Protein 3PER (pdb70)

CATH classification: 1.10.620.20

Foldseek 3Di:
DDQAQEPPPQVVVVVLVVLVVVLVVLLLVLCVVQAAPPQQPKWFFEWAARALPVVPGIDTDTDRLSSHNQHAYFADDDPQDAQCFAPRGPHAFDQADDPVCQVVLLVLLLLLLLLLSLLRNQCRHALQQQQELQLNNLSNNSNSLSSSSNVHSLSCLSVHPPPVSSVSNVVSSVAYQCDDVHHGDADVSNDHQDYVLSQLLCLQAQLLLVLLQLLQQLSFSNPSSVRRSVSSNVVSVSSNVSSLLFVLQLLLLLLVVCLVVVHLPQVVSLVLLAQRVLLSLQSNQVSNQSSLCVLFAQFAPSQLVCQNVRRTAGRVNVPDPDSSHQPPHWDKDWADDPQDIGIDIDRPSRRRSVRSSVVSVVVSVVSQVVSQVNCVVSVHPDGRDHFDNLAPHCHYRSNPFHAGRPGGTDDPVCCVVCCVSRHPDPVNVVSSVVQRHYDYQFLGGRSSGHQGPAGPPRDGSRDNSMDRPPDDDDPVD/DADPPDQAQEDPPLVVVVVLVVLVVVLLVVLLVLCQVQAAPPQQPKWFFEWAARALPPVDGTDTDTDRLSSHRQHAYFADDDPQDAQCFAPRGPHAFDQADDPVCLVVLLVLLLLLLLLLSLLRNQCRHALQQAQELQLSNLSNRSNVLSSSSNVHSLSCLSPHNPPVSSVSNVLSSVAYQLDPPHHGDADVSNDHQQYVLSQLLCLQAQLLLVLLQLLQQLSFSNPSSVRRSVSSNVSSVSSNVSSLLQVLQLLQLLLVVCLVVVHLDQVVSLVVLAHHVLLSLQSNQVSNQSNLCVLFAQFAPSQLCCQNVRRTAGRVNVVDPDPSHQPPHWDKDWADDPQDIGIDIDRPSRRRSVRSSVVSVVVSVVSQVVSQVNCVVSVHPDGRDHFDNLAPHCGYRSNVFHAGRPGGTDDPVCCVVCCVSRHPDPVNVVSSSVQRHYDYQFPGGRSHGHQGPAGPPNDGSRDNSMDRVD

Structure (mmCIF, N/CA/C/O backbone):
data_3PER
#
_entry.id   3PER
#
_cell.length_a   112.310
_cell.length_b   213.900
_cell.length_c   138.980
_cell.angle_alpha   90.00
_cell.angle_beta   90.00
_cell.angle_gamma   90.00
#
_symmetry.space_group_name_H-M   'C 2 2 21'
#
loop_
_entity.id
_entity.type
_entity.pdbx_description
1 polymer 'Benzoyl-CoA oxygenase component B'
2 non-polymer 'FE (III) ION'
3 non-polymer 'HYDROXIDE ION'
4 non-polymer 'PHOSPHATE ION'
5 non-polymer GLYCEROL
6 water water
#
loop_
_atom_site.group_PDB
_atom_site.id
_atom_site.type_symbol
_atom_site.label_atom_id
_atom_site.label_alt_id
_atom_site.label_comp_id
_atom_site.label_asym_id
_atom_site.label_entity_id
_atom_site.label_seq_id
_atom_site.pdbx_PDB_ins_code
_atom_site.Cartn_x
_atom_site.Cartn_y
_atom_site.Cartn_z
_atom_site.occupancy
_atom_site.B_iso_or_equiv
_atom_site.auth_seq_id
_atom_site.auth_comp_id
_atom_site.auth_asym_id
_atom_site.auth_atom_id
_atom_site.pdbx_PDB_model_num
ATOM 1 N N . SER A 1 5 ? -26.218 102.029 71.134 1.00 91.79 5 SER A N 1
ATOM 2 C CA . SER A 1 5 ? -25.750 102.542 72.418 1.00 90.60 5 SER A CA 1
ATOM 3 C C . SER A 1 5 ? -24.237 102.361 72.548 1.00 85.37 5 SER A C 1
ATOM 4 O O . SER A 1 5 ? -23.534 103.216 73.089 1.00 89.49 5 SER A O 1
ATOM 11 N N . GLU A 1 6 ? -23.749 101.239 72.037 1.00 83.02 6 GLU A N 1
ATOM 12 C CA . GLU A 1 6 ? -22.329 100.909 72.077 1.00 72.66 6 GLU A CA 1
ATOM 13 C C . GLU A 1 6 ? -21.490 101.890 71.257 1.00 58.56 6 GLU A C 1
ATOM 14 O O . GLU A 1 6 ? -21.951 102.412 70.248 1.00 61.12 6 GLU A O 1
ATOM 26 N N . ARG A 1 7 ? -20.250 102.120 71.676 1.00 46.55 7 ARG A N 1
ATOM 27 C CA . ARG A 1 7 ? -19.347 103.017 70.955 1.00 48.29 7 ARG A CA 1
ATOM 28 C C . ARG A 1 7 ? -18.883 102.371 69.663 1.00 52.73 7 ARG A C 1
ATOM 29 O O . ARG A 1 7 ? -18.852 103.010 68.613 1.00 51.45 7 ARG A O 1
ATOM 50 N N . ILE A 1 8 ? -18.511 101.097 69.749 1.00 52.90 8 ILE A N 1
ATOM 51 C CA . ILE A 1 8 ? -18.228 100.280 68.571 1.00 47.64 8 ILE A CA 1
ATOM 52 C C . ILE A 1 8 ? -19.283 99.189 68.534 1.00 41.24 8 ILE A C 1
ATOM 53 O O . ILE A 1 8 ? -19.111 98.157 69.163 1.00 35.40 8 ILE A O 1
ATOM 69 N N . PRO A 1 9 ? -20.400 99.429 67.835 1.00 38.36 9 PRO A N 1
ATOM 70 C CA . PRO A 1 9 ? -21.510 98.470 67.839 1.00 35.97 9 PRO A CA 1
ATOM 71 C C . PRO A 1 9 ? -21.026 97.104 67.357 1.00 30.24 9 PRO A C 1
ATOM 72 O O . PRO A 1 9 ? -20.227 97.050 66.424 1.00 28.52 9 PRO A O 1
ATOM 83 N N . ASN A 1 10 ? -21.484 96.021 67.968 1.00 31.85 10 ASN A N 1
ATOM 84 C CA . ASN A 1 10 ? -20.987 94.706 67.608 1.00 43.71 10 ASN A CA 1
ATOM 85 C C . ASN A 1 10 ? -21.888 93.665 68.236 1.00 48.14 10 ASN A C 1
ATOM 86 O O . ASN A 1 10 ? -22.550 93.962 69.225 1.00 35.67 10 ASN A O 1
ATOM 97 N N . ASN A 1 11 ? -21.921 92.455 67.675 1.00 35.51 11 ASN A N 1
ATOM 98 C CA . ASN A 1 11 ? -22.654 91.354 68.309 1.00 41.79 11 ASN A CA 1
ATOM 99 C C . ASN A 1 11 ? -21.689 90.241 68.656 1.00 40.57 11 ASN A C 1
ATOM 100 O O . ASN A 1 11 ? -21.988 89.055 68.495 1.00 40.01 11 ASN A O 1
ATOM 111 N N . VAL A 1 12 ? -20.525 90.639 69.141 1.00 39.41 12 VAL A N 1
ATOM 112 C CA . VAL A 1 12 ? -19.419 89.724 69.348 1.00 43.18 12 VAL A CA 1
ATOM 113 C C . VAL A 1 12 ? -18.937 89.832 70.805 1.00 44.88 12 VAL A C 1
ATOM 114 O O . VAL A 1 12 ? -17.914 89.274 71.186 1.00 38.61 12 VAL A O 1
ATOM 127 N N . ASN A 1 13 ? -19.703 90.545 71.622 1.00 34.95 13 ASN A N 1
ATOM 128 C CA . ASN A 1 13 ? -19.301 90.816 73.004 1.00 43.12 13 ASN A CA 1
ATOM 129 C C . ASN A 1 13 ? -17.889 91.397 73.097 1.00 46.03 13 ASN A C 1
ATOM 130 O O . ASN A 1 13 ? -17.075 90.938 73.887 1.00 42.99 13 ASN A O 1
ATOM 141 N N . LEU A 1 14 ? -17.612 92.413 72.286 1.00 45.24 14 LEU A N 1
ATOM 142 C CA . LEU A 1 14 ? -16.302 93.041 72.239 1.00 41.17 14 LEU A CA 1
ATOM 143 C C . LEU A 1 14 ? -15.874 93.551 73.610 1.00 43.67 14 LEU A C 1
ATOM 144 O O . LEU A 1 14 ? -14.704 93.443 73.977 1.00 42.41 14 LEU A O 1
ATOM 160 N N . ASN A 1 15 ? -16.812 94.120 74.365 1.00 37.45 15 ASN A N 1
ATOM 161 C CA . ASN A 1 15 ? -16.476 94.726 75.664 1.00 56.36 15 ASN A CA 1
ATOM 162 C C . ASN A 1 15 ? -16.030 93.713 76.732 1.00 63.00 15 ASN A C 1
ATOM 163 O O . ASN A 1 15 ? -15.495 94.097 77.764 1.00 61.82 15 ASN A O 1
ATOM 174 N N . GLU A 1 16 ? -16.247 92.425 76.487 1.00 65.60 16 GLU A N 1
ATOM 175 C CA . GLU A 1 16 ? -15.770 91.403 77.410 1.00 73.08 16 GLU A CA 1
ATOM 176 C C . GLU A 1 16 ? -14.319 91.013 77.087 1.00 64.71 16 GLU A C 1
ATOM 177 O O . GLU A 1 16 ? -13.646 90.378 77.892 1.00 61.87 16 GLU A O 1
ATOM 189 N N . ASN A 1 17 ? -13.832 91.395 75.911 1.00 49.07 17 ASN A N 1
ATOM 190 C CA . ASN A 1 17 ? -12.436 91.165 75.572 1.00 42.78 17 ASN A CA 1
ATOM 191 C C . ASN A 1 17 ? -11.704 92.495 75.624 1.00 45.87 17 ASN A C 1
ATOM 192 O O . ASN A 1 17 ? -11.522 93.153 74.601 1.00 44.63 17 ASN A O 1
ATOM 203 N N . LYS A 1 18 ? -11.297 92.912 76.815 1.00 43.30 18 LYS A N 1
ATOM 204 C CA . LYS A 1 18 ? -10.807 94.284 76.989 1.00 46.52 18 LYS A CA 1
ATOM 205 C C . LYS A 1 18 ? -9.515 94.627 76.226 1.00 44.32 18 LYS A C 1
ATOM 206 O O . LYS A 1 18 ? -9.366 95.725 75.718 1.00 45.33 18 LYS A O 1
ATOM 225 N N . THR A 1 19 ? -8.589 93.691 76.130 1.00 47.60 19 THR A N 1
ATOM 226 C CA . THR A 1 19 ? -7.394 93.891 75.327 1.00 46.09 19 THR A CA 1
ATOM 227 C C . THR A 1 19 ? -7.743 94.196 73.865 1.00 44.79 19 THR A C 1
ATOM 228 O O . THR A 1 19 ? -7.157 95.091 73.256 1.00 38.99 19 THR A O 1
ATOM 239 N N . LEU A 1 20 ? -8.690 93.450 73.302 1.00 35.75 20 LEU A N 1
ATOM 240 C CA . LEU A 1 20 ? -9.106 93.655 71.925 1.00 35.84 20 LEU A CA 1
ATOM 241 C C . LEU A 1 20 ? -9.832 94.994 71.790 1.00 40.80 20 LEU A C 1
ATOM 242 O O . LEU A 1 20 ? -9.602 95.759 70.851 1.00 31.21 20 LEU A O 1
ATOM 258 N N . GLN A 1 21 ? -10.717 95.289 72.727 1.00 34.46 21 GLN A N 1
ATOM 259 C CA . GLN A 1 21 ? -11.461 96.529 72.639 1.00 40.05 21 GLN A CA 1
ATOM 260 C C . GLN A 1 21 ? -10.512 97.734 72.663 1.00 38.92 21 GLN A C 1
ATOM 261 O O . GLN A 1 21 ? -10.674 98.663 71.885 1.00 33.94 21 GLN A O 1
ATOM 275 N N . ARG A 1 22 ? -9.533 97.712 73.561 1.00 31.81 22 ARG A N 1
ATOM 276 C CA . ARG A 1 22 ? -8.517 98.759 73.602 1.00 41.53 22 ARG A CA 1
ATOM 277 C C . ARG A 1 22 ? -7.793 98.921 72.268 1.00 40.27 22 ARG A C 1
ATOM 278 O O . ARG A 1 22 ? -7.572 100.045 71.809 1.00 35.08 22 ARG A O 1
ATOM 299 N N . ALA A 1 23 ? -7.428 97.807 71.644 1.00 33.54 23 ALA A N 1
ATOM 300 C CA . ALA A 1 23 ? -6.627 97.873 70.429 1.00 35.23 23 ALA A CA 1
ATOM 301 C C . ALA A 1 23 ? -7.420 98.470 69.277 1.00 37.56 23 ALA A C 1
ATOM 302 O O . ALA A 1 23 ? -6.878 99.257 68.501 1.00 40.37 23 ALA A O 1
ATOM 309 N N . LEU A 1 24 ? -8.700 98.119 69.172 1.00 36.72 24 LEU A N 1
ATOM 310 C CA . LEU A 1 24 ? -9.561 98.689 68.135 1.00 40.08 24 LEU A CA 1
ATOM 311 C C . LEU A 1 24 ? -9.843 100.180 68.390 1.00 38.83 24 LEU A C 1
ATOM 312 O O . LEU A 1 24 ? -9.879 100.979 67.449 1.00 36.43 24 LEU A O 1
ATOM 328 N N . GLU A 1 25 ? -10.037 100.554 69.652 1.00 31.71 25 GLU A N 1
ATOM 329 C CA . GLU A 1 25 ? -10.219 101.965 69.997 1.00 35.66 25 GLU A CA 1
ATOM 330 C C . GLU A 1 25 ? -8.936 102.737 69.725 1.00 33.55 25 GLU A C 1
ATOM 331 O O . GLU A 1 25 ? -8.974 103.916 69.407 1.00 33.65 25 GLU A O 1
ATOM 343 N N . GLN A 1 26 ? -7.800 102.059 69.830 1.00 31.80 26 GLN A N 1
ATOM 344 C CA . GLN A 1 26 ? -6.529 102.705 69.560 1.00 36.05 26 GLN A CA 1
ATOM 345 C C . GLN A 1 26 ? -6.401 102.915 68.045 1.00 38.98 26 GLN A C 1
ATOM 346 O O . GLN A 1 26 ? -5.832 103.898 67.608 1.00 39.92 26 GLN A O 1
ATOM 360 N N . TRP A 1 27 ? -6.971 102.000 67.262 1.00 39.15 27 TRP A N 1
ATOM 361 C CA . TRP A 1 27 ? -6.870 102.022 65.801 1.00 35.64 27 TRP A CA 1
ATOM 362 C C . TRP A 1 27 ? -7.889 102.977 65.170 1.00 35.25 27 TRP A C 1
ATOM 363 O O . TRP A 1 27 ? -7.691 103.461 64.068 1.00 36.92 27 TRP A O 1
ATOM 384 N N . GLN A 1 28 ? -8.976 103.249 65.880 1.00 34.33 28 GLN A N 1
ATOM 385 C CA . GLN A 1 28 ? -10.104 103.973 65.308 1.00 34.35 28 GLN A CA 1
ATOM 386 C C . GLN A 1 28 ? -9.778 105.408 64.834 1.00 32.47 28 GLN A C 1
ATOM 387 O O . GLN A 1 28 ? -10.197 105.792 63.750 1.00 30.07 28 GLN A O 1
ATOM 401 N N . PRO A 1 29 ? -9.036 106.200 65.637 1.00 29.65 29 PRO A N 1
ATOM 402 C CA . PRO A 1 29 ? -8.720 107.538 65.125 1.00 34.90 29 PRO A CA 1
ATOM 403 C C . PRO A 1 29 ? -7.976 107.469 63.804 1.00 36.29 29 PRO A C 1
ATOM 404 O O . PRO A 1 29 ? -8.178 108.339 62.958 1.00 31.65 29 PRO A O 1
ATOM 415 N N . SER A 1 30 ? -7.121 106.468 63.612 1.00 34.55 30 SER A N 1
ATOM 416 C CA . SER A 1 30 ? -6.374 106.425 62.367 1.00 35.34 30 SER A CA 1
ATOM 417 C C . SER A 1 30 ? -7.317 105.983 61.249 1.00 34.39 30 SER A C 1
ATOM 418 O O . SER A 1 30 ? -7.147 106.374 60.089 1.00 32.89 30 SER A O 1
ATOM 426 N N . PHE A 1 31 ? -8.346 105.213 61.576 1.00 27.38 31 PHE A N 1
ATOM 427 C CA . PHE A 1 31 ? -9.332 104.910 60.535 1.00 27.21 31 PHE A CA 1
ATOM 428 C C . PHE A 1 31 ? -10.081 106.188 60.179 1.00 33.44 31 PHE A C 1
ATOM 429 O O . PHE A 1 31 ? -10.406 106.401 59.020 1.00 29.98 31 PHE A O 1
ATOM 446 N N . LEU A 1 32 ? -10.359 107.035 61.179 1.00 33.65 32 LEU A N 1
ATOM 447 C CA . LEU A 1 32 ? -11.148 108.248 60.950 1.00 32.35 32 LEU A CA 1
ATOM 448 C C . LEU A 1 32 ? -10.315 109.295 60.216 1.00 29.97 32 LEU A C 1
ATOM 449 O O . LEU A 1 32 ? -10.849 110.063 59.403 1.00 30.74 32 LEU A O 1
ATOM 465 N N . ASN A 1 33 ? -9.011 109.324 60.470 1.00 25.08 33 ASN A N 1
ATOM 466 C CA . ASN A 1 33 ? -8.150 110.232 59.709 1.00 31.09 33 ASN A CA 1
ATOM 467 C C . ASN A 1 33 ? -8.105 109.765 58.252 1.00 39.15 33 ASN A C 1
ATOM 468 O O . ASN A 1 33 ? -8.124 110.583 57.335 1.00 40.44 33 ASN A O 1
ATOM 479 N N . TRP A 1 34 ? -8.044 108.449 58.043 1.00 34.23 34 TRP A N 1
ATOM 480 C CA . TRP A 1 34 ? -8.120 107.901 56.688 1.00 30.90 34 TRP A CA 1
ATOM 481 C C . TRP A 1 34 ? -9.457 108.276 56.036 1.00 25.54 34 TRP A C 1
ATOM 482 O O . TRP A 1 34 ? -9.515 108.664 54.870 1.00 27.91 34 TRP A O 1
ATOM 503 N N . TRP A 1 35 ? -10.549 108.161 56.774 1.00 30.05 35 TRP A N 1
ATOM 504 C CA . TRP A 1 35 ? -11.844 108.467 56.188 1.00 30.44 35 TRP A CA 1
ATOM 505 C C . TRP A 1 35 ? -11.891 109.944 55.780 1.00 38.90 35 TRP A C 1
ATOM 506 O O . TRP A 1 35 ? -12.469 110.294 54.753 1.00 36.25 35 TRP A O 1
ATOM 527 N N . ASP A 1 36 ? -11.293 110.809 56.596 1.00 36.16 36 ASP A N 1
ATOM 528 C CA . ASP A 1 36 ? -11.332 112.254 56.337 1.00 34.27 36 ASP A CA 1
ATOM 529 C C . ASP A 1 36 ? -10.462 112.644 55.135 1.00 34.15 36 ASP A C 1
ATOM 530 O O . ASP A 1 36 ? -10.872 113.446 54.311 1.00 38.55 36 ASP A O 1
ATOM 539 N N . ASP A 1 37 ? -9.276 112.051 55.039 1.00 33.50 37 ASP A N 1
ATOM 540 C CA . ASP A 1 37 ? -8.370 112.280 53.924 1.00 36.33 37 ASP A CA 1
ATOM 541 C C . ASP A 1 37 ? -8.879 111.673 52.621 1.00 40.93 37 ASP A C 1
ATOM 542 O O . ASP A 1 37 ? -8.865 112.349 51.593 1.00 37.83 37 ASP A O 1
ATOM 551 N N . MET A 1 38 ? -9.302 110.398 52.665 1.00 33.52 38 MET A N 1
ATOM 552 C CA . MET A 1 38 ? -9.517 109.587 51.453 1.00 32.97 38 MET A CA 1
ATOM 553 C C . MET A 1 38 ? -10.981 109.231 51.162 1.00 36.85 38 MET A C 1
ATOM 554 O O . MET A 1 38 ? -11.283 108.682 50.102 1.00 39.31 38 MET A O 1
ATOM 568 N N . GLY A 1 39 ? -11.880 109.543 52.088 1.00 33.61 39 GLY A N 1
ATOM 569 C CA . GLY A 1 39 ? -13.302 109.346 51.878 1.00 33.54 39 GLY A CA 1
ATOM 570 C C . GLY A 1 39 ? -13.916 110.411 50.965 1.00 35.55 39 GLY A C 1
ATOM 571 O O . GLY A 1 39 ? -13.210 111.266 50.422 1.00 32.77 39 GLY A O 1
ATOM 575 N N . PRO A 1 40 ? -15.248 110.370 50.795 1.00 34.43 40 PRO A N 1
ATOM 576 C CA . PRO A 1 40 ? -15.943 111.228 49.836 1.00 34.57 40 PRO A CA 1
ATOM 577 C C . PRO A 1 40 ? -15.555 112.711 49.989 1.00 39.18 40 PRO A C 1
ATOM 578 O O . PRO A 1 40 ? -15.682 113.323 51.055 1.00 39.97 40 PRO A O 1
ATOM 589 N N . GLU A 1 41 ? -15.081 113.276 48.892 1.00 34.74 41 GLU A N 1
ATOM 590 C CA . GLU A 1 41 ? -14.479 114.602 48.876 1.00 36.54 41 GLU A CA 1
ATOM 591 C C . GLU A 1 41 ? -15.472 115.697 49.314 1.00 36.91 41 GLU A C 1
ATOM 592 O O . GLU A 1 41 ? -16.628 115.696 48.898 1.00 37.90 41 GLU A O 1
ATOM 604 N N . ASN A 1 42 ? -15.011 116.594 50.185 1.00 37.21 42 ASN A N 1
ATOM 605 C CA . ASN A 1 42 ? -15.785 117.766 50.633 1.00 39.20 42 ASN A CA 1
ATOM 606 C C . ASN A 1 42 ? -17.040 117.431 51.434 1.00 39.73 42 ASN A C 1
ATOM 607 O O . ASN A 1 42 ? -17.916 118.288 51.606 1.00 40.81 42 ASN A O 1
ATOM 618 N N . SER A 1 43 ? -17.134 116.211 51.944 1.00 36.10 43 SER A N 1
ATOM 619 C CA . SER A 1 43 ? -18.393 115.760 52.541 1.00 38.37 43 SER A CA 1
ATOM 620 C C . SER A 1 43 ? -18.438 115.865 54.064 1.00 37.23 43 SER A C 1
ATOM 621 O O . SER A 1 43 ? -19.387 115.389 54.676 1.00 38.06 43 SER A O 1
ATOM 629 N N . SER A 1 44 ? -17.429 116.474 54.679 1.00 34.41 44 SER A N 1
ATOM 630 C CA . SER A 1 44 ? -17.329 116.447 56.144 1.00 40.06 44 SER A CA 1
ATOM 631 C C . SER A 1 44 ? -18.580 116.986 56.835 1.00 41.27 44 SER A C 1
ATOM 632 O O . SER A 1 44 ? -18.985 116.460 57.868 1.00 43.30 44 SER A O 1
ATOM 640 N N . ASN A 1 45 ? -19.200 118.018 56.271 1.00 39.97 45 ASN A N 1
ATOM 641 C CA . ASN A 1 45 ? -20.392 118.593 56.893 1.00 41.91 45 ASN A CA 1
ATOM 642 C C . ASN A 1 45 ? -21.730 118.092 56.327 1.00 42.17 45 ASN A C 1
ATOM 643 O O . ASN A 1 45 ? -22.772 118.533 56.784 1.00 40.30 45 ASN A O 1
ATOM 654 N N . TYR A 1 46 ? -21.733 117.185 55.348 1.00 37.07 46 TYR A N 1
ATOM 655 C CA . TYR A 1 46 ? -23.014 116.721 54.815 1.00 33.24 46 TYR A CA 1
ATOM 656 C C . TYR A 1 46 ? -23.784 115.860 55.828 1.00 42.07 46 TYR A C 1
ATOM 657 O O . TYR A 1 46 ? -23.191 115.033 56.533 1.00 41.86 46 TYR A O 1
ATOM 675 N N . ASP A 1 47 ? -25.102 116.041 55.884 1.00 41.62 47 ASP A N 1
ATOM 676 C CA . ASP A 1 47 ? -25.993 115.054 56.496 1.00 41.53 47 ASP A CA 1
ATOM 677 C C . ASP A 1 47 ? -26.520 114.139 55.411 1.00 41.81 47 ASP A C 1
ATOM 678 O O . ASP A 1 47 ? -27.225 114.598 54.513 1.00 40.72 47 ASP A O 1
ATOM 687 N N . VAL A 1 48 ? -26.208 112.849 55.503 1.00 43.58 48 VAL A N 1
ATOM 688 C CA . VAL A 1 48 ? -26.638 111.878 54.504 1.00 41.01 48 VAL A CA 1
ATOM 689 C C . VAL A 1 48 ? -27.672 110.918 55.081 1.00 37.98 48 VAL A C 1
ATOM 690 O O . VAL A 1 48 ? -27.527 110.424 56.188 1.00 37.02 48 VAL A O 1
ATOM 703 N N . TYR A 1 49 ? -28.722 110.656 54.322 1.00 34.03 49 TYR A N 1
ATOM 704 C CA . TYR A 1 49 ? -29.739 109.718 54.742 1.00 38.95 49 TYR A CA 1
ATOM 705 C C . TYR A 1 49 ? -29.208 108.311 54.496 1.00 39.42 49 TYR A C 1
ATOM 706 O O . TYR A 1 49 ? -29.306 107.799 53.387 1.00 40.38 49 TYR A O 1
ATOM 724 N N . LEU A 1 50 ? -28.632 107.701 55.532 1.00 37.60 50 LEU A N 1
ATOM 725 C CA . LEU A 1 50 ? -27.935 106.423 55.405 1.00 38.56 50 LEU A CA 1
ATOM 726 C C . LEU A 1 50 ? -28.587 105.306 56.203 1.00 43.46 50 LEU A C 1
ATOM 727 O O . LEU A 1 50 ? -29.163 105.531 57.265 1.00 42.62 50 LEU A O 1
ATOM 743 N N . ARG A 1 51 ? -28.474 104.092 55.682 1.00 41.10 51 ARG A N 1
ATOM 744 C CA . ARG A 1 51 ? -28.784 102.900 56.437 1.00 43.81 51 ARG A CA 1
ATOM 745 C C . ARG A 1 51 ? -27.586 102.513 57.288 1.00 42.06 51 ARG A C 1
ATOM 746 O O . ARG A 1 51 ? -26.446 102.569 56.836 1.00 41.02 51 ARG A O 1
ATOM 767 N N . THR A 1 52 ? -27.853 102.102 58.519 1.00 41.77 52 THR A N 1
ATOM 768 C CA . THR A 1 52 ? -26.801 101.642 59.417 1.00 47.13 52 THR A CA 1
ATOM 769 C C . THR A 1 52 ? -27.182 100.296 60.028 1.00 49.55 52 THR A C 1
ATOM 770 O O . THR A 1 52 ? -28.277 100.141 60.570 1.00 42.55 52 THR A O 1
ATOM 781 N N . ALA A 1 53 ? -26.284 99.321 59.947 1.00 49.48 53 ALA A N 1
ATOM 782 C CA . ALA A 1 53 ? -26.551 98.020 60.540 1.00 50.30 53 ALA A CA 1
ATOM 783 C C . ALA A 1 53 ? -26.427 98.146 62.045 1.00 48.57 53 ALA A C 1
ATOM 784 O O . ALA A 1 53 ? -25.527 98.816 62.530 1.00 47.20 53 ALA A O 1
ATOM 791 N N . VAL A 1 54 ? -27.353 97.520 62.770 1.00 49.97 54 VAL A N 1
ATOM 792 C CA . VAL A 1 54 ? -27.255 97.386 64.220 1.00 52.89 54 VAL A CA 1
ATOM 793 C C . VAL A 1 54 ? -27.383 95.926 64.675 1.00 47.83 54 VAL A C 1
ATOM 794 O O . VAL A 1 54 ? -27.323 95.644 65.855 1.00 50.85 54 VAL A O 1
ATOM 807 N N . SER A 1 55 ? -27.570 94.998 63.745 1.00 54.50 55 SER A N 1
ATOM 808 C CA . SER A 1 55 ? -27.605 93.575 64.093 1.00 58.61 55 SER A CA 1
ATOM 809 C C . SER A 1 55 ? -27.586 92.731 62.833 1.00 59.76 55 SER A C 1
ATOM 810 O O . SER A 1 55 ? -27.495 93.258 61.715 1.00 53.24 55 SER A O 1
ATOM 818 N N . VAL A 1 56 ? -27.691 91.417 63.000 1.00 53.56 56 VAL A N 1
ATOM 819 C CA . VAL A 1 56 ? -27.779 90.548 61.843 1.00 58.34 56 VAL A CA 1
ATOM 820 C C . VAL A 1 56 ? -29.178 89.957 61.738 1.00 66.99 56 VAL A C 1
ATOM 821 O O . VAL A 1 56 ? -29.412 89.039 60.947 1.00 60.00 56 VAL A O 1
ATOM 834 N N . ASP A 1 57 ? -30.106 90.489 62.535 1.00 79.12 57 ASP A N 1
ATOM 835 C CA . ASP A 1 57 ? -31.475 89.967 62.583 1.00 96.82 57 ASP A CA 1
ATOM 836 C C . ASP A 1 57 ? -32.235 90.382 61.329 1.00 107.83 57 ASP A C 1
ATOM 837 O O . ASP A 1 57 ? -32.752 91.500 61.262 1.00 98.81 57 ASP A O 1
ATOM 846 N N . PRO A 1 58 ? -32.324 89.461 60.345 1.00 138.17 58 PRO A N 1
ATOM 847 C CA . PRO A 1 58 ? -32.713 89.737 58.953 1.00 140.89 58 PRO A CA 1
ATOM 848 C C . PRO A 1 58 ? -34.013 90.518 58.836 1.00 140.44 58 PRO A C 1
ATOM 849 O O . PRO A 1 58 ? -34.345 91.018 57.761 1.00 136.87 58 PRO A O 1
ATOM 860 N N . LYS A 1 59 ? -34.742 90.612 59.939 1.00 140.45 59 LYS A N 1
ATOM 861 C CA . LYS A 1 59 ? -35.861 91.529 60.022 1.00 139.67 59 LYS A CA 1
ATOM 862 C C . LYS A 1 59 ? -35.334 92.945 60.276 1.00 133.20 59 LYS A C 1
ATOM 863 O O . LYS A 1 59 ? -35.201 93.737 59.343 1.00 133.69 59 LYS A O 1
ATOM 882 N N . GLY A 1 60 ? -35.003 93.252 61.527 1.00 120.20 60 GLY A N 1
ATOM 883 C CA . GLY A 1 60 ? -34.629 94.607 61.897 1.00 115.43 60 GLY A CA 1
ATOM 884 C C . GLY A 1 60 ? -33.136 94.840 62.016 1.00 111.07 60 GLY A C 1
ATOM 885 O O . GLY A 1 60 ? -32.671 95.353 63.038 1.00 107.85 60 GLY A O 1
ATOM 889 N N . TRP A 1 61 ? -32.389 94.482 60.970 1.00 104.15 61 TRP A N 1
ATOM 890 C CA . TRP A 1 61 ? -30.930 94.643 60.966 1.00 96.30 61 TRP A CA 1
ATOM 891 C C . TRP A 1 61 ? -30.502 96.090 60.761 1.00 86.10 61 TRP A C 1
ATOM 892 O O . TRP A 1 61 ? -29.677 96.610 61.507 1.00 87.37 61 TRP A O 1
ATOM 913 N N . ALA A 1 62 ? -31.082 96.740 59.757 1.00 72.63 62 ALA A N 1
ATOM 914 C CA . ALA A 1 62 ? -30.620 98.053 59.347 1.00 65.98 62 ALA A CA 1
ATOM 915 C C . ALA A 1 62 ? -31.703 99.126 59.431 1.00 72.59 62 ALA A C 1
ATOM 916 O O . ALA A 1 62 ? -32.812 98.950 58.919 1.00 77.92 62 ALA A O 1
ATOM 923 N N . ASP A 1 63 ? -31.339 100.242 60.063 1.00 60.92 63 ASP A N 1
ATOM 924 C CA . ASP A 1 63 ? -32.223 101.384 60.286 1.00 62.23 63 ASP A CA 1
ATOM 925 C C . ASP A 1 63 ? -31.678 102.634 59.581 1.00 58.67 63 ASP A C 1
ATOM 926 O O . ASP A 1 63 ? -30.464 102.798 59.429 1.00 56.42 63 ASP A O 1
ATOM 935 N N . PHE A 1 64 ? -32.574 103.512 59.146 1.00 64.37 64 PHE A N 1
ATOM 936 C CA . PHE A 1 64 ? -32.183 104.671 58.353 1.00 63.07 64 PHE A CA 1
ATOM 937 C C . PHE A 1 64 ? -32.271 105.975 59.145 1.00 73.22 64 PHE A C 1
ATOM 938 O O . PHE A 1 64 ? -33.044 106.090 60.094 1.00 81.25 64 PHE A O 1
ATOM 955 N N . GLY A 1 65 ? -31.482 106.960 58.727 1.00 62.78 65 GLY A N 1
ATOM 956 C CA . GLY A 1 65 ? -31.522 108.290 59.306 1.00 57.56 65 GLY A CA 1
ATOM 957 C C . GLY A 1 65 ? -30.369 109.133 58.797 1.00 51.23 65 GLY A C 1
ATOM 958 O O . GLY A 1 65 ? -29.448 108.604 58.176 1.00 39.46 65 GLY A O 1
ATOM 962 N N . TYR A 1 66 ? -30.407 110.434 59.072 1.00 47.39 66 TYR A N 1
ATOM 963 C CA . TYR A 1 66 ? -29.338 111.353 58.687 1.00 46.92 66 TYR A CA 1
ATOM 964 C C . TYR A 1 66 ? -28.146 111.275 59.618 1.00 48.81 66 TYR A C 1
ATOM 965 O O . TYR A 1 66 ? -28.290 111.286 60.838 1.00 46.55 66 TYR A O 1
ATOM 983 N N . VAL A 1 67 ? -26.955 111.237 59.041 1.00 48.42 67 VAL A N 1
ATOM 984 C CA . VAL A 1 67 ? -25.748 111.222 59.837 1.00 38.83 67 VAL A CA 1
ATOM 985 C C . VAL A 1 67 ? -24.659 111.847 58.991 1.00 39.50 67 VAL A C 1
ATOM 986 O O . VAL A 1 67 ? -24.714 111.815 57.762 1.00 37.73 67 VAL A O 1
ATOM 999 N N . LYS A 1 68 ? -23.686 112.464 59.639 1.00 34.48 68 LYS A N 1
ATOM 1000 C CA . LYS A 1 68 ? -22.517 112.936 58.930 1.00 37.30 68 LYS A CA 1
ATOM 1001 C C . LYS A 1 68 ? -21.607 111.738 58.885 1.00 40.07 68 LYS A C 1
ATOM 1002 O O . LYS A 1 68 ? -21.484 111.017 59.881 1.00 36.07 68 LYS A O 1
ATOM 1021 N N . MET A 1 69 ? -20.985 111.490 57.743 1.00 37.78 69 MET A N 1
ATOM 1022 C CA . MET A 1 69 ? -20.314 110.200 57.568 1.00 41.67 69 MET A CA 1
ATOM 1023 C C . MET A 1 69 ? -19.132 110.011 58.521 1.00 41.01 69 MET A C 1
ATOM 1024 O O . MET A 1 69 ? -18.810 108.889 58.882 1.00 37.65 69 MET A O 1
ATOM 1038 N N . HIS A 1 70 ? -18.512 111.100 58.963 1.00 41.54 70 HIS A N 1
ATOM 1039 C CA . HIS A 1 70 ? -17.429 111.006 59.942 1.00 37.74 70 HIS A CA 1
ATOM 1040 C C . HIS A 1 70 ? -17.933 110.349 61.217 1.00 33.31 70 HIS A C 1
ATOM 1041 O O . HIS A 1 70 ? -17.165 109.721 61.942 1.00 34.97 70 HIS A O 1
ATOM 1055 N N . ASP A 1 71 ? -19.225 110.530 61.487 1.00 29.54 71 ASP A N 1
ATOM 1056 C CA . ASP A 1 71 ? -19.898 109.965 62.662 1.00 34.89 71 ASP A CA 1
ATOM 1057 C C . ASP A 1 71 ? -20.607 108.630 62.375 1.00 40.05 71 ASP A C 1
ATOM 1058 O O . ASP A 1 71 ? -21.322 108.117 63.231 1.00 32.84 71 ASP A O 1
ATOM 1067 N N . TYR A 1 72 ? -20.432 108.063 61.188 1.00 38.28 72 TYR A N 1
ATOM 1068 C CA . TYR A 1 72 ? -21.121 106.805 60.869 1.00 37.33 72 TYR A CA 1
ATOM 1069 C C . TYR A 1 72 ? -20.830 105.752 61.940 1.00 34.04 72 TYR A C 1
ATOM 1070 O O . TYR A 1 72 ? -19.712 105.651 62.410 1.00 31.22 72 TYR A O 1
ATOM 1088 N N . ARG A 1 73 ? -21.817 104.942 62.307 1.00 34.64 73 ARG A N 1
ATOM 1089 C CA . ARG A 1 73 ? -21.596 103.944 63.351 1.00 37.85 73 ARG A CA 1
ATOM 1090 C C . ARG A 1 73 ? -21.087 102.604 62.766 1.00 39.65 73 ARG A C 1
ATOM 1091 O O . ARG A 1 73 ? -21.820 101.615 62.685 1.00 33.16 73 ARG A O 1
ATOM 1112 N N . TRP A 1 74 ? -19.826 102.601 62.354 1.00 31.58 74 TRP A N 1
ATOM 1113 C CA . TRP A 1 74 ? -19.183 101.400 61.849 1.00 36.89 74 TRP A CA 1
ATOM 1114 C C . TRP A 1 74 ? -19.148 100.361 62.956 1.00 40.60 74 TRP A C 1
ATOM 1115 O O . TRP A 1 74 ? -18.710 100.656 64.065 1.00 35.17 74 TRP A O 1
ATOM 1136 N N . GLY A 1 75 ? -19.636 99.155 62.672 1.00 35.45 75 GLY A N 1
ATOM 1137 C CA . GLY A 1 75 ? -19.671 98.112 63.675 1.00 36.33 75 GLY A CA 1
ATOM 1138 C C . GLY A 1 75 ? -19.138 96.774 63.182 1.00 38.49 75 GLY A C 1
ATOM 1139 O O . GLY A 1 75 ? -18.869 96.619 61.996 1.00 30.65 75 GLY A O 1
ATOM 1143 N N . ILE A 1 76 ? -18.992 95.820 64.108 1.00 36.47 76 ILE A N 1
ATOM 1144 C CA . ILE A 1 76 ? -18.545 94.452 63.811 1.00 34.75 76 ILE A CA 1
ATOM 1145 C C . ILE A 1 76 ? -19.714 93.479 63.972 1.00 35.78 76 ILE A C 1
ATOM 1146 O O . ILE A 1 76 ? -20.217 93.299 65.076 1.00 29.30 76 ILE A O 1
ATOM 1162 N N . PHE A 1 77 ? -20.145 92.847 62.888 1.00 30.89 77 PHE A N 1
ATOM 1163 C CA . PHE A 1 77 ? -21.317 91.978 62.948 1.00 33.41 77 PHE A CA 1
ATOM 1164 C C . PHE A 1 77 ? -21.084 90.622 62.291 1.00 38.64 77 PHE A C 1
ATOM 1165 O O . PHE A 1 77 ? -20.865 90.536 61.087 1.00 36.06 77 PHE A O 1
ATOM 1182 N N . LEU A 1 78 ? -21.125 89.571 63.102 1.00 38.66 78 LEU A N 1
ATOM 1183 C CA . LEU A 1 78 ? -20.941 88.200 62.619 1.00 40.31 78 LEU A CA 1
ATOM 1184 C C . LEU A 1 78 ? -22.281 87.495 62.495 1.00 41.63 78 LEU A C 1
ATOM 1185 O O . LEU A 1 78 ? -23.183 87.723 63.297 1.00 35.22 78 LEU A O 1
ATOM 1201 N N . ALA A 1 79 ? -22.425 86.648 61.481 1.00 40.45 79 ALA A N 1
ATOM 1202 C CA . ALA A 1 79 ? -23.576 85.753 61.424 1.00 44.28 79 ALA A CA 1
ATOM 1203 C C . ALA A 1 79 ? -23.606 84.940 62.718 1.00 42.82 79 ALA A C 1
ATOM 1204 O O . ALA A 1 79 ? -22.559 84.680 63.311 1.00 33.64 79 ALA A O 1
ATOM 1211 N N . PRO A 1 80 ? -24.805 84.546 63.171 1.00 49.91 80 PRO A N 1
ATOM 1212 C CA . PRO A 1 80 ? -24.934 83.832 64.452 1.00 56.64 80 PRO A CA 1
ATOM 1213 C C . PRO A 1 80 ? -24.060 82.583 64.496 1.00 56.27 80 PRO A C 1
ATOM 1214 O O . PRO A 1 80 ? -23.919 81.903 63.482 1.00 49.89 80 PRO A O 1
ATOM 1225 N N . GLN A 1 81 ? -23.462 82.286 65.640 1.00 55.21 81 GLN A N 1
ATOM 1226 C CA . GLN A 1 81 ? -22.672 81.070 65.753 1.00 60.82 81 GLN A CA 1
ATOM 1227 C C . GLN A 1 81 ? -23.613 79.864 65.744 1.00 59.81 81 GLN A C 1
ATOM 1228 O O . GLN A 1 81 ? -24.724 79.937 66.276 1.00 55.64 81 GLN A O 1
ATOM 1242 N N . GLU A 1 82 ? -23.178 78.771 65.122 1.00 59.36 82 GLU A N 1
ATOM 1243 C CA . GLU A 1 82 ? -23.965 77.539 65.084 1.00 61.54 82 GLU A CA 1
ATOM 1244 C C . GLU A 1 82 ? -23.291 76.465 65.932 1.00 61.17 82 GLU A C 1
ATOM 1245 O O . GLU A 1 82 ? -22.083 76.217 65.800 1.00 61.36 82 GLU A O 1
ATOM 1257 N N . GLY A 1 83 ? -24.073 75.823 66.798 1.00 59.29 83 GLY A N 1
ATOM 1258 C CA . GLY A 1 83 ? -23.544 74.806 67.686 1.00 53.67 83 GLY A CA 1
ATOM 1259 C C . GLY A 1 83 ? -23.027 73.595 66.927 1.00 55.86 83 GLY A C 1
ATOM 1260 O O . GLY A 1 83 ? -23.697 73.082 66.024 1.00 55.56 83 GLY A O 1
ATOM 1264 N N . GLU A 1 84 ? -21.827 73.144 67.282 1.00 56.60 84 GLU A N 1
ATOM 1265 C CA . GLU A 1 84 ? -21.257 71.925 66.702 1.00 56.62 84 GLU A CA 1
ATOM 1266 C C . GLU A 1 84 ? -21.167 71.960 65.179 1.00 53.21 84 GLU A C 1
ATOM 1267 O O . GLU A 1 84 ? -21.388 70.943 64.509 1.00 52.18 84 GLU A O 1
ATOM 1279 N N . LYS A 1 85 ? -20.825 73.117 64.628 1.00 43.17 85 LYS A N 1
ATOM 1280 C CA . LYS A 1 85 ? -20.601 73.213 63.201 1.00 38.29 85 LYS A CA 1
ATOM 1281 C C . LYS A 1 85 ? -19.353 72.424 62.804 1.00 32.81 85 LYS A C 1
ATOM 1282 O O . LYS A 1 85 ? -18.337 72.447 63.507 1.00 34.99 85 LYS A O 1
ATOM 1301 N N . LYS A 1 86 ? -19.434 71.731 61.672 1.00 31.44 86 LYS A N 1
ATOM 1302 C CA . LYS A 1 86 ? -18.326 70.945 61.155 1.00 32.17 86 LYS A CA 1
ATOM 1303 C C . LYS A 1 86 ? -17.754 71.585 59.897 1.00 34.41 86 LYS A C 1
ATOM 1304 O O . LYS A 1 86 ? -18.437 72.309 59.189 1.00 36.28 86 LYS A O 1
ATOM 1323 N N . ILE A 1 87 ? -16.492 71.287 59.640 1.00 28.99 87 ILE A N 1
ATOM 1324 C CA . ILE A 1 87 ? -15.806 71.645 58.414 1.00 30.68 87 ILE A CA 1
ATOM 1325 C C . ILE A 1 87 ? -16.389 70.793 57.291 1.00 34.46 87 ILE A C 1
ATOM 1326 O O . ILE A 1 87 ? -16.704 69.616 57.505 1.00 35.27 87 ILE A O 1
ATOM 1342 N N . THR A 1 88 ? -16.541 71.357 56.100 1.00 32.34 88 THR A N 1
ATOM 1343 C CA . THR A 1 88 ? -17.347 70.680 55.081 1.00 31.73 88 THR A CA 1
ATOM 1344 C C . THR A 1 88 ? -16.572 70.282 53.818 1.00 27.86 88 THR A C 1
ATOM 1345 O O . THR A 1 88 ? -17.162 69.735 52.905 1.00 31.79 88 THR A O 1
ATOM 1356 N N . PHE A 1 89 ? -15.271 70.561 53.752 1.00 27.45 89 PHE A N 1
ATOM 1357 C CA . PHE A 1 89 ? -14.472 70.185 52.579 1.00 28.81 89 PHE A CA 1
ATOM 1358 C C . PHE A 1 89 ? -13.011 70.013 53.002 1.00 31.16 89 PHE A C 1
ATOM 1359 O O . PHE A 1 89 ? -12.623 70.413 54.105 1.00 28.10 89 PHE A O 1
ATOM 1376 N N . GLY A 1 90 ? -12.206 69.425 52.120 1.00 27.27 90 GLY A N 1
ATOM 1377 C CA . GLY A 1 90 ? -10.778 69.307 52.340 1.00 31.30 90 GLY A CA 1
ATOM 1378 C C . GLY A 1 90 ? -10.389 68.191 53.292 1.00 31.99 90 GLY A C 1
ATOM 1379 O O . GLY A 1 90 ? -11.231 67.432 53.759 1.00 27.42 90 GLY A O 1
ATOM 1383 N N . GLU A 1 91 ? -9.094 68.091 53.569 1.00 26.43 91 GLU A N 1
ATOM 1384 C CA . GLU A 1 91 ? -8.554 67.112 54.514 1.00 31.05 91 GLU A CA 1
ATOM 1385 C C . GLU A 1 91 ? -9.339 67.022 55.816 1.00 36.39 91 GLU A C 1
ATOM 1386 O O . GLU A 1 91 ? -9.446 65.944 56.412 1.00 36.45 91 GLU A O 1
ATOM 1398 N N . HIS A 1 92 ? -9.831 68.158 56.306 1.00 32.46 92 HIS A N 1
ATOM 1399 C CA . HIS A 1 92 ? -10.370 68.189 57.667 1.00 39.82 92 HIS A CA 1
ATOM 1400 C C . HIS A 1 92 ? -11.870 68.029 57.704 1.00 37.92 92 HIS A C 1
ATOM 1401 O O . HIS A 1 92 ? -12.474 68.232 58.741 1.00 34.75 92 HIS A O 1
ATOM 1415 N N . LYS A 1 93 ? -12.469 67.656 56.578 1.00 31.36 93 LYS A N 1
ATOM 1416 C CA . LYS A 1 93 ? -13.923 67.552 56.498 1.00 34.95 93 LYS A CA 1
ATOM 1417 C C . LYS A 1 93 ? -14.450 66.686 57.637 1.00 36.13 93 LYS A C 1
ATOM 1418 O O . LYS A 1 93 ? -13.904 65.618 57.897 1.00 29.41 93 LYS A O 1
ATOM 1437 N N . GLY A 1 94 ? -15.492 67.145 58.329 1.00 37.54 94 GLY A N 1
ATOM 1438 C CA . GLY A 1 94 ? -16.112 66.352 59.389 1.00 35.62 94 GLY A CA 1
ATOM 1439 C C . GLY A 1 94 ? -15.565 66.656 60.777 1.00 41.70 94 GLY A C 1
ATOM 1440 O O . GLY A 1 94 ? -16.159 66.260 61.783 1.00 42.14 94 GLY A O 1
ATOM 1444 N N . GLN A 1 95 ? -14.431 67.352 60.843 1.00 40.00 95 GLN A N 1
ATOM 1445 C CA . GLN A 1 95 ? -13.929 67.875 62.117 1.00 38.46 95 GLN A CA 1
ATOM 1446 C C . GLN A 1 95 ? -14.673 69.160 62.524 1.00 31.41 95 GLN A C 1
ATOM 1447 O O . GLN A 1 95 ? -15.286 69.812 61.687 1.00 35.49 95 GLN A O 1
ATOM 1461 N N . ASP A 1 96 ? -14.641 69.492 63.817 1.00 29.14 96 ASP A N 1
ATOM 1462 C CA . ASP A 1 96 ? -15.148 70.782 64.318 1.00 36.43 96 ASP A CA 1
ATOM 1463 C C . ASP A 1 96 ? -14.474 71.974 63.636 1.00 34.17 96 ASP A C 1
ATOM 1464 O O . ASP A 1 96 ? -13.254 71.957 63.418 1.00 31.96 96 ASP A O 1
ATOM 1473 N N . VAL A 1 97 ? -15.259 73.007 63.327 1.00 33.00 97 VAL A N 1
ATOM 1474 C CA . VAL A 1 97 ? -14.714 74.265 62.812 1.00 36.22 97 VAL A CA 1
ATOM 1475 C C . VAL A 1 97 ? -13.773 74.908 63.823 1.00 37.30 97 VAL A C 1
ATOM 1476 O O . VAL A 1 97 ? -13.861 74.633 65.012 1.00 33.41 97 VAL A O 1
ATOM 1489 N N . TRP A 1 98 ? -12.870 75.757 63.343 1.00 35.80 98 TRP A N 1
ATOM 1490 C CA . TRP A 1 98 ? -11.893 76.411 64.202 1.00 43.01 98 TRP A CA 1
ATOM 1491 C C . TRP A 1 98 ? -12.363 77.759 64.764 1.00 41.58 98 TRP A C 1
ATOM 1492 O O . TRP A 1 98 ? -12.864 78.617 64.018 1.00 35.22 98 TRP A O 1
ATOM 1513 N N . GLN A 1 99 ? -12.154 77.966 66.062 1.00 33.25 99 GLN A N 1
ATOM 1514 C CA . GLN A 1 99 ? -12.367 79.285 66.659 1.00 35.09 99 GLN A CA 1
ATOM 1515 C C . GLN A 1 99 ? -11.069 80.094 66.652 1.00 41.38 99 GLN A C 1
ATOM 1516 O O . GLN A 1 99 ? -11.088 81.316 66.803 1.00 47.18 99 GLN A O 1
ATOM 1530 N N . GLU A 1 100 ? -9.944 79.410 66.475 1.00 35.02 100 GLU A N 1
ATOM 1531 C CA . GLU A 1 100 ? -8.658 80.074 66.356 1.00 38.22 100 GLU A CA 1
ATOM 1532 C C . GLU A 1 100 ? -7.932 79.398 65.220 1.00 38.68 100 GLU A C 1
ATOM 1533 O O . GLU A 1 100 ? -8.172 78.229 64.946 1.00 42.68 100 GLU A O 1
ATOM 1545 N N . VAL A 1 101 ? -7.060 80.111 64.524 1.00 40.16 101 VAL A N 1
ATOM 1546 C CA . VAL A 1 101 ? -6.435 79.510 63.353 1.00 44.22 101 VAL A CA 1
ATOM 1547 C C . VAL A 1 101 ? -5.289 78.577 63.748 1.00 42.11 101 VAL A C 1
ATOM 1548 O O . VAL A 1 101 ? -4.427 78.942 64.540 1.00 48.26 101 VAL A O 1
ATOM 1561 N N . PRO A 1 102 ? -5.279 77.359 63.193 1.00 38.69 102 PRO A N 1
ATOM 1562 C CA . PRO A 1 102 ? -4.143 76.460 63.403 1.00 39.03 102 PRO A CA 1
ATOM 1563 C C . PRO A 1 102 ? -2.825 77.112 62.960 1.00 39.01 102 PRO A C 1
ATOM 1564 O O . PRO A 1 102 ? -2.757 77.751 61.913 1.00 46.34 102 PRO A O 1
ATOM 1575 N N . GLY A 1 103 ? -1.782 76.929 63.753 1.00 38.31 103 GLY A N 1
ATOM 1576 C CA . GLY A 1 103 ? -0.523 77.620 63.543 1.00 39.17 103 GLY A CA 1
ATOM 1577 C C . GLY A 1 103 ? 0.042 77.432 62.153 1.00 43.00 103 GLY A C 1
ATOM 1578 O O . GLY A 1 103 ? 0.650 78.348 61.584 1.00 40.13 103 GLY A O 1
ATOM 1582 N N . GLU A 1 104 ? -0.173 76.251 61.587 1.00 36.14 104 GLU A N 1
ATOM 1583 C CA . GLU A 1 104 ? 0.392 75.937 60.288 1.00 35.88 104 GLU A CA 1
ATOM 1584 C C . GLU A 1 104 ? -0.306 76.683 59.150 1.00 32.76 104 GLU A C 1
ATOM 1585 O O . GLU A 1 104 ? 0.257 76.814 58.068 1.00 37.40 104 GLU A O 1
ATOM 1597 N N . TYR A 1 105 ? -1.542 77.128 59.368 1.00 40.28 105 TYR A N 1
ATOM 1598 C CA . TYR A 1 105 ? -2.270 77.882 58.340 1.00 41.39 105 TYR A CA 1
ATOM 1599 C C . TYR A 1 105 ? -2.305 79.382 58.647 1.00 39.65 105 TYR A C 1
ATOM 1600 O O . TYR A 1 105 ? -2.826 80.171 57.855 1.00 34.06 105 TYR A O 1
ATOM 1618 N N . ARG A 1 106 ? -1.764 79.770 59.796 1.00 27.26 106 ARG A N 1
ATOM 1619 C CA . ARG A 1 106 ? -1.922 81.130 60.280 1.00 33.97 106 ARG A CA 1
ATOM 1620 C C . ARG A 1 106 ? -1.528 82.188 59.254 1.00 31.86 106 ARG A C 1
ATOM 1621 O O . ARG A 1 106 ? -2.305 83.090 58.971 1.00 27.81 106 ARG A O 1
ATOM 1642 N N . SER A 1 107 ? -0.328 82.083 58.700 1.00 29.45 107 SER A N 1
ATOM 1643 C CA . SER A 1 107 ? 0.176 83.141 57.834 1.00 41.61 107 SER A CA 1
ATOM 1644 C C . SER A 1 107 ? -0.550 83.156 56.485 1.00 42.65 107 SER A C 1
ATOM 1645 O O . SER A 1 107 ? -0.657 84.213 55.851 1.00 36.63 107 SER A O 1
ATOM 1653 N N . THR A 1 108 ? -1.059 81.998 56.060 1.00 39.80 108 THR A N 1
ATOM 1654 C CA . THR A 1 108 ? -1.822 81.903 54.812 1.00 37.84 108 THR A CA 1
ATOM 1655 C C . THR A 1 108 ? -3.200 82.539 54.982 1.00 31.85 108 THR A C 1
ATOM 1656 O O . THR A 1 108 ? -3.642 83.311 54.139 1.00 29.83 108 THR A O 1
ATOM 1667 N N . LEU A 1 109 ? -3.881 82.211 56.072 1.00 34.78 109 LEU A N 1
ATOM 1668 C CA . LEU A 1 109 ? -5.175 82.812 56.346 1.00 37.93 109 LEU A CA 1
ATOM 1669 C C . LEU A 1 109 ? -5.010 84.310 56.566 1.00 35.49 109 LEU A C 1
ATOM 1670 O O . LEU A 1 109 ? -5.857 85.100 56.158 1.00 35.67 109 LEU A O 1
ATOM 1686 N N . ARG A 1 110 ? -3.921 84.707 57.210 1.00 30.57 110 ARG A N 1
ATOM 1687 C CA . ARG A 1 110 ? -3.678 86.124 57.430 1.00 27.20 110 ARG A CA 1
ATOM 1688 C C . ARG A 1 110 ? -3.592 86.847 56.073 1.00 33.16 110 ARG A C 1
ATOM 1689 O O . ARG A 1 110 ? -4.194 87.900 55.886 1.00 33.19 110 ARG A O 1
ATOM 1710 N N A ARG A 1 111 ? -2.860 86.280 55.115 0.57 29.59 111 ARG A N 1
ATOM 1711 N N B ARG A 1 111 ? -2.844 86.269 55.144 0.43 30.53 111 ARG A N 1
ATOM 1712 C CA A ARG A 1 111 ? -2.676 86.974 53.836 0.57 30.38 111 ARG A CA 1
ATOM 1713 C CA B ARG A 1 111 ? -2.645 86.879 53.838 0.43 31.54 111 ARG A CA 1
ATOM 1714 C C A ARG A 1 111 ? -3.984 87.024 53.069 0.57 29.87 111 ARG A C 1
ATOM 1715 C C B ARG A 1 111 ? -3.985 87.037 53.139 0.43 30.62 111 ARG A C 1
ATOM 1716 O O A ARG A 1 111 ? -4.238 87.965 52.338 0.57 32.65 111 ARG A O 1
ATOM 1717 O O B ARG A 1 111 ? -4.257 88.057 52.528 0.43 32.22 111 ARG A O 1
ATOM 1758 N N . ILE A 1 112 ? -4.823 86.014 53.246 1.00 29.29 112 ILE A N 1
ATOM 1759 C CA . ILE A 1 112 ? -6.103 85.989 52.570 1.00 28.67 112 ILE A CA 1
ATOM 1760 C C . ILE A 1 112 ? -7.015 87.082 53.122 1.00 28.98 112 ILE A C 1
ATOM 1761 O O . ILE A 1 112 ? -7.716 87.755 52.387 1.00 32.92 112 ILE A O 1
ATOM 1778 N N . ILE A 1 113 ? -7.005 87.240 54.434 1.00 27.38 113 ILE A N 1
ATOM 1779 C CA . ILE A 1 113 ? -7.850 88.225 55.085 1.00 31.67 113 ILE A CA 1
ATOM 1780 C C . ILE A 1 113 ? -7.342 89.629 54.764 1.00 31.27 113 ILE A C 1
ATOM 1781 O O . ILE A 1 113 ? -8.137 90.537 54.536 1.00 29.67 113 ILE A O 1
ATOM 1797 N N . VAL A 1 114 ? -6.024 89.812 54.732 1.00 29.78 114 VAL A N 1
ATOM 1798 C CA . VAL A 1 114 ? -5.477 91.147 54.459 1.00 31.78 114 VAL A CA 1
ATOM 1799 C C . VAL A 1 114 ? -5.822 91.549 53.025 1.00 33.62 114 VAL A C 1
ATOM 1800 O O . VAL A 1 114 ? -6.252 92.672 52.781 1.00 28.83 114 VAL A O 1
ATOM 1813 N N . THR A 1 115 ? -5.699 90.605 52.092 1.00 30.40 115 THR A N 1
ATOM 1814 C CA . THR A 1 115 ? -5.951 90.878 50.676 1.00 27.13 115 THR A CA 1
ATOM 1815 C C . THR A 1 115 ? -7.407 91.226 50.445 1.00 35.45 115 THR A C 1
ATOM 1816 O O . THR A 1 115 ? -7.727 92.176 49.724 1.00 31.56 115 THR A O 1
ATOM 1827 N N . GLN A 1 116 ? -8.302 90.465 51.057 1.00 30.49 116 GLN A N 1
ATOM 1828 C CA . GLN A 1 116 ? -9.709 90.828 51.012 1.00 32.15 116 GLN A CA 1
ATOM 1829 C C . GLN A 1 116 ? -9.928 92.226 51.648 1.00 37.42 116 GLN A C 1
ATOM 1830 O O . GLN A 1 116 ? -10.656 93.074 51.112 1.00 34.94 116 GLN A O 1
ATOM 1844 N N . GLY A 1 117 ? -9.289 92.477 52.783 1.00 32.06 117 GLY A N 1
ATOM 1845 C CA . GLY A 1 117 ? -9.487 93.733 53.484 1.00 32.11 117 GLY A CA 1
ATOM 1846 C C . GLY A 1 117 ? -9.048 94.915 52.635 1.00 34.04 117 GLY A C 1
ATOM 1847 O O . GLY A 1 117 ? -9.678 95.959 52.635 1.00 31.25 117 GLY A O 1
ATOM 1851 N N . ASP A 1 118 ? -7.981 94.721 51.872 1.00 32.23 118 ASP A N 1
ATOM 1852 C CA . ASP A 1 118 ? -7.323 95.805 51.138 1.00 26.24 118 ASP A CA 1
ATOM 1853 C C . ASP A 1 118 ? -8.222 96.382 50.065 1.00 27.33 118 ASP A C 1
ATOM 1854 O O . ASP A 1 118 ? -8.105 97.549 49.698 1.00 28.46 118 ASP A O 1
ATOM 1863 N N . THR A 1 119 ? -9.125 95.568 49.534 1.00 26.57 119 THR A N 1
ATOM 1864 C CA . THR A 1 119 ? -9.972 96.046 48.445 1.00 25.74 119 THR A CA 1
ATOM 1865 C C . THR A 1 119 ? -11.007 97.055 48.941 1.00 29.56 119 THR A C 1
ATOM 1866 O O . THR A 1 119 ? -11.537 97.828 48.157 1.00 33.90 119 THR A O 1
ATOM 1877 N N . GLU A 1 120 ? -11.319 97.009 50.233 1.00 25.34 120 GLU A N 1
ATOM 1878 C CA . GLU A 1 120 ? -12.436 97.769 50.775 1.00 27.38 120 GLU A CA 1
ATOM 1879 C C . GLU A 1 120 ? -12.115 99.289 50.773 1.00 24.29 120 GLU A C 1
ATOM 1880 O O . GLU A 1 120 ? -12.796 100.051 50.105 1.00 31.84 120 GLU A O 1
ATOM 1892 N N . PRO A 1 121 ? -11.074 99.720 51.504 1.00 23.40 121 PRO A N 1
ATOM 1893 C CA . PRO A 1 121 ? -10.651 101.125 51.399 1.00 29.63 121 PRO A CA 1
ATOM 1894 C C . PRO A 1 121 ? -10.249 101.490 49.970 1.00 31.13 121 PRO A C 1
ATOM 1895 O O . PRO A 1 121 ? -10.397 102.641 49.577 1.00 28.57 121 PRO A O 1
ATOM 1906 N N . ALA A 1 122 ? -9.727 100.533 49.202 1.00 29.34 122 ALA A N 1
ATOM 1907 C CA . ALA A 1 122 ? -9.308 100.848 47.841 1.00 26.26 122 ALA A CA 1
ATOM 1908 C C . ALA A 1 122 ? -10.487 101.378 47.040 1.00 26.49 122 ALA A C 1
ATOM 1909 O O . ALA A 1 122 ? -10.357 102.361 46.307 1.00 28.89 122 ALA A O 1
ATOM 1916 N N . SER A 1 123 ? -11.646 100.750 47.180 1.00 26.36 123 SER A N 1
ATOM 1917 C CA . SER A 1 123 ? -12.805 101.195 46.406 1.00 29.08 123 SER A CA 1
ATOM 1918 C C . SER A 1 123 ? -13.243 102.598 46.833 1.00 29.71 123 SER A C 1
ATOM 1919 O O . SER A 1 123 ? -13.707 103.382 46.009 1.00 26.61 123 SER A O 1
ATOM 1927 N N . VAL A 1 124 ? -13.144 102.899 48.123 1.00 26.25 124 VAL A N 1
ATOM 1928 C CA . VAL A 1 124 ? -13.512 104.225 48.608 1.00 27.10 124 VAL A CA 1
ATOM 1929 C C . VAL A 1 124 ? -12.569 105.285 48.016 1.00 29.96 124 VAL A C 1
ATOM 1930 O O . VAL A 1 124 ? -13.009 106.335 47.577 1.00 32.18 124 VAL A O 1
ATOM 1943 N N . GLU A 1 125 ? -11.277 104.986 48.015 1.00 27.27 125 GLU A N 1
ATOM 1944 C CA . GLU A 1 125 ? -10.258 105.878 47.473 1.00 27.81 125 GLU A CA 1
ATOM 1945 C C . GLU A 1 125 ? -10.466 106.108 45.969 1.00 31.65 125 GLU A C 1
ATOM 1946 O O . GLU A 1 125 ? -10.241 107.205 45.470 1.00 32.07 125 GLU A O 1
ATOM 1958 N N . GLN A 1 126 ? -10.889 105.075 45.244 1.00 31.71 126 GLN A N 1
ATOM 1959 C CA . GLN A 1 126 ? -11.108 105.200 43.801 1.00 29.86 126 GLN A CA 1
ATOM 1960 C C . GLN A 1 126 ? -12.320 106.091 43.527 1.00 29.26 126 GLN A C 1
ATOM 1961 O O . GLN A 1 126 ? -12.373 106.786 42.521 1.00 33.00 126 GLN A O 1
ATOM 1975 N N . GLN A 1 127 ? -13.303 106.041 44.423 1.00 27.91 127 GLN A N 1
ATOM 1976 C CA . GLN A 1 127 ? -14.617 106.637 44.174 1.00 30.98 127 GLN A CA 1
ATOM 1977 C C . GLN A 1 127 ? -14.812 107.994 44.857 1.00 32.87 127 GLN A C 1
ATOM 1978 O O . GLN A 1 127 ? -15.902 108.587 44.788 1.00 32.58 127 GLN A O 1
ATOM 1992 N N A ARG A 1 128 ? -13.762 108.483 45.513 0.52 28.33 128 ARG A N 1
ATOM 1993 N N B ARG A 1 128 ? -13.757 108.488 45.505 0.48 28.44 128 ARG A N 1
ATOM 1994 C CA A ARG A 1 128 ? -13.896 109.624 46.412 0.52 31.06 128 ARG A CA 1
ATOM 1995 C CA B ARG A 1 128 ? -13.880 109.624 46.418 0.48 31.07 128 ARG A CA 1
ATOM 1996 C C A ARG A 1 128 ? -14.281 110.926 45.700 0.52 31.82 128 ARG A C 1
ATOM 1997 C C B ARG A 1 128 ? -14.183 110.963 45.727 0.48 31.68 128 ARG A C 1
ATOM 1998 O O A ARG A 1 128 ? -14.920 111.787 46.300 0.52 31.31 128 ARG A O 1
ATOM 1999 O O B ARG A 1 128 ? -14.666 111.886 46.371 0.48 32.01 128 ARG A O 1
ATOM 2040 N N . HIS A 1 129 ? -13.907 111.071 44.431 1.00 29.04 129 HIS A N 1
ATOM 2041 C CA . HIS A 1 129 ? -14.247 112.283 43.683 1.00 28.45 129 HIS A CA 1
ATOM 2042 C C . HIS A 1 129 ? -15.646 112.250 43.073 1.00 31.77 129 HIS A C 1
ATOM 2043 O O . HIS A 1 129 ? -16.153 113.287 42.652 1.00 33.46 129 HIS A O 1
ATOM 2058 N N . LEU A 1 130 ? -16.263 111.076 42.981 1.00 32.52 130 LEU A N 1
ATOM 2059 C CA . LEU A 1 130 ? -17.487 110.948 42.182 1.00 29.58 130 LEU A CA 1
ATOM 2060 C C . LEU A 1 130 ? -18.584 111.938 42.597 1.00 32.56 130 LEU A C 1
ATOM 2061 O O . LEU A 1 130 ? -19.349 112.410 41.761 1.00 34.97 130 LEU A O 1
ATOM 2077 N N . GLY A 1 131 ? -18.656 112.255 43.883 1.00 29.44 131 GLY A N 1
ATOM 2078 C CA . GLY A 1 131 ? -19.699 113.133 44.391 1.00 35.05 131 GLY A CA 1
ATOM 2079 C C . GLY A 1 131 ? -19.831 114.477 43.677 1.00 38.71 131 GLY A C 1
ATOM 2080 O O . GLY A 1 131 ? -20.948 114.990 43.513 1.00 37.37 131 GLY A O 1
ATOM 2084 N N . LEU A 1 132 ? -18.706 115.051 43.253 1.00 33.40 132 LEU A N 1
ATOM 2085 C CA . LEU A 1 132 ? -18.717 116.350 42.585 1.00 36.68 132 LEU A CA 1
ATOM 2086 C C . LEU A 1 132 ? -19.534 116.349 41.297 1.00 39.37 132 LEU A C 1
ATOM 2087 O O . LEU A 1 132 ? -19.921 117.411 40.817 1.00 38.55 132 LEU A O 1
ATOM 2103 N N . THR A 1 133 ? -19.793 115.171 40.729 1.00 32.53 133 THR A N 1
ATOM 2104 C CA . THR A 1 133 ? -20.553 115.084 39.482 1.00 30.26 133 THR A CA 1
ATOM 2105 C C . THR A 1 133 ? -21.782 114.174 39.613 1.00 33.93 133 THR A C 1
ATOM 2106 O O . THR A 1 133 ? -22.296 113.653 38.630 1.00 35.65 133 THR A O 1
ATOM 2117 N N . ALA A 1 134 ? -22.260 113.991 40.837 1.00 28.14 134 ALA A N 1
ATOM 2118 C CA . ALA A 1 134 ? -23.401 113.119 41.072 1.00 31.95 134 ALA A CA 1
ATOM 2119 C C . ALA A 1 134 ? -24.595 113.557 40.219 1.00 37.96 134 ALA A C 1
ATOM 2120 O O . ALA A 1 134 ? -24.985 114.715 40.259 1.00 36.83 134 ALA A O 1
ATOM 2127 N N . PRO A 1 135 ? -25.189 112.631 39.456 1.00 38.67 135 PRO A N 1
ATOM 2128 C CA . PRO A 1 135 ? -26.262 113.054 38.556 1.00 37.77 135 PRO A CA 1
ATOM 2129 C C . PRO A 1 135 ? -27.598 113.226 39.272 1.00 41.12 135 PRO A C 1
ATOM 2130 O O . PRO A 1 135 ? -28.605 113.512 38.624 1.00 41.63 135 PRO A O 1
ATOM 2141 N N . SER A 1 136 ? -27.611 113.044 40.589 1.00 39.81 136 SER A N 1
ATOM 2142 C CA . SER A 1 136 ? -28.843 113.205 41.370 1.00 37.56 136 SER A CA 1
ATOM 2143 C C . SER A 1 136 ? -28.539 113.004 42.830 1.00 33.76 136 SER A C 1
ATOM 2144 O O . SER A 1 136 ? -27.484 112.482 43.176 1.00 34.61 136 SER A O 1
ATOM 2152 N N . LEU A 1 137 ? -29.454 113.429 43.693 1.00 39.85 137 LEU A N 1
ATOM 2153 C CA . LEU A 1 137 ? -29.285 113.265 45.131 1.00 37.67 137 LEU A CA 1
ATOM 2154 C C . LEU A 1 137 ? -29.437 111.791 45.472 1.00 38.94 137 LEU A C 1
ATOM 2155 O O . LEU A 1 137 ? -28.742 111.254 46.330 1.00 37.42 137 LEU A O 1
ATOM 2171 N N . TYR A 1 138 ? -30.371 111.140 44.796 1.00 34.89 138 TYR A N 1
ATOM 2172 C CA . TYR A 1 138 ? -30.580 109.725 44.980 1.00 39.34 138 TYR A CA 1
ATOM 2173 C C . TYR A 1 138 ? -29.255 108.987 44.699 1.00 38.48 138 TYR A C 1
ATOM 2174 O O . TYR A 1 138 ? -28.808 108.157 45.486 1.00 36.29 138 TYR A O 1
ATOM 2192 N N . ASP A 1 139 ? -28.602 109.332 43.599 1.00 37.58 139 ASP A N 1
ATOM 2193 C CA . ASP A 1 139 ? -27.382 108.637 43.200 1.00 35.66 139 ASP A CA 1
ATOM 2194 C C . ASP A 1 139 ? -26.211 108.996 44.109 1.00 38.11 139 ASP A C 1
ATOM 2195 O O . ASP A 1 139 ? -25.338 108.171 44.389 1.00 30.43 139 ASP A O 1
ATOM 2204 N N . LEU A 1 140 ? -26.208 110.228 44.589 1.00 35.65 140 LEU A N 1
ATOM 2205 C CA . LEU A 1 140 ? -25.148 110.685 45.465 1.00 32.14 140 LEU A CA 1
ATOM 2206 C C . LEU A 1 140 ? -25.247 109.913 46.758 1.00 32.69 140 LEU A C 1
ATOM 2207 O O . LEU A 1 140 ? -24.247 109.428 47.285 1.00 32.13 140 LEU A O 1
ATOM 2223 N N . ARG A 1 141 ? -26.473 109.780 47.248 1.00 33.86 141 ARG A N 1
ATOM 2224 C CA . ARG A 1 141 ? -26.736 109.056 48.479 1.00 38.88 141 ARG A CA 1
ATOM 2225 C C . ARG A 1 141 ? -26.347 107.575 48.358 1.00 38.65 141 ARG A C 1
ATOM 2226 O O . ARG A 1 141 ? -25.766 107.016 49.290 1.00 35.68 141 ARG A O 1
ATOM 2247 N N . ASN A 1 142 ? -26.665 106.942 47.224 1.00 39.26 142 ASN A N 1
ATOM 2248 C CA . ASN A 1 142 ? -26.279 105.544 46.979 1.00 31.07 142 ASN A CA 1
ATOM 2249 C C . ASN A 1 142 ? -24.772 105.348 46.994 1.00 31.65 142 ASN A C 1
ATOM 2250 O O . ASN A 1 142 ? -24.266 104.366 47.540 1.00 33.84 142 ASN A O 1
ATOM 2261 N N . LEU A 1 143 ? -24.062 106.268 46.351 1.00 31.55 143 LEU A N 1
ATOM 2262 C CA . LEU A 1 143 ? -22.609 106.251 46.327 1.00 32.38 143 LEU A CA 1
ATOM 2263 C C . LEU A 1 143 ? -22.041 106.281 47.748 1.00 35.01 143 LEU A C 1
ATOM 2264 O O . LEU A 1 143 ? -21.115 105.533 48.082 1.00 28.07 143 LEU A O 1
ATOM 2280 N N . PHE A 1 144 ? -22.566 107.197 48.557 1.00 27.90 144 PHE A N 1
ATOM 2281 C CA . PHE A 1 144 ? -22.128 107.375 49.937 1.00 25.77 144 PHE A CA 1
ATOM 2282 C C . PHE A 1 144 ? -22.448 106.123 50.765 1.00 28.09 144 PHE A C 1
ATOM 2283 O O . PHE A 1 144 ? -21.648 105.684 51.588 1.00 31.73 144 PHE A O 1
ATOM 2300 N N . GLN A 1 145 ? -23.631 105.556 50.543 1.00 28.97 145 GLN A N 1
ATOM 2301 C CA . GLN A 1 145 ? -24.051 104.341 51.241 1.00 30.22 145 GLN A CA 1
ATOM 2302 C C . GLN A 1 145 ? -23.073 103.192 50.947 1.00 36.91 145 GLN A C 1
ATOM 2303 O O . GLN A 1 145 ? -22.667 102.454 51.851 1.00 36.29 145 GLN A O 1
ATOM 2317 N N . VAL A 1 146 ? -22.713 103.044 49.678 1.00 30.15 146 VAL A N 1
ATOM 2318 C CA . VAL A 1 146 ? -21.704 102.074 49.280 1.00 24.72 146 VAL A CA 1
ATOM 2319 C C . VAL A 1 146 ? -20.398 102.395 49.985 1.00 29.00 146 VAL A C 1
ATOM 2320 O O . VAL A 1 146 ? -19.739 101.497 50.508 1.00 29.08 146 VAL A O 1
ATOM 2333 N N . ASN A 1 147 ? -20.019 103.672 50.013 1.00 27.00 147 ASN A N 1
ATOM 2334 C CA . ASN A 1 147 ? -18.745 104.061 50.621 1.00 29.23 147 ASN A CA 1
ATOM 2335 C C . ASN A 1 147 ? -18.679 103.689 52.108 1.00 30.01 147 ASN A C 1
ATOM 2336 O O . ASN A 1 147 ? -17.669 103.184 52.583 1.00 28.55 147 ASN A O 1
ATOM 2347 N N . VAL A 1 148 ? -19.728 103.973 52.866 1.00 27.80 148 VAL A N 1
ATOM 2348 C CA . VAL A 1 148 ? -19.633 103.731 54.305 1.00 31.26 148 VAL A CA 1
ATOM 2349 C C . VAL A 1 148 ? -19.681 102.229 54.578 1.00 31.78 148 VAL A C 1
ATOM 2350 O O . VAL A 1 148 ? -19.068 101.757 55.518 1.00 32.08 148 VAL A O 1
ATOM 2363 N N . GLU A 1 149 ? -20.361 101.471 53.725 1.00 33.88 149 GLU A N 1
ATOM 2364 C CA . GLU A 1 149 ? -20.355 100.011 53.851 1.00 29.08 149 GLU A CA 1
ATOM 2365 C C . GLU A 1 149 ? -18.984 99.403 53.539 1.00 32.92 149 GLU A C 1
ATOM 2366 O O . GLU A 1 149 ? -18.537 98.476 54.232 1.00 29.11 149 GLU A O 1
ATOM 2378 N N . GLU A 1 150 ? -18.319 99.909 52.497 1.00 30.26 150 GLU A N 1
ATOM 2379 C CA . GLU A 1 150 ? -16.971 99.445 52.183 1.00 28.16 150 GLU A CA 1
ATOM 2380 C C . GLU A 1 150 ? -16.064 99.782 53.359 1.00 34.93 150 GLU A C 1
ATOM 2381 O O . GLU A 1 150 ? -15.172 99.006 53.709 1.00 32.32 150 GLU A O 1
ATOM 2393 N N . GLY A 1 151 ? -16.308 100.939 53.974 1.00 32.89 151 GLY A N 1
ATOM 2394 C CA . GLY A 1 151 ? -15.601 101.314 55.183 1.00 27.54 151 GLY A CA 1
ATOM 2395 C C . GLY A 1 151 ? -15.832 100.288 56.280 1.00 29.02 151 GLY A C 1
ATOM 2396 O O . GLY A 1 151 ? -14.909 99.946 57.003 1.00 27.88 151 GLY A O 1
ATOM 2400 N N . ARG A 1 152 ? -17.067 99.803 56.411 1.00 24.14 152 ARG A N 1
ATOM 2401 C CA . ARG A 1 152 ? -17.361 98.770 57.402 1.00 25.94 152 ARG A CA 1
ATOM 2402 C C . ARG A 1 152 ? -16.651 97.470 57.107 1.00 29.92 152 ARG A C 1
ATOM 2403 O O . ARG A 1 152 ? -16.291 96.749 58.031 1.00 30.53 152 ARG A O 1
ATOM 2424 N N . HIS A 1 153 ? -16.453 97.159 55.830 1.00 26.59 153 HIS A N 1
ATOM 2425 C CA . HIS A 1 153 ? -15.823 95.900 55.485 1.00 26.25 153 HIS A CA 1
ATOM 2426 C C . HIS A 1 153 ? -14.368 95.943 55.887 1.00 30.48 153 HIS A C 1
ATOM 2427 O O . HIS A 1 153 ? -13.794 94.911 56.235 1.00 30.56 153 HIS A O 1
ATOM 2441 N N . LEU A 1 154 ? -13.765 97.133 55.837 1.00 27.29 154 LEU A N 1
ATOM 2442 C CA . LEU A 1 154 ? -12.406 97.279 56.337 1.00 26.08 154 LEU A CA 1
ATOM 2443 C C . LEU A 1 154 ? -12.433 96.970 57.838 1.00 29.72 154 LEU A C 1
ATOM 2444 O O . LEU A 1 154 ? -11.594 96.235 58.343 1.00 29.95 154 LEU A O 1
ATOM 2460 N N . TRP A 1 155 ? -13.396 97.545 58.550 1.00 23.27 155 TRP A N 1
ATOM 2461 C CA . TRP A 1 155 ? -13.554 97.243 59.989 1.00 27.33 155 TRP A CA 1
ATOM 2462 C C . TRP A 1 155 ? -13.672 95.728 60.217 1.00 32.23 155 TRP A C 1
ATOM 2463 O O . TRP A 1 155 ? -13.059 95.172 61.124 1.00 27.61 155 TRP A O 1
ATOM 2484 N N . ALA A 1 156 ? -14.442 95.060 59.363 1.00 33.56 156 ALA A N 1
ATOM 2485 C CA . ALA A 1 156 ? -14.737 93.655 59.568 1.00 35.12 156 ALA A CA 1
ATOM 2486 C C . ALA A 1 156 ? -13.454 92.818 59.466 1.00 34.68 156 ALA A C 1
ATOM 2487 O O . ALA A 1 156 ? -13.274 91.864 60.218 1.00 30.60 156 ALA A O 1
ATOM 2494 N N . MET A 1 157 ? -12.554 93.173 58.547 1.00 28.11 157 MET A N 1
ATOM 2495 C CA . MET A 1 157 ? -11.304 92.424 58.412 1.00 27.59 157 MET A CA 1
ATOM 2496 C C . MET A 1 157 ? -10.288 92.824 59.494 1.00 31.03 157 MET A C 1
ATOM 2497 O O . MET A 1 157 ? -9.546 91.981 60.019 1.00 30.11 157 MET A O 1
ATOM 2511 N N . VAL A 1 158 ? -10.260 94.112 59.831 1.00 33.74 158 VAL A N 1
ATOM 2512 C CA . VAL A 1 158 ? -9.323 94.603 60.822 1.00 36.79 158 VAL A CA 1
ATOM 2513 C C . VAL A 1 158 ? -9.671 93.996 62.178 1.00 34.03 158 VAL A C 1
ATOM 2514 O O . VAL A 1 158 ? -8.789 93.650 62.965 1.00 29.47 158 VAL A O 1
ATOM 2527 N N . TYR A 1 159 ? -10.961 93.853 62.446 1.00 30.96 159 TYR A N 1
ATOM 2528 C CA . TYR A 1 159 ? -11.397 93.137 63.644 1.00 30.05 159 TYR A CA 1
ATOM 2529 C C . TYR A 1 159 ? -10.825 91.707 63.718 1.00 30.14 159 TYR A C 1
ATOM 2530 O O . TYR A 1 159 ? -10.293 91.288 64.756 1.00 27.36 159 TYR A O 1
ATOM 2548 N N . LEU A 1 160 ? -10.943 90.949 62.632 1.00 30.72 160 LEU A N 1
ATOM 2549 C CA . LEU A 1 160 ? -10.418 89.588 62.601 1.00 31.72 160 LEU A CA 1
ATOM 2550 C C . LEU A 1 160 ? -8.909 89.579 62.805 1.00 34.77 160 LEU A C 1
ATOM 2551 O O . LEU A 1 160 ? -8.380 88.697 63.489 1.00 35.25 160 LEU A O 1
ATOM 2567 N N . LEU A 1 161 ? -8.215 90.541 62.193 1.00 28.20 161 LEU A N 1
ATOM 2568 C CA . LEU A 1 161 ? -6.758 90.595 62.296 1.00 29.45 161 LEU A CA 1
ATOM 2569 C C . LEU A 1 161 ? -6.337 90.836 63.734 1.00 32.51 161 LEU A C 1
ATOM 2570 O O . LEU A 1 161 ? -5.410 90.208 64.221 1.00 30.03 161 LEU A O 1
ATOM 2586 N N . HIS A 1 162 ? -7.018 91.755 64.409 1.00 30.35 162 HIS A N 1
ATOM 2587 C CA . HIS A 1 162 ? -6.700 92.066 65.796 1.00 32.56 162 HIS A CA 1
ATOM 2588 C C . HIS A 1 162 ? -7.124 90.921 66.725 1.00 34.33 162 HIS A C 1
ATOM 2589 O O . HIS A 1 162 ? -6.386 90.538 67.634 1.00 34.52 162 HIS A O 1
ATOM 2603 N N . ALA A 1 163 ? -8.308 90.367 66.478 1.00 27.55 163 ALA A N 1
ATOM 2604 C CA . ALA A 1 163 ? -8.879 89.366 67.372 1.00 33.59 163 ALA A CA 1
ATOM 2605 C C . ALA A 1 163 ? -8.135 88.036 67.287 1.00 39.86 163 ALA A C 1
ATOM 2606 O O . ALA A 1 163 ? -8.013 87.333 68.283 1.00 35.21 163 ALA A O 1
ATOM 2613 N N . HIS A 1 164 ? -7.619 87.681 66.114 1.00 31.35 164 HIS A N 1
ATOM 2614 C CA . HIS A 1 164 ? -7.128 86.307 65.935 1.00 29.87 164 HIS A CA 1
ATOM 2615 C C . HIS A 1 164 ? -5.699 86.169 65.425 1.00 36.83 164 HIS A C 1
ATOM 2616 O O . HIS A 1 164 ? -5.217 85.042 65.267 1.00 36.36 164 HIS A O 1
ATOM 2630 N N . PHE A 1 165 ? -5.007 87.284 65.185 1.00 34.40 165 PHE A N 1
ATOM 2631 C CA . PHE A 1 165 ? -3.685 87.202 64.569 1.00 30.59 165 PHE A CA 1
ATOM 2632 C C . PHE A 1 165 ? -2.587 87.932 65.318 1.00 34.25 165 PHE A C 1
ATOM 2633 O O . PHE A 1 165 ? -1.500 88.166 64.782 1.00 37.75 165 PHE A O 1
ATOM 2650 N N . GLY A 1 166 ? -2.863 88.254 66.576 1.00 31.85 166 GLY A N 1
ATOM 2651 C CA . GLY A 1 166 ? -1.896 88.890 67.444 1.00 35.26 166 GLY A CA 1
ATOM 2652 C C . GLY A 1 166 ? -1.246 90.140 66.866 1.00 39.93 166 GLY A C 1
ATOM 2653 O O . GLY A 1 166 ? -1.865 90.916 66.132 1.00 36.50 166 GLY A O 1
ATOM 2657 N N . ARG A 1 167 ? 0.021 90.323 67.222 1.00 37.57 167 ARG A N 1
ATOM 2658 C CA . ARG A 1 167 ? 0.829 91.468 66.814 1.00 37.15 167 ARG A CA 1
ATOM 2659 C C . ARG A 1 167 ? 0.900 91.633 65.277 1.00 33.78 167 ARG A C 1
ATOM 2660 O O . ARG A 1 167 ? 0.797 92.741 64.760 1.00 35.20 167 ARG A O 1
ATOM 2681 N N . ASP A 1 168 ? 1.074 90.531 64.563 1.00 30.20 168 ASP A N 1
ATOM 2682 C CA . ASP A 1 168 ? 1.099 90.559 63.105 1.00 38.76 168 ASP A CA 1
ATOM 2683 C C . ASP A 1 168 ? -0.225 91.107 62.631 1.00 35.87 168 ASP A C 1
ATOM 2684 O O . ASP A 1 168 ? -0.275 91.899 61.708 1.00 36.54 168 ASP A O 1
ATOM 2693 N N . GLY A 1 169 ? -1.301 90.679 63.277 1.00 33.32 169 GLY A N 1
ATOM 2694 C CA . GLY A 1 169 ? -2.621 91.197 62.988 1.00 36.53 169 GLY A CA 1
ATOM 2695 C C . GLY A 1 169 ? -2.670 92.710 63.141 1.00 36.85 169 GLY A C 1
ATOM 2696 O O . GLY A 1 169 ? -3.176 93.399 62.269 1.00 32.91 169 GLY A O 1
ATOM 2700 N N . ARG A 1 170 ? -2.127 93.236 64.232 1.00 36.54 170 ARG A N 1
ATOM 2701 C CA . ARG A 1 170 ? -2.160 94.675 64.459 1.00 35.55 170 ARG A CA 1
ATOM 2702 C C . ARG A 1 170 ? -1.366 95.383 63.356 1.00 35.99 170 ARG A C 1
ATOM 2703 O O . ARG A 1 170 ? -1.783 96.415 62.820 1.00 30.79 170 ARG A O 1
ATOM 2724 N N . GLU A 1 171 ? -0.216 94.823 63.010 1.00 33.57 171 GLU A N 1
ATOM 2725 C CA . GLU A 1 171 ? 0.633 95.456 62.013 1.00 38.90 171 GLU A CA 1
ATOM 2726 C C . GLU A 1 171 ? -0.036 95.455 60.635 1.00 35.00 171 GLU A C 1
ATOM 2727 O O . GLU A 1 171 ? 0.169 96.361 59.858 1.00 29.36 171 GLU A O 1
ATOM 2739 N N . GLU A 1 172 ? -0.834 94.439 60.329 1.00 30.83 172 GLU A N 1
ATOM 2740 C CA . GLU A 1 172 ? -1.546 94.411 59.062 1.00 29.84 172 GLU A CA 1
ATOM 2741 C C . GLU A 1 172 ? -2.631 95.475 59.077 1.00 30.52 172 GLU A C 1
ATOM 2742 O O . GLU A 1 172 ? -2.906 96.099 58.056 1.00 29.44 172 GLU A O 1
ATOM 2754 N N . GLY A 1 173 ? -3.260 95.669 60.230 1.00 25.27 173 GLY A N 1
ATOM 2755 C CA . GLY A 1 173 ? -4.307 96.675 60.346 1.00 28.18 173 GLY A CA 1
ATOM 2756 C C . GLY A 1 173 ? -3.740 98.062 60.061 1.00 32.59 173 GLY A C 1
ATOM 2757 O O . GLY A 1 173 ? -4.400 98.923 59.471 1.00 34.90 173 GLY A O 1
ATOM 2761 N N . GLU A 1 174 ? -2.506 98.295 60.494 1.00 27.80 174 GLU A N 1
ATOM 2762 C CA . GLU A 1 174 ? -1.889 99.592 60.266 1.00 29.75 174 GLU A CA 1
ATOM 2763 C C . GLU A 1 174 ? -1.523 99.716 58.789 1.00 32.51 174 GLU A C 1
ATOM 2764 O O . GLU A 1 174 ? -1.816 100.725 58.166 1.00 33.42 174 GLU A O 1
ATOM 2776 N N . ALA A 1 175 ? -0.934 98.681 58.200 1.00 28.76 175 ALA A N 1
ATOM 2777 C CA . ALA A 1 175 ? -0.496 98.815 56.817 1.00 30.92 175 ALA A CA 1
ATOM 2778 C C . ALA A 1 175 ? -1.681 98.935 55.858 1.00 34.79 175 ALA A C 1
ATOM 2779 O O . ALA A 1 175 ? -1.543 99.484 54.753 1.00 34.49 175 ALA A O 1
ATOM 2786 N N . LEU A 1 176 ? -2.849 98.460 56.279 1.00 30.54 176 LEU A N 1
ATOM 2787 C CA . LEU A 1 176 ? -4.056 98.578 55.462 1.00 32.89 176 LEU A CA 1
ATOM 2788 C C . LEU A 1 176 ? -4.459 100.046 55.260 1.00 33.03 176 LEU A C 1
ATOM 2789 O O . LEU A 1 176 ? -5.217 100.371 54.348 1.00 30.64 176 LEU A O 1
ATOM 2805 N N . LEU A 1 177 ? -3.971 100.937 56.118 1.00 30.36 177 LEU A N 1
ATOM 2806 C CA . LEU A 1 177 ? -4.246 102.349 55.946 1.00 33.77 177 LEU A CA 1
ATOM 2807 C C . LEU A 1 177 ? -3.012 103.087 55.426 1.00 40.73 177 LEU A C 1
ATOM 2808 O O . LEU A 1 177 ? -3.041 104.297 55.285 1.00 36.77 177 LEU A O 1
ATOM 2824 N N . GLU A 1 178 ? -1.918 102.380 55.176 1.00 32.07 178 GLU A N 1
ATOM 2825 C CA . GLU A 1 178 ? -0.726 103.029 54.630 1.00 31.86 178 GLU A CA 1
ATOM 2826 C C . GLU A 1 178 ? -0.661 102.859 53.114 1.00 37.25 178 GLU A C 1
ATOM 2827 O O . GLU A 1 178 ? -0.088 103.700 52.422 1.00 44.34 178 GLU A O 1
ATOM 2839 N N . ARG A 1 179 ? -1.255 101.786 52.588 1.00 27.40 179 ARG A N 1
ATOM 2840 C CA . ARG A 1 179 ? -1.333 101.632 51.135 1.00 31.51 179 ARG A CA 1
ATOM 2841 C C . ARG A 1 179 ? -2.439 102.546 50.606 1.00 32.97 179 ARG A C 1
ATOM 2842 O O . ARG A 1 179 ? -3.336 102.939 51.353 1.00 28.73 179 ARG A O 1
ATOM 2863 N N . ARG A 1 180 ? -2.389 102.886 49.320 1.00 31.27 180 ARG A N 1
ATOM 2864 C CA . ARG A 1 180 ? -3.347 103.843 48.771 1.00 30.08 180 ARG A CA 1
ATOM 2865 C C . ARG A 1 180 ? -3.507 103.645 47.278 1.00 33.87 180 ARG A C 1
ATOM 2866 O O . ARG A 1 180 ? -2.512 103.521 46.550 1.00 28.32 180 ARG A O 1
ATOM 2887 N N . SER A 1 181 ? -4.758 103.623 46.823 1.00 26.02 181 SER A N 1
ATOM 2888 C CA . SER A 1 181 ? -5.047 103.310 45.440 1.00 29.11 181 SER A CA 1
ATOM 2889 C C . SER A 1 181 ? -4.268 104.248 44.506 1.00 31.26 181 SER A C 1
ATOM 2890 O O . SER A 1 181 ? -4.336 105.441 44.658 1.00 31.41 181 SER A O 1
ATOM 2898 N N . GLY A 1 182 ? -3.496 103.691 43.576 1.00 41.51 182 GLY A N 1
ATOM 2899 C CA . GLY A 1 182 ? -2.734 104.486 42.622 1.00 38.00 182 GLY A CA 1
ATOM 2900 C C . GLY A 1 182 ? -1.458 105.119 43.159 1.00 40.50 182 GLY A C 1
ATOM 2901 O O . GLY A 1 182 ? -0.754 105.787 42.427 1.00 38.13 182 GLY A O 1
ATOM 2905 N N . ASP A 1 183 ? -1.142 104.931 44.432 1.00 33.38 183 ASP A N 1
ATOM 2906 C CA . ASP A 1 183 ? 0.059 105.536 44.992 1.00 32.20 183 ASP A CA 1
ATOM 2907 C C . ASP A 1 183 ? 1.306 104.849 44.419 1.00 39.03 183 ASP A C 1
ATOM 2908 O O . ASP A 1 183 ? 1.291 103.642 44.155 1.00 34.63 183 ASP A O 1
ATOM 2917 N N . GLU A 1 184 ? 2.382 105.610 44.219 1.00 36.92 184 GLU A N 1
ATOM 2918 C CA . GLU A 1 184 ? 3.597 105.060 43.623 1.00 39.77 184 GLU A CA 1
ATOM 2919 C C . GLU A 1 184 ? 4.401 104.188 44.602 1.00 37.37 184 GLU A C 1
ATOM 2920 O O . GLU A 1 184 ? 4.829 103.093 44.248 1.00 35.18 184 GLU A O 1
ATOM 2932 N N . ASP A 1 185 ? 4.638 104.683 45.817 1.00 34.63 185 ASP A N 1
ATOM 2933 C CA . ASP A 1 185 ? 5.456 103.948 46.787 1.00 36.72 185 ASP A CA 1
ATOM 2934 C C . ASP A 1 185 ? 4.669 102.785 47.413 1.00 37.84 185 ASP A C 1
ATOM 2935 O O . ASP A 1 185 ? 5.233 101.725 47.663 1.00 32.59 185 ASP A O 1
ATOM 2944 N N . ASN A 1 186 ? 3.375 102.979 47.668 1.00 29.09 186 ASN A N 1
ATOM 2945 C CA . ASN A 1 186 ? 2.568 101.928 48.313 1.00 32.62 186 ASN A CA 1
ATOM 2946 C C . ASN A 1 186 ? 1.180 101.775 47.712 1.00 27.74 186 ASN A C 1
ATOM 2947 O O . ASN A 1 186 ? 0.193 102.178 48.325 1.00 30.60 186 ASN A O 1
ATOM 2958 N N . PRO A 1 187 ? 1.100 101.214 46.497 1.00 24.93 187 PRO A N 1
ATOM 2959 C CA . PRO A 1 187 ? -0.174 100.945 45.827 1.00 28.50 187 PRO A CA 1
ATOM 2960 C C . PRO A 1 187 ? -1.025 99.912 46.565 1.00 29.58 187 PRO A C 1
ATOM 2961 O O . PRO A 1 187 ? -0.512 99.162 47.393 1.00 28.90 187 PRO A O 1
ATOM 2972 N N . ARG A 1 188 ? -2.311 99.860 46.252 1.00 28.22 188 ARG A N 1
ATOM 2973 C CA . ARG A 1 188 ? -3.155 98.786 46.738 1.00 31.38 188 ARG A CA 1
ATOM 2974 C C . ARG A 1 188 ? -2.694 97.488 46.077 1.00 35.72 188 ARG A C 1
ATOM 2975 O O . ARG A 1 188 ? -2.050 97.515 45.034 1.00 32.86 188 ARG A O 1
ATOM 2996 N N . ILE A 1 189 ? -3.029 96.356 46.685 1.00 33.65 189 ILE A N 1
ATOM 2997 C CA . ILE A 1 189 ? -2.446 95.074 46.303 1.00 34.36 189 ILE A CA 1
ATOM 2998 C C . ILE A 1 189 ? -2.905 94.641 44.904 1.00 37.73 189 ILE A C 1
ATOM 2999 O O . ILE A 1 189 ? -2.091 94.249 44.091 1.00 37.32 189 ILE A O 1
ATOM 3015 N N . LEU A 1 190 ? -4.191 94.776 44.613 1.00 35.89 190 LEU A N 1
ATOM 3016 C CA . LEU A 1 190 ? -4.769 94.232 43.390 1.00 33.92 190 LEU A CA 1
ATOM 3017 C C . LEU A 1 190 ? -4.925 95.317 42.316 1.00 39.83 190 LEU A C 1
ATOM 3018 O O . LEU A 1 190 ? -5.351 96.453 42.603 1.00 37.12 190 LEU A O 1
ATOM 3034 N N . THR A 1 191 ? -4.579 94.962 41.081 1.00 36.49 191 THR A N 1
ATOM 3035 C CA . THR A 1 191 ? -4.551 95.911 39.960 1.00 32.41 191 THR A CA 1
ATOM 3036 C C . THR A 1 191 ? -5.874 96.646 39.740 1.00 30.73 191 THR A C 1
ATOM 3037 O O . THR A 1 191 ? -5.892 97.859 39.621 1.00 41.49 191 THR A O 1
ATOM 3048 N N . ALA A 1 192 ? -6.981 95.910 39.716 1.00 31.88 192 ALA A N 1
ATOM 3049 C CA . ALA A 1 192 ? -8.284 96.493 39.452 1.00 31.91 192 ALA A CA 1
ATOM 3050 C C . ALA A 1 192 ? -8.688 97.505 40.530 1.00 37.17 192 ALA A C 1
ATOM 3051 O O . ALA A 1 192 ? -9.570 98.326 40.299 1.00 37.73 192 ALA A O 1
ATOM 3058 N N . PHE A 1 193 ? -8.070 97.415 41.708 1.00 32.20 193 PHE A N 1
ATOM 3059 C CA . PHE A 1 193 ? -8.376 98.306 42.826 1.00 32.82 193 PHE A CA 1
ATOM 3060 C C . PHE A 1 193 ? -7.382 99.464 42.892 1.00 36.72 193 PHE A C 1
ATOM 3061 O O . PHE A 1 193 ? -7.515 100.385 43.700 1.00 38.64 193 PHE A O 1
ATOM 3078 N N . ASN A 1 194 ? -6.407 99.420 41.996 1.00 30.77 194 ASN A N 1
ATOM 3079 C CA . ASN A 1 194 ? -5.375 100.436 41.921 1.00 32.37 194 ASN A CA 1
ATOM 3080 C C . ASN A 1 194 ? -5.613 101.419 40.770 1.00 38.36 194 ASN A C 1
ATOM 3081 O O . ASN A 1 194 ? -4.943 102.448 40.674 1.00 48.39 194 ASN A O 1
ATOM 3092 N N . GLU A 1 195 ? -6.588 101.108 39.915 1.00 36.22 195 GLU A N 1
ATOM 3093 C CA . GLU A 1 195 ? -6.901 101.931 38.755 1.00 38.71 195 GLU A CA 1
ATOM 3094 C C . GLU A 1 195 ? -7.911 103.037 39.082 1.00 43.95 195 GLU A C 1
ATOM 3095 O O . GLU A 1 195 ? -8.522 103.038 40.149 1.00 40.32 195 GLU A O 1
ATOM 3107 N N . LYS A 1 196 ? -8.102 103.959 38.142 1.00 41.66 196 LYS A N 1
ATOM 3108 C CA . LYS A 1 196 ? -9.090 105.018 38.302 1.00 47.41 196 LYS A CA 1
ATOM 3109 C C . LYS A 1 196 ? -10.515 104.541 38.045 1.00 46.61 196 LYS A C 1
ATOM 3110 O O . LYS A 1 196 ? -10.757 103.653 37.226 1.00 41.25 196 LYS A O 1
ATOM 3129 N N . THR A 1 197 ? -11.455 105.125 38.777 1.00 37.13 197 THR A N 1
ATOM 3130 C CA . THR A 1 197 ? -12.871 104.978 38.488 1.00 34.48 197 THR A CA 1
ATOM 3131 C C . THR A 1 197 ? -13.327 106.390 38.139 1.00 36.59 197 THR A C 1
ATOM 3132 O O . THR A 1 197 ? -13.789 107.129 39.004 1.00 37.56 197 THR A O 1
ATOM 3143 N N . PRO A 1 198 ? -13.152 106.767 36.860 1.00 32.06 198 PRO A N 1
ATOM 3144 C CA . PRO A 1 198 ? -13.144 108.149 36.376 1.00 31.77 198 PRO A CA 1
ATOM 3145 C C . PRO A 1 198 ? -14.502 108.825 36.216 1.00 35.99 198 PRO A C 1
ATOM 3146 O O . PRO A 1 198 ? -14.527 110.053 36.175 1.00 33.63 198 PRO A O 1
ATOM 3157 N N . ASP A 1 199 ? -15.595 108.075 36.126 1.00 31.80 199 ASP A N 1
ATOM 3158 C CA . ASP A 1 199 ? -16.895 108.718 35.941 1.00 33.90 199 ASP A CA 1
ATOM 3159 C C . ASP A 1 199 ? -17.970 107.773 36.446 1.00 33.20 199 ASP A C 1
ATOM 3160 O O . ASP A 1 199 ? -17.660 106.670 36.860 1.00 29.60 199 ASP A O 1
ATOM 3169 N N . TRP A 1 200 ? -19.225 108.209 36.418 1.00 29.97 200 TRP A N 1
ATOM 3170 C CA . TRP A 1 200 ? -20.313 107.451 37.015 1.00 29.24 200 TRP A CA 1
ATOM 3171 C C . TRP A 1 200 ? -20.663 106.190 36.245 1.00 32.63 200 TRP A C 1
ATOM 3172 O O . TRP A 1 200 ? -21.203 105.240 36.804 1.00 33.95 200 TRP A O 1
ATOM 3193 N N . LEU A 1 201 ? -20.385 106.177 34.955 1.00 32.64 201 LEU A N 1
ATOM 3194 C CA . LEU A 1 201 ? -20.630 104.971 34.176 1.00 35.69 201 LEU A CA 1
ATOM 3195 C C . LEU A 1 201 ? -19.647 103.888 34.620 1.00 35.64 201 LEU A C 1
ATOM 3196 O O . LEU A 1 201 ? -20.025 102.738 34.793 1.00 33.27 201 LEU A O 1
ATOM 3212 N N . SER A 1 202 ? -18.389 104.262 34.835 1.00 27.93 202 SER A N 1
ATOM 3213 C CA . SER A 1 202 ? -17.404 103.325 35.377 1.00 30.63 202 SER A CA 1
ATOM 3214 C C . SER A 1 202 ? -17.797 102.879 36.783 1.00 32.85 202 SER A C 1
ATOM 3215 O O . SER A 1 202 ? -17.579 101.737 37.136 1.00 29.07 202 SER A O 1
ATOM 3223 N N . PHE A 1 203 ? -18.361 103.789 37.589 1.00 27.14 203 PHE A N 1
ATOM 3224 C CA . PHE A 1 203 ? -18.754 103.450 38.960 1.00 27.64 203 PHE A CA 1
ATOM 3225 C C . PHE A 1 203 ? -19.876 102.407 38.952 1.00 28.09 203 PHE A C 1
ATOM 3226 O O . PHE A 1 203 ? -19.846 101.432 39.696 1.00 30.27 203 PHE A O 1
ATOM 3243 N N . PHE A 1 204 ? -20.862 102.598 38.092 1.00 24.51 204 PHE A N 1
ATOM 3244 C CA . PHE A 1 204 ? -21.961 101.640 38.009 1.00 31.97 204 PHE A CA 1
ATOM 3245 C C . PHE A 1 204 ? -21.479 100.268 37.485 1.00 35.30 204 PHE A C 1
ATOM 3246 O O . PHE A 1 204 ? -21.896 99.231 37.993 1.00 27.23 204 PHE A O 1
ATOM 3263 N N . MET A 1 205 ? -20.605 100.251 36.485 1.00 32.13 205 MET A N 1
ATOM 3264 C CA . MET A 1 205 ? -20.019 98.977 36.022 1.00 30.80 205 MET A CA 1
ATOM 3265 C C . MET A 1 205 ? -19.192 98.308 37.110 1.00 28.62 205 MET A C 1
ATOM 3266 O O . MET A 1 205 ? -19.190 97.087 37.256 1.00 29.47 205 MET A O 1
ATOM 3280 N N . PHE A 1 206 ? -18.486 99.115 37.880 1.00 33.15 206 PHE A N 1
ATOM 3281 C CA . PHE A 1 206 ? -17.608 98.600 38.901 1.00 28.14 206 PHE A CA 1
ATOM 3282 C C . PHE A 1 206 ? -18.424 97.903 39.986 1.00 31.06 206 PHE A C 1
ATOM 3283 O O . PHE A 1 206 ? -18.074 96.793 40.407 1.00 30.12 206 PHE A O 1
ATOM 3300 N N . THR A 1 207 ? -19.526 98.518 40.408 1.00 30.64 207 THR A N 1
ATOM 3301 C CA . THR A 1 207 ? -20.347 97.935 41.472 1.00 29.48 207 THR A CA 1
ATOM 3302 C C . THR A 1 207 ? -21.183 96.770 40.915 1.00 30.55 207 THR A C 1
ATOM 3303 O O . THR A 1 207 ? -21.578 95.854 41.637 1.00 35.81 207 THR A O 1
ATOM 3314 N N . PHE A 1 208 ? -21.425 96.778 39.618 1.00 25.27 208 PHE A N 1
ATOM 3315 C CA . PHE A 1 208 ? -22.138 95.671 39.012 1.00 24.64 208 PHE A CA 1
ATOM 3316 C C . PHE A 1 208 ? -21.214 94.452 38.798 1.00 27.49 208 PHE A C 1
ATOM 3317 O O . PHE A 1 208 ? -21.643 93.313 38.910 1.00 30.39 208 PHE A O 1
ATOM 3334 N N . ILE A 1 209 ? -19.947 94.701 38.509 1.00 32.61 209 ILE A N 1
ATOM 3335 C CA . ILE A 1 209 ? -19.053 93.662 38.001 1.00 28.33 209 ILE A CA 1
ATOM 3336 C C . ILE A 1 209 ? -17.967 93.330 39.010 1.00 26.87 209 ILE A C 1
ATOM 3337 O O . ILE A 1 209 ? -17.805 92.190 39.376 1.00 25.98 209 ILE A O 1
ATOM 3353 N N . THR A 1 210 ? -17.214 94.340 39.439 1.00 25.38 210 THR A N 1
ATOM 3354 C CA . THR A 1 210 ? -16.085 94.152 40.344 1.00 25.81 210 THR A CA 1
ATOM 3355 C C . THR A 1 210 ? -16.515 93.871 41.782 1.00 32.93 210 THR A C 1
ATOM 3356 O O . THR A 1 210 ? -15.945 92.994 42.407 1.00 35.57 210 THR A O 1
ATOM 3367 N N . ASP A 1 211 ? -17.509 94.583 42.318 1.00 32.26 211 ASP A N 1
ATOM 3368 C CA . ASP A 1 211 ? -18.048 94.189 43.631 1.00 29.54 211 ASP A CA 1
ATOM 3369 C C . ASP A 1 211 ? -18.554 92.749 43.573 1.00 31.11 211 ASP A C 1
ATOM 3370 O O . ASP A 1 211 ? -18.670 92.080 44.603 1.00 27.64 211 ASP A O 1
ATOM 3379 N N . ARG A 1 212 ? -18.856 92.259 42.374 1.00 30.26 212 ARG A N 1
ATOM 3380 C CA . ARG A 1 212 ? -19.372 90.895 42.257 1.00 29.24 212 ARG A CA 1
ATOM 3381 C C . ARG A 1 212 ? -18.243 89.879 42.445 1.00 34.79 212 ARG A C 1
ATOM 3382 O O . ARG A 1 212 ? -18.480 88.746 42.887 1.00 35.19 212 ARG A O 1
ATOM 3403 N N . ASP A 1 213 ? -17.022 90.278 42.103 1.00 29.92 213 ASP A N 1
ATOM 3404 C CA . ASP A 1 213 ? -15.848 89.506 42.492 1.00 34.87 213 ASP A CA 1
ATOM 3405 C C . ASP A 1 213 ? -15.800 89.439 44.011 1.00 39.04 213 ASP A C 1
ATOM 3406 O O . ASP A 1 213 ? -15.481 88.396 44.588 1.00 40.57 213 ASP A O 1
ATOM 3415 N N . GLY A 1 214 ? -16.124 90.552 44.665 1.00 28.89 214 GLY A N 1
ATOM 3416 C CA . GLY A 1 214 ? -16.183 90.559 46.116 1.00 24.07 214 GLY A CA 1
ATOM 3417 C C . GLY A 1 214 ? -17.175 89.511 46.599 1.00 27.09 214 GLY A C 1
ATOM 3418 O O . GLY A 1 214 ? -16.891 88.715 47.492 1.00 35.37 214 GLY A O 1
ATOM 3422 N N . LYS A 1 215 ? -18.351 89.508 45.997 1.00 27.94 215 LYS A N 1
ATOM 3423 C CA . LYS A 1 215 ? -19.369 88.529 46.329 1.00 33.57 215 LYS A CA 1
ATOM 3424 C C . LYS A 1 215 ? -18.820 87.095 46.261 1.00 35.92 215 LYS A C 1
ATOM 3425 O O . LYS A 1 215 ? -18.959 86.323 47.213 1.00 32.30 215 LYS A O 1
ATOM 3444 N N . PHE A 1 216 ? -18.195 86.720 45.153 1.00 28.66 216 PHE A N 1
ATOM 3445 C CA . PHE A 1 216 ? -17.749 85.337 45.033 1.00 30.00 216 PHE A CA 1
ATOM 3446 C C . PHE A 1 216 ? -16.551 84.994 45.928 1.00 31.54 216 PHE A C 1
ATOM 3447 O O . PHE A 1 216 ? -16.483 83.877 46.459 1.00 27.95 216 PHE A O 1
ATOM 3464 N N . GLN A 1 217 ? -15.624 85.935 46.117 1.00 28.31 217 GLN A N 1
ATOM 3465 C CA . GLN A 1 217 ? -14.533 85.713 47.052 1.00 25.92 217 GLN A CA 1
ATOM 3466 C C . GLN A 1 217 ? -15.119 85.523 48.454 1.00 30.27 217 GLN A C 1
ATOM 3467 O O . GLN A 1 217 ? -14.758 84.590 49.160 1.00 31.63 217 GLN A O 1
ATOM 3481 N N . LEU A 1 218 ? -16.046 86.392 48.843 1.00 30.13 218 LEU A N 1
ATOM 3482 C CA . LEU A 1 218 ? -16.646 86.332 50.176 1.00 29.62 218 LEU A CA 1
ATOM 3483 C C . LEU A 1 218 ? -17.481 85.047 50.347 1.00 34.16 218 LEU A C 1
ATOM 3484 O O . LEU A 1 218 ? -17.531 84.492 51.426 1.00 30.06 218 LEU A O 1
ATOM 3500 N N . ALA A 1 219 ? -18.143 84.579 49.295 1.00 32.46 219 ALA A N 1
ATOM 3501 C CA . ALA A 1 219 ? -18.937 83.346 49.409 1.00 35.37 219 ALA A CA 1
ATOM 3502 C C . ALA A 1 219 ? -18.013 82.127 49.577 1.00 28.18 219 ALA A C 1
ATOM 3503 O O . ALA A 1 219 ? -18.376 81.134 50.217 1.00 29.92 219 ALA A O 1
ATOM 3510 N N . SER A 1 220 ? -16.814 82.210 49.010 1.00 23.99 220 SER A N 1
ATOM 3511 C CA . SER A 1 220 ? -15.819 81.150 49.195 1.00 27.81 220 SER A CA 1
ATOM 3512 C C . SER A 1 220 ? -15.288 81.148 50.627 1.00 33.37 220 SER A C 1
ATOM 3513 O O . SER A 1 220 ? -15.155 80.094 51.226 1.00 37.70 220 SER A O 1
ATOM 3521 N N . LEU A 1 221 ? -14.989 82.326 51.170 1.00 30.64 221 LEU A N 1
ATOM 3522 C CA . LEU A 1 221 ? -14.539 82.422 52.556 1.00 29.48 221 LEU A CA 1
ATOM 3523 C C . LEU A 1 221 ? -15.688 82.183 53.550 1.00 26.45 221 LEU A C 1
ATOM 3524 O O . LEU A 1 221 ? -15.454 81.818 54.700 1.00 32.79 221 LEU A O 1
ATOM 3540 N N . ALA A 1 222 ? -16.931 82.360 53.118 1.00 28.98 222 ALA A N 1
ATOM 3541 C CA . ALA A 1 222 ? -18.068 82.096 53.998 1.00 32.44 222 ALA A CA 1
ATOM 3542 C C . ALA A 1 222 ? -18.113 80.613 54.359 1.00 32.47 222 ALA A C 1
ATOM 3543 O O . ALA A 1 222 ? -18.766 80.226 55.332 1.00 31.16 222 ALA A O 1
ATOM 3550 N N . GLU A 1 223 ? -17.412 79.803 53.570 1.00 31.48 223 GLU A N 1
ATOM 3551 C CA . GLU A 1 223 ? -17.349 78.350 53.770 1.00 33.50 223 GLU A CA 1
ATOM 3552 C C . GLU A 1 223 ? -16.211 77.969 54.715 1.00 36.52 223 GLU A C 1
ATOM 3553 O O . GLU A 1 223 ? -16.163 76.847 55.181 1.00 33.48 223 GLU A O 1
ATOM 3565 N N . SER A 1 224 ? -15.268 78.885 54.947 1.00 31.96 224 SER A N 1
ATOM 3566 C CA . SER A 1 224 ? -14.022 78.573 55.666 1.00 30.36 224 SER A CA 1
ATOM 3567 C C . SER A 1 224 ? -14.211 77.786 56.958 1.00 32.33 224 SER A C 1
ATOM 3568 O O . SER A 1 224 ? -15.153 78.028 57.711 1.00 32.77 224 SER A O 1
ATOM 3576 N N . ALA A 1 225 ? -13.287 76.845 57.183 1.00 32.00 225 ALA A N 1
ATOM 3577 C CA . ALA A 1 225 ? -13.114 76.147 58.457 1.00 31.30 225 ALA A CA 1
ATOM 3578 C C . ALA A 1 225 ? -12.832 77.140 59.598 1.00 36.82 225 ALA A C 1
ATOM 3579 O O . ALA A 1 225 ? -13.106 76.856 60.765 1.00 31.34 225 ALA A O 1
ATOM 3586 N N . PHE A 1 226 ? -12.275 78.301 59.263 1.00 28.80 226 PHE A N 1
ATOM 3587 C CA . PHE A 1 226 ? -12.007 79.325 60.274 1.00 27.49 226 PHE A CA 1
ATOM 3588 C C . PHE A 1 226 ? -13.305 80.073 60.515 1.00 28.60 226 PHE A C 1
ATOM 3589 O O . PHE A 1 226 ? -13.672 80.979 59.765 1.00 30.43 226 PHE A O 1
ATOM 3606 N N . ASP A 1 227 ? -14.023 79.678 61.547 1.00 29.74 227 ASP A N 1
ATOM 3607 C CA . ASP A 1 227 ? -15.423 80.058 61.633 1.00 35.07 227 ASP A CA 1
ATOM 3608 C C . ASP A 1 227 ? -15.701 81.554 61.857 1.00 35.61 227 ASP A C 1
ATOM 3609 O O . ASP A 1 227 ? -16.691 82.060 61.352 1.00 34.30 227 ASP A O 1
ATOM 3618 N N . PRO A 1 228 ? -14.859 82.254 62.641 1.00 37.24 228 PRO A N 1
ATOM 3619 C CA . PRO A 1 228 ? -15.051 83.713 62.747 1.00 40.72 228 PRO A CA 1
ATOM 3620 C C . PRO A 1 228 ? -14.979 84.435 61.390 1.00 38.01 228 PRO A C 1
ATOM 3621 O O . PRO A 1 228 ? -15.741 85.386 61.158 1.00 30.05 228 PRO A O 1
ATOM 3632 N N . LEU A 1 229 ? -14.076 84.001 60.514 1.00 28.40 229 LEU A N 1
ATOM 3633 C CA . LEU A 1 229 ? -14.034 84.537 59.146 1.00 27.57 229 LEU A CA 1
ATOM 3634 C C . LEU A 1 229 ? -15.300 84.131 58.398 1.00 30.73 229 LEU A C 1
ATOM 3635 O O . LEU A 1 229 ? -15.918 84.958 57.745 1.00 29.34 229 LEU A O 1
ATOM 3651 N N . ALA A 1 230 ? -15.714 82.868 58.521 1.00 29.68 230 ALA A N 1
ATOM 3652 C CA . ALA A 1 230 ? -16.907 82.414 57.815 1.00 29.67 230 ALA A CA 1
ATOM 3653 C C . ALA A 1 230 ? -18.133 83.245 58.205 1.00 31.24 230 ALA A C 1
ATOM 3654 O O . ALA A 1 230 ? -18.933 83.634 57.362 1.00 30.74 230 ALA A O 1
ATOM 3661 N N . ARG A 1 231 ? -18.269 83.529 59.491 1.00 31.25 231 ARG A N 1
ATOM 3662 C CA . ARG A 1 231 ? -19.413 84.280 60.005 1.00 31.63 231 ARG A CA 1
ATOM 3663 C C . ARG A 1 231 ? -19.351 85.761 59.579 1.00 34.17 231 ARG A C 1
ATOM 3664 O O . ARG A 1 231 ? -20.371 86.400 59.295 1.00 31.89 231 ARG A O 1
ATOM 3685 N N . THR A 1 232 ? -18.145 86.302 59.519 1.00 34.80 232 THR A N 1
ATOM 3686 C CA . THR A 1 232 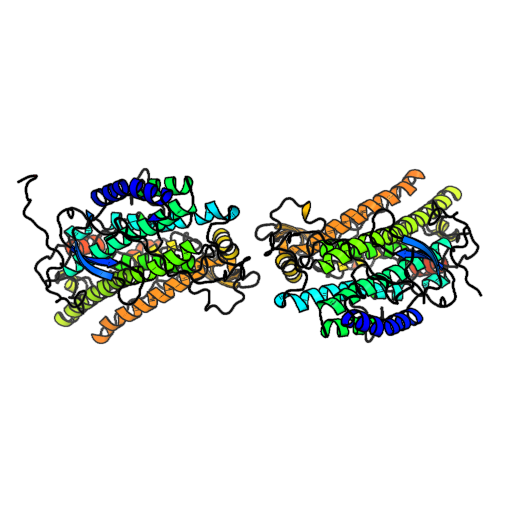? -17.947 87.656 59.019 1.00 30.50 232 THR A CA 1
ATOM 3687 C C . THR A 1 232 ? -18.408 87.789 57.563 1.00 32.06 232 THR A C 1
ATOM 3688 O O . THR A 1 232 ? -19.173 88.694 57.221 1.00 33.67 232 THR A O 1
ATOM 3699 N N . CYS A 1 233 ? -17.938 86.894 56.698 1.00 30.12 233 CYS A N 1
ATOM 3700 C CA . CYS A 1 233 ? -18.239 86.994 55.265 1.00 31.97 233 CYS A CA 1
ATOM 3701 C C . CYS A 1 233 ? -19.710 86.739 54.995 1.00 30.22 233 CYS A C 1
ATOM 3702 O O . CYS A 1 233 ? -20.312 87.347 54.118 1.00 33.86 233 CYS A O 1
ATOM 3710 N N . LYS A 1 234 ? -20.288 85.825 55.753 1.00 28.45 234 LYS A N 1
ATOM 3711 C CA . LYS A 1 234 ? -21.693 85.530 55.608 1.00 32.55 234 LYS A CA 1
ATOM 3712 C C . LYS A 1 234 ? -22.536 86.811 55.769 1.00 35.37 234 LYS A C 1
ATOM 3713 O O . LYS A 1 234 ? -23.466 87.055 54.995 1.00 36.57 234 LYS A O 1
ATOM 3732 N N . PHE A 1 235 ? -22.220 87.648 56.755 1.00 27.35 235 PHE A N 1
ATOM 3733 C CA . PHE A 1 235 ? -22.992 88.893 56.913 1.00 27.12 235 PHE A CA 1
ATOM 3734 C C . PHE A 1 235 ? -22.631 89.918 55.829 1.00 30.37 235 PHE A C 1
ATOM 3735 O O . PHE A 1 235 ? -23.505 90.623 55.335 1.00 28.00 235 PHE A O 1
ATOM 3752 N N . MET A 1 236 ? -21.356 89.992 55.440 1.00 30.30 236 MET A N 1
ATOM 3753 C CA . MET A 1 236 ? -20.958 90.946 54.399 1.00 29.49 236 MET A CA 1
ATOM 3754 C C . MET A 1 236 ? -21.642 90.666 53.069 1.00 35.85 236 MET A C 1
ATOM 3755 O O . MET A 1 236 ? -21.784 91.566 52.247 1.00 39.56 236 MET A O 1
ATOM 3769 N N . LEU A 1 237 ? -22.036 89.417 52.837 1.00 43.19 237 LEU A N 1
ATOM 3770 C CA . LEU A 1 237 ? -22.689 89.055 51.581 1.00 41.35 237 LEU A CA 1
ATOM 3771 C C . LEU A 1 237 ? -23.999 89.827 51.463 1.00 38.61 237 LEU A C 1
ATOM 3772 O O . LEU A 1 237 ? -24.405 90.220 50.367 1.00 37.53 237 LEU A O 1
ATOM 3788 N N . THR A 1 238 ? -24.678 90.031 52.586 1.00 30.01 238 THR A N 1
ATOM 3789 C CA . THR A 1 238 ? -25.977 90.711 52.534 1.00 38.73 238 THR A CA 1
ATOM 3790 C C . THR A 1 238 ? -25.781 92.200 52.205 1.00 42.80 238 THR A C 1
ATOM 3791 O O . THR A 1 238 ? -26.636 92.817 51.586 1.00 45.25 238 THR A O 1
ATOM 3802 N N . GLU A 1 239 ? -24.639 92.762 52.584 1.00 41.67 239 GLU A N 1
ATOM 3803 C CA . GLU A 1 239 ? -24.314 94.143 52.216 1.00 39.89 239 GLU A CA 1
ATOM 3804 C C . GLU A 1 239 ? -23.865 94.228 50.757 1.00 42.58 239 GLU A C 1
ATOM 3805 O O . GLU A 1 239 ? -24.268 95.122 50.021 1.00 44.72 239 GLU A O 1
ATOM 3817 N N . GLU A 1 240 ? -23.016 93.295 50.348 1.00 40.39 240 GLU A N 1
ATOM 3818 C CA . GLU A 1 240 ? -22.543 93.253 48.974 1.00 40.14 240 GLU A CA 1
ATOM 3819 C C . GLU A 1 240 ? -23.710 93.219 47.989 1.00 38.29 240 GLU A C 1
ATOM 3820 O O . GLU A 1 240 ? -23.597 93.731 46.888 1.00 37.91 240 GLU A O 1
ATOM 3832 N N . ALA A 1 241 ? -24.825 92.608 48.380 1.00 37.79 241 ALA A N 1
ATOM 3833 C CA . ALA A 1 241 ? -26.016 92.573 47.528 1.00 39.55 241 ALA A CA 1
ATOM 3834 C C . ALA A 1 241 ? -26.525 93.973 47.171 1.00 42.13 241 ALA A C 1
ATOM 3835 O O . ALA A 1 241 ? -26.977 94.215 46.054 1.00 41.50 241 ALA A O 1
ATOM 3842 N N . HIS A 1 242 ? -26.506 94.883 48.135 1.00 37.42 242 HIS A N 1
ATOM 3843 C CA . HIS A 1 242 ? -26.922 96.260 47.867 1.00 36.17 242 HIS A CA 1
ATOM 3844 C C . HIS A 1 242 ? -26.002 96.917 46.824 1.00 29.80 242 HIS A C 1
ATOM 3845 O O . HIS A 1 242 ? -26.469 97.634 45.947 1.00 34.70 242 HIS A O 1
ATOM 3859 N N . HIS A 1 243 ? -24.697 96.668 46.919 1.00 26.69 243 HIS A N 1
ATOM 3860 C CA . HIS A 1 243 ? -23.742 97.255 45.975 1.00 32.89 243 HIS A CA 1
ATOM 3861 C C . HIS A 1 243 ? -24.041 96.798 44.549 1.00 35.72 243 HIS A C 1
ATOM 3862 O O . HIS A 1 243 ? -24.016 97.587 43.599 1.00 33.63 243 HIS A O 1
ATOM 3876 N N . LEU A 1 244 ? -24.328 95.509 44.419 1.00 32.94 244 LEU A N 1
ATOM 3877 C CA . LEU A 1 244 ? -24.611 94.912 43.128 1.00 32.10 244 LEU A CA 1
ATOM 3878 C C . LEU A 1 244 ? -25.889 95.522 42.576 1.00 34.07 244 LEU A C 1
ATOM 3879 O O . LEU A 1 244 ? -26.015 95.729 41.377 1.00 33.72 244 LEU A O 1
ATOM 3895 N N . PHE A 1 245 ? -26.832 95.840 43.454 1.00 31.24 245 PHE A N 1
ATOM 3896 C CA . PHE A 1 245 ? -28.047 96.506 43.002 1.00 33.10 245 PHE A CA 1
ATOM 3897 C C . PHE A 1 245 ? -27.765 97.926 42.499 1.00 33.41 245 PHE A C 1
ATOM 3898 O O . PHE A 1 245 ? -28.307 98.330 41.473 1.00 32.85 245 PHE A O 1
ATOM 3915 N N . VAL A 1 246 ? -26.917 98.684 43.197 1.00 28.34 246 VAL A N 1
ATOM 3916 C CA . VAL A 1 246 ? -26.563 100.025 42.723 1.00 27.39 246 VAL A CA 1
ATOM 3917 C C . VAL A 1 246 ? -25.996 99.980 41.293 1.00 32.73 246 VAL A C 1
ATOM 3918 O O . VAL A 1 246 ? -26.394 100.772 40.435 1.00 34.55 246 VAL A O 1
ATOM 3931 N N . GLY A 1 247 ? -25.073 99.053 41.043 1.00 31.66 247 GLY A N 1
ATOM 3932 C CA . GLY A 1 247 ? -24.426 98.945 39.747 1.00 29.57 247 GLY A CA 1
ATOM 3933 C C . GLY A 1 247 ? -25.373 98.446 38.669 1.00 30.63 247 GLY A C 1
ATOM 3934 O O . GLY A 1 247 ? -25.426 98.999 37.578 1.00 33.48 247 GLY A O 1
ATOM 3938 N N . GLU A 1 248 ? -26.146 97.414 38.971 1.00 25.79 248 GLU A N 1
ATOM 3939 C CA . GLU A 1 248 ? -27.038 96.856 37.964 1.00 31.83 248 GLU A CA 1
ATOM 3940 C C . GLU A 1 248 ? -28.133 97.844 37.618 1.00 33.75 248 GLU A C 1
ATOM 3941 O O . GLU A 1 248 ? -28.395 98.079 36.438 1.00 35.41 248 GLU A O 1
ATOM 3953 N N . SER A 1 249 ? -28.783 98.421 38.630 1.00 32.35 249 SER A N 1
ATOM 3954 C CA . SER A 1 249 ? -29.892 99.340 38.362 1.00 37.88 249 SER A CA 1
ATOM 3955 C C . SER A 1 249 ? -29.360 100.672 37.814 1.00 40.18 249 SER A C 1
ATOM 3956 O O . SER A 1 249 ? -30.046 101.372 37.064 1.00 40.19 249 SER A O 1
ATOM 3964 N N . GLY A 1 250 ? -28.123 101.006 38.164 1.00 35.68 250 GLY A N 1
ATOM 3965 C CA . GLY A 1 250 ? -27.491 102.199 37.626 1.00 30.52 250 GLY A CA 1
ATOM 3966 C C . GLY A 1 250 ? -27.368 102.123 36.111 1.00 35.93 250 GLY A C 1
ATOM 3967 O O . GLY A 1 250 ? -27.808 103.027 35.384 1.00 34.00 250 GLY A O 1
ATOM 3971 N N . ILE A 1 251 ? -26.751 101.046 35.634 1.00 28.93 251 ILE A N 1
ATOM 3972 C CA . ILE A 1 251 ? -26.598 100.826 34.205 1.00 30.04 251 ILE A CA 1
ATOM 3973 C C . ILE A 1 251 ? -27.971 100.605 33.574 1.00 33.95 251 ILE A C 1
ATOM 3974 O O . ILE A 1 251 ? -28.232 101.074 32.475 1.00 32.47 251 ILE A O 1
ATOM 3990 N N . ALA A 1 252 ? -28.852 99.887 34.260 1.00 34.65 252 ALA A N 1
ATOM 3991 C CA . ALA A 1 252 ? -30.191 99.672 33.728 1.00 36.89 252 ALA A CA 1
ATOM 3992 C C . ALA A 1 252 ? -30.869 101.020 33.482 1.00 39.37 252 ALA A C 1
ATOM 3993 O O . ALA A 1 252 ? -31.583 101.183 32.500 1.00 36.34 252 ALA A O 1
ATOM 4000 N N . ARG A 1 253 ? -30.616 101.996 34.352 1.00 37.87 253 ARG A N 1
ATOM 4001 C CA . ARG A 1 253 ? -31.251 103.304 34.203 1.00 36.81 253 ARG A CA 1
ATOM 4002 C C . ARG A 1 253 ? -30.610 104.124 33.080 1.00 41.30 253 ARG A C 1
ATOM 4003 O O . ARG A 1 253 ? -31.265 104.972 32.476 1.00 42.67 253 ARG A O 1
ATOM 4024 N N . VAL A 1 254 ? -29.338 103.879 32.790 1.00 38.92 254 VAL A N 1
ATOM 4025 C CA . VAL A 1 254 ? -28.699 104.547 31.657 1.00 34.92 254 VAL A CA 1
ATOM 4026 C C . VAL A 1 254 ? -29.239 103.968 30.342 1.00 37.69 254 VAL A C 1
ATOM 4027 O O . VAL A 1 254 ? -29.588 104.713 29.411 1.00 38.84 254 VAL A O 1
ATOM 4040 N N . ILE A 1 255 ? -29.330 102.641 30.280 1.00 36.49 255 ILE A N 1
ATOM 4041 C CA . ILE A 1 255 ? -29.883 101.954 29.102 1.00 37.48 255 ILE A CA 1
ATOM 4042 C C . ILE A 1 255 ? -31.319 102.425 28.865 1.00 41.32 255 ILE A C 1
ATOM 4043 O O . ILE A 1 255 ? -31.710 102.703 27.738 1.00 43.46 255 ILE A O 1
ATOM 4059 N N . GLN A 1 256 ? -32.087 102.519 29.945 1.00 42.94 256 GLN A N 1
ATOM 4060 C CA . GLN A 1 256 ? -33.461 102.980 29.875 1.00 45.83 256 GLN A CA 1
ATOM 4061 C C . GLN A 1 256 ? -33.509 104.352 29.226 1.00 48.06 256 GLN A C 1
ATOM 4062 O O . GLN A 1 256 ? -34.312 104.585 28.342 1.00 49.07 256 GLN A O 1
ATOM 4076 N N . ARG A 1 257 ? -32.644 105.258 29.674 1.00 43.25 257 ARG A N 1
ATOM 4077 C CA . ARG A 1 257 ? -32.661 106.626 29.188 1.00 38.77 257 ARG A CA 1
ATOM 4078 C C . ARG A 1 257 ? -32.286 106.666 27.715 1.00 44.16 257 ARG A C 1
ATOM 4079 O O . ARG A 1 257 ? -32.950 107.315 26.913 1.00 48.00 257 ARG A O 1
ATOM 4100 N N . THR A 1 258 ? -31.222 105.962 27.359 1.00 36.22 258 THR A N 1
ATOM 4101 C CA . THR A 1 258 ? -30.753 105.947 25.987 1.00 38.32 258 THR A CA 1
ATOM 4102 C C . THR A 1 258 ? -31.816 105.411 25.022 1.00 42.48 258 THR A C 1
ATOM 4103 O O . THR A 1 258 ? -31.965 105.900 23.907 1.00 47.53 258 THR A O 1
ATOM 4114 N N . CYS A 1 259 ? -32.548 104.403 25.467 1.00 35.30 259 CYS A N 1
ATOM 4115 C CA . CYS A 1 259 ? -33.610 103.809 24.668 1.00 40.07 259 CYS A CA 1
ATOM 4116 C C . CYS A 1 259 ? -34.780 104.787 24.520 1.00 47.03 259 CYS A C 1
ATOM 4117 O O . CYS A 1 259 ? -35.432 104.814 23.485 1.00 50.52 259 CYS A O 1
ATOM 4125 N N . GLU A 1 260 ? -35.037 105.577 25.559 1.00 49.86 260 GLU A N 1
ATOM 4126 C CA . GLU A 1 260 ? -36.073 106.603 25.514 1.00 48.97 260 GLU A CA 1
ATOM 4127 C C . GLU A 1 260 ? -35.756 107.614 24.418 1.00 52.94 260 GLU A C 1
ATOM 4128 O O . GLU A 1 260 ? -36.645 108.035 23.685 1.00 56.83 260 GLU A O 1
ATOM 4140 N N . VAL A 1 261 ? -34.486 108.000 24.308 1.00 49.28 261 VAL A N 1
ATOM 4141 C CA . VAL A 1 261 ? -34.073 108.981 23.312 1.00 46.65 261 VAL A CA 1
ATOM 4142 C C . VAL A 1 261 ? -34.020 108.347 21.917 1.00 48.76 261 VAL A C 1
ATOM 4143 O O . VAL A 1 261 ? -34.259 109.018 20.913 1.00 45.34 261 VAL A O 1
ATOM 4156 N N . MET A 1 262 ? -33.730 107.053 21.855 1.00 47.28 262 MET A N 1
ATOM 4157 C CA . MET A 1 262 ? -33.778 106.328 20.589 1.00 46.87 262 MET A CA 1
ATOM 4158 C C . MET A 1 262 ? -35.205 106.295 20.033 1.00 54.40 262 MET A C 1
ATOM 4159 O O . MET A 1 262 ? -35.416 106.471 18.841 1.00 54.40 262 MET A O 1
ATOM 4173 N N . LYS A 1 263 ? -36.182 106.071 20.899 1.00 62.10 263 LYS A N 1
ATOM 4174 C CA . LYS A 1 263 ? -37.571 106.039 20.473 1.00 63.53 263 LYS A CA 1
ATOM 4175 C C . LYS A 1 263 ? -38.034 107.448 20.086 1.00 65.78 263 LYS A C 1
ATOM 4176 O O . LYS A 1 263 ? -38.631 107.647 19.038 1.00 70.54 263 LYS A O 1
ATOM 4195 N N . GLU A 1 264 ? -37.718 108.421 20.933 1.00 59.12 264 GLU A N 1
ATOM 4196 C CA . GLU A 1 264 ? -38.115 109.809 20.738 1.00 61.13 264 GLU A CA 1
ATOM 4197 C C . GLU A 1 264 ? -37.564 110.387 19.440 1.00 65.20 264 GLU A C 1
ATOM 4198 O O . GLU A 1 264 ? -38.267 111.084 18.713 1.00 70.30 264 GLU A O 1
ATOM 4210 N N . LEU A 1 265 ? -36.302 110.102 19.158 1.00 60.80 265 LEU A N 1
ATOM 4211 C CA . LEU A 1 265 ? -35.622 110.662 17.995 1.00 60.51 265 LEU A CA 1
ATOM 4212 C C . LEU A 1 265 ? -35.772 109.752 16.787 1.00 62.58 265 LEU A C 1
ATOM 4213 O O . LEU A 1 265 ? -35.402 110.128 15.675 1.00 66.52 265 LEU A O 1
ATOM 4229 N N . GLY A 1 266 ? -36.303 108.553 17.009 1.00 58.27 266 GLY A N 1
ATOM 4230 C CA . GLY A 1 266 ? -36.523 107.600 15.932 1.00 59.47 266 GLY A CA 1
ATOM 4231 C C . GLY A 1 266 ? -35.244 107.217 15.204 1.00 67.73 266 GLY A C 1
ATOM 4232 O O . GLY A 1 266 ? -35.241 107.059 13.978 1.00 65.23 266 GLY A O 1
ATOM 4236 N N . THR A 1 267 ? -34.158 107.052 15.959 1.00 66.44 267 THR A N 1
ATOM 4237 C CA . THR A 1 267 ? -32.853 106.768 15.368 1.00 63.76 267 THR A CA 1
ATOM 4238 C C . THR A 1 267 ? -31.955 105.984 16.324 1.00 60.59 267 THR A C 1
ATOM 4239 O O . THR A 1 267 ? -32.068 106.117 17.546 1.00 54.24 267 THR A O 1
ATOM 4250 N N . ASP A 1 268 ? -31.064 105.169 15.762 1.00 57.55 268 ASP A N 1
ATOM 4251 C CA . ASP A 1 268 ? -30.003 104.539 16.549 1.00 56.99 268 ASP A CA 1
ATOM 4252 C C . ASP A 1 268 ? -28.634 104.985 16.048 1.00 52.67 268 ASP A C 1
ATOM 4253 O O . ASP A 1 268 ? -27.638 104.304 16.275 1.00 51.42 268 ASP A O 1
ATOM 4262 N N . ASP A 1 269 ? -28.596 106.120 15.355 1.00 47.25 269 ASP A N 1
ATOM 4263 C CA . ASP A 1 269 ? -27.339 106.708 14.907 1.00 52.05 269 ASP A CA 1
ATOM 4264 C C . ASP A 1 269 ? -26.605 107.236 16.132 1.00 49.84 269 ASP A C 1
ATOM 4265 O O . ASP A 1 269 ? -27.152 108.069 16.857 1.00 46.52 269 ASP A O 1
ATOM 4274 N N . PRO A 1 270 ? -25.374 106.752 16.378 1.00 52.37 270 PRO A N 1
ATOM 4275 C CA . PRO A 1 270 ? -24.627 107.198 17.563 1.00 52.94 270 PRO A CA 1
ATOM 4276 C C . PRO A 1 270 ? -24.412 108.711 17.621 1.00 48.08 270 PRO A C 1
ATOM 4277 O O . PRO A 1 270 ? -24.561 109.291 18.693 1.00 42.62 270 PRO A O 1
ATOM 4288 N N . ALA A 1 271 ? -24.080 109.347 16.500 1.00 43.14 271 ALA A N 1
ATOM 4289 C CA . ALA A 1 271 ? -23.807 110.787 16.504 1.00 44.80 271 ALA A CA 1
ATOM 4290 C C . ALA A 1 271 ? -25.035 111.601 16.936 1.00 49.28 271 ALA A C 1
ATOM 4291 O O . ALA A 1 271 ? -24.913 112.606 17.648 1.00 48.59 271 ALA A O 1
ATOM 4298 N N . LYS A 1 272 ? -26.214 111.163 16.504 1.00 49.44 272 LYS A N 1
ATOM 4299 C CA . LYS A 1 272 ? -27.463 111.837 16.859 1.00 52.64 272 LYS A CA 1
ATOM 4300 C C . LYS A 1 272 ? -27.839 111.567 18.311 1.00 47.00 272 LYS A C 1
ATOM 4301 O O . LYS A 1 272 ? -28.413 112.419 18.970 1.00 47.37 272 LYS A O 1
ATOM 4320 N N . LEU A 1 273 ? -27.501 110.388 18.819 1.00 48.11 273 LEU A N 1
ATOM 4321 C CA . LEU A 1 273 ? -27.727 110.093 20.228 1.00 45.60 273 LEU A CA 1
ATOM 4322 C C . LEU A 1 273 ? -26.817 110.949 21.094 1.00 45.91 273 LEU A C 1
ATOM 4323 O O . LEU A 1 273 ? -27.225 111.449 22.140 1.00 44.78 273 LEU A O 1
ATOM 4339 N N . ARG A 1 274 ? -25.578 111.126 20.662 1.00 44.53 274 ARG A N 1
ATOM 4340 C CA . ARG A 1 274 ? -24.628 111.887 21.454 1.00 44.00 274 ARG A CA 1
ATOM 4341 C C . ARG A 1 274 ? -24.935 113.365 21.399 1.00 48.05 274 ARG A C 1
ATOM 4342 O O . ARG A 1 274 ? -24.659 114.092 22.352 1.00 48.81 274 ARG A O 1
ATOM 4363 N N . ALA A 1 275 ? -25.506 113.825 20.292 1.00 50.22 275 ALA A N 1
ATOM 4364 C CA . ALA A 1 275 ? -25.881 115.230 20.201 1.00 49.56 275 ALA A CA 1
ATOM 4365 C C . ALA A 1 275 ? -26.967 115.509 21.235 1.00 47.09 275 ALA A C 1
ATOM 4366 O O . ALA A 1 275 ? -27.020 116.592 21.819 1.00 42.66 275 ALA A O 1
ATOM 4373 N N . ALA A 1 276 ? -27.812 114.507 21.473 1.00 46.58 276 ALA A N 1
ATOM 4374 C CA . ALA A 1 276 ? -28.875 114.587 22.479 1.00 47.99 276 ALA A CA 1
ATOM 4375 C C . ALA A 1 276 ? -28.392 114.290 23.909 1.00 47.92 276 ALA A C 1
ATOM 4376 O O . ALA A 1 276 ? -29.190 114.302 24.844 1.00 46.90 276 ALA A O 1
ATOM 4383 N N . GLY A 1 277 ? -27.108 113.988 24.078 1.00 43.25 277 GLY A N 1
ATOM 4384 C CA . GLY A 1 277 ? -26.527 113.867 25.410 1.00 39.55 277 GLY A CA 1
ATOM 4385 C C . GLY A 1 277 ? -26.786 112.548 26.143 1.00 41.34 277 GLY A C 1
ATOM 4386 O O . GLY A 1 277 ? -26.757 112.503 27.382 1.00 39.14 277 GLY A O 1
ATOM 4390 N N . VAL A 1 278 ? -27.039 111.473 25.406 1.00 36.08 278 VAL A N 1
ATOM 4391 C CA . VAL A 1 278 ? -27.135 110.150 26.025 1.00 39.84 278 VAL A CA 1
ATOM 4392 C C . VAL A 1 278 ? -25.942 109.289 25.600 1.00 41.52 278 VAL A C 1
ATOM 4393 O O . VAL A 1 278 ? -25.158 109.677 24.733 1.00 36.71 278 VAL A O 1
ATOM 4406 N N . ILE A 1 279 ? -25.810 108.128 26.233 1.00 41.53 279 ILE A N 1
ATOM 4407 C CA . ILE A 1 279 ? -24.709 107.223 25.961 1.00 39.74 279 ILE A CA 1
ATOM 4408 C C . ILE A 1 279 ? -25.201 106.085 25.090 1.00 37.02 279 ILE A C 1
ATOM 4409 O O . ILE A 1 279 ? -25.931 105.217 25.543 1.00 38.81 279 ILE A O 1
ATOM 4425 N N . ASP A 1 280 ? -24.813 106.103 23.826 1.00 34.11 280 ASP A N 1
ATOM 4426 C CA . ASP A 1 280 ? -25.286 105.101 22.891 1.00 39.42 280 ASP A CA 1
ATOM 4427 C C . ASP A 1 280 ? -24.987 103.703 23.428 1.00 42.33 280 ASP A C 1
ATOM 4428 O O . ASP A 1 280 ? -24.004 103.491 24.143 1.00 37.96 280 ASP A O 1
ATOM 4437 N N . LEU A 1 281 ? -25.846 102.756 23.087 1.00 40.95 281 LEU A N 1
ATOM 4438 C CA . LEU A 1 281 ? -25.734 101.406 23.596 1.00 41.39 281 LEU A CA 1
ATOM 4439 C C . LEU A 1 281 ? -24.397 100.730 23.248 1.00 38.79 281 LEU A C 1
ATOM 4440 O O . LEU A 1 281 ? -23.840 100.042 24.090 1.00 35.18 281 LEU A O 1
ATOM 4456 N N . PRO A 1 282 ? -23.884 100.920 22.015 1.00 36.33 282 PRO A N 1
ATOM 4457 C CA . PRO A 1 282 ? -22.608 100.308 21.631 1.00 33.61 282 PRO A CA 1
ATOM 4458 C C . PRO A 1 282 ? -21.444 100.769 22.499 1.00 37.71 282 PRO A C 1
ATOM 4459 O O . PRO A 1 282 ? -20.496 100.015 22.729 1.00 37.87 282 PRO A O 1
ATOM 4470 N N . THR A 1 283 ? -21.525 101.997 22.988 1.00 41.27 283 THR A N 1
ATOM 4471 C CA . THR A 1 283 ? -20.484 102.529 23.846 1.00 39.18 283 THR A CA 1
ATOM 4472 C C . THR A 1 283 ? -20.652 101.936 25.238 1.00 36.07 283 THR A C 1
ATOM 4473 O O . THR A 1 283 ? -19.668 101.537 25.870 1.00 32.53 283 THR A O 1
ATOM 4484 N N . LEU A 1 284 ? -21.890 101.823 25.706 1.00 33.25 284 LEU A N 1
ATOM 4485 C CA . LEU A 1 284 ? -22.137 101.088 26.939 1.00 34.53 284 LEU A CA 1
ATOM 4486 C C . LEU A 1 284 ? -21.546 99.663 26.839 1.00 37.02 284 LEU A C 1
ATOM 4487 O O . LEU A 1 284 ? -20.951 99.171 27.805 1.00 34.24 284 LEU A O 1
ATOM 4503 N N . GLN A 1 285 ? -21.680 99.008 25.681 1.00 33.43 285 GLN A N 1
ATOM 4504 C CA . GLN A 1 285 ? -21.166 97.644 25.525 1.00 31.82 285 GLN A CA 1
ATOM 4505 C C . GLN A 1 285 ? -19.645 97.612 25.721 1.00 34.05 285 GLN A C 1
ATOM 4506 O O . GLN A 1 285 ? -19.117 96.690 26.341 1.00 36.55 285 GLN A O 1
ATOM 4520 N N . LYS A 1 286 ? -18.946 98.612 25.188 1.00 30.51 286 LYS A N 1
ATOM 4521 C CA . LYS A 1 286 ? -17.494 98.714 25.371 1.00 30.78 286 LYS A CA 1
ATOM 4522 C C . LYS A 1 286 ? -17.088 98.816 26.848 1.00 31.26 286 LYS A C 1
ATOM 4523 O O . LYS A 1 286 ? -16.099 98.224 27.261 1.00 32.43 286 LYS A O 1
ATOM 4542 N N . TYR A 1 287 ? -17.815 99.617 27.623 1.00 27.65 287 TYR A N 1
ATOM 4543 C CA . TYR A 1 287 ? -17.532 99.763 29.051 1.00 28.77 287 TYR A CA 1
ATOM 4544 C C . TYR A 1 287 ? -17.786 98.424 29.759 1.00 28.46 287 TYR A C 1
ATOM 4545 O O . TYR A 1 287 ? -17.051 98.040 30.671 1.00 29.47 287 TYR A O 1
ATOM 4563 N N . LEU A 1 288 ? -18.817 97.705 29.326 1.00 28.20 288 LEU A N 1
ATOM 4564 C CA . LEU A 1 288 ? -19.074 96.369 29.854 1.00 28.93 288 LEU A CA 1
ATOM 4565 C C . LEU A 1 288 ? -17.876 95.451 29.552 1.00 30.11 288 LEU A C 1
ATOM 4566 O O . LEU A 1 288 ? -17.362 94.779 30.445 1.00 26.56 288 LEU A O 1
ATOM 4582 N N . ASN A 1 289 ? -17.409 95.451 28.306 1.00 23.90 289 ASN A N 1
ATOM 4583 C CA . ASN A 1 289 ? -16.240 94.642 27.939 1.00 24.81 289 ASN A CA 1
ATOM 4584 C C . ASN A 1 289 ? -15.027 94.972 28.782 1.00 28.69 289 ASN A C 1
ATOM 4585 O O . ASN A 1 289 ? -14.271 94.079 29.153 1.00 29.40 289 ASN A O 1
ATOM 4596 N N . PHE A 1 290 ? -14.831 96.259 29.064 1.00 34.27 290 PHE A N 1
ATOM 4597 C CA . PHE A 1 290 ? -13.637 96.708 29.766 1.00 33.46 290 PHE A CA 1
ATOM 4598 C C . PHE A 1 290 ? -13.676 96.238 31.213 1.00 31.17 290 PHE A C 1
ATOM 4599 O O . PHE A 1 290 ? -12.743 95.614 31.712 1.00 25.04 290 PHE A O 1
ATOM 4616 N N . HIS A 1 291 ? -14.768 96.520 31.895 1.00 28.99 291 HIS A N 1
ATOM 4617 C CA . HIS A 1 291 ? -14.832 96.160 33.305 1.00 30.57 291 HIS A CA 1
ATOM 4618 C C . HIS A 1 291 ? -14.942 94.676 33.539 1.00 31.79 291 HIS A C 1
ATOM 4619 O O . HIS A 1 291 ? -14.398 94.172 34.520 1.00 27.28 291 HIS A O 1
ATOM 4633 N N . TYR A 1 292 ? -15.626 93.979 32.635 1.00 28.01 292 TYR A N 1
ATOM 4634 C CA . TYR A 1 292 ? -15.756 92.530 32.724 1.00 26.90 292 TYR A CA 1
ATOM 4635 C C . TYR A 1 292 ? -14.395 91.839 32.615 1.00 25.79 292 TYR A C 1
ATOM 4636 O O . TYR A 1 292 ? -14.025 91.039 33.466 1.00 28.44 292 TYR A O 1
ATOM 4654 N N . SER A 1 293 ? -13.629 92.166 31.589 1.00 25.09 293 SER A N 1
ATOM 4655 C CA . SER A 1 293 ? -12.351 91.486 31.390 1.00 28.57 293 SER A CA 1
ATOM 4656 C C . SER A 1 293 ? -11.330 91.863 32.468 1.00 31.78 293 SER A C 1
ATOM 4657 O O . SER A 1 293 ? -10.529 91.030 32.909 1.00 28.48 293 SER A O 1
ATOM 4665 N N . VAL A 1 294 ? -11.371 93.106 32.916 1.00 31.07 294 VAL A N 1
ATOM 4666 C CA . VAL A 1 294 ? -10.416 93.558 33.923 1.00 32.60 294 VAL A CA 1
ATOM 4667 C C . VAL A 1 294 ? -10.713 92.848 35.237 1.00 27.28 294 VAL A C 1
ATOM 4668 O O . VAL A 1 294 ? -9.805 92.387 35.922 1.00 26.48 294 VAL A O 1
ATOM 4681 N N . THR A 1 295 ? -11.995 92.727 35.557 1.00 24.48 295 THR A N 1
ATOM 4682 C CA . THR A 1 295 ? -12.425 92.054 36.781 1.00 27.60 295 THR A CA 1
ATOM 4683 C C . THR A 1 295 ? -12.091 90.564 36.722 1.00 32.30 295 THR A C 1
ATOM 4684 O O . THR A 1 295 ? -11.727 89.957 37.726 1.00 31.18 295 THR A O 1
ATOM 4695 N N . SER A 1 296 ? -12.204 89.969 35.543 1.00 29.29 296 SER A N 1
ATOM 4696 C CA . SER A 1 296 ? -11.965 88.537 35.406 1.00 23.13 296 SER A CA 1
ATOM 4697 C C . SER A 1 296 ? -10.573 88.156 35.877 1.00 21.48 296 SER A C 1
ATOM 4698 O O . SER A 1 296 ? -10.399 87.121 36.516 1.00 24.91 296 SER A O 1
ATOM 4706 N N . ASP A 1 297 ? -9.585 88.991 35.573 1.00 24.11 297 ASP A N 1
ATOM 4707 C CA . ASP A 1 297 ? -8.215 88.757 36.026 1.00 24.36 297 ASP A CA 1
ATOM 4708 C C . ASP A 1 297 ? -8.094 88.595 37.540 1.00 27.32 297 ASP A C 1
ATOM 4709 O O . ASP A 1 297 ? -7.152 87.971 38.012 1.00 25.80 297 ASP A O 1
ATOM 4718 N N . LEU A 1 298 ? -9.035 89.147 38.308 1.00 27.52 298 LEU A N 1
ATOM 4719 C CA . LEU A 1 298 ? -8.994 89.032 39.780 1.00 28.20 298 LEU A CA 1
ATOM 4720 C C . LEU A 1 298 ? -9.100 87.579 40.310 1.00 36.44 298 LEU A C 1
ATOM 4721 O O . LEU A 1 298 ? -8.671 87.289 41.429 1.00 27.08 298 LEU A O 1
ATOM 4737 N N . TYR A 1 299 ? -9.692 86.660 39.550 1.00 30.47 299 TYR A N 1
ATOM 4738 C CA . TYR A 1 299 ? -9.792 85.284 40.054 1.00 28.68 299 TYR A CA 1
ATOM 4739 C C . TYR A 1 299 ? -8.453 84.545 40.030 1.00 28.06 299 TYR A C 1
ATOM 4740 O O . TYR A 1 299 ? -8.318 83.513 40.666 1.00 33.40 299 TYR A O 1
ATOM 4758 N N . GLY A 1 300 ? -7.464 85.083 39.324 1.00 26.36 300 GLY A N 1
ATOM 4759 C CA . GLY A 1 300 ? -6.125 84.504 39.335 1.00 28.16 300 GLY A CA 1
ATOM 4760 C C . GLY A 1 300 ? -5.921 83.507 38.197 1.00 31.92 300 GLY A C 1
ATOM 4761 O O . GLY A 1 300 ? -6.827 83.268 37.415 1.00 26.29 300 GLY A O 1
ATOM 4765 N N . ALA A 1 301 ? -4.732 82.918 38.112 1.00 31.02 301 ALA A N 1
ATOM 4766 C CA . ALA A 1 301 ? -4.439 81.922 37.083 1.00 32.55 301 ALA A CA 1
ATOM 4767 C C . ALA A 1 301 ? -5.426 80.751 37.117 1.00 27.37 301 ALA A C 1
ATOM 4768 O O . ALA A 1 301 ? -5.861 80.315 38.178 1.00 29.61 301 ALA A O 1
ATOM 4775 N N . GLU A 1 302 ? -5.792 80.258 35.940 1.00 24.85 302 GLU A N 1
ATOM 4776 C CA . GLU A 1 302 ? -6.733 79.147 35.842 1.00 26.14 302 GLU A CA 1
ATOM 4777 C C . GLU A 1 302 ? -6.233 77.925 36.634 1.00 29.67 302 GLU A C 1
ATOM 4778 O O . GLU A 1 302 ? -7.015 77.223 37.264 1.00 34.68 302 GLU A O 1
ATOM 4790 N N . ILE A 1 303 ? -4.924 77.687 36.591 1.00 26.02 303 ILE A N 1
ATOM 4791 C CA . ILE A 1 303 ? -4.314 76.509 37.208 1.00 27.84 303 ILE A CA 1
ATOM 4792 C C . ILE A 1 303 ? -3.406 77.011 38.317 1.00 30.63 303 ILE A C 1
ATOM 4793 O O . ILE A 1 303 ? -2.535 77.836 38.054 1.00 27.88 303 ILE A O 1
ATOM 4809 N N . SER A 1 304 ? -3.588 76.520 39.543 1.00 28.28 304 SER A N 1
ATOM 4810 C CA . SER A 1 304 ? -2.872 77.082 40.675 1.00 31.63 304 SER A CA 1
ATOM 4811 C C . SER A 1 304 ? -2.669 76.083 41.820 1.00 31.55 304 SER A C 1
ATOM 4812 O O . SER A 1 304 ? -3.629 75.560 42.382 1.00 28.06 304 SER A O 1
ATOM 4820 N N . SER A 1 305 ? -1.420 75.845 42.189 1.00 32.55 305 SER A N 1
ATOM 4821 C CA . SER A 1 305 ? -1.129 74.977 43.329 1.00 35.44 305 SER A CA 1
ATOM 4822 C C . SER A 1 305 ? -1.574 75.617 44.634 1.00 35.97 305 SER A C 1
ATOM 4823 O O . SER A 1 305 ? -2.049 74.927 45.532 1.00 34.60 305 SER A O 1
ATOM 4831 N N . ASN A 1 306 ? -1.430 76.941 44.725 1.00 31.73 306 ASN A N 1
ATOM 4832 C CA . ASN A 1 306 ? -1.851 77.703 45.901 1.00 35.00 306 ASN A CA 1
ATOM 4833 C C . ASN A 1 306 ? -3.330 77.506 46.182 1.00 30.74 306 ASN A C 1
ATOM 4834 O O . ASN A 1 306 ? -3.742 77.192 47.304 1.00 31.58 306 ASN A O 1
ATOM 4845 N N . ALA A 1 307 ? -4.151 77.723 45.172 1.00 24.79 307 ALA A N 1
ATOM 4846 C CA . ALA A 1 307 ? -5.591 77.588 45.387 1.00 36.63 307 ALA A CA 1
ATOM 4847 C C . ALA A 1 307 ? -5.984 76.136 45.774 1.00 34.67 307 ALA A C 1
ATOM 4848 O O . ALA A 1 307 ? -6.915 75.952 46.555 1.00 29.29 307 ALA A O 1
ATOM 4855 N N . ALA A 1 308 ? -5.267 75.122 45.268 1.00 31.52 308 ALA A N 1
ATOM 4856 C CA . ALA A 1 308 ? -5.559 73.716 45.643 1.00 29.16 308 ALA A CA 1
ATOM 4857 C C . ALA A 1 308 ? -5.380 73.583 47.151 1.00 30.49 308 ALA A C 1
ATOM 4858 O O . ALA A 1 308 ? -6.173 72.986 47.860 1.00 31.84 308 ALA A O 1
ATOM 4865 N N . THR A 1 309 ? -4.290 74.173 47.602 1.00 24.04 309 THR A N 1
ATOM 4866 C CA . THR A 1 309 ? -3.862 74.165 48.978 1.00 23.79 309 THR A CA 1
ATOM 4867 C C . THR A 1 309 ? -4.885 74.841 49.933 1.00 31.15 309 THR A C 1
ATOM 4868 O O . THR A 1 309 ? -5.144 74.325 51.025 1.00 29.05 309 THR A O 1
ATOM 4879 N N . TYR A 1 310 ? -5.486 75.961 49.520 1.00 28.83 310 TYR A N 1
ATOM 4880 C CA . TYR A 1 310 ? -6.482 76.660 50.357 1.00 29.11 310 TYR A CA 1
ATOM 4881 C C . TYR A 1 310 ? -7.710 75.804 50.607 1.00 30.15 310 TYR A C 1
ATOM 4882 O O . TYR A 1 310 ? -8.325 75.876 51.674 1.00 28.35 310 TYR A O 1
ATOM 4900 N N . TYR A 1 311 ? -8.094 75.052 49.588 1.00 27.39 311 TYR A N 1
ATOM 4901 C CA . TYR A 1 311 ? -9.264 74.202 49.643 1.00 32.40 311 TYR A CA 1
ATOM 4902 C C . TYR A 1 311 ? -8.951 73.007 50.512 1.00 32.13 311 TYR A C 1
ATOM 4903 O O . TYR A 1 311 ? -9.684 72.705 51.431 1.00 30.57 311 TYR A O 1
ATOM 4921 N N . THR A 1 312 ? -7.841 72.342 50.218 1.00 29.70 312 THR A N 1
ATOM 4922 C CA . THR A 1 312 ? -7.493 71.115 50.911 1.00 32.72 312 THR A CA 1
ATOM 4923 C C . THR A 1 312 ? -7.330 71.380 52.401 1.00 32.43 312 THR A C 1
ATOM 4924 O O . THR A 1 312 ? -7.781 70.586 53.229 1.00 31.89 312 THR A O 1
ATOM 4935 N N . ASN A 1 313 ? -6.701 72.499 52.742 1.00 31.22 313 ASN A N 1
ATOM 4936 C CA . ASN A 1 313 ? -6.501 72.860 54.148 1.00 27.93 313 ASN A CA 1
ATOM 4937 C C . ASN A 1 313 ? -7.763 73.388 54.845 1.00 28.96 313 ASN A C 1
ATOM 4938 O O . ASN A 1 313 ? -7.748 73.595 56.055 1.00 33.28 313 ASN A O 1
ATOM 4949 N N . GLY A 1 314 ? -8.844 73.625 54.099 1.00 30.00 314 GLY A N 1
ATOM 4950 C CA . GLY A 1 314 ? -10.094 74.068 54.708 1.00 34.34 314 GLY A CA 1
ATOM 4951 C C . GLY A 1 314 ? -10.248 75.588 54.850 1.00 33.05 314 GLY A C 1
ATOM 4952 O O . GLY A 1 314 ? -11.189 76.074 55.475 1.00 29.80 314 GLY A O 1
ATOM 4956 N N . LEU A 1 315 ? -9.329 76.330 54.242 1.00 28.03 315 LEU A N 1
ATOM 4957 C CA . LEU A 1 315 ? -9.298 77.781 54.321 1.00 30.45 315 LEU A CA 1
ATOM 4958 C C . LEU A 1 315 ? -10.403 78.459 53.495 1.00 33.17 315 LEU A C 1
ATOM 4959 O O . LEU A 1 315 ? -11.021 79.450 53.924 1.00 32.10 315 LEU A O 1
ATOM 4975 N N . LYS A 1 316 ? -10.649 77.929 52.303 1.00 28.47 316 LYS A N 1
ATOM 4976 C CA . LYS A 1 316 ? -11.519 78.594 51.349 1.00 30.65 316 LYS A CA 1
ATOM 4977 C C . LYS A 1 316 ? -12.204 77.529 50.497 1.00 30.70 316 LYS A C 1
ATOM 4978 O O . LYS A 1 316 ? -11.540 76.679 49.916 1.00 28.14 316 LYS A O 1
ATOM 4997 N N . GLY A 1 317 ? -13.533 77.561 50.452 1.00 29.54 317 GLY A N 1
ATOM 4998 C CA . GLY A 1 317 ? -14.295 76.543 49.754 1.00 27.84 317 GLY A CA 1
ATOM 4999 C C . GLY A 1 317 ? -14.715 77.016 48.377 1.00 31.55 317 GLY A C 1
ATOM 5000 O O . GLY A 1 317 ? -14.347 78.102 47.964 1.00 30.54 317 GLY A O 1
ATOM 5004 N N . ARG A 1 318 ? -15.471 76.196 47.657 1.00 24.22 318 ARG A N 1
ATOM 5005 C CA . ARG A 1 318 ? -16.011 76.601 46.363 1.00 29.94 318 ARG A CA 1
ATOM 5006 C C . ARG A 1 318 ? -17.300 77.368 46.610 1.00 31.44 318 ARG A C 1
ATOM 5007 O O . ARG A 1 318 ? -17.886 77.261 47.693 1.00 28.84 318 ARG A O 1
ATOM 5028 N N . PHE A 1 319 ? -17.745 78.141 45.620 1.00 23.79 319 PHE A N 1
ATOM 5029 C CA . PHE A 1 319 ? -19.014 78.861 45.746 1.00 26.51 319 PHE A CA 1
ATOM 5030 C C . PHE A 1 319 ? -20.103 77.841 46.024 1.00 32.69 319 PHE A C 1
ATOM 5031 O O . PHE A 1 319 ? -20.229 76.863 45.304 1.00 31.85 319 PHE A O 1
ATOM 5048 N N . GLU A 1 320 ? -20.878 78.073 47.075 1.00 36.22 320 GLU A N 1
ATOM 5049 C CA . GLU A 1 320 ? -21.971 77.181 47.462 1.00 35.23 320 GLU A CA 1
ATOM 5050 C C . GLU A 1 320 ? -21.524 75.726 47.561 1.00 36.07 320 GLU A C 1
ATOM 5051 O O . GLU A 1 320 ? -22.198 74.814 47.070 1.00 37.97 320 GLU A O 1
ATOM 5063 N N . GLU A 1 321 ? -20.375 75.537 48.209 1.00 31.75 321 GLU A N 1
ATOM 5064 C CA . GLU A 1 321 ? -19.751 74.229 48.408 1.00 36.66 321 GLU A CA 1
ATOM 5065 C C . GLU A 1 321 ? -20.753 73.083 48.725 1.00 37.14 321 GLU A C 1
ATOM 5066 O O . GLU A 1 321 ? -20.688 72.008 48.143 1.00 35.27 321 GLU A O 1
ATOM 5078 N N . GLU A 1 322 ? -21.691 73.343 49.631 1.00 37.80 322 GLU A N 1
ATOM 5079 C CA A GLU A 1 322 ? -22.587 72.311 50.146 0.60 39.56 322 GLU A CA 1
ATOM 5080 C CA B GLU A 1 322 ? -22.599 72.311 50.138 0.40 39.23 322 GLU A CA 1
ATOM 5081 C C . GLU A 1 322 ? -23.593 71.801 49.106 1.00 41.26 322 GLU A C 1
ATOM 5082 O O . GLU A 1 322 ? -24.162 70.737 49.282 1.00 48.20 322 GLU A O 1
ATOM 5105 N N . LYS A 1 323 ? -23.809 72.553 48.028 1.00 38.80 323 LYS A N 1
ATOM 5106 C CA . LYS A 1 323 ? -24.722 72.110 46.959 1.00 42.84 323 LYS A CA 1
ATOM 5107 C C . LYS A 1 323 ? -24.034 71.227 45.911 1.00 41.39 323 LYS A C 1
ATOM 5108 O O . LYS A 1 323 ? -24.693 70.640 45.056 1.00 45.42 323 LYS A O 1
ATOM 5127 N N . ILE A 1 324 ? -22.715 71.144 45.955 1.00 39.59 324 ILE A N 1
ATOM 5128 C CA . ILE A 1 324 ? -21.982 70.411 44.933 1.00 40.54 324 ILE A CA 1
ATOM 5129 C C . ILE A 1 324 ? -22.042 68.908 45.238 1.00 43.18 324 ILE A C 1
ATOM 5130 O O . ILE A 1 324 ? -21.778 68.474 46.364 1.00 37.77 324 ILE A O 1
ATOM 5146 N N . GLY A 1 325 ? -22.412 68.112 44.238 1.00 48.42 325 GLY A N 1
ATOM 5147 C CA . GLY A 1 325 ? -22.573 66.676 44.439 1.00 50.06 325 GLY A CA 1
ATOM 5148 C C . GLY A 1 325 ? -21.295 65.897 44.175 1.00 50.34 325 GLY A C 1
ATOM 5149 O O . GLY A 1 325 ? -21.220 65.128 43.220 1.00 55.53 325 GLY A O 1
ATOM 5153 N N . ASP A 1 326 ? -20.271 66.114 44.995 1.00 37.03 326 ASP A N 1
ATOM 5154 C CA . ASP A 1 326 ? -19.058 65.303 44.900 1.00 32.20 326 ASP A CA 1
ATOM 5155 C C . ASP A 1 326 ? -18.527 65.056 46.310 1.00 30.87 326 ASP A C 1
ATOM 5156 O O . ASP A 1 326 ? -19.228 65.305 47.287 1.00 31.97 326 ASP A O 1
ATOM 5165 N N . ASP A 1 327 ? -17.313 64.548 46.439 1.00 32.02 327 ASP A N 1
ATOM 5166 C CA . ASP A 1 327 ? -16.843 64.139 47.759 1.00 37.16 327 ASP A CA 1
ATOM 5167 C C . ASP A 1 327 ? -16.284 65.328 48.584 1.00 35.16 327 ASP A C 1
ATOM 5168 O O . ASP A 1 327 ? -15.928 65.162 49.751 1.00 33.51 327 ASP A O 1
ATOM 5177 N N . HIS A 1 328 ? -16.244 66.526 47.988 1.00 33.96 328 HIS A N 1
ATOM 5178 C CA . HIS A 1 328 ? -15.745 67.733 48.676 1.00 26.50 328 HIS A CA 1
ATOM 5179 C C . HIS A 1 328 ? -14.308 67.533 49.145 1.00 30.01 328 HIS A C 1
ATOM 5180 O O . HIS A 1 328 ? -13.904 68.083 50.168 1.00 32.48 328 HIS A O 1
ATOM 5194 N N . LYS A 1 329 ? -13.559 66.721 48.409 1.00 25.47 329 LYS A N 1
ATOM 5195 C CA . LYS A 1 329 ? -12.144 66.489 48.671 1.00 29.33 329 LYS A CA 1
ATOM 5196 C C . LYS A 1 329 ? -11.371 66.577 47.348 1.00 26.32 329 LYS A C 1
ATOM 5197 O O . LYS A 1 329 ? -10.317 67.217 47.287 1.00 29.89 329 LYS A O 1
ATOM 5216 N N . LEU A 1 330 ? -11.879 65.917 46.300 1.00 24.48 330 LEU A N 1
ATOM 5217 C CA . LEU A 1 330 ? -11.459 66.225 44.926 1.00 25.73 330 LEU A CA 1
ATOM 5218 C C . LEU A 1 330 ? -10.103 65.641 44.524 1.00 25.51 330 LEU A C 1
ATOM 5219 O O . LEU A 1 330 ? -9.563 65.981 43.462 1.00 30.91 330 LEU A O 1
ATOM 5235 N N . GLN A 1 331 ? -9.552 64.765 45.354 1.00 26.91 331 GLN A N 1
ATOM 5236 C CA . GLN A 1 331 ? -8.301 64.071 45.017 1.00 34.32 331 GLN A CA 1
ATOM 5237 C C . GLN A 1 331 ? -8.405 63.348 43.683 1.00 32.47 331 GLN A C 1
ATOM 5238 O O . GLN A 1 331 ? -7.423 63.221 42.969 1.00 29.39 331 GLN A O 1
ATOM 5252 N N . ASN A 1 332 ? -9.592 62.846 43.370 1.00 27.93 332 ASN A N 1
ATOM 5253 C CA . ASN A 1 332 ? -9.806 62.124 42.117 1.00 36.79 332 ASN A CA 1
ATOM 5254 C C . ASN A 1 332 ? -10.907 62.740 41.253 1.00 37.63 332 ASN A C 1
ATOM 5255 O O . ASN A 1 332 ? -11.631 62.042 40.547 1.00 36.35 332 ASN A O 1
ATOM 5266 N N . SER A 1 333 ? -11.025 64.058 41.309 1.00 34.84 333 SER A N 1
ATOM 5267 C CA . SER A 1 333 ? -12.032 64.764 40.515 1.00 30.42 333 SER A CA 1
ATOM 5268 C C . SER A 1 333 ? -11.340 65.568 39.421 1.00 29.90 333 SER A C 1
ATOM 5269 O O . SER A 1 333 ? -10.148 65.850 39.516 1.00 28.40 333 SER A O 1
ATOM 5277 N N . GLU A 1 334 ? -12.104 65.969 38.412 1.00 28.46 334 GLU A N 1
ATOM 5278 C CA . GLU A 1 334 ? -11.579 66.770 37.309 1.00 33.15 334 GLU A CA 1
ATOM 5279 C C . GLU A 1 334 ? -12.399 68.014 37.071 1.00 30.73 334 GLU A C 1
ATOM 5280 O O . GLU A 1 334 ? -13.558 68.106 37.499 1.00 28.62 334 GLU A O 1
ATOM 5292 N N . TYR A 1 335 ? -11.809 68.943 36.326 1.00 24.45 335 TYR A N 1
ATOM 5293 C CA . TYR A 1 335 ? -12.505 70.175 35.950 1.00 26.64 335 TYR A CA 1
ATOM 5294 C C . TYR A 1 335 ? -12.008 70.612 34.578 1.00 26.16 335 TYR A C 1
ATOM 5295 O O . TYR A 1 335 ? -10.806 70.529 34.253 1.00 26.24 335 TYR A O 1
ATOM 5313 N N . GLU A 1 336 ? -12.942 71.066 33.761 1.00 28.55 336 GLU A N 1
ATOM 5314 C CA . GLU A 1 336 ? -12.640 71.392 32.378 1.00 34.18 336 GLU A CA 1
ATOM 5315 C C . GLU A 1 336 ? -12.261 72.869 32.273 1.00 36.92 336 GLU A C 1
ATOM 5316 O O . GLU A 1 336 ? -12.989 73.723 32.755 1.00 38.10 336 GLU A O 1
ATOM 5328 N N . VAL A 1 337 ? -11.092 73.153 31.702 1.00 29.90 337 VAL A N 1
ATOM 5329 C CA . VAL A 1 337 ? -10.649 74.529 31.479 1.00 32.46 337 VAL A CA 1
ATOM 5330 C C . VAL A 1 337 ? -10.225 74.682 30.029 1.00 35.19 337 VAL A C 1
ATOM 5331 O O . VAL A 1 337 ? -10.055 73.685 29.321 1.00 39.97 337 VAL A O 1
ATOM 5344 N N . MET A 1 338 ? -10.055 75.918 29.571 1.00 31.51 338 MET A N 1
ATOM 5345 C CA . MET A 1 338 ? -9.537 76.147 28.233 1.00 30.00 338 MET A CA 1
ATOM 5346 C C . MET A 1 338 ? -8.027 76.070 28.240 1.00 35.43 338 MET A C 1
ATOM 5347 O O . MET A 1 338 ? -7.411 75.961 29.296 1.00 36.39 338 MET A O 1
ATOM 5361 N N . ASP A 1 339 ? -7.443 76.084 27.050 1.00 34.83 339 ASP A N 1
ATOM 5362 C CA . ASP A 1 339 ? -6.000 76.187 26.887 1.00 36.07 339 ASP A CA 1
ATOM 5363 C C . ASP A 1 339 ? -5.710 76.804 25.521 1.00 32.64 339 ASP A C 1
ATOM 5364 O O . ASP A 1 339 ? -6.570 76.793 24.651 1.00 29.15 339 ASP A O 1
ATOM 5373 N N . VAL A 1 340 ? -4.513 77.351 25.344 1.00 31.21 340 VAL A N 1
ATOM 5374 C CA . VAL A 1 340 ? -4.099 77.919 24.064 1.00 28.27 340 VAL A CA 1
ATOM 5375 C C . VAL A 1 340 ? -2.866 77.177 23.607 1.00 30.27 340 VAL A C 1
ATOM 5376 O O . VAL A 1 340 ? -1.884 77.101 24.330 1.00 34.87 340 VAL A O 1
ATOM 5389 N N . ALA A 1 341 ? -2.913 76.622 22.406 1.00 29.09 341 ALA A N 1
ATOM 5390 C CA . ALA A 1 341 ? -1.794 75.859 21.920 1.00 37.23 341 ALA A CA 1
ATOM 5391 C C . ALA A 1 341 ? -1.579 76.311 20.497 1.00 44.04 341 ALA A C 1
ATOM 5392 O O . ALA A 1 341 ? -2.243 75.832 19.591 1.00 36.37 341 ALA A O 1
ATOM 5399 N N . GLY A 1 342 ? -0.671 77.270 20.320 1.00 47.87 342 GLY A N 1
ATOM 5400 C CA . GLY A 1 342 ? -0.438 77.893 19.029 1.00 44.04 342 GLY A CA 1
ATOM 5401 C C . GLY A 1 342 ? -1.598 78.741 18.535 1.00 48.52 342 GLY A C 1
ATOM 5402 O O . GLY A 1 342 ? -1.956 79.766 19.109 1.00 45.88 342 GLY A O 1
ATOM 5406 N N . ASP A 1 343 ? -2.209 78.319 17.449 1.00 54.75 343 ASP A N 1
ATOM 5407 C CA . ASP A 1 343 ? -3.231 79.156 16.852 1.00 56.35 343 ASP A CA 1
ATOM 5408 C C . ASP A 1 343 ? -4.614 78.568 17.156 1.00 49.12 343 ASP A C 1
ATOM 5409 O O . ASP A 1 343 ? -5.550 78.704 16.378 1.00 47.47 343 ASP A O 1
ATOM 5418 N N . LYS A 1 344 ? -4.750 77.914 18.311 1.00 39.22 344 LYS A N 1
ATOM 5419 C CA . LYS A 1 344 ? -6.031 77.301 18.653 1.00 34.75 344 LYS A CA 1
ATOM 5420 C C . LYS A 1 344 ? -6.378 77.450 20.122 1.00 28.63 344 LYS A C 1
ATOM 5421 O O . LYS A 1 344 ? -5.528 77.328 20.996 1.00 29.97 344 LYS A O 1
ATOM 5440 N N . ILE A 1 345 ? -7.651 77.682 20.386 1.00 26.76 345 ILE A N 1
ATOM 5441 C CA . ILE A 1 345 ? -8.167 77.606 21.731 1.00 29.88 345 ILE A CA 1
ATOM 5442 C C . ILE A 1 345 ? -8.808 76.226 21.879 1.00 35.27 345 ILE A C 1
ATOM 5443 O O . ILE A 1 345 ? -9.627 75.830 21.049 1.00 31.94 345 ILE A O 1
ATOM 5459 N N . LEU A 1 346 ? -8.421 75.479 22.910 1.00 31.68 346 LEU A N 1
ATOM 5460 C CA . LEU A 1 346 ? -8.942 74.127 23.087 1.00 32.61 346 LEU A CA 1
ATOM 5461 C C . LEU A 1 346 ? -9.443 73.961 24.507 1.00 33.41 346 LEU A C 1
ATOM 5462 O O . LEU A 1 346 ? -9.347 74.895 25.300 1.00 31.29 346 LEU A O 1
ATOM 5478 N N . THR A 1 347 ? -10.015 72.790 24.804 1.00 34.84 347 THR A N 1
ATOM 5479 C CA . THR A 1 347 ? -10.460 72.460 26.151 1.00 38.43 347 THR A CA 1
ATOM 5480 C C . THR A 1 347 ? -9.692 71.241 26.625 1.00 37.81 347 THR A C 1
ATOM 5481 O O . THR A 1 347 ? -9.275 70.397 25.833 1.00 30.48 347 THR A O 1
ATOM 5492 N N . ARG A 1 348 ? -9.486 71.163 27.928 1.00 29.26 348 ARG A N 1
ATOM 5493 C CA . ARG A 1 348 ? -8.849 70.008 28.510 1.00 30.72 348 ARG A CA 1
ATOM 5494 C C . ARG A 1 348 ? -9.350 69.872 29.935 1.00 37.94 348 ARG A C 1
ATOM 5495 O O . ARG A 1 348 ? -9.933 70.809 30.496 1.00 31.95 348 ARG A O 1
ATOM 5516 N N . HIS A 1 349 ? -9.169 68.688 30.495 1.00 31.35 349 HIS A N 1
ATOM 5517 C CA . HIS A 1 349 ? -9.548 68.421 31.878 1.00 31.45 349 HIS A CA 1
ATOM 5518 C C . HIS A 1 349 ? -8.280 68.371 32.691 1.00 33.47 349 HIS A C 1
ATOM 5519 O O . HIS A 1 349 ? -7.268 67.804 32.253 1.00 31.06 349 HIS A O 1
ATOM 5533 N N . VAL A 1 350 ? -8.334 68.959 33.877 1.00 28.68 350 VAL A N 1
ATOM 5534 C CA . VAL A 1 350 ? -7.197 68.973 34.768 1.00 30.10 350 VAL A CA 1
ATOM 5535 C C . VAL A 1 350 ? -7.705 68.525 36.129 1.00 27.45 350 VAL A C 1
ATOM 5536 O O . VAL A 1 350 ? -8.913 68.434 36.336 1.00 27.79 350 VAL A O 1
ATOM 5549 N N . PRO A 1 351 ? -6.789 68.243 37.064 1.00 28.65 351 PRO A N 1
ATOM 5550 C CA . PRO A 1 351 ? -7.273 67.875 38.406 1.00 29.40 351 PRO A CA 1
ATOM 5551 C C . PRO A 1 351 ? -8.065 69.035 39.028 1.00 33.51 351 PRO A C 1
ATOM 5552 O O . PRO A 1 351 ? -7.625 70.179 38.990 1.00 31.41 351 PRO A O 1
ATOM 5563 N N . ALA A 1 352 ? -9.247 68.735 39.550 1.00 26.62 352 ALA A N 1
ATOM 5564 C CA . ALA A 1 352 ? -10.181 69.754 40.036 1.00 29.55 352 ALA A CA 1
ATOM 5565 C C . ALA A 1 352 ? -9.548 70.717 41.042 1.00 30.95 352 ALA A C 1
ATOM 5566 O O . ALA A 1 352 ? -9.845 71.916 41.027 1.00 26.69 352 ALA A O 1
ATOM 5573 N N . LEU A 1 353 ? -8.702 70.198 41.925 1.00 26.03 353 LEU A N 1
ATOM 5574 C CA . LEU A 1 353 ? -8.086 71.039 42.963 1.00 31.19 353 LEU A CA 1
ATOM 5575 C C . LEU A 1 353 ? -7.177 72.104 42.350 1.00 35.45 353 LEU A C 1
ATOM 5576 O O . LEU A 1 353 ? -6.964 73.152 42.948 1.00 32.88 353 LEU A O 1
ATOM 5592 N N . SER A 1 354 ? -6.615 71.823 41.174 1.00 28.18 354 SER A N 1
ATOM 5593 C CA . SER A 1 354 ? -5.679 72.757 40.564 1.00 26.75 354 SER A CA 1
ATOM 5594 C C . SER A 1 354 ? -6.437 73.842 39.803 1.00 25.08 354 SER A C 1
ATOM 5595 O O . SER A 1 354 ? -5.844 74.841 39.374 1.00 31.62 354 SER A O 1
ATOM 5603 N N . ALA A 1 355 ? -7.749 73.674 39.652 1.00 24.86 355 ALA A N 1
ATOM 5604 C CA . ALA A 1 355 ? -8.515 74.593 38.797 1.00 23.35 355 ALA A CA 1
ATOM 5605 C C . ALA A 1 355 ? -9.606 75.324 39.551 1.00 25.51 355 ALA A C 1
ATOM 5606 O O . ALA A 1 355 ? -10.571 75.795 38.935 1.00 23.65 355 ALA A O 1
ATOM 5613 N N . LEU A 1 356 ? -9.464 75.450 40.877 1.00 23.86 356 LEU A N 1
ATOM 5614 C CA . LEU A 1 356 ? -10.476 76.152 41.678 1.00 29.55 356 LEU A CA 1
ATOM 5615 C C . LEU A 1 356 ? -10.667 77.656 41.316 1.00 30.61 356 LEU A C 1
ATOM 5616 O O . LEU A 1 356 ? -11.795 78.161 41.344 1.00 27.56 356 LEU A O 1
ATOM 5632 N N . ASN A 1 357 ? -9.589 78.369 40.988 1.00 26.44 357 ASN A N 1
ATOM 5633 C CA . ASN A 1 357 ? -9.730 79.748 40.494 1.00 28.14 357 ASN A CA 1
ATOM 5634 C C . ASN A 1 357 ? -10.658 79.819 39.302 1.00 31.52 357 ASN A C 1
ATOM 5635 O O . ASN A 1 357 ? -11.512 80.705 39.214 1.00 26.11 357 ASN A O 1
ATOM 5646 N N . GLU A 1 358 ? -10.490 78.876 38.373 1.00 27.98 358 GLU A N 1
ATOM 5647 C CA . GLU A 1 358 ? -11.266 78.907 37.142 1.00 24.38 358 GLU A CA 1
ATOM 5648 C C . GLU A 1 358 ? -12.709 78.549 37.449 1.00 25.83 358 GLU A C 1
ATOM 5649 O O . GLU A 1 358 ? -13.628 79.058 36.819 1.00 25.68 358 GLU A O 1
ATOM 5661 N N . ARG A 1 359 ? -12.927 77.670 38.422 1.00 25.07 359 ARG A N 1
ATOM 5662 C CA . ARG A 1 359 ? -14.297 77.304 38.756 1.00 28.03 359 ARG A CA 1
ATOM 5663 C C . ARG A 1 359 ? -15.009 78.527 39.365 1.00 26.50 359 ARG A C 1
ATOM 5664 O O . ARG A 1 359 ? -16.172 78.814 39.052 1.00 26.53 359 ARG A O 1
ATOM 5685 N N . LEU A 1 360 ? -14.315 79.258 40.225 1.00 31.74 360 LEU A N 1
ATOM 5686 C CA . LEU A 1 360 ? -14.948 80.428 40.849 1.00 32.00 360 LEU A CA 1
ATOM 5687 C C . LEU A 1 360 ? -15.213 81.490 39.772 1.00 24.95 360 LEU A C 1
ATOM 5688 O O . LEU A 1 360 ? -16.292 82.095 39.722 1.00 27.41 360 LEU A O 1
ATOM 5704 N N . ARG A 1 361 ? -14.232 81.706 38.900 1.00 25.87 361 ARG A N 1
ATOM 5705 C CA . ARG A 1 361 ? -14.409 82.607 37.749 1.00 27.40 361 ARG A CA 1
ATOM 5706 C C . ARG A 1 361 ? -15.655 82.211 36.949 1.00 32.15 361 ARG A C 1
ATOM 5707 O O . ARG A 1 361 ? -16.462 83.067 36.597 1.00 26.47 361 ARG A O 1
ATOM 5728 N N . ASP A 1 362 ? -15.825 80.912 36.682 1.00 29.16 362 ASP A N 1
ATOM 5729 C CA . ASP A 1 362 ? -16.979 80.440 35.907 1.00 30.13 362 ASP A CA 1
ATOM 5730 C C . ASP A 1 362 ? -18.301 80.713 36.617 1.00 28.63 362 ASP A C 1
ATOM 5731 O O . ASP A 1 362 ? -19.312 81.010 35.975 1.00 28.75 362 ASP A O 1
ATOM 5740 N N . ASP A 1 363 ? -18.308 80.583 37.943 1.00 24.66 363 ASP A N 1
ATOM 5741 C CA . ASP A 1 363 ? -19.497 80.916 38.729 1.00 24.36 363 ASP A CA 1
ATOM 5742 C C . ASP A 1 363 ? -19.837 82.412 38.631 1.00 27.28 363 ASP A C 1
ATOM 5743 O O . ASP A 1 363 ? -21.003 82.804 38.560 1.00 30.09 363 ASP A O 1
ATOM 5752 N N . TRP A 1 364 ? -18.808 83.244 38.640 1.00 27.50 364 TRP A N 1
ATOM 5753 C CA . TRP A 1 364 ? -18.997 84.684 38.536 1.00 31.84 364 TRP A CA 1
ATOM 5754 C C . TRP A 1 364 ? -19.550 85.036 37.149 1.00 28.67 364 TRP A C 1
ATOM 5755 O O . TRP A 1 364 ? -20.495 85.816 37.014 1.00 29.85 364 TRP A O 1
ATOM 5776 N N . ILE A 1 365 ? -18.974 84.446 36.115 1.00 27.74 365 ILE A N 1
ATOM 5777 C CA . ILE A 1 365 ? -19.454 84.686 34.754 1.00 27.28 365 ILE A CA 1
ATOM 5778 C C . ILE A 1 365 ? -20.940 84.408 34.658 1.00 31.18 365 ILE A C 1
ATOM 5779 O O . ILE A 1 365 ? -21.691 85.204 34.103 1.00 31.41 365 ILE A O 1
ATOM 5795 N N . THR A 1 366 ? -21.3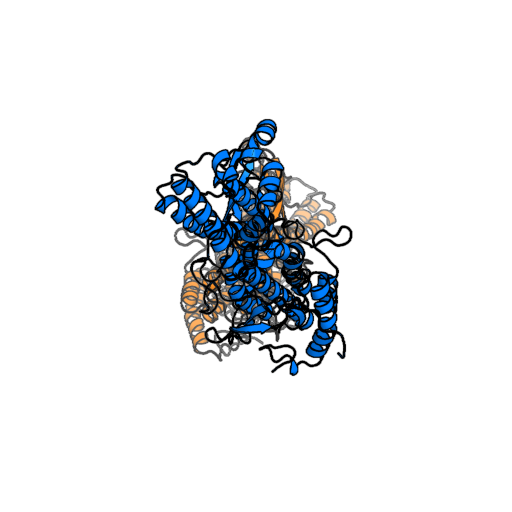69 83.278 35.221 1.00 27.60 366 THR A N 1
ATOM 5796 C CA . THR A 1 366 ? -22.779 82.892 35.189 1.00 29.70 366 THR A CA 1
ATOM 5797 C C . THR A 1 366 ? -23.662 83.949 35.863 1.00 35.14 366 THR A C 1
ATOM 5798 O O . THR A 1 366 ? -24.753 84.290 35.380 1.00 34.43 366 THR A O 1
ATOM 5809 N N . ASP A 1 367 ? -23.190 84.460 36.994 1.00 30.98 367 ASP A N 1
ATOM 5810 C CA . ASP A 1 367 ? -23.949 85.434 37.768 1.00 30.85 367 ASP A CA 1
ATOM 5811 C C . ASP A 1 367 ? -24.027 86.774 37.004 1.00 31.46 367 ASP A C 1
ATOM 5812 O O . ASP A 1 367 ? -25.090 87.426 36.965 1.00 30.34 367 ASP A O 1
ATOM 5821 N N . VAL A 1 368 ? -22.910 87.178 36.393 1.00 32.15 368 VAL A N 1
ATOM 5822 C CA . VAL A 1 368 ? -22.878 88.422 35.631 1.00 36.09 368 VAL A CA 1
ATOM 5823 C C . VAL A 1 368 ? -23.828 88.320 34.441 1.00 34.91 368 VAL A C 1
ATOM 5824 O O . VAL A 1 368 ? -24.540 89.269 34.126 1.00 32.88 368 VAL A O 1
ATOM 5837 N N . GLN A 1 369 ? -23.839 87.161 33.784 1.00 29.06 369 GLN A N 1
ATOM 5838 C CA . GLN A 1 369 ? -24.712 86.939 32.629 1.00 36.87 369 GLN A CA 1
ATOM 5839 C C . GLN A 1 369 ? -26.190 87.044 33.012 1.00 38.83 369 GLN A C 1
ATOM 5840 O O . GLN A 1 369 ? -27.010 87.555 32.252 1.00 36.18 369 GLN A O 1
ATOM 5854 N N . ALA A 1 370 ? -26.529 86.576 34.202 1.00 35.26 370 ALA A N 1
ATOM 5855 C CA . ALA A 1 370 ? -27.900 86.684 34.666 1.00 38.40 370 ALA A CA 1
ATOM 5856 C C . ALA A 1 370 ? -28.317 88.154 34.742 1.00 38.71 370 ALA A C 1
ATOM 5857 O O . ALA A 1 370 ? -29.456 88.498 34.416 1.00 36.78 370 ALA A O 1
ATOM 5864 N N . GLY A 1 371 ? -27.399 89.022 35.163 1.00 36.50 371 GLY A N 1
ATOM 5865 C CA . GLY A 1 371 ? -27.688 90.453 35.231 1.00 34.15 371 GLY A CA 1
ATOM 5866 C C . GLY A 1 371 ? -27.776 91.118 33.859 1.00 37.56 371 GLY A C 1
ATOM 5867 O O . GLY A 1 371 ? -28.630 91.965 33.627 1.00 36.56 371 GLY A O 1
ATOM 5871 N N . VAL A 1 372 ? -26.892 90.737 32.943 1.00 33.92 372 VAL A N 1
ATOM 5872 C CA . VAL A 1 372 ? -26.928 91.255 31.581 1.00 34.46 372 VAL A CA 1
ATOM 5873 C C . VAL A 1 372 ? -28.232 90.854 30.885 1.00 35.87 372 VAL A C 1
ATOM 5874 O O . VAL A 1 372 ? -28.786 91.616 30.107 1.00 36.12 372 VAL A O 1
ATOM 5887 N N . ASP A 1 373 ? -28.720 89.653 31.168 1.00 34.98 373 ASP A N 1
ATOM 5888 C CA . ASP A 1 373 ? -29.989 89.200 30.602 1.00 34.13 373 ASP A CA 1
ATOM 5889 C C . ASP A 1 373 ? -31.091 90.147 31.025 1.00 34.86 373 ASP A C 1
ATOM 5890 O O . ASP A 1 373 ? -31.983 90.462 30.237 1.00 46.03 373 ASP A O 1
ATOM 5899 N N . ARG A 1 374 ? -31.010 90.618 32.270 1.00 34.96 374 ARG A N 1
ATOM 5900 C CA . ARG A 1 374 ? -32.031 91.504 32.802 1.00 40.50 374 ARG A CA 1
ATOM 5901 C C . ARG A 1 374 ? -31.948 92.877 32.128 1.00 44.37 374 ARG A C 1
ATOM 5902 O O . ARG A 1 374 ? -32.979 93.478 31.814 1.00 44.59 374 ARG A O 1
ATOM 5923 N N . TRP A 1 375 ? -30.726 93.364 31.902 1.00 36.60 375 TRP A N 1
ATOM 5924 C CA . TRP A 1 375 ? -30.519 94.574 31.120 1.00 40.10 375 TRP A CA 1
ATOM 5925 C C . TRP A 1 375 ? -31.193 94.451 29.761 1.00 40.86 375 TRP A C 1
ATOM 5926 O O . TRP A 1 375 ? -31.824 95.401 29.278 1.00 43.61 375 TRP A O 1
ATOM 5947 N N . ASN A 1 376 ? -31.051 93.280 29.144 1.00 31.40 376 ASN A N 1
ATOM 5948 C CA . ASN A 1 376 ? -31.569 93.085 27.790 1.00 36.31 376 ASN A CA 1
ATOM 5949 C C . ASN A 1 376 ? -33.088 93.122 27.668 1.00 44.33 376 ASN A C 1
ATOM 5950 O O . ASN A 1 376 ? -33.619 93.212 26.559 1.00 46.97 376 ASN A O 1
ATOM 5961 N N . ARG A 1 377 ? -33.789 93.080 28.795 1.00 44.72 377 ARG A N 1
ATOM 5962 C CA . ARG A 1 377 ? -35.234 93.211 28.752 1.00 48.62 377 ARG A CA 1
ATOM 5963 C C . ARG A 1 377 ? -35.606 94.611 28.285 1.00 50.72 377 ARG A C 1
ATOM 5964 O O . ARG A 1 377 ? -36.719 94.837 27.813 1.00 57.09 377 ARG A O 1
ATOM 5985 N N . ILE A 1 378 ? -34.679 95.552 28.432 1.00 49.05 378 ILE A N 1
ATOM 5986 C CA . ILE A 1 378 ? -34.981 96.958 28.185 1.00 49.62 378 ILE A CA 1
ATOM 5987 C C . ILE A 1 378 ? -35.017 97.279 26.697 1.00 50.61 378 ILE A C 1
ATOM 5988 O O . ILE A 1 378 ? -36.023 97.770 26.209 1.00 50.24 378 ILE A O 1
ATOM 6004 N N . PRO A 1 379 ? -33.928 96.993 25.965 1.00 48.63 379 PRO A N 1
ATOM 6005 C CA . PRO A 1 379 ? -34.053 97.237 24.528 1.00 50.56 379 PRO A CA 1
ATOM 6006 C C . PRO A 1 379 ? -35.164 96.370 23.936 1.00 54.27 379 PRO A C 1
ATOM 6007 O O . PRO A 1 379 ? -35.858 96.828 23.030 1.00 59.30 379 PRO A O 1
ATOM 6018 N N . ALA A 1 380 ? -35.355 95.167 24.475 1.00 47.76 380 ALA A N 1
ATOM 6019 C CA . ALA A 1 380 ? -36.375 94.237 23.968 1.00 49.18 380 ALA A CA 1
ATOM 6020 C C . ALA A 1 380 ? -37.798 94.796 24.068 1.00 53.34 380 ALA A C 1
ATOM 6021 O O . ALA A 1 380 ? -38.580 94.660 23.136 1.00 57.58 380 ALA A O 1
ATOM 6028 N N . LYS A 1 381 ? -38.128 95.428 25.192 1.00 55.36 381 LYS A N 1
ATOM 6029 C CA . LYS A 1 381 ? -39.458 95.992 25.386 1.00 51.51 381 LYS A CA 1
ATOM 6030 C C . LYS A 1 381 ? -39.680 97.260 24.551 1.00 56.52 381 LYS A C 1
ATOM 6031 O O . LYS A 1 381 ? -40.815 97.683 24.348 1.00 63.60 381 LYS A O 1
ATOM 6050 N N . PHE A 1 382 ? -38.600 97.874 24.084 1.00 50.42 382 PHE A N 1
ATOM 6051 C CA . PHE A 1 382 ? -38.702 98.998 23.157 1.00 48.32 382 PHE A CA 1
ATOM 6052 C C . PHE A 1 382 ? -38.775 98.472 21.725 1.00 54.17 382 PHE A C 1
ATOM 6053 O O . PHE A 1 382 ? -38.909 99.234 20.773 1.00 57.77 382 PHE A O 1
ATOM 6070 N N . GLY A 1 383 ? -38.654 97.162 21.577 1.00 55.90 383 GLY A N 1
ATOM 6071 C CA . GLY A 1 383 ? -38.623 96.548 20.265 1.00 62.13 383 GLY A CA 1
ATOM 6072 C C . GLY A 1 383 ? -37.321 96.760 19.511 1.00 61.17 383 GLY A C 1
ATOM 6073 O O . GLY A 1 383 ? -37.286 96.569 18.299 1.00 60.45 383 GLY A O 1
ATOM 6077 N N . PHE A 1 384 ? -36.253 97.149 20.209 1.00 50.02 384 PHE A N 1
ATOM 6078 C CA . PHE A 1 384 ? -34.931 97.283 19.578 1.00 51.87 384 PHE A CA 1
ATOM 6079 C C . PHE A 1 384 ? -34.185 95.946 19.501 1.00 54.92 384 PHE A C 1
ATOM 6080 O O . PHE A 1 384 ? -34.375 95.056 20.337 1.00 58.99 384 PHE A O 1
ATOM 6097 N N . ASP A 1 385 ? -33.322 95.827 18.497 1.00 50.42 385 ASP A N 1
ATOM 6098 C CA . ASP A 1 385 ? -32.566 94.604 18.251 1.00 50.71 385 ASP A CA 1
ATOM 6099 C C . ASP A 1 385 ? -31.320 94.487 19.122 1.00 47.20 385 ASP A C 1
ATOM 6100 O O . ASP A 1 385 ? -30.755 93.401 19.246 1.00 47.57 385 ASP A O 1
ATOM 6109 N N . PHE A 1 386 ? -30.859 95.596 19.686 1.00 48.60 386 PHE A N 1
ATOM 6110 C CA . PHE A 1 386 ? -29.575 95.586 20.378 1.00 48.57 386 PHE A CA 1
ATOM 6111 C C . PHE A 1 386 ? -29.623 94.662 21.576 1.00 45.42 386 PHE A C 1
ATOM 6112 O O . PHE A 1 386 ? -30.572 94.701 22.348 1.00 47.03 386 PHE A O 1
ATOM 6129 N N . ARG A 1 387 ? -28.604 93.820 21.719 1.00 40.53 387 ARG A N 1
ATOM 6130 C CA . ARG A 1 387 ? -28.429 93.026 22.932 1.00 46.20 387 ARG A CA 1
ATOM 6131 C C . ARG A 1 387 ? -27.003 93.171 23.468 1.00 44.61 387 ARG A C 1
ATOM 6132 O O . ARG A 1 387 ? -26.037 93.134 22.701 1.00 37.46 387 ARG A O 1
ATOM 6153 N N . PHE A 1 388 ? -26.875 93.340 24.783 1.00 33.83 388 PHE A N 1
ATOM 6154 C CA . PHE A 1 388 ? -25.581 93.262 25.435 1.00 33.40 388 PHE A CA 1
ATOM 6155 C C . PHE A 1 388 ? -25.127 91.797 25.531 1.00 38.17 388 PHE A C 1
ATOM 6156 O O . PHE A 1 388 ? -25.932 90.886 25.692 1.00 33.93 388 PHE A O 1
ATOM 6173 N N . THR A 1 389 ? -23.827 91.588 25.423 1.00 34.41 389 THR A N 1
ATOM 6174 C CA . THR A 1 389 ? -23.259 90.264 25.516 1.00 36.87 389 THR A CA 1
ATOM 6175 C C . THR A 1 389 ? -21.975 90.354 26.314 1.00 34.45 389 THR A C 1
ATOM 6176 O O . THR A 1 389 ? -21.386 91.414 26.394 1.00 34.62 389 THR A O 1
ATOM 6187 N N . LEU A 1 390 ? -21.530 89.239 26.878 1.00 35.18 390 LEU A N 1
ATOM 6188 C CA . LEU A 1 390 ? -20.210 89.159 27.478 1.00 37.17 390 LEU A CA 1
ATOM 6189 C C . LEU A 1 390 ? -19.228 88.670 26.434 1.00 40.00 390 LEU A C 1
ATOM 6190 O O . LEU A 1 390 ? -19.542 87.771 25.668 1.00 34.88 390 LEU A O 1
ATOM 6206 N N . PRO A 1 391 ? -18.029 89.255 26.410 1.00 34.44 391 PRO A N 1
ATOM 6207 C CA . PRO A 1 391 ? -16.984 88.784 25.503 1.00 28.49 391 PRO A CA 1
ATOM 6208 C C . PRO A 1 391 ? -16.443 87.431 25.968 1.00 30.28 391 PRO A C 1
ATOM 6209 O O . PRO A 1 391 ? -16.594 87.071 27.147 1.00 28.04 391 PRO A O 1
ATOM 6220 N N . HIS A 1 392 ? -15.823 86.692 25.052 1.00 30.67 392 HIS A N 1
ATOM 6221 C CA . HIS A 1 392 ? -15.167 85.428 25.385 1.00 31.47 392 HIS A CA 1
ATOM 6222 C C . HIS A 1 392 ? -14.237 85.663 26.578 1.00 31.96 392 HIS A C 1
ATOM 6223 O O . HIS A 1 392 ? -13.628 86.729 26.687 1.00 27.93 392 HIS A O 1
ATOM 6237 N N . LYS A 1 393 ? -14.117 84.688 27.471 1.00 29.75 393 LYS A N 1
ATOM 6238 C CA . LYS A 1 393 ? -13.338 84.879 28.696 1.00 33.46 393 LYS A CA 1
ATOM 6239 C C . LYS A 1 393 ? -11.846 85.138 28.432 1.00 33.23 393 LYS A C 1
ATOM 6240 O O . LYS A 1 393 ? -11.128 85.602 29.309 1.00 28.98 393 LYS A O 1
ATOM 6259 N N . GLY A 1 394 ? -11.369 84.807 27.235 1.00 26.65 394 GLY A N 1
ATOM 6260 C CA . GLY A 1 394 ? -9.976 85.056 26.884 1.00 29.40 394 GLY A CA 1
ATOM 6261 C C . GLY A 1 394 ? -9.688 86.476 26.381 1.00 29.39 394 GLY A C 1
ATOM 6262 O O . GLY A 1 394 ? -8.532 86.863 26.210 1.00 31.20 394 GLY A O 1
ATOM 6266 N N . PHE A 1 395 ? -10.740 87.249 26.140 1.00 23.29 395 PHE A N 1
ATOM 6267 C CA . PHE A 1 395 ? -10.621 88.625 25.636 1.00 26.52 395 PHE A CA 1
ATOM 6268 C C . PHE A 1 395 ? -10.014 89.597 26.670 1.00 29.40 395 PHE A C 1
ATOM 6269 O O . PHE A 1 395 ? -10.501 89.702 27.811 1.00 27.61 395 PHE A O 1
ATOM 6286 N N . HIS A 1 396 ? -8.944 90.290 26.273 1.00 23.12 396 HIS A N 1
ATOM 6287 C CA . HIS A 1 396 ? -8.381 91.381 27.076 1.00 20.82 396 HIS A CA 1
ATOM 6288 C C . HIS A 1 396 ? -8.049 90.950 28.518 1.00 25.06 396 HIS A C 1
ATOM 6289 O O . HIS A 1 396 ? -8.583 91.515 29.482 1.00 27.10 396 HIS A O 1
ATOM 6303 N N . ARG A 1 397 ? -7.141 89.980 28.658 1.00 20.62 397 ARG A N 1
ATOM 6304 C CA . ARG A 1 397 ? -6.773 89.403 29.959 1.00 27.25 397 ARG A CA 1
ATOM 6305 C C . ARG A 1 397 ? -5.294 89.642 30.200 1.00 30.82 397 ARG A C 1
ATOM 6306 O O . ARG A 1 397 ? -4.502 89.527 29.275 1.00 28.98 397 ARG A O 1
ATOM 6327 N N . LYS A 1 398 ? -4.921 89.975 31.431 1.00 27.25 398 LYS A N 1
ATOM 6328 C CA . LYS A 1 398 ? -3.513 90.179 31.780 1.00 28.93 398 LYS A CA 1
ATOM 6329 C C . LYS A 1 398 ? -3.007 89.045 32.671 1.00 32.98 398 LYS A C 1
ATOM 6330 O O . LYS A 1 398 ? -1.806 88.960 32.918 1.00 31.41 398 LYS A O 1
ATOM 6349 N N . ILE A 1 399 ? -3.920 88.180 33.125 1.00 28.58 399 ILE A N 1
ATOM 6350 C CA . ILE A 1 399 ? -3.590 87.088 34.041 1.00 34.06 399 ILE A CA 1
ATOM 6351 C C . ILE A 1 399 ? -3.987 85.729 33.469 1.00 37.82 399 ILE A C 1
ATOM 6352 O O . ILE A 1 399 ? -5.134 85.533 33.040 1.00 27.22 399 ILE A O 1
ATOM 6368 N N . GLY A 1 400 ? -3.061 84.773 33.501 1.00 34.34 400 GLY A N 1
ATOM 6369 C CA . GLY A 1 400 ? -3.381 83.427 33.070 1.00 29.05 400 GLY A CA 1
ATOM 6370 C C . GLY A 1 400 ? -2.994 83.139 31.628 1.00 29.96 400 GLY A C 1
ATOM 6371 O O . GLY A 1 400 ? -2.170 83.829 31.034 1.00 32.50 400 GLY A O 1
ATOM 6375 N N . MET A 1 401 ? -3.610 82.112 31.068 1.00 26.90 401 MET A N 1
ATOM 6376 C CA . MET A 1 401 ? -3.168 81.521 29.801 1.00 31.18 401 MET A CA 1
ATOM 6377 C C . MET A 1 401 ? -3.493 82.367 28.554 1.00 30.98 401 MET A C 1
ATOM 6378 O O . MET A 1 401 ? -2.925 82.136 27.479 1.00 31.73 401 MET A O 1
ATOM 6392 N N . PHE A 1 402 ? -4.407 83.333 28.680 1.00 25.82 402 PHE A N 1
ATOM 6393 C CA . PHE A 1 402 ? -4.753 84.187 27.532 1.00 28.48 402 PHE A CA 1
ATOM 6394 C C . PHE A 1 402 ? -3.960 85.488 27.537 1.00 31.24 402 PHE A C 1
ATOM 6395 O O . PHE A 1 402 ? -4.198 86.371 26.713 1.00 34.40 402 PHE A O 1
ATOM 6412 N N . ALA A 1 403 ? -3.028 85.610 28.476 1.00 37.00 403 ALA A N 1
ATOM 6413 C CA . ALA A 1 403 ? -2.346 86.879 28.708 1.00 34.90 403 ALA A CA 1
ATOM 6414 C C . ALA A 1 403 ? -1.384 87.251 27.581 1.00 36.78 403 ALA A C 1
ATOM 6415 O O . ALA A 1 403 ? -1.115 88.429 27.374 1.00 39.24 403 ALA A O 1
ATOM 6422 N N . ASP A 1 404 ? -0.867 86.262 26.854 1.00 30.85 404 ASP A N 1
ATOM 6423 C CA A ASP A 1 404 ? 0.134 86.509 25.813 0.70 35.54 404 ASP A CA 1
ATOM 6424 C CA B ASP A 1 404 ? 0.124 86.539 25.810 0.30 34.36 404 ASP A CA 1
ATOM 6425 C C . ASP A 1 404 ? -0.468 86.532 24.409 1.00 35.16 404 ASP A C 1
ATOM 6426 O O . ASP A 1 404 ? 0.257 86.580 23.426 1.00 39.17 404 ASP A O 1
ATOM 6443 N N . VAL A 1 405 ? -1.787 86.485 24.307 1.00 29.46 405 VAL A N 1
ATOM 6444 C CA . VAL A 1 405 ? -2.410 86.497 22.986 1.00 33.55 405 VAL A CA 1
ATOM 6445 C C . VAL A 1 405 ? -3.580 87.470 22.988 1.00 32.40 405 VAL A C 1
ATOM 6446 O O . VAL A 1 405 ? -4.000 87.941 24.043 1.00 28.12 405 VAL A O 1
ATOM 6459 N N . HIS A 1 406 ? -4.111 87.758 21.808 1.00 27.73 406 HIS A N 1
ATOM 6460 C CA . HIS A 1 406 ? -5.317 88.585 21.690 1.00 29.88 406 HIS A CA 1
ATOM 6461 C C . HIS A 1 406 ? -6.492 87.695 21.294 1.00 32.95 406 HIS A C 1
ATOM 6462 O O . HIS A 1 406 ? -6.386 86.898 20.370 1.00 27.26 406 HIS A O 1
ATOM 6476 N N . VAL A 1 407 ? -7.604 87.841 21.990 1.00 28.82 407 VAL A N 1
ATOM 6477 C CA . VAL A 1 407 ? -8.825 87.140 21.642 1.00 28.14 407 VAL A CA 1
ATOM 6478 C C . VAL A 1 407 ? -9.921 88.176 21.417 1.00 28.66 407 VAL A C 1
ATOM 6479 O O . VAL A 1 407 ? -10.112 89.084 22.221 1.00 29.66 407 VAL A O 1
ATOM 6492 N N . SER A 1 408 ? -10.644 88.055 20.318 1.00 25.81 408 SER A N 1
ATOM 6493 C CA . SER A 1 408 ? -11.753 88.964 20.058 1.00 23.38 408 SER A CA 1
ATOM 6494 C C . SER A 1 408 ? -12.898 88.585 20.968 1.00 24.38 408 SER A C 1
ATOM 6495 O O . SER A 1 408 ? -12.930 87.470 21.510 1.00 28.22 408 SER A O 1
ATOM 6503 N N . PRO A 1 409 ? -13.848 89.501 21.141 1.00 30.43 409 PRO A N 1
ATOM 6504 C CA . PRO A 1 409 ? -15.022 89.217 21.957 1.00 27.44 409 PRO A CA 1
ATOM 6505 C C . PRO A 1 409 ? -15.790 87.986 21.488 1.00 33.91 409 PRO A C 1
ATOM 6506 O O . PRO A 1 409 ? -16.397 87.321 22.322 1.00 32.90 409 PRO A O 1
ATOM 6517 N N . ASP A 1 410 ? -15.768 87.662 20.196 1.00 35.54 410 ASP A N 1
ATOM 6518 C CA . ASP A 1 410 ? -16.516 86.489 19.750 1.00 37.24 410 ASP A CA 1
ATOM 6519 C C . ASP A 1 410 ? -15.631 85.238 19.740 1.00 38.84 410 ASP A C 1
ATOM 6520 O O . ASP A 1 410 ? -16.019 84.212 19.229 1.00 42.75 410 ASP A O 1
ATOM 6529 N N . GLY A 1 411 ? -14.447 85.329 20.333 1.00 36.39 411 GLY A N 1
ATOM 6530 C CA . GLY A 1 411 ? -13.704 84.138 20.719 1.00 30.82 411 GLY A CA 1
ATOM 6531 C C . GLY A 1 411 ? -12.721 83.619 19.687 1.00 37.08 411 GLY A C 1
ATOM 6532 O O . GLY A 1 411 ? -12.430 82.424 19.652 1.00 32.23 411 GLY A O 1
ATOM 6536 N N . ARG A 1 412 ? -12.191 84.501 18.847 1.00 34.43 412 ARG A N 1
ATOM 6537 C CA . ARG A 1 412 ? -11.142 84.099 17.917 1.00 34.34 412 ARG A CA 1
ATOM 6538 C C . ARG A 1 412 ? -9.796 84.618 18.385 1.00 29.20 412 ARG A C 1
ATOM 6539 O O . ARG A 1 412 ? -9.715 85.718 18.921 1.00 29.95 412 ARG A O 1
ATOM 6560 N N . LEU A 1 413 ? -8.740 83.829 18.211 1.00 28.59 413 LEU A N 1
ATOM 6561 C CA . LEU A 1 413 ? -7.394 84.338 18.405 1.00 29.96 413 LEU A CA 1
ATOM 6562 C C . LEU A 1 413 ? -7.132 85.210 17.186 1.00 35.50 413 LEU A C 1
ATOM 6563 O O . LEU A 1 413 ? -7.368 84.770 16.052 1.00 29.59 413 LEU A O 1
ATOM 6579 N N . ILE A 1 414 ? -6.686 86.448 17.409 1.00 32.66 414 ILE A N 1
ATOM 6580 C CA . ILE A 1 414 ? -6.489 87.397 16.308 1.00 30.19 414 ILE A CA 1
ATOM 6581 C C . ILE A 1 414 ? -5.070 87.964 16.273 1.00 30.11 414 ILE A C 1
ATOM 6582 O O . ILE A 1 414 ? -4.340 87.878 17.247 1.00 28.23 414 ILE A O 1
ATOM 6598 N N . SER A 1 415 ? -4.692 88.549 15.139 1.00 28.79 415 SER A N 1
ATOM 6599 C CA . SER A 1 415 ? -3.337 89.015 14.924 1.00 28.38 415 SER A CA 1
ATOM 6600 C C . SER A 1 415 ? -3.110 90.347 15.625 1.00 30.32 415 SER A C 1
ATOM 6601 O O . SER A 1 415 ? -4.061 91.019 16.031 1.00 30.15 415 SER A O 1
ATOM 6609 N N . GLU A 1 416 ? -1.850 90.737 15.760 1.00 29.58 416 GLU A N 1
ATOM 6610 C CA . GLU A 1 416 ? -1.537 92.040 16.339 1.00 29.47 416 GLU A CA 1
ATOM 6611 C C . GLU A 1 416 ? -2.172 93.135 15.483 1.00 25.65 416 GLU A C 1
ATOM 6612 O O . GLU A 1 416 ? -2.690 94.118 15.997 1.00 28.43 416 GLU A O 1
ATOM 6624 N N . ALA A 1 417 ? -2.158 92.971 14.170 1.00 25.58 417 ALA A N 1
ATOM 6625 C CA . ALA A 1 417 ? -2.673 94.041 13.325 1.00 34.47 417 ALA A CA 1
ATOM 6626 C C . ALA A 1 417 ? -4.177 94.128 13.519 1.00 34.49 417 ALA A C 1
ATOM 6627 O O . ALA A 1 417 ? -4.726 95.214 13.544 1.00 35.37 417 ALA A O 1
ATOM 6634 N N . GLU A 1 418 ? -4.856 92.989 13.656 1.00 33.61 418 GLU A N 1
ATOM 6635 C CA . GLU A 1 418 ? -6.301 93.043 13.823 1.00 33.80 418 GLU A CA 1
ATOM 6636 C C . GLU A 1 418 ? -6.674 93.629 15.187 1.00 31.50 418 GLU A C 1
ATOM 6637 O O . GLU A 1 418 ? -7.637 94.396 15.300 1.00 29.87 418 GLU A O 1
ATOM 6649 N N . TRP A 1 419 ? -5.936 93.274 16.227 1.00 29.41 419 TRP A N 1
ATOM 6650 C CA . TRP A 1 419 ? -6.208 93.871 17.531 1.00 27.99 419 TRP A CA 1
ATOM 6651 C C . TRP A 1 419 ? -6.026 95.384 17.407 1.00 28.77 419 TRP A C 1
ATOM 6652 O O . TRP A 1 419 ? -6.888 96.181 17.846 1.00 29.85 419 TRP A O 1
ATOM 6673 N N . THR A 1 420 ? -4.926 95.804 16.779 1.00 24.99 420 THR A N 1
ATOM 6674 C CA . THR A 1 420 ? -4.634 97.248 16.722 1.00 29.37 420 THR A CA 1
ATOM 6675 C C . THR A 1 420 ? -5.716 98.008 15.955 1.00 36.97 420 THR A C 1
ATOM 6676 O O . THR A 1 420 ? -6.109 99.111 16.346 1.00 30.24 420 THR A O 1
ATOM 6687 N N . HIS A 1 421 ? -6.215 97.411 14.875 1.00 32.96 421 HIS A N 1
ATOM 6688 C CA . HIS A 1 421 ? -7.228 98.077 14.056 1.00 31.82 421 HIS A CA 1
ATOM 6689 C C . HIS A 1 421 ? -8.631 97.993 14.630 1.00 33.34 421 HIS A C 1
ATOM 6690 O O . HIS A 1 421 ? -9.407 98.912 14.426 1.00 30.41 421 HIS A O 1
ATOM 6704 N N . GLN A 1 422 ? -8.948 96.925 15.369 1.00 29.28 422 GLN A N 1
ATOM 6705 C CA . GLN A 1 422 ? -10.336 96.666 15.761 1.00 33.37 422 GLN A CA 1
ATOM 6706 C C . GLN A 1 422 ? -10.678 96.972 17.220 1.00 33.03 422 GLN A C 1
ATOM 6707 O O . GLN A 1 422 ? -11.852 97.187 17.554 1.00 30.32 422 GLN A O 1
ATOM 6721 N N . HIS A 1 423 ? -9.693 96.967 18.110 1.00 28.76 423 HIS A N 1
ATOM 6722 C CA . HIS A 1 423 ? -10.048 97.009 19.519 1.00 30.05 423 HIS A CA 1
ATOM 6723 C C . HIS A 1 423 ? -10.797 98.288 19.901 1.00 33.58 423 HIS A C 1
ATOM 6724 O O . HIS A 1 423 ? -11.462 98.303 20.922 1.00 33.34 423 HIS A O 1
ATOM 6738 N N . LYS A 1 424 ? -10.755 99.328 19.059 1.00 27.64 424 LYS A N 1
ATOM 6739 C CA . LYS A 1 424 ? -11.508 100.568 19.331 1.00 25.16 424 LYS A CA 1
ATOM 6740 C C . LYS A 1 424 ? -13.006 100.318 19.335 1.00 31.45 424 LYS A C 1
ATOM 6741 O O . LYS A 1 424 ? -13.753 101.084 19.921 1.00 34.44 424 LYS A O 1
ATOM 6760 N N . ASN A 1 425 ? -13.432 99.254 18.659 1.00 30.51 425 ASN A N 1
ATOM 6761 C CA . ASN A 1 425 ? -14.825 98.802 18.668 1.00 36.73 425 ASN A CA 1
ATOM 6762 C C . ASN A 1 425 ? -15.230 98.024 19.916 1.00 34.88 425 ASN A C 1
ATOM 6763 O O . ASN A 1 425 ? -16.413 97.775 20.140 1.00 30.40 425 ASN A O 1
ATOM 6774 N N . TRP A 1 426 ? -14.240 97.631 20.710 1.00 27.61 426 TRP A N 1
ATOM 6775 C CA . TRP A 1 426 ? -14.464 96.667 21.789 1.00 30.06 426 TRP A CA 1
ATOM 6776 C C . TRP A 1 426 ? -14.204 97.237 23.165 1.00 27.26 426 TRP A C 1
ATOM 6777 O O . TRP A 1 426 ? -14.781 96.775 24.137 1.00 32.68 426 TRP A O 1
ATOM 6798 N N . LEU A 1 427 ? -13.322 98.228 23.248 1.00 28.68 427 LEU A N 1
ATOM 6799 C CA . LEU A 1 427 ? -12.985 98.862 24.521 1.00 30.20 427 LEU A CA 1
ATOM 6800 C C . LEU A 1 427 ? -13.138 100.377 24.360 1.00 30.74 427 LEU A C 1
ATOM 6801 O O . LEU A 1 427 ? -12.903 100.898 23.282 1.00 37.28 427 LEU A O 1
ATOM 6817 N N . PRO A 1 428 ? -13.491 101.086 25.438 1.00 26.32 428 PRO A N 1
ATOM 6818 C CA . PRO A 1 428 ? -13.661 102.549 25.317 1.00 29.16 428 PRO A CA 1
ATOM 6819 C C . PRO A 1 428 ? -12.382 103.239 24.861 1.00 28.80 428 PRO A C 1
ATOM 6820 O O . PRO A 1 428 ? -11.325 103.005 25.432 1.00 31.86 428 PRO A O 1
ATOM 6831 N N . THR A 1 429 ? -12.483 104.086 23.843 1.00 27.07 429 THR A N 1
ATOM 6832 C CA . THR A 1 429 ? -11.342 104.824 23.345 1.00 33.35 429 THR A CA 1
ATOM 6833 C C . THR A 1 429 ? -11.173 106.118 24.142 1.00 37.71 429 THR A C 1
ATOM 6834 O O . THR A 1 429 ? -12.038 106.498 24.919 1.00 36.57 429 THR A O 1
ATOM 6845 N N . GLU A 1 430 ? -10.062 106.806 23.926 1.00 33.50 430 GLU A N 1
ATOM 6846 C CA . GLU A 1 430 ? -9.792 108.044 24.635 1.00 36.61 430 GLU A CA 1
ATOM 6847 C C . GLU A 1 430 ? -10.951 109.020 24.338 1.00 35.44 430 GLU A C 1
ATOM 6848 O O . GLU A 1 430 ? -11.447 109.735 25.213 1.00 27.51 430 GLU A O 1
ATOM 6860 N N . SER A 1 431 ? -11.426 108.958 23.107 1.00 27.37 431 SER A N 1
ATOM 6861 C CA . SER A 1 431 ? -12.507 109.801 22.625 1.00 36.25 431 SER A CA 1
ATOM 6862 C C . SER A 1 431 ? -13.864 109.440 23.239 1.00 37.14 431 SER A C 1
ATOM 6863 O O . SER A 1 431 ? -14.658 110.341 23.545 1.00 35.13 431 SER A O 1
ATOM 6871 N N . ASP A 1 432 ? -14.144 108.143 23.395 1.00 31.20 432 ASP A N 1
ATOM 6872 C CA . ASP A 1 432 ? -15.349 107.684 24.118 1.00 35.42 432 ASP A CA 1
ATOM 6873 C C . ASP A 1 432 ? -15.333 108.200 25.556 1.00 34.34 432 ASP A C 1
ATOM 6874 O O . ASP A 1 432 ? -16.349 108.690 26.064 1.00 30.73 432 ASP A O 1
ATOM 6883 N N . ARG A 1 433 ? -14.190 108.079 26.217 1.00 31.53 433 ARG A N 1
ATOM 6884 C CA . ARG A 1 433 ? -14.081 108.510 27.620 1.00 35.73 433 ARG A CA 1
ATOM 6885 C C . ARG A 1 433 ? -14.244 110.018 27.759 1.00 38.33 433 ARG A C 1
ATOM 6886 O O . ARG A 1 433 ? -14.838 110.499 28.732 1.00 29.53 433 ARG A O 1
ATOM 6907 N N . LEU A 1 434 ? -13.706 110.761 26.796 1.00 37.22 434 LEU A N 1
ATOM 6908 C CA . LEU A 1 434 ? -13.822 112.215 26.811 1.00 38.94 434 LEU A CA 1
ATOM 6909 C C . LEU A 1 434 ? -15.300 112.589 26.631 1.00 37.53 434 LEU A C 1
ATOM 6910 O O . LEU A 1 434 ? -15.816 113.482 27.301 1.00 38.54 434 LEU A O 1
ATOM 6926 N N . TYR A 1 435 ? -15.984 111.897 25.726 1.00 33.23 435 TYR A N 1
ATOM 6927 C CA . TYR A 1 435 ? -17.406 112.130 25.530 1.00 31.35 435 TYR A CA 1
ATOM 6928 C C . TYR A 1 435 ? -18.170 111.876 26.824 1.00 33.56 435 TYR A C 1
ATOM 6929 O O . TYR A 1 435 ? -18.958 112.714 27.240 1.00 33.93 435 TYR A O 1
ATOM 6947 N N . VAL A 1 436 ? -17.945 110.727 27.460 1.00 33.68 436 VAL A N 1
ATOM 6948 C CA . VAL A 1 436 ? -18.676 110.385 28.689 1.00 40.27 436 VAL A CA 1
ATOM 6949 C C . VAL A 1 436 ? -18.370 111.407 29.779 1.00 37.75 436 VAL A C 1
ATOM 6950 O O . VAL A 1 436 ? -19.253 111.819 30.526 1.00 40.86 436 VAL A O 1
ATOM 6963 N N . HIS A 1 437 ? -17.119 111.842 29.844 1.00 28.79 437 HIS A N 1
ATOM 6964 C CA . HIS A 1 437 ? -16.708 112.884 30.792 1.00 27.17 437 HIS A CA 1
ATOM 6965 C C . HIS A 1 437 ? -17.523 114.175 30.583 1.00 37.54 437 HIS A C 1
ATOM 6966 O O . HIS A 1 437 ? -17.960 114.823 31.543 1.00 30.30 437 HIS A O 1
ATOM 6980 N N . SER A 1 438 ? -17.734 114.541 29.325 1.00 39.38 438 SER A N 1
ATOM 6981 C CA . SER A 1 438 ? -18.449 115.771 29.014 1.00 42.76 438 SER A CA 1
ATOM 6982 C C . SER A 1 438 ? -19.907 115.705 29.465 1.00 42.36 438 SER A C 1
ATOM 6983 O O . SER A 1 438 ? -20.548 116.724 29.590 1.00 42.45 438 SER A O 1
ATOM 6991 N N . LEU A 1 439 ? -20.440 114.510 29.694 1.00 36.80 439 LEU A N 1
ATOM 6992 C CA . LEU A 1 439 ? -21.810 114.398 30.188 1.00 36.81 439 LEU A CA 1
ATOM 6993 C C . LEU A 1 439 ? -21.859 114.495 31.710 1.00 39.42 439 LEU A C 1
ATOM 6994 O O . LEU A 1 439 ? -22.933 114.679 32.287 1.00 36.64 439 LEU A O 1
ATOM 7010 N N . MET A 1 440 ? -20.705 114.341 32.359 1.00 34.80 440 MET A N 1
ATOM 7011 C CA . MET A 1 440 ? -20.681 114.258 33.813 1.00 38.94 440 MET A CA 1
ATOM 7012 C C . MET A 1 440 ? -20.838 115.658 34.390 1.00 42.98 440 MET A C 1
ATOM 7013 O O . MET A 1 440 ? -20.099 116.578 34.040 1.00 42.72 440 MET A O 1
ATOM 7027 N N . GLY A 1 441 ? -21.816 115.822 35.265 1.00 41.06 441 GLY A N 1
ATOM 7028 C CA . GLY A 1 441 ? -22.101 117.124 35.837 1.00 40.34 441 GLY A CA 1
ATOM 7029 C C . GLY A 1 441 ? -23.116 116.953 36.941 1.00 38.19 441 GLY A C 1
ATOM 7030 O O . GLY A 1 441 ? -24.101 116.222 36.765 1.00 35.35 441 GLY A O 1
ATOM 7034 N N . ARG A 1 442 ? -22.880 117.597 38.082 1.00 30.87 442 ARG A N 1
ATOM 7035 C CA . ARG A 1 442 ? -23.768 117.418 39.224 1.00 37.14 442 ARG A CA 1
ATOM 7036 C C . ARG A 1 442 ? -25.199 117.823 38.879 1.00 41.85 442 ARG A C 1
ATOM 7037 O O . ARG A 1 442 ? -25.439 118.673 38.024 1.00 44.05 442 ARG A O 1
ATOM 7058 N N . CYS A 1 443 ? -26.149 117.196 39.553 1.00 39.16 443 CYS A N 1
ATOM 7059 C CA . CYS A 1 443 ? -27.544 117.584 39.456 1.00 44.48 443 CYS A CA 1
ATOM 7060 C C . CYS A 1 443 ? -28.181 117.355 40.826 1.00 46.16 443 CYS A C 1
ATOM 7061 O O . CYS A 1 443 ? -28.508 116.234 41.188 1.00 47.95 443 CYS A O 1
ATOM 7069 N N . LEU A 1 444 ? -28.345 118.419 41.598 1.00 45.56 444 LEU A N 1
ATOM 7070 C CA . LEU A 1 444 ? -28.696 118.277 43.005 1.00 38.99 444 LEU A CA 1
ATOM 7071 C C . LEU A 1 444 ? -30.077 118.834 43.361 1.00 43.70 444 LEU A C 1
ATOM 7072 O O . LEU A 1 444 ? -30.465 118.794 44.519 1.00 38.83 444 LEU A O 1
ATOM 7088 N N . GLU A 1 445 ? -30.821 119.346 42.384 1.00 50.25 445 GLU A N 1
ATOM 7089 C CA . GLU A 1 445 ? -32.213 119.718 42.644 1.00 54.89 445 GLU A CA 1
ATOM 7090 C C . GLU A 1 445 ? -32.928 118.450 43.065 1.00 49.84 445 GLU A C 1
ATOM 7091 O O . GLU A 1 445 ? -32.769 117.425 42.419 1.00 45.15 445 GLU A O 1
ATOM 7103 N N . PRO A 1 446 ? -33.727 118.513 44.135 1.00 53.53 446 PRO A N 1
ATOM 7104 C CA . PRO A 1 446 ? -34.543 117.371 44.570 1.00 48.94 446 PRO A CA 1
ATOM 7105 C C . PRO A 1 446 ? -35.353 116.698 43.454 1.00 50.86 446 PRO A C 1
ATOM 7106 O O . PRO A 1 446 ? -36.107 117.346 42.733 1.00 48.77 446 PRO A O 1
ATOM 7117 N N . GLY A 1 447 ? -35.192 115.385 43.324 1.00 47.52 447 GLY A N 1
ATOM 7118 C CA . GLY A 1 447 ? -35.958 114.617 42.367 1.00 47.80 447 GLY A CA 1
ATOM 7119 C C . GLY A 1 447 ? -35.562 114.838 40.914 1.00 45.56 447 GLY A C 1
ATOM 7120 O O . GLY A 1 447 ? -36.236 114.326 40.022 1.00 45.81 447 GLY A O 1
ATOM 7124 N N . LYS A 1 448 ? -34.498 115.603 40.661 1.00 39.45 448 LYS A N 1
ATOM 7125 C CA . LYS A 1 448 ? -34.038 115.797 39.288 1.00 44.72 448 LYS A CA 1
ATOM 7126 C C . LYS A 1 448 ? -32.893 114.841 38.962 1.00 40.68 448 LYS A C 1
ATOM 7127 O O . LYS A 1 448 ? -32.081 114.515 39.819 1.00 36.69 448 LYS A O 1
ATOM 7146 N N . PHE A 1 449 ? -32.832 114.412 37.709 1.00 40.53 449 PHE A N 1
ATOM 7147 C CA . PHE A 1 449 ? -31.829 113.457 37.270 1.00 44.82 449 PHE A CA 1
ATOM 7148 C C . PHE A 1 449 ? -31.135 113.944 36.022 1.00 46.36 449 PHE A C 1
ATOM 7149 O O . PHE A 1 449 ? -31.794 114.322 35.059 1.00 48.29 449 PHE A O 1
ATOM 7166 N N . ALA A 1 450 ? -29.805 113.925 36.041 1.00 39.97 450 ALA A N 1
ATOM 7167 C CA . ALA A 1 450 ? -29.024 114.348 34.889 1.00 42.48 450 ALA A CA 1
ATOM 7168 C C . ALA A 1 450 ? -29.583 113.692 33.628 1.00 42.48 450 ALA A C 1
ATOM 7169 O O . ALA A 1 450 ? -30.095 112.568 33.676 1.00 42.90 450 ALA A O 1
ATOM 7176 N N . ASN A 1 451 ? -29.479 114.392 32.500 1.00 37.67 451 ASN A N 1
ATOM 7177 C CA . ASN A 1 451 ? -30.104 113.937 31.256 1.00 40.33 451 ASN A CA 1
ATOM 7178 C C . ASN A 1 451 ? -29.600 112.599 30.694 1.00 40.48 451 ASN A C 1
ATOM 7179 O O . ASN A 1 451 ? -30.292 111.989 29.886 1.00 45.02 451 ASN A O 1
ATOM 7190 N N . TRP A 1 452 ? -28.426 112.130 31.118 1.00 40.51 452 TRP A N 1
ATOM 7191 C CA . TRP A 1 452 ? -27.896 110.854 30.601 1.00 36.45 452 TRP A CA 1
ATOM 7192 C C . TRP A 1 452 ? -28.424 109.607 31.308 1.00 37.40 452 TRP A C 1
ATOM 7193 O O . TRP A 1 452 ? -28.167 108.485 30.860 1.00 39.50 452 TRP A O 1
ATOM 7214 N N . ILE A 1 453 ? -29.169 109.772 32.398 1.00 39.32 453 ILE A N 1
ATOM 7215 C CA . ILE A 1 453 ? -29.687 108.611 33.138 1.00 39.41 453 ILE A CA 1
ATOM 7216 C C . ILE A 1 453 ? -31.148 108.782 33.573 1.00 40.56 453 ILE A C 1
ATOM 7217 O O . ILE A 1 453 ? -31.566 109.887 33.902 1.00 40.97 453 ILE A O 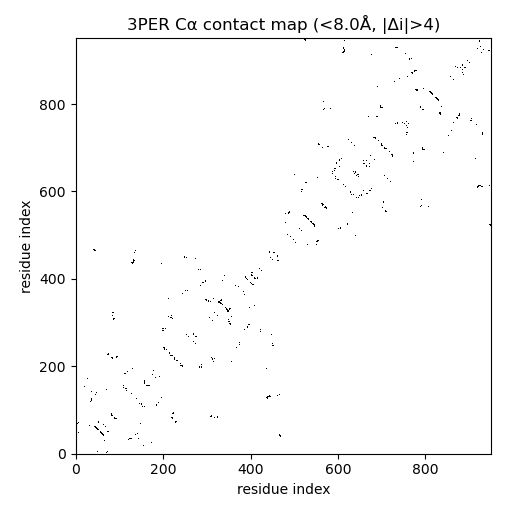1
ATOM 7233 N N . ALA A 1 454 ? -31.922 107.693 33.594 1.00 33.80 454 ALA A N 1
ATOM 7234 C CA . ALA A 1 454 ? -33.335 107.794 33.964 1.00 37.33 454 ALA A CA 1
ATOM 7235 C C . ALA A 1 454 ? -33.509 107.747 35.473 1.00 44.60 454 ALA A C 1
ATOM 7236 O O . ALA A 1 454 ? -32.589 107.377 36.199 1.00 42.01 454 ALA A O 1
ATOM 7243 N N . ALA A 1 455 ? -34.701 108.110 35.937 1.00 45.17 455 ALA A N 1
ATOM 7244 C CA . ALA A 1 455 ? -35.035 108.042 37.357 1.00 38.53 455 ALA A CA 1
ATOM 7245 C C . ALA A 1 455 ? -35.123 106.593 37.801 1.00 41.33 455 ALA A C 1
ATOM 7246 O O . ALA A 1 455 ? -35.517 105.730 37.023 1.00 43.61 455 ALA A O 1
ATOM 7253 N N . PRO A 1 456 ? -34.780 106.317 39.064 1.00 41.61 456 PRO A N 1
ATOM 7254 C CA . PRO A 1 456 ? -34.888 104.946 39.565 1.00 42.32 456 PRO A CA 1
ATOM 7255 C C . PRO A 1 456 ? -36.349 104.523 39.739 1.00 48.80 456 PRO A C 1
ATOM 7256 O O . PRO A 1 456 ? -37.231 105.388 39.861 1.00 48.93 456 PRO A O 1
ATOM 7267 N N . ALA A 1 457 ? -36.589 103.210 39.763 1.00 42.97 457 ALA A N 1
ATOM 7268 C CA . ALA A 1 457 ? -37.941 102.663 39.899 1.00 49.58 457 ALA A CA 1
ATOM 7269 C C . ALA A 1 457 ? -38.655 103.135 41.167 1.00 56.08 457 ALA A C 1
ATOM 7270 O O . ALA A 1 457 ? -39.849 103.423 41.136 1.00 60.43 457 ALA A O 1
ATOM 7277 N N . ARG A 1 458 ? -37.933 103.188 42.283 1.00 53.41 458 ARG A N 1
ATOM 7278 C CA . ARG A 1 458 ? -38.503 103.687 43.528 1.00 54.68 458 ARG A CA 1
ATOM 7279 C C . ARG A 1 458 ? -37.452 104.445 44.343 1.00 53.37 458 ARG A C 1
ATOM 7280 O O . ARG A 1 458 ? -36.289 104.518 43.950 1.00 52.13 458 ARG A O 1
ATOM 7301 N N . GLY A 1 459 ? -37.873 105.010 45.474 1.00 51.21 459 GLY A N 1
ATOM 7302 C CA . GLY A 1 459 ? -36.976 105.732 46.361 1.00 47.07 459 GLY A CA 1
ATOM 7303 C C . GLY A 1 459 ? -36.185 104.796 47.266 1.00 49.86 459 GLY A C 1
ATOM 7304 O O . GLY A 1 459 ? -35.972 103.628 46.948 1.00 51.54 459 GLY A O 1
ATOM 7308 N N . ILE A 1 460 ? -35.742 105.318 48.401 1.00 45.92 460 ILE A N 1
ATOM 7309 C CA . ILE A 1 460 ? -35.008 104.534 49.378 1.00 45.93 460 ILE A CA 1
ATOM 7310 C C . ILE A 1 460 ? -35.829 104.501 50.648 1.00 50.74 460 ILE A C 1
ATOM 7311 O O . ILE A 1 460 ? -36.285 105.542 51.113 1.00 49.45 460 ILE A O 1
ATOM 7327 N N . ASN A 1 461 ? -36.022 103.307 51.204 1.00 51.68 461 ASN A N 1
ATOM 7328 C CA . ASN A 1 461 ? -36.719 103.158 52.475 1.00 52.10 461 ASN A CA 1
ATOM 7329 C C . ASN A 1 461 ? -38.108 103.815 52.462 1.00 49.84 461 ASN A C 1
ATOM 7330 O O . ASN A 1 461 ? -38.524 104.418 53.446 1.00 48.73 461 ASN A O 1
ATOM 7341 N N . ASN A 1 462 ? -38.808 103.702 51.338 1.00 59.45 462 ASN A N 1
ATOM 7342 C CA . ASN A 1 462 ? -40.191 104.171 51.219 1.00 64.68 462 ASN A CA 1
ATOM 7343 C C . ASN A 1 462 ? -40.323 105.692 51.092 1.00 59.85 462 ASN A C 1
ATOM 7344 O O . ASN A 1 462 ? -41.433 106.218 51.105 1.00 71.66 462 ASN A O 1
ATOM 7355 N N . GLN A 1 463 ? -39.201 106.396 50.959 1.00 50.64 463 GLN A N 1
ATOM 7356 C CA . GLN A 1 463 ? -39.224 107.844 50.759 1.00 51.83 463 GLN A CA 1
ATOM 7357 C C . GLN A 1 463 ? -39.481 108.181 49.290 1.00 52.67 463 GLN A C 1
ATOM 7358 O O . GLN A 1 463 ? -39.168 107.386 48.415 1.00 53.50 463 GLN A O 1
ATOM 7372 N N . PRO A 1 464 ? -40.048 109.366 49.010 1.00 55.59 464 PRO A N 1
ATOM 7373 C CA . PRO A 1 464 ? -40.236 109.739 47.601 1.00 64.56 464 PRO A CA 1
ATOM 7374 C C . PRO A 1 464 ? -38.903 109.833 46.866 1.00 72.03 464 PRO A C 1
ATOM 7375 O O . PRO A 1 464 ? -37.862 110.026 47.495 1.00 65.20 464 PRO A O 1
ATOM 7386 N N . VAL A 1 465 ? -38.931 109.707 45.547 1.00 83.89 465 VAL A N 1
ATOM 7387 C CA . VAL A 1 465 ? -37.718 109.864 44.760 1.00 86.76 465 VAL A CA 1
ATOM 7388 C C . VAL A 1 465 ? -37.204 111.316 44.843 1.00 87.86 465 VAL A C 1
ATOM 7389 O O . VAL A 1 465 ? -36.036 111.575 44.557 1.00 95.64 465 VAL A O 1
ATOM 7402 N N . ASN A 1 466 ? -38.063 112.249 45.263 1.00 72.54 466 ASN A N 1
ATOM 7403 C CA . ASN A 1 466 ? -37.669 113.656 45.388 1.00 68.15 466 ASN A CA 1
ATOM 7404 C C . ASN A 1 466 ? -37.253 114.068 46.810 1.00 62.02 466 ASN A C 1
ATOM 7405 O O . ASN A 1 466 ? -36.987 115.234 47.076 1.00 62.61 466 ASN A O 1
ATOM 7416 N N . PHE A 1 467 ? -37.195 113.098 47.712 1.00 50.57 467 PHE A N 1
ATOM 7417 C CA . PHE A 1 467 ? -36.674 113.292 49.068 1.00 47.11 467 PHE A CA 1
ATOM 7418 C C . PHE A 1 467 ? -35.265 113.915 49.029 1.00 49.19 467 PHE A C 1
ATOM 7419 O O . PHE A 1 467 ? -34.512 113.728 48.061 1.00 43.65 467 PHE A O 1
ATOM 7436 N N . GLU A 1 468 ? -34.906 114.675 50.060 1.00 51.33 468 GLU A N 1
ATOM 7437 C CA . GLU A 1 468 ? -33.586 115.304 50.103 1.00 54.00 468 GL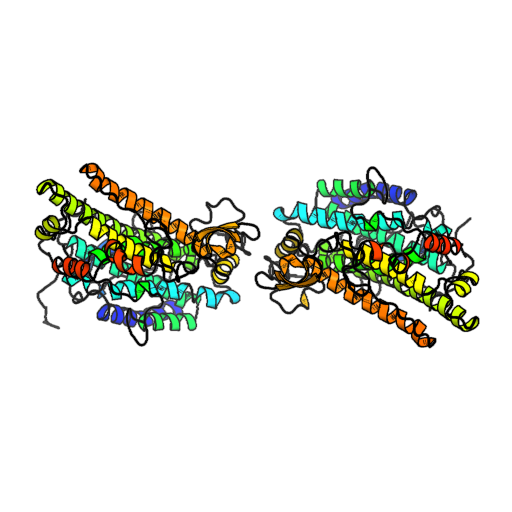U A CA 1
ATOM 7438 C C . GLU A 1 468 ? -32.589 114.344 50.747 1.00 49.44 468 GLU A C 1
ATOM 7439 O O . GLU A 1 468 ? -32.180 114.527 51.893 1.00 43.95 468 GLU A O 1
ATOM 7451 N N . TYR A 1 469 ? -32.204 113.315 49.994 1.00 44.68 469 TYR A N 1
ATOM 7452 C CA . TYR A 1 469 ? -31.321 112.271 50.508 1.00 40.77 469 TYR A CA 1
ATOM 7453 C C . TYR A 1 469 ? -30.006 112.790 51.079 1.00 39.51 469 TYR A C 1
ATOM 7454 O O . TYR A 1 469 ? -29.413 112.142 51.934 1.00 44.27 469 TYR A O 1
ATOM 7472 N N . VAL A 1 470 ? -29.536 113.937 50.598 1.00 35.82 470 VAL A N 1
ATOM 7473 C CA . VAL A 1 470 ? -28.375 114.585 51.201 1.00 40.18 470 VAL A CA 1
ATOM 7474 C C . VAL A 1 470 ? -28.660 116.060 51.469 1.00 45.13 470 VAL A C 1
ATOM 7475 O O . VAL A 1 470 ? -29.110 116.784 50.582 1.00 45.42 470 VAL A O 1
ATOM 7488 N N . ARG A 1 471 ? -28.379 116.514 52.683 1.00 42.94 471 ARG A N 1
ATOM 7489 C CA . ARG A 1 471 ? -28.444 117.940 52.959 1.00 50.29 471 ARG A CA 1
ATOM 7490 C C . ARG A 1 471 ? -27.025 118.428 53.167 1.00 44.95 471 ARG A C 1
ATOM 7491 O O . ARG A 1 471 ? -26.275 117.902 53.982 1.00 43.07 471 ARG A O 1
ATOM 7512 N N . PHE A 1 472 ? -26.650 119.411 52.373 1.00 38.42 472 PHE A N 1
ATOM 7513 C CA . PHE A 1 472 ? -25.255 119.783 52.240 1.00 39.92 472 PHE A CA 1
ATOM 7514 C C . PHE A 1 472 ? -24.748 120.698 53.345 1.00 38.38 472 PHE A C 1
ATOM 7515 O O . PHE A 1 472 ? -23.537 120.831 53.542 1.00 35.76 472 PHE A O 1
ATOM 7532 N N . ASN A 1 473 ? -25.665 121.317 54.079 1.00 42.20 473 ASN A N 1
ATOM 7533 C CA . ASN A 1 473 ? -25.285 122.325 55.066 1.00 44.05 473 ASN A CA 1
ATOM 7534 C C . ASN A 1 473 ? -24.231 123.290 54.535 1.00 46.94 473 ASN A C 1
ATOM 7535 O O . ASN A 1 473 ? -23.184 123.492 55.162 1.00 45.69 473 ASN A O 1
ATOM 7546 N N . TRP A 1 474 ? -24.540 123.890 53.382 1.00 48.18 474 TRP A N 1
ATOM 7547 C CA . TRP A 1 474 ? -23.678 124.876 52.704 1.00 43.71 474 TRP A CA 1
ATOM 7548 C C . TRP A 1 474 ? -23.148 125.987 53.597 1.00 41.96 474 TRP A C 1
ATOM 7549 O O . TRP A 1 474 ? -22.052 126.506 53.369 1.00 45.92 474 TRP A O 1
ATOM 7570 N N . SER A 1 475 ? -23.947 126.398 54.575 1.00 36.09 475 SER A N 1
ATOM 7571 C CA . SER A 1 475 ? -23.502 127.404 55.524 1.00 44.64 475 SER A CA 1
ATOM 7572 C C . SER A 1 475 ? -22.377 126.798 56.355 1.00 61.39 475 SER A C 1
ATOM 7573 O O . SER A 1 475 ? -22.393 125.603 56.673 1.00 58.47 475 SER A O 1
ATOM 7581 N N . HIS A 1 476 ? -21.388 127.603 56.703 1.00 80.66 476 HIS A N 1
ATOM 7582 C CA . HIS A 1 476 ? -20.312 127.077 57.516 1.00 90.33 476 HIS A CA 1
ATOM 7583 C C . HIS A 1 476 ? -20.362 127.657 58.918 1.00 94.02 476 HIS A C 1
ATOM 7584 O O . HIS A 1 476 ? -19.790 128.713 59.178 1.00 92.53 476 HIS A O 1
ATOM 7598 N N . PRO A 1 477 ? -21.081 126.962 59.822 1.00 99.34 477 PRO A N 1
ATOM 7599 C CA . PRO A 1 477 ? -21.158 127.385 61.220 1.00 98.31 477 PRO A CA 1
ATOM 7600 C C . PRO A 1 477 ? -19.754 127.550 61.784 1.00 88.05 477 PRO A C 1
ATOM 7601 O O . PRO A 1 477 ? -18.873 126.727 61.523 1.00 86.39 477 PRO A O 1
ATOM 7612 N N . GLN A 1 478 ? -19.547 128.619 62.536 1.00 76.19 478 GLN A N 1
ATOM 7613 C CA . GLN A 1 478 ? -18.216 128.960 62.997 1.00 71.06 478 GLN A CA 1
ATOM 7614 C C . GLN A 1 478 ? -17.934 128.297 64.341 1.00 58.78 478 GLN A C 1
ATOM 7615 O O . GLN A 1 478 ? -18.837 128.139 65.163 1.00 51.93 478 GLN A O 1
ATOM 7629 N N . PHE A 1 479 ? -16.687 127.873 64.533 1.00 53.06 479 PHE A N 1
ATOM 7630 C CA . PHE A 1 479 ? -16.250 127.275 65.793 1.00 50.65 479 PHE A CA 1
ATOM 7631 C C . PHE A 1 479 ? -16.662 128.133 66.991 1.00 48.27 479 PHE A C 1
ATOM 7632 O O . PHE A 1 479 ? -16.413 129.342 67.000 1.00 51.47 479 PHE A O 1
ATOM 7649 N N . GLU A 1 480 ? -17.309 127.504 67.979 1.00 45.12 480 GLU A N 1
ATOM 7650 C CA . GLU A 1 480 ? -17.663 128.149 69.252 1.00 52.60 480 GLU A CA 1
ATOM 7651 C C . GLU A 1 480 ? -18.611 129.311 69.095 1.00 61.90 480 GLU A C 1
ATOM 7652 O O . GLU A 1 480 ? -18.815 130.081 70.032 1.00 54.87 480 GLU A O 1
ATOM 7664 N N . LYS A 1 481 ? -19.191 129.436 67.910 1.00 79.79 481 LYS A N 1
ATOM 7665 C CA . LYS A 1 481 ? -20.015 130.585 67.581 1.00 85.04 481 LYS A CA 1
ATOM 7666 C C . LYS A 1 481 ? -21.426 130.077 67.322 1.00 89.83 481 LYS A C 1
ATOM 7667 O O . LYS A 1 481 ? -21.735 128.926 67.640 1.00 88.35 481 LYS A O 1
ATOM 7687 N N . MET B 1 1 ? 5.089 30.893 80.152 1.00 97.51 1 MET B N 1
ATOM 7688 C CA . MET B 1 1 ? 4.243 29.692 80.426 1.00 101.44 1 MET B CA 1
ATOM 7689 C C . MET B 1 1 ? 3.065 29.642 79.454 1.00 100.09 1 MET B C 1
ATOM 7690 O O . MET B 1 1 ? 2.350 30.633 79.306 1.00 98.79 1 MET B O 1
ATOM 7706 N N . ILE B 1 2 ? 2.853 28.493 78.808 1.00 99.49 2 ILE B N 1
ATOM 7707 C CA . ILE B 1 2 ? 1.810 28.374 77.780 1.00 99.91 2 ILE B CA 1
ATOM 7708 C C . ILE B 1 2 ? 0.410 28.151 78.378 1.00 101.55 2 ILE B C 1
ATOM 7709 O O . ILE B 1 2 ? 0.235 27.383 79.329 1.00 96.79 2 ILE B O 1
ATOM 7725 N N . ASN B 1 3 ? -0.573 28.841 77.795 1.00 109.71 3 ASN B N 1
ATOM 7726 C CA . ASN B 1 3 ? -1.967 28.823 78.249 1.00 112.12 3 ASN B CA 1
ATOM 7727 C C . ASN B 1 3 ? -2.743 27.612 77.715 1.00 111.72 3 ASN B C 1
ATOM 7728 O O . ASN B 1 3 ? -2.871 27.437 76.502 1.00 100.37 3 ASN B O 1
ATOM 7739 N N . TYR B 1 4 ? -3.252 26.783 78.628 1.00 115.53 4 TYR B N 1
ATOM 7740 C CA . TYR B 1 4 ? -4.130 25.666 78.266 1.00 117.09 4 TYR B CA 1
ATOM 7741 C C . TYR B 1 4 ? -5.490 25.787 78.959 1.00 120.49 4 TYR B C 1
ATOM 7742 O O . TYR B 1 4 ? -6.346 24.912 78.821 1.00 120.06 4 TYR B O 1
ATOM 7760 N N . SER B 1 5 ? -5.681 26.870 79.708 1.00 123.90 5 SER B N 1
ATOM 7761 C CA . SER B 1 5 ? -6.938 27.109 80.409 1.00 122.86 5 SER B CA 1
ATOM 7762 C C . SER B 1 5 ? -8.080 27.267 79.416 1.00 121.58 5 SER B C 1
ATOM 7763 O O . SER B 1 5 ? -9.133 26.648 79.571 1.00 132.57 5 SER B O 1
ATOM 7771 N N . GLU B 1 6 ? -7.867 28.102 78.399 1.00 102.52 6 GLU B N 1
ATOM 7772 C CA . GLU B 1 6 ? -8.890 28.365 77.388 1.00 85.79 6 GLU B CA 1
ATOM 7773 C C . GLU B 1 6 ? -8.439 27.975 75.981 1.00 70.43 6 GLU B C 1
ATOM 7774 O O . GLU B 1 6 ? -7.252 27.787 75.721 1.00 62.08 6 GLU B O 1
ATOM 7786 N N . ARG B 1 7 ? -9.406 27.847 75.080 1.00 59.12 7 ARG B N 1
ATOM 7787 C CA . ARG B 1 7 ? -9.149 27.331 73.742 1.00 54.57 7 ARG B CA 1
ATOM 7788 C C . ARG B 1 7 ? -8.259 28.243 72.884 1.00 55.90 7 ARG B C 1
ATOM 7789 O O . ARG B 1 7 ? -7.449 27.756 72.101 1.00 55.14 7 ARG B O 1
ATOM 7810 N N . ILE B 1 8 ? -8.389 29.554 73.043 1.00 54.48 8 ILE B N 1
ATOM 7811 C CA . ILE B 1 8 ? -7.606 30.487 72.240 1.00 51.70 8 ILE B CA 1
ATOM 7812 C C . ILE B 1 8 ? -6.815 31.437 73.135 1.00 48.28 8 ILE B C 1
ATOM 7813 O O . ILE B 1 8 ? -7.355 32.415 73.635 1.00 48.35 8 ILE B O 1
ATOM 7829 N N . PRO B 1 9 ? -5.531 31.126 73.369 1.00 49.19 9 PRO B N 1
ATOM 7830 C CA . PRO B 1 9 ? -4.698 32.026 74.169 1.00 49.47 9 PRO B CA 1
ATOM 7831 C C . PRO B 1 9 ? -4.628 33.382 73.484 1.00 53.26 9 PRO B C 1
ATOM 7832 O O . PRO B 1 9 ? -4.705 33.437 72.250 1.00 48.54 9 PRO B O 1
ATOM 7843 N N . ASN B 1 10 ? -4.492 34.454 74.252 1.00 50.05 10 ASN B N 1
ATOM 7844 C CA . ASN B 1 10 ? -4.444 35.796 73.670 1.00 45.92 10 ASN B CA 1
ATOM 7845 C C . ASN B 1 10 ? -4.062 36.830 74.707 1.00 50.89 10 ASN B C 1
ATOM 7846 O O . ASN B 1 10 ? -3.981 36.532 75.903 1.00 50.17 10 ASN B O 1
ATOM 7857 N N . ASN B 1 11 ? -3.847 38.059 74.256 1.00 44.09 11 ASN B N 1
ATOM 7858 C CA . ASN B 1 11 ? -3.659 39.152 75.180 1.00 44.97 11 ASN B CA 1
ATOM 7859 C C . ASN B 1 11 ? -4.642 40.280 74.883 1.00 48.46 11 ASN B C 1
ATOM 7860 O O . ASN B 1 11 ? -4.344 41.443 75.125 1.00 47.36 11 ASN B O 1
ATOM 7871 N N . VAL B 1 12 ? -5.810 39.933 74.343 1.00 44.40 12 VAL B N 1
ATOM 7872 C CA . VAL B 1 12 ? -6.817 40.939 74.008 1.00 48.12 12 VAL B CA 1
ATOM 7873 C C . VAL B 1 12 ? -8.119 40.746 74.790 1.00 54.37 12 VAL B C 1
ATOM 7874 O O . VAL B 1 12 ? -9.196 41.082 74.304 1.00 54.34 12 VAL B O 1
ATOM 7887 N N . ASN B 1 13 ? -8.009 40.229 76.010 1.00 55.12 13 ASN B N 1
ATOM 7888 C CA . ASN B 1 13 ? -9.170 40.052 76.881 1.00 58.43 13 ASN B CA 1
ATOM 7889 C C . ASN B 1 13 ? -10.320 39.350 76.163 1.00 59.52 13 ASN B C 1
ATOM 7890 O O . ASN B 1 13 ? -11.475 39.753 76.268 1.00 59.55 13 ASN B O 1
ATOM 7901 N N . LEU B 1 14 ? -9.992 38.305 75.418 1.00 55.01 14 LEU B N 1
ATOM 7902 C CA . LEU B 1 14 ? -10.991 37.545 74.694 1.00 54.07 14 LEU B CA 1
ATOM 7903 C C . LEU B 1 14 ? -12.094 37.022 75.621 1.00 63.44 14 LEU B C 1
ATOM 7904 O O . LEU B 1 14 ? -13.276 37.084 75.287 1.00 59.83 14 LEU B O 1
ATOM 7920 N N . ASN B 1 15 ? -11.712 36.500 76.782 1.00 69.82 15 ASN B N 1
ATOM 7921 C CA A ASN B 1 15 ? -12.699 35.949 77.703 0.45 71.45 15 ASN B CA 1
ATOM 7922 C CA B ASN B 1 15 ? -12.674 35.959 77.734 0.55 71.16 15 ASN B CA 1
ATOM 7923 C C . ASN B 1 15 ? -13.724 37.001 78.125 1.00 69.63 15 ASN B C 1
ATOM 7924 O O . ASN B 1 15 ? -14.837 36.664 78.515 1.00 70.18 15 ASN B O 1
ATOM 7945 N N . GLU B 1 16 ? -13.363 38.274 78.012 1.00 68.10 16 GLU B N 1
ATOM 7946 C CA . GLU B 1 16 ? -14.270 39.350 78.390 1.00 71.92 16 GLU B CA 1
ATOM 7947 C C . GLU B 1 16 ? -15.278 39.733 77.299 1.00 72.19 16 GLU B C 1
ATOM 7948 O O . GLU B 1 16 ? -16.187 40.526 77.553 1.00 73.10 16 GLU B O 1
ATOM 7960 N N . ASN B 1 17 ? -15.110 39.200 76.088 1.00 62.10 17 ASN B N 1
ATOM 7961 C CA . ASN B 1 17 ? -16.054 39.467 75.000 1.00 59.57 17 ASN B CA 1
ATOM 7962 C C . ASN B 1 17 ? -16.662 38.162 74.511 1.00 62.52 17 ASN B C 1
ATOM 7963 O O . ASN B 1 17 ? -16.285 37.643 73.467 1.00 67.52 17 ASN B O 1
ATOM 7974 N N . LYS B 1 18 ? -17.611 37.631 75.267 1.00 58.75 18 LYS B N 1
ATOM 7975 C CA . LYS B 1 18 ? -18.069 36.268 75.035 1.00 65.04 18 LYS B CA 1
ATOM 7976 C C . LYS B 1 18 ? -18.625 36.037 73.623 1.00 63.89 18 LYS B C 1
ATOM 7977 O O . LYS B 1 18 ? -18.500 34.946 73.070 1.00 65.10 18 LYS B O 1
ATOM 7996 N N . THR B 1 19 ? -19.240 37.050 73.035 1.00 62.83 19 THR B N 1
ATOM 7997 C CA . THR B 1 19 ? -19.798 36.887 71.696 1.00 69.57 19 THR B CA 1
ATOM 7998 C C . THR B 1 19 ? -18.678 36.672 70.675 1.00 65.62 19 THR B C 1
ATOM 7999 O O . THR B 1 19 ? -18.757 35.778 69.822 1.00 57.20 19 THR B O 1
ATOM 8010 N N . LEU B 1 20 ? -17.630 37.483 70.796 1.00 68.45 20 LEU B N 1
ATOM 8011 C CA . LEU B 1 20 ? -16.453 37.388 69.936 1.00 59.70 20 LEU B CA 1
ATOM 8012 C C . LEU B 1 20 ? -15.702 36.081 70.183 1.00 61.46 20 LEU B C 1
ATOM 8013 O O . LEU B 1 20 ? -15.298 35.397 69.238 1.00 57.25 20 LEU B O 1
ATOM 8029 N N . GLN B 1 21 ? -15.522 35.724 71.452 1.00 56.52 21 GLN B N 1
ATOM 8030 C CA . GLN B 1 21 ? -14.776 34.518 71.795 1.00 56.80 21 GLN B CA 1
ATOM 8031 C C . GLN B 1 21 ? -15.482 33.284 71.234 1.00 57.24 21 GLN B C 1
ATOM 8032 O O . GLN B 1 21 ? -14.842 32.384 70.703 1.00 61.97 21 GLN B O 1
ATOM 8046 N N . ARG B 1 22 ? -16.805 33.261 71.349 1.00 54.38 22 ARG B N 1
ATOM 8047 C CA . ARG B 1 22 ? -17.617 32.161 70.838 1.00 63.86 22 ARG B CA 1
ATOM 8048 C C . ARG B 1 22 ? -17.476 32.048 69.313 1.00 65.04 22 ARG B C 1
ATOM 8049 O O . ARG B 1 22 ? -17.291 30.956 68.773 1.00 62.09 22 ARG B O 1
ATOM 8070 N N . ALA B 1 23 ? -17.552 33.186 68.629 1.00 65.37 23 ALA B N 1
ATOM 8071 C CA . ALA B 1 23 ? -17.468 33.216 67.174 1.00 57.28 23 ALA B CA 1
ATOM 8072 C C . ALA B 1 23 ? -16.164 32.590 66.688 1.00 50.42 23 ALA B C 1
ATOM 8073 O O . ALA B 1 23 ? -16.167 31.738 65.799 1.00 49.56 23 ALA B O 1
ATOM 8080 N N . LEU B 1 24 ? -15.050 32.999 67.279 1.00 48.97 24 LEU B N 1
ATOM 8081 C CA . LEU B 1 24 ? -13.752 32.443 66.913 1.00 50.26 24 LEU B CA 1
ATOM 8082 C C . LEU B 1 24 ? -13.651 30.966 67.260 1.00 52.47 24 LEU B C 1
ATOM 8083 O O . LEU B 1 24 ? -13.042 30.190 66.528 1.00 52.09 24 LEU B O 1
ATOM 8099 N N . GLU B 1 25 ? -14.235 30.568 68.384 1.00 51.76 25 GLU B N 1
ATOM 8100 C CA . GLU B 1 25 ? -14.216 29.159 68.749 1.00 50.66 25 GLU B CA 1
ATOM 8101 C C . GLU B 1 25 ? -15.030 28.325 67.760 1.00 45.36 25 GLU B C 1
ATOM 8102 O O . GLU B 1 25 ? -14.724 27.168 67.524 1.00 48.46 25 GLU B O 1
ATOM 8114 N N . GLN B 1 26 ? -16.060 28.914 67.174 1.00 46.73 26 GLN B N 1
ATOM 8115 C CA . GLN B 1 26 ? -16.833 28.229 66.147 1.00 54.24 26 GLN B CA 1
ATOM 8116 C C . GLN B 1 26 ? -16.035 28.114 64.840 1.00 51.83 26 GLN B C 1
ATOM 8117 O O . GLN B 1 26 ? -16.199 27.145 64.098 1.00 52.96 26 GLN B O 1
ATOM 8131 N N . TRP B 1 27 ? -15.167 29.092 64.574 1.00 51.18 27 TRP B N 1
ATOM 8132 C CA . TRP B 1 27 ? -14.265 29.061 63.413 1.00 50.49 27 TRP B CA 1
ATOM 8133 C C . TRP B 1 27 ? -13.122 28.066 63.637 1.00 49.95 27 TRP B C 1
ATOM 8134 O O . TRP B 1 27 ? -12.619 27.459 62.699 1.00 52.18 27 TRP B O 1
ATOM 8155 N N . GLN B 1 28 ? -12.730 27.890 64.891 1.00 44.19 28 GLN B N 1
ATOM 8156 C CA . GLN B 1 28 ? -11.554 27.097 65.233 1.00 47.15 28 GLN B CA 1
ATOM 8157 C C . GLN B 1 28 ? -11.564 25.694 64.600 1.00 52.31 28 GLN B C 1
ATOM 8158 O O . GLN B 1 28 ? -10.570 25.270 64.008 1.00 50.67 28 GLN B O 1
ATOM 8172 N N . PRO B 1 29 ? -12.682 24.961 64.732 1.00 53.33 29 PRO B N 1
ATOM 8173 C CA . PRO B 1 29 ? -12.735 23.613 64.154 1.00 53.96 29 PRO B CA 1
ATOM 8174 C C . PRO B 1 29 ? -12.428 23.596 62.653 1.00 51.23 29 PRO B C 1
ATOM 8175 O O . PRO B 1 29 ? -11.742 22.691 62.168 1.00 49.27 29 PRO B O 1
ATOM 8186 N N . SER B 1 30 ? -12.937 24.581 61.922 1.00 47.44 30 SER B N 1
ATOM 8187 C CA . SER B 1 30 ? -12.680 24.636 60.489 1.00 49.34 30 SER B CA 1
ATOM 8188 C C . SER B 1 30 ? -11.214 24.994 60.199 1.00 44.70 30 SER B C 1
ATOM 8189 O O . SER B 1 30 ? -10.649 24.488 59.234 1.00 37.42 30 SER B O 1
ATOM 8197 N N . PHE B 1 31 ? -10.581 25.821 61.035 1.00 44.17 31 PHE B N 1
ATOM 8198 C CA . PHE B 1 31 ? -9.145 26.047 60.872 1.00 43.91 31 PHE B CA 1
ATOM 8199 C C . PHE B 1 31 ? -8.367 24.743 61.051 1.00 43.25 31 PHE B C 1
ATOM 8200 O O . PHE B 1 31 ? -7.428 24.455 60.299 1.00 43.47 31 PHE B O 1
ATOM 8217 N N . LEU B 1 32 ? -8.746 23.945 62.045 1.00 42.38 32 LEU B N 1
ATOM 8218 C CA . LEU B 1 32 ? -8.017 22.703 62.307 1.00 39.74 32 LEU B CA 1
ATOM 8219 C C . LEU B 1 32 ? -8.274 21.673 61.202 1.00 45.18 32 LEU B C 1
ATOM 8220 O O . LEU B 1 32 ? -7.392 20.883 60.869 1.00 45.22 32 LEU B O 1
ATOM 8236 N N . ASN B 1 33 ? -9.475 21.678 60.633 1.00 38.44 33 ASN B N 1
ATOM 8237 C CA . ASN B 1 33 ? -9.751 20.849 59.461 1.00 39.23 33 ASN B CA 1
ATOM 8238 C C . ASN B 1 33 ? -8.860 21.254 58.297 1.00 43.58 33 ASN B C 1
ATOM 8239 O O . ASN B 1 33 ? -8.298 20.398 57.604 1.00 43.67 33 ASN B O 1
ATOM 8250 N N . TRP B 1 34 ? -8.734 22.561 58.074 1.00 42.16 34 TRP B N 1
ATOM 8251 C CA . TRP B 1 34 ? -7.847 23.040 57.016 1.00 45.40 34 TRP B CA 1
ATOM 8252 C C . TRP B 1 34 ? -6.426 22.567 57.338 1.00 38.93 34 TRP B C 1
ATOM 8253 O O . TRP B 1 34 ? -5.727 22.070 56.466 1.00 35.19 34 TRP B O 1
ATOM 8274 N N . TRP B 1 35 ? -6.009 22.688 58.596 1.00 38.03 35 TRP B N 1
ATOM 8275 C CA . TRP B 1 35 ? -4.640 22.334 58.962 1.00 40.86 35 TRP B CA 1
ATOM 8276 C C . TRP B 1 35 ? -4.343 20.852 58.734 1.00 46.28 35 TRP B C 1
ATOM 8277 O O . TRP B 1 35 ? -3.248 20.491 58.292 1.00 42.66 35 TRP B O 1
ATOM 8298 N N . ASP B 1 36 ? -5.302 19.989 59.057 1.00 46.42 36 ASP B N 1
ATOM 8299 C CA . ASP B 1 36 ? -5.099 18.559 58.890 1.00 46.98 36 ASP B CA 1
ATOM 8300 C C . ASP B 1 36 ? -4.988 18.229 57.412 1.00 50.09 36 ASP B C 1
ATOM 8301 O O . ASP B 1 36 ? -4.140 17.433 57.022 1.00 47.69 36 ASP B O 1
ATOM 8310 N N . ASP B 1 37 ? -5.816 18.868 56.587 1.00 52.35 37 ASP B N 1
ATOM 8311 C CA . ASP B 1 37 ? -5.828 18.583 55.149 1.00 49.58 37 ASP B CA 1
ATOM 8312 C C . ASP B 1 37 ? -4.677 19.233 54.382 1.00 49.85 37 ASP B C 1
ATOM 8313 O O . ASP B 1 37 ? -4.035 18.582 53.561 1.00 49.88 37 ASP B O 1
ATOM 8322 N N . MET B 1 38 ? -4.410 20.513 54.651 1.00 43.64 38 MET B N 1
ATOM 8323 C CA . MET B 1 38 ? -3.448 21.282 53.855 1.00 45.05 38 MET B CA 1
ATOM 8324 C C . MET B 1 38 ? -2.136 21.586 54.579 1.00 45.89 38 MET B C 1
ATOM 8325 O O . MET B 1 38 ? -1.237 22.160 53.985 1.00 46.06 38 MET B O 1
ATOM 8339 N N . GLY B 1 39 ? -2.038 21.237 55.857 1.00 42.03 39 GLY B N 1
ATOM 8340 C CA . GLY B 1 39 ? -0.829 21.484 56.624 1.00 40.92 39 GLY B CA 1
ATOM 8341 C C . GLY B 1 39 ? 0.222 20.425 56.331 1.00 47.34 39 GLY B C 1
ATOM 8342 O O . GLY B 1 39 ? 0.041 19.603 55.424 1.00 41.89 39 GLY B O 1
ATOM 8346 N N . PRO B 1 40 ? 1.337 20.443 57.084 1.00 48.40 40 PRO B N 1
ATOM 8347 C CA . PRO B 1 40 ? 2.466 19.532 56.832 1.00 43.25 40 PRO B CA 1
ATOM 8348 C C . PRO B 1 40 ? 2.019 18.069 56.632 1.00 43.45 40 PRO B C 1
ATOM 8349 O O . PRO B 1 40 ? 1.341 17.476 57.485 1.00 39.07 40 PRO B O 1
ATOM 8360 N N . GLU B 1 41 ? 2.405 17.502 55.494 1.00 36.07 41 GLU B N 1
ATOM 8361 C CA . GLU B 1 41 ? 1.906 16.197 55.061 1.00 42.52 41 GLU B CA 1
ATOM 8362 C C . GLU B 1 41 ? 2.304 15.072 56.007 1.00 45.38 41 GLU B C 1
ATOM 8363 O O . GLU B 1 41 ? 3.475 14.949 56.370 1.00 43.27 41 GLU B O 1
ATOM 8375 N N . ASN B 1 42 ? 1.312 14.272 56.408 1.00 48.25 42 ASN B N 1
ATOM 8376 C CA . ASN B 1 42 ? 1.538 13.039 57.170 1.00 50.51 42 ASN B CA 1
ATOM 8377 C C . ASN B 1 42 ? 1.938 13.249 58.620 1.00 53.84 42 ASN B C 1
ATOM 8378 O O . ASN B 1 42 ? 2.329 12.299 59.293 1.00 56.57 42 ASN B O 1
ATOM 8389 N N . SER B 1 43 ? 1.829 14.479 59.107 1.00 51.30 43 SER B N 1
ATOM 8390 C CA . SER B 1 43 ? 2.485 14.855 60.357 1.00 49.61 43 SER B CA 1
ATOM 8391 C C . SER B 1 43 ? 1.584 14.834 61.586 1.00 49.79 43 SER B C 1
ATOM 8392 O O . SER B 1 43 ? 1.988 15.304 62.645 1.00 51.88 43 SER B O 1
ATOM 8400 N N . SER B 1 44 ? 0.366 14.316 61.458 1.00 51.52 44 SER B N 1
ATOM 8401 C CA . SER B 1 44 ? -0.591 14.386 62.564 1.00 55.88 44 SER B CA 1
ATOM 8402 C C . SER B 1 44 ? -0.011 13.879 63.877 1.00 55.43 44 SER B C 1
ATOM 8403 O O . SER B 1 44 ? -0.419 14.346 64.943 1.00 54.36 44 SER B O 1
ATOM 8411 N N . ASN B 1 45 ? 0.934 12.937 63.805 1.00 51.90 45 ASN B N 1
ATOM 8412 C CA . ASN B 1 45 ? 1.451 12.282 65.013 1.00 58.00 45 ASN B CA 1
ATOM 8413 C C . ASN B 1 45 ? 2.910 12.622 65.349 1.00 61.78 45 ASN B C 1
ATOM 8414 O O . ASN B 1 45 ? 3.459 12.072 66.302 1.00 57.74 45 ASN B O 1
ATOM 8425 N N . TYR B 1 46 ? 3.542 13.519 64.590 1.00 53.35 46 TYR B N 1
ATOM 8426 C CA . TYR B 1 46 ? 4.916 13.925 64.914 1.00 50.15 46 TYR B CA 1
ATOM 8427 C C . TYR B 1 46 ? 4.955 14.778 66.183 1.00 52.58 46 TYR B C 1
ATOM 8428 O O . TYR B 1 46 ? 4.041 15.564 66.440 1.00 54.26 46 TYR B O 1
ATOM 8446 N N . ASP B 1 47 ? 6.008 14.601 66.981 1.00 50.16 47 ASP B N 1
ATOM 8447 C CA . ASP B 1 47 ? 6.329 15.538 68.060 1.00 56.19 47 ASP B CA 1
ATOM 8448 C C . ASP B 1 47 ? 7.357 16.519 67.543 1.00 52.32 47 ASP B C 1
ATOM 8449 O O . ASP B 1 47 ? 8.475 16.134 67.212 1.00 48.27 47 ASP B O 1
ATOM 8458 N N . VAL B 1 48 ? 6.987 17.789 67.476 1.00 46.90 48 VAL B N 1
ATOM 8459 C CA . VAL B 1 48 ? 7.883 18.782 66.938 1.00 37.85 48 VAL B CA 1
ATOM 8460 C C . VAL B 1 48 ? 8.330 19.712 68.041 1.00 41.30 48 VAL B C 1
ATOM 8461 O O . VAL B 1 48 ? 7.524 20.195 68.829 1.00 51.55 48 VAL B O 1
ATOM 8474 N N . TYR B 1 49 ? 9.632 19.937 68.118 1.00 42.23 49 TYR B N 1
ATOM 8475 C CA . TYR B 1 49 ? 10.179 20.887 69.070 1.00 46.76 49 TYR B CA 1
ATOM 8476 C C . TYR B 1 49 ? 9.980 22.308 68.526 1.00 51.63 49 TYR B C 1
ATOM 8477 O O . TYR B 1 49 ? 10.777 22.777 67.722 1.00 45.68 49 TYR B O 1
ATOM 8495 N N . LEU B 1 50 ? 8.925 22.988 68.976 1.00 52.10 50 LEU B N 1
ATOM 8496 C CA . LEU B 1 50 ? 8.562 24.301 68.447 1.00 46.19 50 LEU B CA 1
ATOM 8497 C C . LEU B 1 50 ? 8.553 25.390 69.522 1.00 52.17 50 LEU B C 1
ATOM 8498 O O . LEU B 1 50 ? 8.410 25.107 70.721 1.00 55.11 50 LEU B O 1
ATOM 8514 N N . ARG B 1 51 ? 8.703 26.642 69.095 1.00 44.29 51 ARG B N 1
ATOM 8515 C CA . ARG B 1 51 ? 8.446 27.765 69.993 1.00 49.07 51 ARG B CA 1
ATOM 8516 C C . ARG B 1 51 ? 6.996 28.214 69.800 1.00 49.94 51 ARG B C 1
ATOM 8517 O O . ARG B 1 51 ? 6.486 28.234 68.676 1.00 46.93 51 ARG B O 1
ATOM 8538 N N . THR B 1 52 ? 6.336 28.535 70.909 1.00 48.06 52 THR B N 1
ATOM 8539 C CA . THR B 1 52 ? 4.956 29.005 70.916 1.00 52.32 52 THR B CA 1
ATOM 8540 C C . THR B 1 52 ? 4.894 30.376 71.601 1.00 49.36 52 THR B C 1
ATOM 8541 O O . THR B 1 52 ? 5.454 30.558 72.679 1.00 49.61 52 THR B O 1
ATOM 8552 N N . ALA B 1 53 ? 4.218 31.342 70.987 1.00 42.83 53 ALA B N 1
ATOM 8553 C CA . ALA B 1 53 ? 4.082 32.665 71.604 1.00 44.87 53 ALA B CA 1
ATOM 8554 C C . ALA B 1 53 ? 3.059 32.584 72.715 1.00 46.98 53 ALA B C 1
ATOM 8555 O O . ALA B 1 53 ? 2.027 31.928 72.562 1.00 49.13 53 ALA B O 1
ATOM 8562 N N . VAL B 1 54 ? 3.349 33.246 73.832 1.00 53.15 54 VAL B N 1
ATOM 8563 C CA . VAL B 1 54 ? 2.419 33.325 74.953 1.00 54.62 54 VAL B CA 1
ATOM 8564 C C . VAL B 1 54 ? 2.229 34.764 75.417 1.00 51.83 54 VAL B C 1
ATOM 8565 O O . VAL B 1 54 ? 1.342 35.052 76.209 1.00 59.63 54 VAL B O 1
ATOM 8578 N N . SER B 1 55 ? 3.070 35.666 74.920 1.00 47.76 55 SER B N 1
ATOM 8579 C CA . SER B 1 55 ? 2.923 37.082 75.208 1.00 50.96 55 SER B CA 1
ATOM 8580 C C . SER B 1 55 ? 3.639 37.897 74.149 1.00 54.84 55 SER B C 1
ATOM 8581 O O . SER B 1 55 ? 4.208 37.348 73.205 1.00 52.38 55 SER B O 1
ATOM 8589 N N . VAL B 1 56 ? 3.614 39.214 74.305 1.00 60.12 56 VAL B N 1
ATOM 8590 C CA . VAL B 1 56 ? 4.308 40.072 73.363 1.00 61.74 56 VAL B CA 1
ATOM 8591 C C . VAL B 1 56 ? 5.511 40.718 74.028 1.00 64.58 56 VAL B C 1
ATOM 8592 O O . VAL B 1 56 ? 6.182 41.558 73.423 1.00 63.25 56 VAL B O 1
ATOM 8605 N N . ASP B 1 57 ? 5.789 40.298 75.262 1.00 60.50 57 ASP B N 1
ATOM 8606 C CA . ASP B 1 57 ? 6.930 40.803 76.020 1.00 66.63 57 ASP B CA 1
ATOM 8607 C C . ASP B 1 57 ? 8.226 40.634 75.228 1.00 73.08 57 ASP B C 1
ATOM 8608 O O . ASP B 1 57 ? 8.652 39.506 74.961 1.00 72.65 57 ASP B O 1
ATOM 8617 N N . PRO B 1 58 ? 8.865 41.757 74.855 1.00 75.19 58 PRO B N 1
ATOM 8618 C CA . PRO B 1 58 ? 10.071 41.686 74.020 1.00 82.94 58 PRO B CA 1
ATOM 8619 C C . PRO B 1 58 ? 11.268 41.092 74.761 1.00 98.89 58 PRO B C 1
ATOM 8620 O O . PRO B 1 58 ? 12.324 40.900 74.161 1.00 100.31 58 PRO B O 1
ATOM 8631 N N . LYS B 1 59 ? 11.089 40.791 76.044 1.00 113.43 59 LYS B N 1
ATOM 8632 C CA . LYS B 1 59 ? 12.157 40.241 76.868 1.00 115.57 59 LYS B CA 1
ATOM 8633 C C . LYS B 1 59 ? 12.118 38.716 76.875 1.00 111.50 59 LYS B C 1
ATOM 8634 O O . LYS B 1 59 ? 13.116 38.062 77.175 1.00 121.66 59 LYS B O 1
ATOM 8653 N N . GLY B 1 60 ? 10.960 38.154 76.551 1.00 89.84 60 GLY B N 1
ATOM 8654 C CA . GLY B 1 60 ? 10.786 36.714 76.545 1.00 80.02 60 GLY B CA 1
ATOM 8655 C C . GLY B 1 60 ? 9.348 36.364 76.227 1.00 78.79 60 GLY B C 1
ATOM 8656 O O . GLY B 1 60 ? 8.522 36.217 77.130 1.00 75.82 60 GLY B O 1
ATOM 8660 N N . TRP B 1 61 ? 9.049 36.229 74.937 1.00 81.30 61 TRP B N 1
ATOM 8661 C CA . TRP B 1 61 ? 7.671 36.045 74.491 1.00 77.94 61 TRP B CA 1
ATOM 8662 C C . TRP B 1 61 ? 7.334 34.613 74.072 1.00 72.55 61 TRP B C 1
ATOM 8663 O O . TRP B 1 61 ? 6.178 34.323 73.769 1.00 66.16 61 TRP B O 1
ATOM 8684 N N . ALA B 1 62 ? 8.326 33.723 74.077 1.00 73.13 62 ALA B N 1
ATOM 8685 C CA . ALA B 1 62 ? 8.150 32.379 73.518 1.00 69.99 62 ALA B CA 1
ATOM 8686 C C . ALA B 1 62 ? 8.664 31.238 74.408 1.00 70.96 62 ALA B C 1
ATOM 8687 O O . ALA B 1 62 ? 9.815 31.246 74.847 1.00 74.74 62 ALA B O 1
ATOM 8694 N N . ASP B 1 63 ? 7.797 30.255 74.649 1.00 56.64 63 ASP B N 1
ATOM 8695 C CA . ASP B 1 63 ? 8.184 28.997 75.268 1.00 55.22 63 ASP B CA 1
ATOM 8696 C C . ASP B 1 63 ? 8.563 27.991 74.178 1.00 58.46 63 ASP B C 1
ATOM 8697 O O . ASP B 1 63 ? 7.956 27.978 73.112 1.00 57.49 63 ASP B O 1
ATOM 8706 N N . PHE B 1 64 ? 9.561 27.154 74.449 1.00 59.52 64 PHE B N 1
ATOM 8707 C CA . PHE B 1 64 ? 9.926 26.057 73.556 1.00 58.53 64 PHE B CA 1
ATOM 8708 C C . PHE B 1 64 ? 9.522 24.748 74.201 1.00 58.82 64 PHE B C 1
ATOM 8709 O O . PHE B 1 64 ? 9.573 24.623 75.428 1.00 62.40 64 PHE B O 1
ATOM 8726 N N . GLY B 1 65 ? 9.133 23.772 73.383 1.00 49.40 65 GLY B N 1
ATOM 8727 C CA . GLY B 1 65 ? 8.737 22.461 73.877 1.00 50.81 65 GLY B CA 1
ATOM 8728 C C . GLY B 1 65 ? 8.149 21.605 72.765 1.00 54.68 65 GLY B C 1
ATOM 8729 O O . GLY B 1 65 ? 7.754 22.123 71.720 1.00 52.11 65 GLY B O 1
ATOM 8733 N N . TYR B 1 66 ? 8.086 20.295 72.984 1.00 49.85 66 TYR B N 1
ATOM 8734 C CA . TYR B 1 66 ? 7.527 19.365 72.001 1.00 54.32 66 TYR B CA 1
ATOM 8735 C C . TYR B 1 66 ? 6.010 19.458 71.955 1.00 58.87 66 TYR B C 1
ATOM 8736 O O . TYR B 1 66 ? 5.365 19.561 72.990 1.00 56.24 66 TYR B O 1
ATOM 8754 N N . VAL B 1 67 ? 5.432 19.378 70.761 1.00 53.56 67 VAL B N 1
ATOM 8755 C CA . VAL B 1 67 ? 3.982 19.422 70.634 1.00 52.09 67 VAL B CA 1
ATOM 8756 C C . VAL B 1 67 ?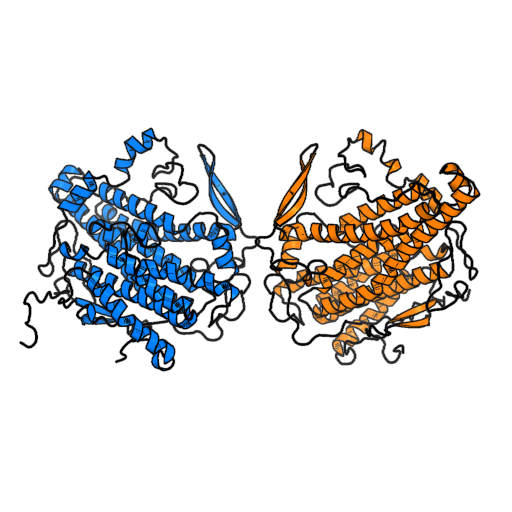 3.570 18.734 69.344 1.00 52.58 67 VAL B C 1
ATOM 8757 O O . VAL B 1 67 ? 4.354 18.673 68.402 1.00 52.71 67 VAL B O 1
ATOM 8770 N N . LYS B 1 68 ? 2.351 18.200 69.300 1.00 51.44 68 LYS B N 1
ATOM 8771 C CA . LYS B 1 68 ? 1.767 17.764 68.034 1.00 51.48 68 LYS B CA 1
ATOM 8772 C C . LYS B 1 68 ? 1.072 18.960 67.389 1.00 55.73 68 LYS B C 1
ATOM 8773 O O . LYS B 1 68 ? 0.231 19.616 68.014 1.00 46.17 68 LYS B O 1
ATOM 8792 N N . MET B 1 69 ? 1.426 19.243 66.139 1.00 52.27 69 MET B N 1
ATOM 8793 C CA . MET B 1 69 ? 1.043 20.501 65.509 1.00 49.19 69 MET B CA 1
ATOM 8794 C C . MET B 1 69 ? -0.471 20.716 65.497 1.00 51.63 69 MET B C 1
ATOM 8795 O O . MET B 1 69 ? -0.927 21.835 65.674 1.00 52.20 69 MET B O 1
ATOM 8809 N N . HIS B 1 70 ? -1.259 19.658 65.332 1.00 45.88 70 HIS B N 1
ATOM 8810 C CA . HIS B 1 70 ? -2.714 19.796 65.430 1.00 46.59 70 HIS B CA 1
ATOM 8811 C C . HIS B 1 70 ? -3.093 20.482 66.755 1.00 48.16 70 HIS B C 1
ATOM 8812 O O . HIS B 1 70 ? -4.055 21.250 66.814 1.00 50.04 70 HIS B O 1
ATOM 8826 N N . ASP B 1 71 ? -2.322 20.216 67.808 1.00 45.16 71 ASP B N 1
ATOM 8827 C CA . ASP B 1 71 ? -2.553 20.825 69.128 1.00 48.14 71 ASP B CA 1
ATOM 8828 C C . ASP B 1 71 ? -1.751 22.104 69.424 1.00 47.35 71 ASP B C 1
ATOM 8829 O O . ASP B 1 71 ? -1.751 22.587 70.558 1.00 45.88 71 ASP B O 1
ATOM 8838 N N . TYR B 1 72 ? -1.069 22.652 68.424 1.00 47.74 72 TYR B N 1
ATOM 8839 C CA . TYR B 1 72 ? -0.328 23.901 68.601 1.00 43.90 72 TYR B CA 1
ATOM 8840 C C . TYR B 1 72 ? -1.217 24.985 69.233 1.00 41.34 72 TYR B C 1
ATOM 8841 O O . TYR B 1 72 ? -2.395 25.094 68.906 1.00 43.28 72 TYR B O 1
ATOM 8859 N N . ARG B 1 73 ? -0.659 25.781 70.139 1.00 40.97 73 ARG B N 1
ATOM 8860 C CA . ARG B 1 73 ? -1.450 26.778 70.874 1.00 41.67 73 ARG B CA 1
ATOM 8861 C C . ARG B 1 73 ? -1.504 28.092 70.100 1.00 36.52 73 ARG B C 1
ATOM 8862 O O . ARG B 1 73 ? -0.955 29.103 70.535 1.00 39.98 73 ARG B O 1
ATOM 8883 N N . TRP B 1 74 ? -2.160 28.060 68.944 1.00 38.09 74 TRP B N 1
ATOM 8884 C CA . TRP B 1 74 ? -2.384 29.250 68.147 1.00 38.45 74 TRP B CA 1
ATOM 8885 C C . TRP B 1 74 ? -3.117 30.285 68.994 1.00 44.21 74 TRP B C 1
ATOM 8886 O O . TRP B 1 74 ? -4.133 29.976 69.616 1.00 50.94 74 TRP B O 1
ATOM 8907 N N . GLY B 1 75 ? -2.591 31.510 69.024 1.00 42.64 75 GLY B N 1
ATOM 8908 C CA . GLY B 1 75 ? -3.150 32.571 69.849 1.00 37.00 75 GLY B CA 1
ATOM 8909 C C . GLY B 1 75 ? -3.152 33.931 69.168 1.00 45.02 75 GLY B C 1
ATOM 8910 O O . GLY B 1 75 ? -2.510 34.111 68.128 1.00 40.61 75 GLY B O 1
ATOM 8914 N N . ILE B 1 76 ? -3.876 34.879 69.762 1.00 40.77 76 ILE B N 1
ATOM 8915 C CA . ILE B 1 76 ? -4.006 36.240 69.236 1.00 39.73 76 ILE B CA 1
ATOM 8916 C C . ILE B 1 76 ? -3.171 37.160 70.110 1.00 47.64 76 ILE B C 1
ATOM 8917 O O . ILE B 1 76 ? -3.470 37.337 71.294 1.00 47.81 76 ILE B O 1
ATOM 8933 N N . PHE B 1 77 ? -2.124 37.747 69.541 1.00 37.50 77 PHE B N 1
ATOM 8934 C CA . PHE B 1 77 ? -1.245 38.612 70.323 1.00 37.37 77 PHE B CA 1
ATOM 8935 C C . PHE B 1 77 ? -0.959 39.965 69.668 1.00 38.15 77 PHE B C 1
ATOM 8936 O O . PHE B 1 77 ? -0.310 40.016 68.630 1.00 40.57 77 PHE B O 1
ATOM 8953 N N . LEU B 1 78 ? -1.431 41.058 70.281 1.00 44.81 78 LEU B N 1
ATOM 8954 C CA . LEU B 1 78 ? -1.183 42.404 69.744 1.00 44.78 78 LEU B CA 1
ATOM 8955 C C . LEU B 1 78 ? -0.111 43.129 70.545 1.00 42.95 78 LEU B C 1
ATOM 8956 O O . LEU B 1 78 ? 0.022 42.918 71.744 1.00 43.24 78 LEU B O 1
ATOM 8972 N N . ALA B 1 79 ? 0.654 43.984 69.875 1.00 35.65 79 ALA B N 1
ATOM 8973 C CA . ALA B 1 79 ? 1.586 44.862 70.565 1.00 35.83 79 ALA B CA 1
ATOM 8974 C C . ALA B 1 79 ? 0.777 45.709 71.556 1.00 45.62 79 ALA B C 1
ATOM 8975 O O . ALA B 1 79 ? -0.421 45.935 71.352 1.00 44.20 79 ALA B O 1
ATOM 8982 N N . PRO B 1 80 ? 1.422 46.177 72.636 1.00 49.73 80 PRO B N 1
ATOM 8983 C CA . PRO B 1 80 ? 0.688 46.942 73.647 1.00 51.22 80 PRO B CA 1
ATOM 8984 C C . PRO B 1 80 ? 0.083 48.224 73.095 1.00 54.78 80 PRO B C 1
ATOM 8985 O O . PRO B 1 80 ? 0.695 48.914 72.276 1.00 54.06 80 PRO B O 1
ATOM 8996 N N . GLN B 1 81 ? -1.124 48.534 73.549 1.00 54.13 81 GLN B N 1
ATOM 8997 C CA . GLN B 1 81 ? -1.777 49.783 73.199 1.00 52.37 81 GLN B CA 1
ATOM 8998 C C . GLN B 1 81 ? -1.038 50.969 73.853 1.00 55.08 81 GLN B C 1
ATOM 8999 O O . GLN B 1 81 ? -0.546 50.866 74.976 1.00 53.90 81 GLN B O 1
ATOM 9013 N N . GLU B 1 82 ? -0.942 52.088 73.146 1.00 59.55 82 GLU B N 1
ATOM 9014 C CA . GLU B 1 82 ? -0.310 53.276 73.712 1.00 64.12 82 GLU B CA 1
ATOM 9015 C C . GLU B 1 82 ? -1.357 54.331 73.979 1.00 65.21 82 GLU B C 1
ATOM 9016 O O . GLU B 1 82 ? -2.285 54.503 73.193 1.00 67.63 82 GLU B O 1
ATOM 9028 N N . GLY B 1 83 ? -1.200 55.040 75.091 1.00 59.81 83 GLY B N 1
ATOM 9029 C CA . GLY B 1 83 ? -2.118 56.098 75.440 1.00 55.22 83 GLY B CA 1
ATOM 9030 C C . GLY B 1 83 ? -1.964 57.261 74.483 1.00 53.89 83 GLY B C 1
ATOM 9031 O O . GLY B 1 83 ? -0.844 57.675 74.150 1.00 56.02 83 GLY B O 1
ATOM 9035 N N . GLU B 1 84 ? -3.095 57.783 74.024 1.00 45.02 84 GLU B N 1
ATOM 9036 C CA . GLU B 1 84 ? -3.104 59.008 73.210 1.00 45.99 84 GLU B CA 1
ATOM 9037 C C . GLU B 1 84 ? -2.324 58.913 71.886 1.00 44.93 84 GLU B C 1
ATOM 9038 O O . GLU B 1 84 ? -1.787 59.915 71.411 1.00 47.50 84 GLU B O 1
ATOM 9050 N N . LYS B 1 85 ? -2.274 57.731 71.274 1.00 48.11 85 LYS B N 1
ATOM 9051 C CA . LYS B 1 85 ? -1.563 57.589 70.007 1.00 42.38 85 LYS B CA 1
ATOM 9052 C C . LYS B 1 85 ? -2.300 58.347 68.899 1.00 39.67 85 LYS B C 1
ATOM 9053 O O . LYS B 1 85 ? -3.526 58.291 68.810 1.00 40.87 85 LYS B O 1
ATOM 9072 N N . LYS B 1 86 ? -1.543 59.043 68.050 1.00 37.65 86 LYS B N 1
ATOM 9073 C CA . LYS B 1 86 ? -2.117 59.813 66.956 1.00 38.97 86 LYS B CA 1
ATOM 9074 C C . LYS B 1 86 ? -1.817 59.172 65.604 1.00 37.80 86 LYS B C 1
ATOM 9075 O O . LYS B 1 86 ? -0.889 58.397 65.472 1.00 34.73 86 LYS B O 1
ATOM 9094 N N . ILE B 1 87 ? -2.590 59.557 64.602 1.00 32.61 87 ILE B N 1
ATOM 9095 C CA . ILE B 1 87 ? -2.383 59.127 63.230 1.00 36.87 87 ILE B CA 1
ATOM 9096 C C . ILE B 1 87 ? -1.229 59.950 62.676 1.00 38.22 87 ILE B C 1
ATOM 9097 O O . ILE B 1 87 ? -1.153 61.153 62.926 1.00 36.08 87 ILE B O 1
ATOM 9113 N N . THR B 1 88 ? -0.334 59.322 61.918 1.00 30.39 88 THR B N 1
ATOM 9114 C CA . THR B 1 88 ? 0.959 59.947 61.631 1.00 31.11 88 THR B CA 1
ATOM 9115 C C . THR B 1 88 ? 1.127 60.434 60.178 1.00 33.17 88 THR B C 1
ATOM 9116 O O . THR B 1 88 ? 2.148 61.045 59.844 1.00 34.74 88 THR B O 1
ATOM 9127 N N . PHE B 1 89 ? 0.138 60.196 59.321 1.00 30.24 89 PHE B N 1
ATOM 9128 C CA . PHE B 1 89 ? 0.276 60.566 57.903 1.00 27.95 89 PHE B CA 1
ATOM 9129 C C . PHE B 1 89 ? -1.088 60.708 57.230 1.00 26.84 89 PHE B C 1
ATOM 9130 O O . PHE B 1 89 ? -2.101 60.253 57.773 1.00 29.18 89 PHE B O 1
ATOM 9147 N N . GLY B 1 90 ? -1.120 61.288 56.027 1.00 24.03 90 GLY B N 1
ATOM 9148 C CA . GLY B 1 90 ? -2.362 61.417 55.289 1.00 27.65 90 GLY B CA 1
ATOM 9149 C C . GLY B 1 90 ? -3.267 62.511 55.837 1.00 36.69 90 GLY B C 1
ATOM 9150 O O . GLY B 1 90 ? -2.864 63.290 56.714 1.00 31.78 90 GLY B O 1
ATOM 9154 N N . GLU B 1 91 ? -4.492 62.560 55.308 1.00 26.19 91 GLU B N 1
ATOM 9155 C CA . GLU B 1 91 ? -5.494 63.587 55.659 1.00 33.40 91 GLU B CA 1
ATOM 9156 C C . GLU B 1 91 ? -5.727 63.754 57.156 1.00 40.04 91 GLU B C 1
ATOM 9157 O O . GLU B 1 91 ? -5.977 64.863 57.637 1.00 36.16 91 GLU B O 1
ATOM 9169 N N . HIS B 1 92 ? -5.714 62.627 57.867 1.00 34.90 92 HIS B N 1
ATOM 9170 C CA . HIS B 1 92 ? -6.138 62.569 59.262 1.00 33.60 92 HIS B CA 1
ATOM 9171 C C . HIS B 1 92 ? -4.964 62.674 60.206 1.00 28.19 92 HIS B C 1
ATOM 9172 O O . HIS B 1 92 ? -5.107 62.406 61.398 1.00 31.57 92 HIS B O 1
ATOM 9186 N N . LYS B 1 93 ? -3.801 63.035 59.671 1.00 26.78 93 LYS B N 1
ATOM 9187 C CA . LYS B 1 93 ? -2.600 63.176 60.484 1.00 34.77 93 LYS B CA 1
ATOM 9188 C C . LYS B 1 93 ? -2.890 64.078 61.690 1.00 36.71 93 LYS B C 1
ATOM 9189 O O . LYS B 1 93 ? -3.428 65.164 61.531 1.00 32.78 93 LYS B O 1
ATOM 9208 N N . GLY B 1 94 ? -2.553 63.623 62.891 1.00 41.42 94 GLY B N 1
ATOM 9209 C CA . GLY B 1 94 ? -2.755 64.427 64.086 1.00 38.39 94 GLY B CA 1
ATOM 9210 C C . GLY B 1 94 ? -3.985 64.051 64.892 1.00 38.84 94 GLY B C 1
ATOM 9211 O O . GLY B 1 94 ? -4.060 64.340 66.084 1.00 42.54 94 GLY B O 1
ATOM 9215 N N . GLN B 1 95 ? -4.967 63.421 64.258 1.00 39.14 95 GLN B N 1
ATOM 9216 C CA . GLN B 1 95 ? -6.128 62.924 65.000 1.00 40.32 95 GLN B CA 1
ATOM 9217 C C . GLN B 1 95 ? -5.803 61.647 65.776 1.00 44.26 95 GLN B C 1
ATOM 9218 O O . GLN B 1 95 ? -4.776 61.004 65.535 1.00 38.76 95 GLN B O 1
ATOM 9232 N N . ASP B 1 96 ? -6.676 61.293 66.719 1.00 49.64 96 ASP B N 1
ATOM 9233 C CA . ASP B 1 96 ? -6.557 60.040 67.459 1.00 46.84 96 ASP B CA 1
ATOM 9234 C C . ASP B 1 96 ? -6.634 58.874 66.481 1.00 40.75 96 ASP B C 1
ATOM 9235 O O . ASP B 1 96 ? -7.373 58.935 65.496 1.00 32.87 96 ASP B O 1
ATOM 9244 N N . VAL B 1 97 ? -5.896 57.808 66.765 1.00 42.05 97 VAL B N 1
ATOM 9245 C CA . VAL B 1 97 ? -6.018 56.574 65.999 1.00 42.75 97 VAL B CA 1
ATOM 9246 C C . VAL B 1 97 ? -7.422 55.994 66.201 1.00 44.94 97 VAL B C 1
ATOM 9247 O O . VAL B 1 97 ? -8.112 56.336 67.154 1.00 39.87 97 VAL B O 1
ATOM 9260 N N . TRP B 1 98 ? -7.850 55.145 65.277 1.00 41.24 98 TRP B N 1
ATOM 9261 C CA . TRP B 1 98 ? -9.169 54.534 65.336 1.00 42.39 98 TRP B CA 1
ATOM 9262 C C . TRP B 1 98 ? -9.099 53.199 66.070 1.00 45.98 98 TRP B C 1
ATOM 9263 O O . TRP B 1 98 ? -8.173 52.423 65.844 1.00 42.20 98 TRP B O 1
ATOM 9284 N N . GLN B 1 99 ? -10.081 52.922 66.927 1.00 41.80 99 GLN B N 1
ATOM 9285 C CA . GLN B 1 99 ? -10.220 51.598 67.538 1.00 44.39 99 GLN B CA 1
ATOM 9286 C C . GLN B 1 99 ? -11.240 50.778 66.750 1.00 49.68 99 GLN B C 1
ATOM 9287 O O . GLN B 1 99 ? -11.308 49.550 66.866 1.00 52.37 99 GLN B O 1
ATOM 9301 N N . GLU B 1 100 ? -12.038 51.469 65.945 1.00 42.52 100 GLU B N 1
ATOM 9302 C CA . GLU B 1 100 ? -12.954 50.805 65.024 1.00 46.66 100 GLU B CA 1
ATOM 9303 C C . GLU B 1 100 ? -12.761 51.475 63.675 1.00 44.72 100 GLU B C 1
ATOM 9304 O O . GLU B 1 100 ? -12.319 52.618 63.624 1.00 41.86 100 GLU B O 1
ATOM 9316 N N . VAL B 1 101 ? -13.084 50.798 62.582 1.00 48.64 101 VAL B N 1
ATOM 9317 C CA . VAL B 1 101 ? -12.845 51.389 61.273 1.00 55.01 101 VAL B CA 1
ATOM 9318 C C . VAL B 1 101 ? -13.988 52.302 60.838 1.00 48.50 101 VAL B C 1
ATOM 9319 O O . VAL B 1 101 ? -15.162 51.954 60.947 1.00 45.90 101 VAL B O 1
ATOM 9332 N N . PRO B 1 102 ? -13.643 53.489 60.341 1.00 48.25 102 PRO B N 1
ATOM 9333 C CA . PRO B 1 102 ? -14.666 54.402 59.818 1.00 48.86 102 PRO B CA 1
ATOM 9334 C C . PRO B 1 102 ? -15.473 53.719 58.712 1.00 45.85 102 PRO B C 1
ATOM 9335 O O . PRO B 1 102 ? -14.886 52.990 57.909 1.00 39.97 102 PRO B O 1
ATOM 9346 N N . GLY B 1 103 ? -16.789 53.919 58.676 1.00 45.34 103 GLY B N 1
ATOM 9347 C CA . GLY B 1 103 ? -17.623 53.232 57.694 1.00 40.52 103 GLY B CA 1
ATOM 9348 C C . GLY B 1 103 ? -17.128 53.441 56.275 1.00 42.27 103 GLY B C 1
ATOM 9349 O O . GLY B 1 103 ? -17.171 52.539 55.432 1.00 45.66 103 GLY B O 1
ATOM 9353 N N . GLU B 1 104 ? -16.635 54.650 56.029 1.00 39.26 104 GLU B N 1
ATOM 9354 C CA . GLU B 1 104 ? -16.147 55.077 54.723 1.00 42.05 104 GLU B CA 1
ATOM 9355 C C . GLU B 1 104 ? -15.049 54.158 54.182 1.00 39.76 104 GLU B C 1
ATOM 9356 O O . GLU B 1 104 ? -14.947 53.935 52.969 1.00 32.25 104 GLU B O 1
ATOM 9368 N N . TYR B 1 105 ? -14.203 53.672 55.083 1.00 37.61 105 TYR B N 1
ATOM 9369 C CA . TYR B 1 105 ? -13.024 52.888 54.705 1.00 41.08 105 TYR B CA 1
ATOM 9370 C C . TYR B 1 105 ? -13.184 51.399 54.999 1.00 39.88 105 TYR B C 1
ATOM 9371 O O . TYR B 1 105 ? -12.259 50.631 54.772 1.00 35.52 105 TYR B O 1
ATOM 9389 N N . ARG B 1 106 ? -14.340 50.995 55.513 1.00 38.47 106 ARG B N 1
ATOM 9390 C CA . ARG B 1 106 ? -14.538 49.619 55.957 1.00 39.62 106 ARG B CA 1
ATOM 9391 C C . ARG B 1 106 ? -14.282 48.581 54.854 1.00 37.87 106 ARG B C 1
ATOM 9392 O O . ARG B 1 106 ? -13.584 47.612 55.081 1.00 34.17 106 ARG B O 1
ATOM 9413 N N . SER B 1 107 ? -14.825 48.776 53.658 1.00 37.32 107 SER B N 1
ATOM 9414 C CA . SER B 1 107 ? -14.678 47.761 52.622 1.00 42.94 107 SER B CA 1
ATOM 9415 C C . SER B 1 107 ? -13.228 47.718 52.103 1.00 37.92 107 SER B C 1
ATOM 9416 O O . SER B 1 107 ? -12.722 46.673 51.753 1.00 33.12 107 SER B O 1
ATOM 9424 N N . THR B 1 108 ? -12.548 48.855 52.094 1.00 36.81 108 THR B N 1
ATOM 9425 C CA . THR B 1 108 ? -11.172 48.914 51.622 1.00 33.06 108 THR B CA 1
ATOM 9426 C C . THR B 1 108 ? -10.207 48.272 52.604 1.00 35.75 108 THR B C 1
ATOM 9427 O O . THR B 1 108 ? -9.329 47.498 52.221 1.00 33.23 108 THR B O 1
ATOM 9438 N N . LEU B 1 109 ? -10.363 48.610 53.880 1.00 31.23 109 LEU B N 1
ATOM 9439 C CA . LEU B 1 109 ? -9.507 48.059 54.915 1.00 39.06 109 LEU B CA 1
ATOM 9440 C C . LEU B 1 109 ? -9.779 46.562 55.026 1.00 36.37 109 LEU B C 1
ATOM 9441 O O . LEU B 1 109 ? -8.859 45.781 55.228 1.00 32.52 109 LEU B O 1
ATOM 9457 N N . ARG B 1 110 ? -11.037 46.155 54.869 1.00 31.08 110 ARG B N 1
ATOM 9458 C CA . ARG B 1 110 ? -11.364 44.724 54.883 1.00 35.66 110 ARG B CA 1
ATOM 9459 C C . ARG B 1 110 ? -10.603 44.002 53.760 1.00 38.83 110 ARG B C 1
ATOM 9460 O O . ARG B 1 110 ? -10.003 42.952 53.977 1.00 35.23 110 ARG B O 1
ATOM 9481 N N . ARG B 1 111 ? -10.606 44.561 52.555 1.00 36.09 111 ARG B N 1
ATOM 9482 C CA . ARG B 1 111 ? -9.913 43.890 51.463 1.00 37.40 111 ARG B CA 1
ATOM 9483 C C . ARG B 1 111 ? -8.408 43.820 51.723 1.00 33.62 111 ARG B C 1
ATOM 9484 O O . ARG B 1 111 ? -7.779 42.809 51.431 1.00 33.43 111 ARG B O 1
ATOM 9505 N N . ILE B 1 112 ? -7.837 44.891 52.273 1.00 36.25 112 ILE B N 1
ATOM 9506 C CA . ILE B 1 112 ? -6.417 44.916 52.619 1.00 37.65 112 ILE B CA 1
ATOM 9507 C C . ILE B 1 112 ? -6.088 43.788 53.598 1.00 36.37 112 ILE B C 1
ATOM 9508 O O . ILE B 1 112 ? -5.103 43.064 53.448 1.00 31.08 112 ILE B O 1
ATOM 9524 N N . ILE B 1 113 ? -6.930 43.658 54.608 1.00 27.69 113 ILE B N 1
ATOM 9525 C CA . ILE B 1 113 ? -6.729 42.671 55.657 1.00 30.53 113 ILE B CA 1
ATOM 9526 C C . ILE B 1 113 ? -6.906 41.235 55.115 1.00 37.74 113 ILE B C 1
ATOM 9527 O O . ILE B 1 113 ? -6.125 40.334 55.441 1.00 39.21 113 ILE B O 1
ATOM 9543 N N . VAL B 1 114 ? -7.911 41.021 54.273 1.00 36.97 114 VAL B N 1
ATOM 9544 C CA . VAL B 1 114 ? -8.152 39.679 53.716 1.00 35.69 114 VAL B CA 1
ATOM 9545 C C . VAL B 1 114 ? -6.987 39.262 52.835 1.00 31.28 114 VAL B C 1
ATOM 9546 O O . VAL B 1 114 ? -6.530 38.121 52.887 1.00 35.80 114 VAL B O 1
ATOM 9559 N N . THR B 1 115 ? -6.484 40.201 52.046 1.00 27.09 115 THR B N 1
ATOM 9560 C CA . THR B 1 115 ? -5.391 39.914 51.116 1.00 32.88 115 THR B CA 1
ATOM 9561 C C . THR B 1 115 ? -4.086 39.593 51.847 1.00 37.20 115 THR B C 1
ATOM 9562 O O . THR B 1 115 ? -3.346 38.699 51.441 1.00 32.01 115 THR B O 1
ATOM 9573 N N . GLN B 1 116 ? -3.801 40.305 52.931 1.00 32.47 116 GLN B N 1
ATOM 9574 C CA . GLN B 1 116 ? -2.654 39.950 53.755 1.00 35.02 116 GLN B CA 1
ATOM 9575 C C . GLN B 1 116 ? -2.889 38.578 54.401 1.00 31.63 116 GLN B C 1
ATOM 9576 O O . GLN B 1 116 ? -2.000 37.740 54.424 1.00 32.78 116 GLN B O 1
ATOM 9590 N N . GLY B 1 117 ? -4.089 38.364 54.922 1.00 32.19 117 GLY B N 1
ATOM 9591 C CA . GLY B 1 117 ? -4.455 37.088 55.529 1.00 33.34 117 GLY B CA 1
ATOM 9592 C C . GLY B 1 117 ? -4.305 35.933 54.547 1.00 33.40 117 GLY B C 1
ATOM 9593 O O . GLY B 1 117 ? -3.877 34.852 54.924 1.00 34.06 117 GLY B O 1
ATOM 9597 N N . ASP B 1 118 ? -4.615 36.177 53.277 1.00 31.26 118 ASP B N 1
ATOM 9598 C CA . ASP B 1 118 ? -4.692 35.105 52.282 1.00 32.10 118 ASP B CA 1
ATOM 9599 C C . ASP B 1 118 ? -3.327 34.489 52.013 1.00 29.57 118 ASP B C 1
ATOM 9600 O O . ASP B 1 118 ? -3.227 33.318 51.653 1.00 29.08 118 ASP B O 1
ATOM 9609 N N . THR B 1 119 ? -2.270 35.280 52.159 1.00 28.79 119 THR B N 1
ATOM 9610 C CA . THR B 1 119 ? -0.929 34.787 51.857 1.00 31.68 119 THR B CA 1
ATOM 9611 C C . THR B 1 119 ? -0.454 33.784 52.906 1.00 35.15 119 THR B C 1
ATOM 9612 O O . THR B 1 119 ? 0.444 32.982 52.653 1.00 32.50 119 THR B O 1
ATOM 9623 N N . GLU B 1 120 ? -1.053 33.824 54.091 1.00 28.91 120 GLU B N 1
ATOM 9624 C CA . GLU B 1 120 ? -0.538 33.034 55.200 1.00 26.51 120 GLU B CA 1
ATOM 9625 C C . GLU B 1 120 ? -0.838 31.532 54.994 1.00 30.07 120 GLU B C 1
ATOM 9626 O O . GLU B 1 120 ? 0.074 30.705 54.959 1.00 29.65 120 GLU B O 1
ATOM 9638 N N . PRO B 1 121 ? -2.116 31.168 54.830 1.00 30.03 121 PRO B N 1
ATOM 9639 C CA . PRO B 1 121 ? -2.371 29.752 54.523 1.00 32.69 121 PRO B CA 1
ATOM 9640 C C . PRO B 1 121 ? -1.776 29.328 53.176 1.00 36.95 121 PRO B C 1
ATOM 9641 O O . PRO B 1 121 ? -1.466 28.147 52.980 1.00 35.99 121 PRO B O 1
ATOM 9652 N N . ALA B 1 122 ? -1.607 30.274 52.257 1.00 36.42 122 ALA B N 1
ATOM 9653 C CA . ALA B 1 122 ? -1.095 29.936 50.931 1.00 28.92 122 ALA B CA 1
ATOM 9654 C C . ALA B 1 122 ? 0.301 29.346 51.059 1.00 30.72 122 ALA B C 1
ATOM 9655 O O . ALA B 1 122 ? 0.614 28.339 50.435 1.00 33.49 122 ALA B O 1
ATOM 9662 N N . SER B 1 123 ? 1.137 29.955 51.894 1.00 31.44 123 SER B N 1
ATOM 9663 C CA . SER B 1 123 ? 2.515 29.496 52.034 1.00 31.26 123 SER B CA 1
ATOM 9664 C C . SER B 1 123 ? 2.556 28.088 52.630 1.00 34.70 123 SER B C 1
ATOM 9665 O O . SER B 1 123 ? 3.404 27.265 52.258 1.00 34.46 123 SER B O 1
ATOM 9673 N N . VAL B 1 124 ? 1.643 27.804 53.557 1.00 36.99 124 VAL B N 1
ATOM 9674 C CA . VAL B 1 124 ? 1.573 26.470 54.156 1.00 33.31 124 VAL B CA 1
ATOM 9675 C C . VAL B 1 124 ? 1.196 25.451 53.077 1.00 33.41 124 VAL B C 1
ATOM 9676 O O . VAL B 1 124 ? 1.805 24.379 52.950 1.00 30.88 124 VAL B O 1
ATOM 9689 N N . GLU B 1 125 ? 0.183 25.791 52.297 1.00 31.41 125 GLU B N 1
ATOM 9690 C CA . GLU B 1 125 ? -0.262 24.937 51.193 1.00 33.76 125 GLU B CA 1
ATOM 9691 C C . GLU B 1 125 ? 0.885 24.684 50.219 1.00 38.34 125 GLU B C 1
ATOM 9692 O O . GLU B 1 125 ? 1.128 23.547 49.814 1.00 40.72 125 GLU B O 1
ATOM 9704 N N . GLN B 1 126 ? 1.610 25.744 49.868 1.00 34.32 126 GLN B N 1
ATOM 9705 C CA . GLN B 1 126 ? 2.749 25.624 48.967 1.00 35.38 126 GLN B CA 1
ATOM 9706 C C . GLN B 1 126 ? 3.833 24.685 49.495 1.00 34.06 126 GLN B C 1
ATOM 9707 O O . GLN B 1 126 ? 4.512 24.023 48.709 1.00 28.96 126 GLN B O 1
ATOM 9721 N N . GLN B 1 127 ? 3.996 24.644 50.820 1.00 32.76 127 GLN B N 1
ATOM 9722 C CA . GLN B 1 127 ? 5.162 24.040 51.460 1.00 33.49 127 GLN B CA 1
ATOM 9723 C C . GLN B 1 127 ? 4.851 22.681 52.107 1.00 34.85 127 GLN B C 1
ATOM 9724 O O . GLN B 1 127 ? 5.714 22.052 52.719 1.00 35.36 127 GLN B O 1
ATOM 9738 N N . ARG B 1 128 ? 3.606 22.251 51.962 1.00 33.58 128 ARG B N 1
ATOM 9739 C CA A ARG B 1 128 ? 3.135 21.100 52.711 0.64 33.69 128 ARG B CA 1
ATOM 9740 C CA B ARG B 1 128 ? 3.043 21.036 52.555 0.36 35.26 128 ARG B CA 1
ATOM 9741 C C . ARG B 1 128 ? 3.864 19.778 52.389 1.00 39.40 128 ARG B C 1
ATOM 9742 O O . ARG B 1 128 ? 3.911 18.902 53.258 1.00 38.62 128 ARG B O 1
ATOM 9783 N N . HIS B 1 129 ? 4.427 19.637 51.194 1.00 38.72 129 HIS B N 1
ATOM 9784 C CA . HIS B 1 129 ? 5.068 18.379 50.795 1.00 36.47 129 HIS B CA 1
ATOM 9785 C C . HIS B 1 129 ? 6.551 18.350 51.145 1.00 39.28 129 HIS B C 1
ATOM 9786 O O . HIS B 1 129 ? 7.190 17.295 51.083 1.00 39.46 129 HIS B O 1
ATOM 9800 N N . LEU B 1 130 ? 7.110 19.506 51.489 1.00 37.17 130 LEU B N 1
ATOM 9801 C CA . LEU B 1 130 ? 8.560 19.636 51.584 1.00 37.77 130 LEU B CA 1
ATOM 9802 C C . LEU B 1 130 ? 9.169 18.692 52.618 1.00 42.34 130 LEU B C 1
ATOM 9803 O O . LEU B 1 130 ? 10.307 18.257 52.470 1.00 41.43 130 LEU B O 1
ATOM 9819 N N . GLY B 1 131 ? 8.414 18.384 53.666 1.00 35.14 131 GLY B N 1
ATOM 9820 C CA . GLY B 1 131 ? 8.924 17.554 54.746 1.00 36.21 131 GLY B CA 1
ATOM 9821 C C . GLY B 1 131 ? 9.432 16.200 54.240 1.00 40.34 131 GLY B C 1
ATOM 9822 O O . GLY B 1 131 ? 10.412 15.674 54.748 1.00 36.96 131 GLY B O 1
ATOM 9826 N N . LEU B 1 132 ? 8.782 15.645 53.222 1.00 37.77 132 LEU B N 1
ATOM 9827 C CA . LEU B 1 132 ? 9.158 14.333 52.702 1.00 43.87 132 LEU B CA 1
ATOM 9828 C C . LEU B 1 132 ? 10.612 14.285 52.222 1.00 43.20 132 LEU B C 1
ATOM 9829 O O . LEU B 1 132 ? 11.215 13.218 52.184 1.00 41.62 132 LEU B O 1
ATOM 9845 N N . THR B 1 133 ? 11.183 15.441 51.903 1.00 40.15 133 THR B N 1
ATOM 9846 C CA . THR B 1 133 ? 12.552 15.505 51.405 1.00 32.22 133 THR B CA 1
ATOM 9847 C C . THR B 1 133 ? 13.465 16.400 52.258 1.00 34.43 133 THR B C 1
ATOM 9848 O O . THR B 1 133 ? 14.512 16.836 51.788 1.00 36.75 133 THR B O 1
ATOM 9859 N N . ALA B 1 134 ? 13.097 16.650 53.514 1.00 36.07 134 ALA B N 1
ATOM 9860 C CA . ALA B 1 134 ? 13.900 17.522 54.381 1.00 39.03 134 ALA B CA 1
ATOM 9861 C C . ALA B 1 134 ? 15.368 17.106 54.433 1.00 42.97 134 ALA B C 1
ATOM 9862 O O . ALA B 1 134 ? 15.666 15.956 54.672 1.00 39.66 134 ALA B O 1
ATOM 9869 N N . PRO B 1 135 ? 16.294 18.054 54.223 1.00 42.75 135 PRO B N 1
ATOM 9870 C CA . PRO B 1 135 ? 17.730 17.732 54.266 1.00 37.64 135 PRO B CA 1
ATOM 9871 C C . PRO B 1 135 ? 18.293 17.427 55.678 1.00 42.04 135 PRO B C 1
ATOM 9872 O O . PRO B 1 135 ? 19.474 17.084 55.799 1.00 41.20 135 PRO B O 1
ATOM 9883 N N . SER B 1 136 ? 17.476 17.585 56.718 1.00 41.29 136 SER B N 1
ATOM 9884 C CA . SER B 1 136 ? 17.890 17.285 58.096 1.00 41.65 136 SER B CA 1
ATOM 9885 C C . SER B 1 136 ? 16.715 17.509 59.034 1.00 45.07 136 SER B C 1
ATOM 9886 O O . SER B 1 136 ? 15.728 18.140 58.648 1.00 41.06 136 SER B O 1
ATOM 9894 N N . LEU B 1 137 ? 16.819 16.996 60.262 1.00 35.09 137 LEU B N 1
ATOM 9895 C CA . LEU B 1 137 ? 15.804 17.246 61.287 1.00 38.36 137 LEU B CA 1
ATOM 9896 C C . LEU B 1 137 ? 15.744 18.718 61.630 1.00 38.22 137 LEU B C 1
ATOM 9897 O O . LEU B 1 137 ? 14.673 19.260 61.879 1.00 45.47 137 LEU B O 1
ATOM 9913 N N . TYR B 1 138 ? 16.910 19.355 61.661 1.00 37.73 138 TYR B N 1
ATOM 9914 C CA . TYR B 1 138 ? 17.012 20.777 61.906 1.00 38.62 138 TYR B CA 1
ATOM 9915 C C . TYR B 1 138 ? 16.158 21.539 60.871 1.00 43.69 138 TYR B C 1
ATOM 9916 O O . TYR B 1 138 ? 15.377 22.432 61.215 1.00 38.32 138 TYR B O 1
ATOM 9934 N N . ASP B 1 139 ? 16.301 21.174 59.603 1.00 41.26 139 ASP B N 1
ATOM 9935 C CA . ASP B 1 139 ? 15.582 21.869 58.542 1.00 42.53 139 ASP B CA 1
ATOM 9936 C C . ASP B 1 139 ? 14.094 21.536 58.570 1.00 35.92 139 ASP B C 1
ATOM 9937 O O . ASP B 1 139 ? 13.260 22.410 58.393 1.00 32.27 139 ASP B O 1
ATOM 9946 N N . LEU B 1 140 ? 13.762 20.282 58.840 1.00 37.30 140 LEU B N 1
ATOM 9947 C CA . LEU B 1 140 ? 12.368 19.887 58.995 1.00 39.11 140 LEU B CA 1
ATOM 9948 C C . LEU B 1 140 ? 11.689 20.720 60.078 1.00 44.02 140 LEU B C 1
ATOM 9949 O O . LEU B 1 140 ? 10.571 21.216 59.892 1.00 35.05 140 LEU B O 1
ATOM 9965 N N . ARG B 1 141 ? 12.382 20.891 61.203 1.00 45.73 141 ARG B N 1
ATOM 9966 C CA . ARG B 1 141 ? 11.820 21.616 62.337 1.00 45.80 141 ARG B CA 1
ATOM 9967 C C . ARG B 1 141 ? 11.656 23.097 62.014 1.00 41.78 141 ARG B C 1
ATOM 9968 O O . ARG B 1 141 ? 10.679 23.707 62.429 1.00 44.83 141 ARG B O 1
ATOM 9989 N N . ASN B 1 142 ? 12.607 23.677 61.284 1.00 38.45 142 ASN B N 1
ATOM 9990 C CA . ASN B 1 142 ? 12.486 25.082 60.860 1.00 40.21 142 ASN B CA 1
ATOM 9991 C C . ASN B 1 142 ? 11.296 25.283 59.920 1.00 37.75 142 ASN B C 1
ATOM 9992 O O . ASN B 1 142 ? 10.556 26.265 60.022 1.00 37.21 142 ASN B O 1
ATOM 10003 N N . LEU B 1 143 ? 11.121 24.336 59.010 1.00 36.83 143 LEU B N 1
ATOM 10004 C CA . LEU B 1 143 ? 9.995 24.334 58.091 1.00 36.93 143 LEU B CA 1
ATOM 10005 C C . LEU B 1 143 ? 8.694 24.347 58.884 1.00 43.07 143 LEU B C 1
ATOM 10006 O O . LEU B 1 143 ? 7.811 25.173 58.633 1.00 31.71 143 LEU B O 1
ATOM 10022 N N . PHE B 1 144 ? 8.586 23.432 59.852 1.00 36.22 144 PHE B N 1
ATOM 10023 C CA . PHE B 1 144 ? 7.382 23.306 60.668 1.00 37.27 144 PHE B CA 1
ATOM 10024 C C . PHE B 1 144 ? 7.156 24.564 61.513 1.00 36.70 144 PHE B C 1
ATOM 10025 O O . PHE B 1 144 ? 6.021 24.981 61.719 1.00 35.82 144 PHE B O 1
ATOM 10042 N N . GLN B 1 145 ? 8.239 25.182 61.973 1.00 40.12 145 GLN B N 1
ATOM 10043 C CA . GLN B 1 145 ? 8.141 26.394 62.780 1.00 40.18 145 GLN B CA 1
ATOM 10044 C C . GLN B 1 145 ? 7.537 27.527 61.935 1.00 41.11 145 GLN B C 1
ATOM 10045 O O . GLN B 1 145 ? 6.655 28.254 62.390 1.00 38.78 145 GLN B O 1
ATOM 10059 N N . VAL B 1 146 ? 8.012 27.657 60.699 1.00 40.51 146 VAL B N 1
ATOM 10060 C CA . VAL B 1 146 ? 7.473 28.632 59.765 1.00 36.96 146 VAL B CA 1
ATOM 10061 C C . VAL B 1 146 ? 5.992 28.320 59.520 1.00 34.98 146 VAL B C 1
ATOM 10062 O O . VAL B 1 146 ? 5.148 29.202 59.619 1.00 33.91 146 VAL B O 1
ATOM 10075 N N . ASN B 1 147 ? 5.681 27.060 59.245 1.00 30.88 147 ASN B N 1
ATOM 10076 C CA . ASN B 1 147 ? 4.310 26.634 58.975 1.00 33.86 147 ASN B CA 1
ATOM 10077 C C . ASN B 1 147 ? 3.338 27.014 60.103 1.00 36.31 147 ASN B C 1
ATOM 10078 O O . ASN B 1 147 ? 2.301 27.583 59.834 1.00 33.53 147 ASN B O 1
ATOM 10089 N N . VAL B 1 148 ? 3.638 26.692 61.361 1.00 38.43 148 VAL B N 1
ATOM 10090 C CA . VAL B 1 148 ? 2.670 26.995 62.421 1.00 36.87 148 VAL B CA 1
ATOM 10091 C C . VAL B 1 148 ? 2.541 28.493 62.622 1.00 38.01 148 VAL B C 1
ATOM 10092 O O . VAL B 1 148 ? 1.473 28.995 62.982 1.00 35.17 148 VAL B O 1
ATOM 10105 N N . GLU B 1 149 ? 3.621 29.222 62.370 1.00 34.63 149 GLU B N 1
ATOM 10106 C CA . GLU B 1 149 ? 3.576 30.658 62.542 1.00 38.51 149 GLU B CA 1
ATOM 10107 C C . GLU B 1 149 ? 2.745 31.321 61.443 1.00 38.56 149 GLU B C 1
ATOM 10108 O O . GLU B 1 149 ? 1.944 32.217 61.729 1.00 30.27 149 GLU B O 1
ATOM 10120 N N . GLU B 1 150 ? 2.891 30.858 60.205 1.00 33.34 150 GLU B N 1
ATOM 10121 C CA . GLU B 1 150 ? 2.023 31.346 59.132 1.00 32.80 150 GLU B CA 1
ATOM 10122 C C . GLU B 1 150 ? 0.591 30.974 59.500 1.00 33.96 150 GLU B C 1
ATOM 10123 O O . GLU B 1 150 ? -0.335 31.730 59.241 1.00 37.64 150 GLU B O 1
ATOM 10135 N N . GLY B 1 151 ? 0.414 29.801 60.109 1.00 34.80 151 GLY B N 1
ATOM 10136 C CA . GLY B 1 151 ? -0.881 29.431 60.649 1.00 31.56 151 GLY B CA 1
ATOM 10137 C C . GLY B 1 151 ? -1.402 30.485 61.618 1.00 35.61 151 GLY B C 1
ATOM 10138 O O . GLY B 1 151 ? -2.564 30.899 61.549 1.00 38.43 151 GLY B O 1
ATOM 10142 N N . ARG B 1 152 ? -0.541 30.937 62.523 1.00 35.06 152 ARG B N 1
ATOM 10143 C CA . ARG B 1 152 ? -0.953 31.937 63.501 1.00 33.89 152 ARG B CA 1
ATOM 10144 C C . ARG B 1 152 ? -1.254 33.273 62.819 1.00 37.41 152 ARG B C 1
ATOM 10145 O O . ARG B 1 152 ? -2.126 34.009 63.263 1.00 36.83 152 ARG B O 1
ATOM 10166 N N . HIS B 1 153 ? -0.548 33.591 61.734 1.00 30.45 153 HIS B N 1
ATOM 10167 C CA . HIS B 1 153 ? -0.806 34.857 61.059 1.00 29.43 153 HIS B CA 1
ATOM 10168 C C . HIS B 1 153 ? -2.211 34.858 60.469 1.00 34.24 153 HIS B C 1
ATOM 10169 O O . HIS B 1 153 ? -2.858 35.904 60.427 1.00 33.62 153 HIS B O 1
ATOM 10183 N N . LEU B 1 154 ? -2.694 33.682 60.057 1.00 30.38 154 LEU B N 1
ATOM 10184 C CA . LEU B 1 154 ? -4.068 33.561 59.596 1.00 28.69 154 LEU B CA 1
ATOM 10185 C C . LEU B 1 154 ? -5.011 33.881 60.753 1.00 33.26 154 LEU B C 1
ATOM 10186 O O . LEU B 1 154 ? -5.936 34.669 60.602 1.00 32.18 154 LEU B O 1
ATOM 10202 N N . TRP B 1 155 ? -4.778 33.264 61.909 1.00 37.07 155 TRP B N 1
ATOM 10203 C CA . TRP B 1 155 ? -5.522 33.611 63.126 1.00 35.45 155 TRP B CA 1
ATOM 10204 C C . TRP B 1 155 ? -5.511 35.110 63.387 1.00 38.17 155 TRP B C 1
ATOM 10205 O O . TRP B 1 155 ? -6.543 35.708 63.738 1.00 35.80 155 TRP B O 1
ATOM 10226 N N . ALA B 1 156 ? -4.344 35.729 63.229 1.00 41.16 156 ALA B N 1
ATOM 10227 C CA . ALA B 1 156 ? -4.205 37.154 63.533 1.00 37.26 156 ALA B CA 1
ATOM 10228 C C . ALA B 1 156 ? -5.176 37.977 62.708 1.00 40.28 156 ALA B C 1
ATOM 10229 O O . ALA B 1 156 ? -5.831 38.897 63.220 1.00 38.61 156 ALA B O 1
ATOM 10236 N N . MET B 1 157 ? -5.256 37.669 61.416 1.00 38.86 157 MET B N 1
ATOM 10237 C CA . MET B 1 157 ? -6.088 38.460 60.504 1.00 30.06 157 MET B CA 1
ATOM 10238 C C . MET B 1 157 ? -7.562 38.105 60.723 1.00 33.87 157 MET B C 1
ATOM 10239 O O . MET B 1 157 ? -8.431 38.973 60.696 1.00 37.39 157 MET B O 1
ATOM 10253 N N . VAL B 1 158 ? -7.833 36.821 60.950 1.00 33.59 158 VAL B N 1
ATOM 10254 C CA . VAL B 1 158 ? -9.202 36.359 61.136 1.00 34.77 158 VAL B CA 1
ATOM 10255 C C . VAL B 1 158 ? -9.761 36.980 62.435 1.00 38.70 158 VAL B C 1
ATOM 10256 O O . VAL B 1 158 ? -10.920 37.392 62.495 1.00 39.59 158 VAL B O 1
ATOM 10269 N N . TYR B 1 159 ? -8.925 37.108 63.455 1.00 34.73 159 TYR B N 1
ATOM 10270 C CA . TYR B 1 159 ? -9.356 37.820 64.665 1.00 40.01 159 TYR B CA 1
ATOM 10271 C C . TYR B 1 159 ? -9.833 39.240 64.336 1.00 44.72 159 TYR B C 1
ATOM 10272 O O . TYR B 1 159 ? -10.921 39.658 64.743 1.00 43.77 159 TYR B O 1
ATOM 10290 N N . LEU B 1 160 ? -9.012 39.993 63.613 1.00 43.70 160 LEU B N 1
ATOM 10291 C CA . LEU B 1 160 ? -9.383 41.340 63.251 1.00 42.38 160 LEU B CA 1
ATOM 10292 C C . LEU B 1 160 ? -10.698 41.350 62.470 1.00 43.37 160 LEU B C 1
ATOM 10293 O O . LEU B 1 160 ? -11.537 42.244 62.645 1.00 43.33 160 LEU B O 1
ATOM 10309 N N . LEU B 1 161 ? -10.878 40.366 61.604 1.00 37.17 161 LEU B N 1
ATOM 10310 C CA . LEU B 1 161 ? -12.070 40.328 60.779 1.00 40.35 161 LEU B CA 1
ATOM 10311 C C . LEU B 1 161 ? -13.301 40.095 61.663 1.00 40.43 161 LEU B C 1
ATOM 10312 O O . LEU B 1 161 ? -14.301 40.764 61.497 1.00 36.03 161 LEU B O 1
ATOM 10328 N N . HIS B 1 162 ? -13.228 39.161 62.608 1.00 37.81 162 HIS B N 1
ATOM 10329 C CA . HIS B 1 162 ? -14.362 38.902 63.496 1.00 41.03 162 HIS B CA 1
ATOM 10330 C C . HIS B 1 162 ? -14.627 40.075 64.446 1.00 45.73 162 HIS B C 1
ATOM 10331 O O . HIS B 1 162 ? -15.773 40.447 64.684 1.00 50.75 162 HIS B O 1
ATOM 10345 N N . ALA B 1 163 ? -13.566 40.668 64.974 1.00 46.72 163 ALA B N 1
ATOM 10346 C CA . ALA B 1 163 ? -13.702 41.697 66.007 1.00 50.00 163 ALA B CA 1
ATOM 10347 C C . ALA B 1 163 ? -14.212 43.034 65.475 1.00 52.71 163 ALA B C 1
ATOM 10348 O O . ALA B 1 163 ? -14.872 43.777 66.196 1.00 45.48 163 ALA B O 1
ATOM 10355 N N . HIS B 1 164 ? -13.903 43.358 64.224 1.00 46.89 164 HIS B N 1
ATOM 10356 C CA . HIS B 1 164 ? -14.144 44.716 63.743 1.00 45.91 164 HIS B CA 1
ATOM 10357 C C . HIS B 1 164 ? -14.898 44.817 62.425 1.00 46.41 164 HIS B C 1
ATOM 10358 O O . HIS B 1 164 ? -15.220 45.913 61.998 1.00 42.66 164 HIS B O 1
ATOM 10372 N N . PHE B 1 165 ? -15.193 43.701 61.775 1.00 46.78 165 PHE B N 1
ATOM 10373 C CA . PHE B 1 165 ? -15.791 43.797 60.454 1.00 43.82 165 PHE B CA 1
ATOM 10374 C C . PHE B 1 165 ? -17.130 43.083 60.359 1.00 47.73 165 PHE B C 1
ATOM 10375 O O . PHE B 1 165 ? -17.675 42.904 59.274 1.00 40.39 165 PHE B O 1
ATOM 10392 N N . GLY B 1 166 ? -17.664 42.702 61.511 1.00 47.49 166 GLY B N 1
ATOM 10393 C CA . GLY B 1 166 ? -19.014 42.178 61.593 1.00 51.87 166 GLY B CA 1
ATOM 10394 C C . GLY B 1 166 ? -19.244 40.947 60.740 1.00 53.76 166 GLY B C 1
ATOM 10395 O O . GLY B 1 166 ? -18.382 40.069 60.630 1.00 49.49 166 GLY B O 1
ATOM 10399 N N . ARG B 1 167 ? -20.422 40.874 60.134 1.00 51.66 167 ARG B N 1
ATOM 10400 C CA . ARG B 1 167 ? -20.831 39.676 59.404 1.00 48.40 167 ARG B CA 1
ATOM 10401 C C . ARG B 1 167 ? -19.960 39.432 58.168 1.00 46.55 167 ARG B C 1
ATOM 10402 O O . ARG B 1 167 ? -19.617 38.291 57.872 1.00 48.88 167 ARG B O 1
ATOM 10423 N N . ASP B 1 168 ? -19.607 40.494 57.442 1.00 42.87 168 ASP B N 1
ATOM 10424 C CA . ASP B 1 168 ? -18.697 40.356 56.304 1.00 44.92 168 ASP B CA 1
ATOM 10425 C C . ASP B 1 168 ? -17.356 39.815 56.777 1.00 40.66 168 ASP B C 1
ATOM 10426 O O . ASP B 1 168 ? -16.714 39.066 56.067 1.00 34.57 168 ASP B O 1
ATOM 10435 N N . GLY B 1 169 ? -16.925 40.215 57.971 1.00 40.48 169 GLY B N 1
ATOM 10436 C CA . GLY B 1 169 ? -15.674 39.721 58.516 1.00 39.81 169 GLY B CA 1
ATOM 10437 C C . GLY B 1 169 ? -15.752 38.222 58.718 1.00 45.80 169 GLY B C 1
ATOM 10438 O O . GLY B 1 169 ? -14.824 37.493 58.403 1.00 41.93 169 GLY B O 1
ATOM 10442 N N . ARG B 1 170 ? -16.872 37.758 59.255 1.00 47.66 170 ARG B N 1
ATOM 10443 C CA . ARG B 1 170 ? -17.081 36.337 59.436 1.00 46.16 170 ARG B CA 1
ATOM 10444 C C . ARG B 1 170 ? -17.004 35.628 58.087 1.00 42.36 170 ARG B C 1
ATOM 10445 O O . ARG B 1 170 ? -16.346 34.594 57.958 1.00 37.95 170 ARG B O 1
ATOM 10466 N N . GLU B 1 171 ? -17.659 36.182 57.072 1.00 38.55 171 GLU B N 1
ATOM 10467 C CA . GLU B 1 171 ? -17.687 35.522 55.761 1.00 45.63 171 GLU B CA 1
ATOM 10468 C C . GLU B 1 171 ? -16.306 35.456 55.116 1.00 43.36 171 GLU B C 1
ATOM 10469 O O . GLU B 1 171 ? -15.982 34.466 54.446 1.00 42.68 171 GLU B O 1
ATOM 10481 N N . GLU B 1 172 ? -15.496 36.498 55.323 1.00 37.99 172 GLU B N 1
ATOM 10482 C CA . GLU B 1 172 ? -14.139 36.519 54.784 1.00 35.30 172 GLU B CA 1
ATOM 10483 C C . GLU B 1 172 ? -13.307 35.445 55.462 1.00 38.68 172 GLU B C 1
ATOM 10484 O O . GLU B 1 172 ? -12.503 34.781 54.815 1.00 38.24 172 GLU B O 1
ATOM 10496 N N . GLY B 1 173 ? -13.497 35.286 56.771 1.00 41.73 173 GLY B N 1
ATOM 10497 C CA . GLY B 1 173 ? -12.783 34.268 57.530 1.00 45.34 173 GLY B CA 1
ATOM 10498 C C . GLY B 1 173 ? -13.045 32.865 57.011 1.00 42.28 173 GLY B C 1
ATOM 10499 O O . GLY B 1 173 ? -12.150 32.015 56.960 1.00 37.68 173 GLY B O 1
ATOM 10503 N N . GLU B 1 174 ? -14.277 32.606 56.605 1.00 37.67 174 GLU B N 1
ATOM 10504 C CA . GLU B 1 174 ? -14.607 31.284 56.105 1.00 43.31 174 GLU B CA 1
ATOM 10505 C C . GLU B 1 174 ? -14.023 31.120 54.705 1.00 46.58 174 GLU B C 1
ATOM 10506 O O . GLU B 1 174 ? -13.441 30.074 54.378 1.00 39.53 174 GLU B O 1
ATOM 10518 N N . ALA B 1 175 ? -14.139 32.164 53.890 1.00 42.62 175 ALA B N 1
ATOM 10519 C CA . ALA B 1 175 ? -13.678 32.089 52.513 1.00 38.09 175 ALA B CA 1
ATOM 10520 C C . ALA B 1 175 ? -12.163 31.965 52.485 1.00 40.55 175 ALA B C 1
ATOM 10521 O O . ALA B 1 175 ? -11.609 31.453 51.520 1.00 35.94 175 ALA B O 1
ATOM 10528 N N . LEU B 1 176 ? -11.496 32.414 53.549 1.00 39.64 176 LEU B N 1
ATOM 10529 C CA . LEU B 1 176 ? -10.039 32.322 53.632 1.00 40.80 176 LEU B CA 1
ATOM 10530 C C . LEU B 1 176 ? -9.574 30.875 53.718 1.00 42.27 176 LEU B C 1
ATOM 10531 O O . LEU B 1 176 ? -8.407 30.585 53.476 1.00 34.23 176 LEU B O 1
ATOM 10547 N N . LEU B 1 177 ? -10.482 29.971 54.092 1.00 39.48 177 LEU B N 1
ATOM 10548 C CA . LEU B 1 177 ? -10.176 28.553 54.116 1.00 44.37 177 LEU B CA 1
ATOM 10549 C C . LEU B 1 177 ? -10.734 27.806 52.900 1.00 47.92 177 LEU B C 1
ATOM 10550 O O . LEU B 1 177 ? -10.443 26.622 52.718 1.00 54.08 177 LEU B O 1
ATOM 10566 N N . GLU B 1 178 ? -11.539 28.475 52.077 1.00 37.77 178 GLU B N 1
ATOM 10567 C CA . GLU B 1 178 ? -12.072 27.844 50.862 1.00 38.72 178 GLU B CA 1
ATOM 10568 C C . GLU B 1 178 ? -11.113 27.953 49.683 1.00 40.26 178 GLU B C 1
ATOM 10569 O O . GLU B 1 178 ? -11.067 27.057 48.848 1.00 49.65 178 GLU B O 1
ATOM 10581 N N . ARG B 1 179 ? -10.358 29.042 49.589 1.00 36.20 179 ARG B N 1
ATOM 10582 C CA . ARG B 1 179 ? -9.350 29.160 48.527 1.00 39.31 179 ARG B CA 1
ATOM 10583 C C . ARG B 1 179 ? -8.168 28.221 48.823 1.00 38.25 179 ARG B C 1
ATOM 10584 O O . ARG B 1 179 ? -7.983 27.805 49.967 1.00 34.06 179 ARG B O 1
ATOM 10605 N N . ARG B 1 180 ? -7.388 27.870 47.800 1.00 30.55 180 ARG B N 1
ATOM 10606 C CA . ARG B 1 180 ? -6.301 26.890 47.948 1.00 36.92 180 ARG B CA 1
ATOM 10607 C C . ARG B 1 180 ? -5.238 27.174 46.913 1.00 34.65 180 ARG B C 1
ATOM 10608 O O . ARG B 1 180 ? -5.554 27.389 45.734 1.00 30.67 180 ARG B O 1
ATOM 10629 N N . SER B 1 181 ? -3.973 27.153 47.319 1.00 32.44 181 SER B N 1
ATOM 10630 C CA . SER B 1 181 ? -2.912 27.585 46.404 1.00 32.24 181 SER B CA 1
ATOM 10631 C C . SER B 1 181 ? -2.857 26.641 45.187 1.00 35.23 181 SER B C 1
ATOM 10632 O O . SER B 1 181 ? -2.783 25.433 45.344 1.00 32.28 181 SER B O 1
ATOM 10640 N N . GLY B 1 182 ? -2.925 27.197 43.981 1.00 35.31 182 GLY B N 1
ATOM 10641 C CA . GLY B 1 182 ? -2.848 26.393 42.767 1.00 41.84 182 GLY B CA 1
ATOM 10642 C C . GLY B 1 182 ? -4.152 25.729 42.348 1.00 40.44 182 GLY B C 1
ATOM 10643 O O . GLY B 1 182 ? -4.202 25.054 41.330 1.00 40.47 182 GLY B O 1
ATOM 10647 N N . ASP B 1 183 ? -5.220 25.920 43.111 1.00 34.40 183 ASP B N 1
ATOM 10648 C CA . ASP B 1 183 ? -6.497 25.308 42.767 1.00 34.94 183 ASP B CA 1
ATOM 10649 C C . ASP B 1 183 ? -7.111 25.993 41.540 1.00 43.36 183 ASP B C 1
ATOM 10650 O O . ASP B 1 183 ? -6.999 27.210 41.387 1.00 42.01 183 ASP B O 1
ATOM 10659 N N . GLU B 1 184 ? -7.767 25.225 40.669 1.00 33.67 184 GLU B N 1
ATOM 10660 C CA . GLU B 1 184 ? -8.317 25.790 39.422 1.00 35.24 184 GLU B CA 1
ATOM 10661 C C . GLU B 1 184 ? -9.545 26.676 39.686 1.00 31.92 184 GLU B C 1
ATOM 10662 O O . GLU B 1 184 ? -9.666 27.757 39.135 1.00 33.22 184 GLU B O 1
ATOM 10674 N N . ASP B 1 185 ? -10.453 26.207 40.530 1.00 29.00 185 ASP B N 1
ATOM 10675 C CA . ASP B 1 185 ? -11.694 26.923 40.794 1.00 34.12 185 ASP B CA 1
ATOM 10676 C C . ASP B 1 185 ? -11.516 28.043 41.820 1.00 35.01 185 ASP B C 1
ATOM 10677 O O . ASP B 1 185 ? -12.177 29.069 41.734 1.00 29.54 185 ASP B O 1
ATOM 10686 N N . ASN B 1 186 ? -10.643 27.842 42.801 1.00 35.71 186 ASN B N 1
ATOM 10687 C CA . ASN B 1 186 ? -10.529 28.793 43.918 1.00 33.11 186 ASN B CA 1
ATOM 10688 C C . ASN B 1 186 ? -9.076 28.972 44.326 1.00 31.49 186 ASN B C 1
ATOM 10689 O O . ASN B 1 186 ? -8.675 28.571 45.422 1.00 34.18 186 ASN B O 1
ATOM 10700 N N . PRO B 1 187 ? -8.268 29.527 43.412 1.00 30.14 187 PRO B N 1
ATOM 10701 C CA . PRO B 1 187 ? -6.846 29.774 43.670 1.00 35.10 187 PRO B CA 1
ATOM 10702 C C . PRO B 1 187 ? -6.684 30.843 44.751 1.00 36.47 187 PRO B C 1
ATOM 10703 O O . PRO B 1 187 ? -7.621 31.592 45.037 1.00 33.17 187 PRO B O 1
ATOM 10714 N N . ARG B 1 188 ? -5.499 30.924 45.331 1.00 33.49 188 ARG B N 1
ATOM 10715 C CA . ARG B 1 188 ? -5.189 32.020 46.245 1.00 35.61 188 ARG B CA 1
ATOM 10716 C C . ARG B 1 188 ? -5.110 33.351 45.469 1.00 38.98 188 ARG B C 1
ATOM 10717 O O . ARG B 1 188 ? -4.940 33.373 44.248 1.00 35.72 188 ARG B O 1
ATOM 10738 N N . ILE B 1 189 ? -5.233 34.461 46.179 1.00 34.67 189 ILE B N 1
ATOM 10739 C CA . ILE B 1 189 ? -5.419 35.768 45.540 1.00 33.38 189 ILE B CA 1
ATOM 10740 C C . ILE B 1 189 ? -4.198 36.215 44.713 1.00 35.60 189 ILE B C 1
ATOM 10741 O O . ILE B 1 189 ? -4.351 36.717 43.599 1.00 41.23 189 ILE B O 1
ATOM 10757 N N . LEU B 1 190 ? -2.988 36.027 45.230 1.00 30.99 190 LEU B N 1
ATOM 10758 C CA . LEU B 1 190 ? -1.813 36.629 44.583 1.00 37.97 190 LEU B CA 1
ATOM 10759 C C . LEU B 1 190 ? -0.990 35.564 43.900 1.00 37.29 190 LEU B C 1
ATOM 10760 O O . LEU B 1 190 ? -0.794 34.482 44.457 1.00 34.79 190 LEU B O 1
ATOM 10776 N N . THR B 1 191 ? -0.501 35.882 42.699 1.00 35.31 191 THR B N 1
ATOM 10777 C CA . THR B 1 191 ? 0.217 34.923 41.845 1.00 37.42 191 THR B CA 1
ATOM 10778 C C . THR B 1 191 ? 1.361 34.186 42.528 1.00 33.85 191 THR B C 1
ATOM 10779 O O . THR B 1 191 ? 1.430 32.972 42.460 1.00 37.69 191 THR B O 1
ATOM 10790 N N . ALA B 1 192 ? 2.255 34.919 43.192 1.00 32.92 192 ALA B N 1
ATOM 10791 C CA . ALA B 1 192 ? 3.450 34.315 43.777 1.00 33.94 192 ALA B CA 1
ATOM 10792 C C . ALA B 1 192 ? 3.071 33.267 44.829 1.00 39.06 192 ALA B C 1
ATOM 10793 O O . ALA B 1 192 ? 3.878 32.408 45.169 1.00 39.32 192 ALA B O 1
ATOM 10800 N N . PHE B 1 193 ? 1.849 33.367 45.346 1.00 32.07 193 PHE B N 1
ATOM 10801 C CA . PHE B 1 193 ? 1.374 32.484 46.402 1.00 34.75 193 PHE B CA 1
ATOM 10802 C C . PHE B 1 193 ? 0.524 31.370 45.824 1.00 39.53 193 PHE B C 1
ATOM 10803 O O . PHE B 1 193 ? 0.065 30.504 46.558 1.00 39.29 193 PHE B O 1
ATOM 10820 N N . ASN B 1 194 ? 0.325 31.400 44.504 1.00 32.95 194 ASN B N 1
ATOM 10821 C CA . ASN B 1 194 ? -0.305 30.288 43.797 1.00 33.51 194 ASN B CA 1
ATOM 10822 C C . ASN B 1 194 ? 0.683 29.387 43.085 1.00 37.46 194 ASN B C 1
ATOM 10823 O O . ASN B 1 194 ? 0.321 28.326 42.603 1.00 41.95 194 ASN B O 1
ATOM 10834 N N . GLU B 1 195 ? 1.926 29.827 42.989 1.00 40.89 195 GLU B N 1
ATOM 10835 C CA . GLU B 1 195 ? 2.939 29.057 42.293 1.00 43.23 195 GLU B CA 1
ATOM 10836 C C . GLU B 1 195 ? 3.426 27.906 43.166 1.00 43.51 195 GLU B C 1
ATOM 10837 O O . GLU B 1 195 ? 3.149 27.860 44.368 1.00 42.18 195 GLU B O 1
ATOM 10849 N N . LYS B 1 196 ? 4.171 26.994 42.556 1.00 42.89 196 LYS B N 1
ATOM 10850 C CA . LYS B 1 196 ? 4.740 25.863 43.273 1.00 46.76 196 LYS B CA 1
ATOM 10851 C C . LYS B 1 196 ? 5.962 26.301 44.043 1.00 45.52 196 LYS B C 1
ATOM 10852 O O . LYS B 1 196 ? 6.673 27.222 43.640 1.00 41.25 196 LYS B O 1
ATOM 10871 N N . THR B 1 197 ? 6.212 25.621 45.150 1.00 38.71 197 THR B N 1
ATOM 10872 C CA . THR B 1 197 ? 7.494 25.725 45.813 1.00 36.98 197 THR B CA 1
ATOM 10873 C C . THR B 1 197 ? 8.020 24.297 45.767 1.00 32.12 197 THR B C 1
ATOM 10874 O O . THR B 1 197 ? 7.848 23.552 46.703 1.00 30.03 197 THR B O 1
ATOM 10885 N N . PRO B 1 198 ? 8.647 23.923 44.642 1.00 35.09 198 PRO B N 1
ATOM 10886 C CA . PRO B 1 198 ? 8.871 22.511 44.281 1.00 32.31 198 PRO B CA 1
ATOM 10887 C C . PRO B 1 198 ? 9.991 21.811 45.033 1.00 37.03 198 PRO B C 1
ATOM 10888 O O . PRO B 1 198 ? 10.044 20.588 44.998 1.00 32.77 198 PRO B O 1
ATOM 10899 N N . ASP B 1 199 ? 10.877 22.551 45.684 1.00 33.50 199 ASP B N 1
ATOM 10900 C CA . ASP B 1 199 ? 12.018 21.921 46.338 1.00 32.74 199 ASP B CA 1
ATOM 10901 C C . ASP B 1 199 ? 12.529 22.825 47.452 1.00 35.60 199 ASP B C 1
ATOM 10902 O O . ASP B 1 199 ? 11.970 23.913 47.679 1.00 30.40 199 ASP B O 1
ATOM 10911 N N . TRP B 1 200 ? 13.587 22.397 48.135 1.00 31.99 200 TRP B N 1
ATOM 10912 C CA . TRP B 1 200 ? 14.063 23.112 49.318 1.00 38.68 200 TRP B CA 1
ATOM 10913 C C . TRP B 1 200 ? 14.829 24.386 48.949 1.00 33.83 200 TRP B C 1
ATOM 10914 O O . TRP B 1 200 ? 14.844 25.342 49.705 1.00 36.70 200 TRP B O 1
ATOM 10935 N N . LEU B 1 201 ? 15.450 24.405 47.782 1.00 32.99 201 LEU B N 1
ATOM 10936 C CA . LEU B 1 201 ? 16.144 25.603 47.344 1.00 36.60 201 LEU B CA 1
ATOM 10937 C C . LEU B 1 201 ? 15.103 26.696 47.147 1.00 37.12 201 LEU B C 1
ATOM 10938 O O . LEU B 1 201 ? 15.306 27.837 47.546 1.00 35.27 201 LEU B O 1
ATOM 10954 N N . SER B 1 202 ? 13.984 26.329 46.534 1.00 29.20 202 SER B N 1
ATOM 10955 C CA . SER B 1 202 ? 12.884 27.259 46.326 1.00 30.65 202 SER B CA 1
ATOM 10956 C C . SER B 1 202 ? 12.303 27.713 47.664 1.00 32.16 202 SER B C 1
ATOM 10957 O O . SER B 1 202 ? 11.906 28.860 47.809 1.00 35.55 202 SER B O 1
ATOM 10965 N N . PHE B 1 203 ? 12.256 26.821 48.649 1.00 32.55 203 PHE B N 1
ATOM 10966 C CA . PHE B 1 203 ? 11.713 27.203 49.945 1.00 31.89 203 PHE B CA 1
ATOM 10967 C C . PHE B 1 203 ? 12.634 28.240 50.618 1.00 32.78 203 PHE B C 1
ATOM 10968 O O . PHE B 1 203 ? 12.170 29.261 51.125 1.00 35.51 203 PHE B O 1
ATOM 10985 N N . PHE B 1 204 ? 13.940 28.006 50.612 1.00 28.62 204 PHE B N 1
ATOM 10986 C CA . PHE B 1 204 ? 14.860 28.959 51.245 1.00 32.98 204 PHE B CA 1
ATOM 10987 C C . PHE B 1 204 ? 14.833 30.307 50.509 1.00 31.69 204 PHE B C 1
ATOM 10988 O O . PHE B 1 204 ? 14.843 31.354 51.143 1.00 33.06 204 PHE B O 1
ATOM 11005 N N . MET B 1 205 ? 14.766 30.289 49.180 1.00 29.60 205 MET B N 1
ATOM 11006 C CA . MET B 1 205 ? 14.632 31.531 48.416 1.00 28.26 205 MET B CA 1
ATOM 11007 C C . MET B 1 205 ? 13.334 32.227 48.742 1.00 30.04 205 MET B C 1
ATOM 11008 O O . MET B 1 205 ? 13.291 33.446 48.831 1.00 29.20 205 MET B O 1
ATOM 11022 N N . PHE B 1 206 ? 12.268 31.451 48.894 1.00 27.38 206 PHE B N 1
ATOM 11023 C CA . PHE B 1 206 ? 10.945 32.016 49.148 1.00 29.40 206 PHE B CA 1
ATOM 11024 C C . PHE B 1 206 ? 10.913 32.731 50.499 1.00 33.10 206 PHE B C 1
ATOM 11025 O O . PHE B 1 206 ? 10.406 33.834 50.616 1.00 33.89 206 PHE B O 1
ATOM 11042 N N . THR B 1 207 ? 11.445 32.084 51.529 1.00 26.92 207 THR B N 1
ATOM 11043 C CA . THR B 1 207 ? 11.421 32.658 52.861 1.00 28.36 207 THR B CA 1
ATOM 11044 C C . THR B 1 207 ? 12.429 33.816 52.958 1.00 30.65 207 THR B C 1
ATOM 11045 O O . THR B 1 207 ? 12.214 34.750 53.716 1.00 36.06 207 THR B O 1
ATOM 11056 N N . PHE B 1 208 ? 13.500 33.778 52.169 1.00 32.01 208 PHE B N 1
ATOM 11057 C CA . PHE B 1 208 ? 14.444 34.910 52.116 1.00 30.47 208 PHE B CA 1
ATOM 11058 C C . PHE B 1 208 ? 13.855 36.141 51.426 1.00 29.19 208 PHE B C 1
ATOM 11059 O O . PHE B 1 208 ? 14.162 37.282 51.774 1.00 32.13 208 PHE B O 1
ATOM 11076 N N . ILE B 1 209 ? 13.043 35.904 50.412 1.00 28.03 209 ILE B N 1
ATOM 11077 C CA . ILE B 1 209 ? 12.655 36.968 49.490 1.00 28.63 209 ILE B CA 1
ATOM 11078 C C . ILE B 1 209 ? 11.166 37.290 49.569 1.00 28.22 209 ILE B C 1
ATOM 11079 O O . ILE B 1 209 ? 10.795 38.440 49.647 1.00 26.28 209 ILE B O 1
ATOM 11095 N N . THR B 1 210 ? 10.310 36.268 49.507 1.00 28.21 210 THR B N 1
ATOM 11096 C CA . THR B 1 210 ? 8.871 36.500 49.453 1.00 28.11 210 THR B CA 1
ATOM 11097 C C . THR B 1 210 ? 8.291 36.782 50.838 1.00 35.03 210 THR B C 1
ATOM 11098 O O . THR B 1 210 ? 7.466 37.672 50.988 1.00 35.31 210 THR B O 1
ATOM 11109 N N . ASP B 1 211 ? 8.725 36.040 51.849 1.00 32.06 211 ASP B N 1
ATOM 11110 C CA . ASP B 1 211 ? 8.381 36.387 53.217 1.00 32.03 211 ASP B CA 1
ATOM 11111 C C . ASP B 1 211 ? 8.802 37.836 53.462 1.00 34.01 211 ASP B C 1
ATOM 11112 O O . ASP B 1 211 ? 8.198 38.527 54.269 1.00 38.06 211 ASP B O 1
ATOM 11121 N N . ARG B 1 212 ? 9.846 38.287 52.765 1.00 29.87 212 ARG B N 1
ATOM 11122 C CA . ARG B 1 212 ? 10.343 39.638 52.953 1.00 32.53 212 ARG B CA 1
ATOM 11123 C C . ARG B 1 212 ? 9.375 40.687 52.370 1.00 34.00 212 ARG B C 1
ATOM 11124 O O . ARG B 1 212 ? 9.316 41.802 52.869 1.00 34.05 212 ARG B O 1
ATOM 11145 N N . ASP B 1 213 ? 8.617 40.336 51.329 1.00 34.77 213 ASP B N 1
ATOM 11146 C CA . ASP B 1 213 ? 7.509 41.200 50.898 1.00 34.95 213 ASP B CA 1
ATOM 11147 C C . ASP B 1 213 ? 6.496 41.270 52.034 1.00 36.34 213 ASP B C 1
ATOM 11148 O O . ASP B 1 213 ? 5.930 42.325 52.300 1.00 35.96 213 ASP B O 1
ATOM 11157 N N . GLY B 1 214 ? 6.275 40.140 52.704 1.00 35.06 214 GLY B N 1
ATOM 11158 C CA . GLY B 1 214 ? 5.489 40.111 53.929 1.00 32.79 214 GLY B CA 1
ATOM 11159 C C . GLY B 1 214 ? 5.979 41.163 54.920 1.00 33.05 214 GLY B C 1
ATOM 11160 O O . GLY B 1 214 ? 5.207 41.996 55.385 1.00 34.78 214 GLY B O 1
ATOM 11164 N N . LYS B 1 215 ? 7.278 41.157 55.206 1.00 28.59 215 LYS B N 1
ATOM 11165 C CA . LYS B 1 215 ? 7.857 42.146 56.112 1.00 29.62 215 LYS B CA 1
ATOM 11166 C C . LYS B 1 215 ? 7.491 43.585 55.702 1.00 34.47 215 LYS B C 1
ATOM 11167 O O . LYS B 1 215 ? 7.073 44.380 56.545 1.00 31.44 215 LYS B O 1
ATOM 11186 N N . PHE B 1 216 ? 7.636 43.935 54.425 1.00 29.90 216 PHE B N 1
ATOM 11187 C CA . PHE B 1 216 ? 7.439 45.339 54.039 1.00 34.47 216 PHE B CA 1
ATOM 11188 C C . PHE B 1 216 ? 5.968 45.726 53.981 1.00 34.15 216 PHE B C 1
ATOM 11189 O O . PHE B 1 216 ? 5.620 46.864 54.294 1.00 33.67 216 PHE B O 1
ATOM 11206 N N . GLN B 1 217 ? 5.101 44.774 53.644 1.00 28.89 217 GLN B N 1
ATOM 11207 C CA . GLN B 1 217 ? 3.665 45.011 53.705 1.00 27.44 217 GLN B CA 1
ATOM 11208 C C . GLN B 1 217 ? 3.198 45.169 55.157 1.00 30.34 217 GLN B C 1
ATOM 11209 O O . GLN B 1 217 ? 2.368 46.026 55.463 1.00 29.85 217 GLN B O 1
ATOM 11223 N N . LEU B 1 218 ? 3.734 44.344 56.049 1.00 27.64 218 LEU B N 1
ATOM 11224 C CA . LEU B 1 218 ? 3.351 44.398 57.456 1.00 27.28 218 LEU B CA 1
ATOM 11225 C C . LEU B 1 218 ? 3.888 45.665 58.093 1.00 31.25 218 LEU B C 1
ATOM 11226 O O . LEU B 1 218 ? 3.246 46.217 58.974 1.00 32.68 218 LEU B O 1
ATOM 11242 N N . ALA B 1 219 ? 5.074 46.112 57.677 1.00 30.91 219 ALA B N 1
ATOM 11243 C CA . ALA B 1 219 ? 5.646 47.348 58.241 1.00 33.77 219 ALA B CA 1
ATOM 11244 C C . ALA B 1 219 ? 4.814 48.546 57.789 1.00 32.48 219 ALA B C 1
ATOM 11245 O O . ALA B 1 219 ? 4.668 49.522 58.511 1.00 36.90 219 ALA B O 1
ATOM 11252 N N . SER B 1 220 ? 4.257 48.471 56.587 1.00 27.37 220 SER B N 1
ATOM 11253 C CA . SER B 1 220 ? 3.370 49.533 56.113 1.00 30.86 220 SER B CA 1
ATOM 11254 C C . SER B 1 220 ? 2.073 49.534 56.886 1.00 31.47 220 SER B C 1
ATOM 11255 O O . SER B 1 220 ? 1.585 50.592 57.255 1.00 36.76 220 SER B O 1
ATOM 11263 N N . LEU B 1 221 ? 1.506 48.348 57.126 1.00 29.11 221 LEU B N 1
ATOM 11264 C CA . LEU B 1 221 ? 0.248 48.260 57.862 1.00 34.37 221 LEU B CA 1
ATOM 11265 C C . LEU B 1 221 ? 0.452 48.492 59.363 1.00 38.61 221 LEU B C 1
ATOM 11266 O O . LEU B 1 221 ? -0.492 48.838 60.075 1.00 37.53 221 LEU B O 1
ATOM 11282 N N . ALA B 1 222 ? 1.687 48.340 59.828 1.00 35.27 222 ALA B N 1
ATOM 11283 C CA . ALA B 1 222 ? 2.016 48.636 61.221 1.00 36.09 222 ALA B CA 1
ATOM 11284 C C . ALA B 1 222 ? 1.874 50.139 61.485 1.00 37.84 222 ALA B C 1
ATOM 11285 O O . ALA B 1 222 ? 1.841 50.557 62.634 1.00 35.60 222 ALA B O 1
ATOM 11292 N N . GLU B 1 223 ? 1.812 50.943 60.420 1.00 32.24 223 GLU B N 1
ATOM 11293 C CA . GLU B 1 223 ? 1.699 52.398 60.550 1.00 34.08 223 GLU B CA 1
ATOM 11294 C C . GLU B 1 223 ? 0.235 52.827 60.597 1.00 36.34 223 GLU B C 1
ATOM 11295 O O . GLU B 1 223 ? -0.071 54.002 60.807 1.00 33.00 223 GLU B O 1
ATOM 11307 N N . SER B 1 224 ? -0.670 51.882 60.365 1.00 32.68 224 SER B N 1
ATOM 11308 C CA . SER B 1 224 ? -2.075 52.200 60.096 1.00 31.37 224 SER B CA 1
ATOM 11309 C C . SER B 1 224 ? -2.801 53.001 61.198 1.00 32.36 224 SER B C 1
ATOM 11310 O O . SER B 1 224 ? -2.606 52.770 62.400 1.00 31.00 224 SER B O 1
ATOM 11318 N N . ALA B 1 225 ? -3.642 53.937 60.758 1.00 29.38 225 ALA B N 1
ATOM 11319 C CA . ALA B 1 225 ? -4.579 54.638 61.631 1.00 34.13 225 ALA B CA 1
ATOM 11320 C C . ALA B 1 225 ? -5.475 53.644 62.371 1.00 39.65 225 ALA B C 1
ATOM 11321 O O . ALA B 1 225 ? -5.928 53.910 63.484 1.00 37.00 225 ALA B O 1
ATOM 11328 N N . PHE B 1 226 ? -5.771 52.523 61.728 1.00 31.23 226 PHE B N 1
ATOM 11329 C CA . PHE B 1 226 ? -6.576 51.495 62.371 1.00 31.20 226 PHE B CA 1
ATOM 11330 C C . PHE B 1 226 ? -5.675 50.723 63.337 1.00 35.66 226 PHE B C 1
ATOM 11331 O O . PHE B 1 226 ? -4.945 49.801 62.947 1.00 39.33 226 PHE B O 1
ATOM 11348 N N . ASP B 1 227 ? -5.711 51.115 64.604 1.00 34.19 227 ASP B N 1
ATOM 11349 C CA . ASP B 1 227 ? -4.669 50.716 65.548 1.00 38.06 227 ASP B CA 1
ATOM 11350 C C . ASP B 1 227 ? -4.651 49.230 65.934 1.00 39.99 227 ASP B C 1
ATOM 11351 O O . ASP B 1 227 ? -3.591 48.697 66.231 1.00 37.51 227 ASP B O 1
ATOM 11360 N N . PRO B 1 228 ? -5.820 48.571 65.976 1.00 41.32 228 PRO B N 1
ATOM 11361 C CA . PRO B 1 228 ? -5.778 47.114 66.193 1.00 42.17 228 PRO B CA 1
ATOM 11362 C C . PRO B 1 228 ? -5.010 46.387 65.090 1.00 42.10 228 PRO B C 1
ATOM 11363 O O . PRO B 1 228 ? -4.270 45.446 65.383 1.00 35.65 228 PRO B O 1
ATOM 11374 N N . LEU B 1 229 ? -5.171 46.822 63.848 1.00 37.26 229 LEU B N 1
ATOM 11375 C CA . LEU B 1 229 ? -4.373 46.279 62.749 1.00 31.74 229 LEU B CA 1
ATOM 11376 C C . LEU B 1 229 ? -2.900 46.644 62.924 1.00 38.51 229 LEU B C 1
ATOM 11377 O O . LEU B 1 229 ? -2.032 45.783 62.788 1.00 33.03 229 LEU B O 1
ATOM 11393 N N . ALA B 1 230 ? -2.619 47.912 63.237 1.00 32.75 230 ALA B N 1
ATOM 11394 C CA . ALA B 1 230 ? -1.245 48.342 63.481 1.00 37.31 230 ALA B CA 1
ATOM 11395 C C . ALA B 1 230 ? -0.574 47.489 64.549 1.00 39.42 230 ALA B C 1
ATOM 11396 O O . ALA B 1 230 ? 0.583 47.107 64.397 1.00 38.46 230 ALA B O 1
ATOM 11403 N N . ARG B 1 231 ? -1.298 47.191 65.628 1.00 35.43 231 ARG B N 1
ATOM 11404 C CA . ARG B 1 231 ? -0.725 46.476 66.770 1.00 39.12 231 ARG B CA 1
ATOM 11405 C C . ARG B 1 231 ? -0.532 44.984 66.455 1.00 42.61 231 ARG B C 1
ATOM 11406 O O . ARG B 1 231 ? 0.381 44.332 66.974 1.00 41.54 231 ARG B O 1
ATOM 11427 N N . THR B 1 232 ? -1.405 44.453 65.607 1.00 38.62 232 THR B N 1
ATOM 11428 C CA . THR B 1 232 ? -1.278 43.081 65.127 1.00 35.69 232 THR B CA 1
ATOM 11429 C C . THR B 1 232 ? -0.009 42.926 64.291 1.00 35.35 232 THR B C 1
ATOM 11430 O O . THR B 1 232 ? 0.790 42.001 64.495 1.00 37.52 232 THR B O 1
ATOM 11441 N N . CYS B 1 233 ? 0.177 43.846 63.352 1.00 35.48 233 CYS B N 1
ATOM 11442 C CA . CYS B 1 233 ? 1.301 43.784 62.430 1.00 35.63 233 CYS B CA 1
ATOM 11443 C C . CYS B 1 233 ? 2.649 43.973 63.114 1.00 39.81 233 CYS B C 1
ATOM 11444 O O . CYS B 1 233 ? 3.628 43.336 62.741 1.00 34.34 233 CYS B O 1
ATOM 11452 N N . LYS B 1 234 ? 2.696 44.842 64.118 1.00 34.43 234 LYS B N 1
ATOM 11453 C CA . LYS B 1 234 ? 3.912 45.053 64.898 1.00 35.45 234 LYS B CA 1
ATOM 11454 C C . LYS B 1 234 ? 4.456 43.775 65.500 1.00 36.24 234 LYS B C 1
ATOM 11455 O O . LYS B 1 234 ? 5.667 43.544 65.472 1.00 41.33 234 LYS B O 1
ATOM 11474 N N . PHE B 1 235 ? 3.580 42.969 66.098 1.00 33.63 235 PHE B N 1
ATOM 11475 C CA . PHE B 1 235 ? 4.010 41.693 66.657 1.00 35.46 235 PHE B CA 1
ATOM 11476 C C . PHE B 1 235 ? 4.370 40.686 65.556 1.00 42.53 235 PHE B C 1
ATOM 11477 O O . PHE B 1 235 ? 5.337 39.932 65.683 1.00 44.58 235 PHE B O 1
ATOM 11494 N N . MET B 1 236 ? 3.592 40.659 64.481 1.00 42.02 236 MET B N 1
ATOM 11495 C CA . MET B 1 236 ? 3.868 39.708 63.401 1.00 39.05 236 MET B CA 1
ATOM 11496 C C . MET B 1 236 ? 5.266 39.935 62.815 1.00 37.18 236 MET B C 1
ATOM 11497 O O . MET B 1 236 ? 5.932 38.981 62.450 1.00 39.83 236 MET B O 1
ATOM 11511 N N . LEU B 1 237 ? 5.717 41.190 62.769 1.00 35.76 237 LEU B N 1
ATOM 11512 C CA . LEU B 1 237 ? 7.077 41.517 62.327 1.00 38.71 237 LEU B CA 1
ATOM 11513 C C . LEU B 1 237 ? 8.157 40.803 63.142 1.00 45.21 237 LEU B C 1
ATOM 11514 O O . LEU B 1 237 ? 9.199 40.445 62.606 1.00 45.47 237 LEU B O 1
ATOM 11530 N N . THR B 1 238 ? 7.915 40.637 64.444 1.00 38.88 238 THR B N 1
ATOM 11531 C CA . THR B 1 238 ? 8.843 39.945 65.324 1.00 42.83 238 THR B CA 1
ATOM 11532 C C . THR B 1 238 ? 8.967 38.472 64.925 1.00 47.03 238 THR B C 1
ATOM 11533 O O . THR B 1 238 ? 10.064 37.915 64.959 1.00 50.60 238 THR B O 1
ATOM 11544 N N . GLU B 1 239 ? 7.851 37.849 64.547 1.00 43.82 239 GLU B N 1
ATOM 11545 C CA . GLU B 1 239 ? 7.860 36.449 64.088 1.00 46.13 239 GLU B CA 1
ATOM 11546 C C . GLU B 1 239 ? 8.494 36.334 62.708 1.00 52.34 239 GLU B C 1
ATOM 11547 O O . GLU B 1 239 ? 9.192 35.370 62.418 1.00 54.84 239 GLU B O 1
ATOM 11559 N N . GLU B 1 240 ? 8.253 37.337 61.866 1.00 45.43 240 GLU B N 1
ATOM 11560 C CA . GLU B 1 240 ? 8.705 37.312 60.476 1.00 44.51 240 GLU B CA 1
ATOM 11561 C C . GLU B 1 240 ? 10.231 37.298 60.375 1.00 49.71 240 GLU B C 1
ATOM 11562 O O . GLU B 1 240 ? 10.777 36.829 59.383 1.00 43.68 240 GLU B O 1
ATOM 11574 N N . ALA B 1 241 ? 10.911 37.813 61.399 1.00 48.51 241 ALA B N 1
ATOM 11575 C CA . ALA B 1 241 ? 12.371 37.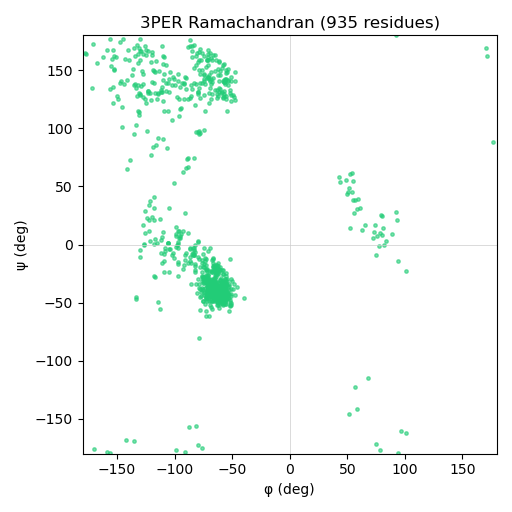844 61.427 1.00 42.56 241 ALA B CA 1
ATOM 11576 C C . ALA B 1 241 ? 12.959 36.443 61.347 1.00 44.32 241 ALA B C 1
ATOM 11577 O O . ALA B 1 241 ? 13.989 36.220 60.707 1.00 46.16 241 ALA B O 1
ATOM 11584 N N . HIS B 1 242 ? 12.319 35.506 62.035 1.00 36.46 242 HIS B N 1
ATOM 11585 C CA . HIS B 1 242 ? 12.760 34.126 62.028 1.00 37.87 242 HIS B CA 1
ATOM 11586 C C . HIS B 1 242 ? 12.644 33.505 60.635 1.00 39.45 242 HIS B C 1
ATOM 11587 O O . HIS B 1 242 ? 13.507 32.728 60.229 1.00 36.32 242 HIS B O 1
ATOM 11601 N N . HIS B 1 243 ? 11.576 33.838 59.913 1.00 37.00 243 HIS B N 1
ATOM 11602 C CA . HIS B 1 243 ? 11.361 33.276 58.581 1.00 39.27 243 HIS B CA 1
ATOM 11603 C C . HIS B 1 243 ? 12.456 33.735 57.654 1.00 36.69 243 HIS B C 1
ATOM 11604 O O . HIS B 1 243 ? 13.022 32.947 56.896 1.00 36.52 243 HIS B O 1
ATOM 11618 N N . LEU B 1 244 ? 12.762 35.020 57.738 1.00 36.98 244 LEU B N 1
ATOM 11619 C CA . LEU B 1 244 ? 13.780 35.619 56.893 1.00 39.58 244 LEU B CA 1
ATOM 11620 C C . LEU B 1 244 ? 15.115 34.968 57.198 1.00 38.44 244 LEU B C 1
ATOM 11621 O O . LEU B 1 244 ? 15.920 34.764 56.311 1.00 36.64 244 LEU B O 1
ATOM 11637 N N . PHE B 1 245 ? 15.345 34.660 58.466 1.00 38.02 245 PHE B N 1
ATOM 11638 C CA . PHE B 1 245 ? 16.572 33.996 58.873 1.00 39.99 245 PHE B CA 1
ATOM 11639 C C . PHE B 1 245 ? 16.665 32.575 58.308 1.00 38.40 245 PHE B C 1
ATOM 11640 O O . PHE B 1 245 ? 17.720 32.147 57.857 1.00 45.58 245 PHE B O 1
ATOM 11657 N N . VAL B 1 246 ? 15.558 31.842 58.339 1.00 30.85 246 VAL B N 1
ATOM 11658 C CA . VAL B 1 246 ? 15.503 30.501 57.755 1.00 31.31 246 VAL B CA 1
ATOM 11659 C C . VAL B 1 246 ? 15.922 30.565 56.284 1.00 32.41 246 VAL B C 1
ATOM 11660 O O . VAL B 1 246 ? 16.740 29.771 55.812 1.00 32.60 246 VAL B O 1
ATOM 11673 N N . GLY B 1 247 ? 15.382 31.543 55.570 1.00 31.57 247 GLY B N 1
ATOM 11674 C CA . GLY B 1 247 ? 15.668 31.696 54.156 1.00 32.06 247 GLY B CA 1
ATOM 11675 C C . GLY B 1 247 ? 17.105 32.103 53.933 1.00 35.92 247 GLY B C 1
ATOM 11676 O O . GLY B 1 247 ? 17.806 31.509 53.126 1.00 35.07 247 GLY B O 1
ATOM 11680 N N . GLU B 1 248 ? 17.570 33.117 54.655 1.00 33.28 248 GLU B N 1
ATOM 11681 C CA . GLU B 1 248 ? 18.904 33.619 54.381 1.00 37.53 248 GLU B CA 1
ATOM 11682 C C . GLU B 1 248 ? 19.961 32.580 54.774 1.00 41.68 248 GLU B C 1
ATOM 11683 O O . GLU B 1 248 ? 20.888 32.327 54.010 1.00 38.22 248 GLU B O 1
ATOM 11695 N N . SER B 1 249 ? 19.819 31.968 55.947 1.00 39.53 249 SER B N 1
ATOM 11696 C CA . SER B 1 249 ? 20.833 31.024 56.411 1.00 42.66 249 SER B CA 1
ATOM 11697 C C . SER B 1 249 ? 20.756 29.739 55.591 1.00 36.39 249 SER B C 1
ATOM 11698 O O . SER B 1 249 ? 21.771 29.094 55.328 1.00 39.04 249 SER B O 1
ATOM 11706 N N . GLY B 1 250 ? 19.546 29.375 55.184 1.00 32.45 250 GLY B N 1
ATOM 11707 C CA . GLY B 1 250 ? 19.352 28.237 54.302 1.00 35.79 250 GLY B CA 1
ATOM 11708 C C . GLY B 1 250 ? 20.223 28.335 53.055 1.00 39.13 250 GLY B C 1
ATOM 11709 O O . GLY B 1 250 ? 21.032 27.439 52.768 1.00 37.76 250 GLY B O 1
ATOM 11713 N N . ILE B 1 251 ? 20.059 29.426 52.309 1.00 37.88 251 ILE B N 1
ATOM 11714 C CA . ILE B 1 251 ? 20.836 29.640 51.093 1.00 38.07 251 ILE B CA 1
ATOM 11715 C C . ILE B 1 251 ? 22.331 29.766 51.407 1.00 35.68 251 ILE B C 1
ATOM 11716 O O . ILE B 1 251 ? 23.163 29.247 50.674 1.00 34.16 251 ILE B O 1
ATOM 11732 N N . ALA B 1 252 ? 22.672 30.443 52.498 1.00 31.64 252 ALA B N 1
ATOM 11733 C CA . ALA B 1 252 ? 24.068 30.612 52.873 1.00 41.54 252 ALA B CA 1
ATOM 11734 C C . ALA B 1 252 ? 24.715 29.239 53.084 1.00 44.93 252 ALA B C 1
ATOM 11735 O O . ALA B 1 252 ? 25.846 29.012 52.686 1.00 47.43 252 ALA B O 1
ATOM 11742 N N . ARG B 1 253 ? 23.975 28.320 53.687 1.00 41.80 253 ARG B N 1
ATOM 11743 C CA . ARG B 1 253 ? 24.465 26.974 53.920 1.00 46.18 253 ARG B CA 1
ATOM 11744 C C . ARG B 1 253 ? 24.667 26.200 52.609 1.00 42.51 253 ARG B C 1
ATOM 11745 O O . ARG B 1 253 ? 25.615 25.429 52.477 1.00 40.46 253 ARG B O 1
ATOM 11766 N N . VAL B 1 254 ? 23.808 26.437 51.628 1.00 30.47 254 VAL B N 1
ATOM 11767 C CA . VAL B 1 254 ? 23.998 25.844 50.298 1.00 36.80 254 VAL B CA 1
ATOM 11768 C C . VAL B 1 254 ? 25.243 26.416 49.620 1.00 43.37 254 VAL B C 1
ATOM 11769 O O . VAL B 1 254 ? 26.079 25.679 49.100 1.00 39.48 254 VAL B O 1
ATOM 11782 N N . ILE B 1 255 ? 25.365 27.737 49.628 1.00 46.41 255 ILE B N 1
ATOM 11783 C CA . ILE B 1 255 ? 26.529 28.395 49.056 1.00 45.86 255 ILE B CA 1
ATOM 11784 C C . ILE B 1 255 ? 27.808 27.862 49.707 1.00 43.08 255 ILE B C 1
ATOM 11785 O O . ILE B 1 255 ? 28.825 27.672 49.036 1.00 36.34 255 ILE B O 1
ATOM 11801 N N . GLN B 1 256 ? 27.748 27.632 51.016 1.00 35.76 256 GLN B N 1
ATOM 11802 C CA . GLN B 1 256 ? 28.897 27.167 51.777 1.00 34.82 256 GLN B CA 1
ATOM 11803 C C . GLN B 1 256 ? 29.319 25.780 51.277 1.00 42.69 256 GLN B C 1
ATOM 11804 O O . GLN B 1 256 ? 30.481 25.538 50.957 1.00 43.96 256 GLN B O 1
ATOM 11818 N N . ARG B 1 257 ? 28.358 24.870 51.218 1.00 37.33 257 ARG B N 1
ATOM 11819 C CA . ARG B 1 257 ? 28.614 23.530 50.750 1.00 39.65 257 ARG B CA 1
ATOM 11820 C C . ARG B 1 257 ? 29.197 23.585 49.337 1.00 44.17 257 ARG B C 1
ATOM 11821 O O . ARG B 1 257 ? 30.189 22.922 49.034 1.00 45.05 257 ARG B O 1
ATOM 11842 N N . THR B 1 258 ? 28.606 24.396 48.475 1.00 41.93 258 THR B N 1
ATOM 11843 C CA . THR B 1 258 ? 29.052 24.433 47.093 1.00 40.99 258 THR B CA 1
ATOM 11844 C C . THR B 1 258 ? 30.499 24.917 47.018 1.00 42.57 258 THR B C 1
ATOM 11845 O O . THR B 1 258 ? 31.299 24.366 46.253 1.00 40.02 258 THR B O 1
ATOM 11856 N N . CYS B 1 259 ? 30.848 25.901 47.842 1.00 37.80 259 CYS B N 1
ATOM 11857 C CA . CYS B 1 259 ? 32.211 26.422 47.869 1.00 44.03 259 CYS B CA 1
ATOM 11858 C C . CYS B 1 259 ? 33.185 25.365 48.402 1.00 47.50 259 CYS B C 1
ATOM 11859 O O . CYS B 1 259 ? 34.280 25.224 47.881 1.00 45.63 259 CYS B O 1
ATOM 11867 N N . GLU B 1 260 ? 32.777 24.629 49.431 1.00 41.40 260 GLU B N 1
ATOM 11868 C CA . GLU B 1 260 ? 33.623 23.586 50.016 1.00 44.29 260 GLU B CA 1
ATOM 11869 C C . GLU B 1 260 ? 34.026 22.560 48.965 1.00 49.53 260 GLU B C 1
ATOM 11870 O O . GLU B 1 260 ? 35.177 22.143 48.910 1.00 56.23 260 GLU B O 1
ATOM 11882 N N . VAL B 1 261 ? 33.061 22.156 48.141 1.00 46.40 261 VAL B N 1
ATOM 11883 C CA . VAL B 1 261 ? 33.294 21.201 47.066 1.00 45.29 261 VAL B CA 1
ATOM 11884 C C . VAL B 1 261 ? 34.106 21.829 45.925 1.00 47.87 261 VAL B C 1
ATOM 11885 O O . VAL B 1 261 ? 34.896 21.146 45.286 1.00 51.37 261 VAL B O 1
ATOM 11898 N N . MET B 1 262 ? 33.918 23.121 45.674 1.00 42.24 262 MET B N 1
ATOM 11899 C CA . MET B 1 262 ? 34.730 23.842 44.691 1.00 44.53 262 MET B CA 1
ATOM 11900 C C . MET B 1 262 ? 36.187 23.854 45.132 1.00 52.02 262 MET B C 1
ATOM 11901 O O . MET B 1 262 ? 37.095 23.739 44.314 1.00 49.92 262 MET B O 1
ATOM 11915 N N . LYS B 1 263 ? 36.393 24.019 46.435 1.00 47.64 263 LYS B N 1
ATOM 11916 C CA . LYS B 1 263 ? 37.716 24.058 47.022 1.00 51.81 263 LYS B CA 1
ATOM 11917 C C . LYS B 1 263 ? 38.352 22.673 46.899 1.00 58.26 263 LYS B C 1
ATOM 11918 O O . LYS B 1 263 ? 39.429 22.516 46.324 1.00 61.16 263 LYS B O 1
ATOM 11937 N N . GLU B 1 264 ? 37.648 21.673 47.419 1.00 51.84 264 GLU B N 1
ATOM 11938 C CA . GLU B 1 264 ? 38.117 20.292 47.458 1.00 51.77 264 GLU B CA 1
ATOM 11939 C C . GLU B 1 264 ? 38.455 19.716 46.075 1.00 52.92 264 GLU B C 1
ATOM 11940 O O . GLU B 1 264 ? 39.508 19.091 45.898 1.00 54.53 264 GLU B O 1
ATOM 11952 N N . LEU B 1 265 ? 37.561 19.900 45.103 1.00 40.18 265 LEU B N 1
ATOM 11953 C CA . LEU B 1 265 ? 37.779 19.367 43.766 1.00 46.16 265 LEU B CA 1
ATOM 11954 C C . LEU B 1 265 ? 38.636 20.306 42.925 1.00 54.10 265 LEU B C 1
ATOM 11955 O O . LEU B 1 265 ? 38.983 19.993 41.785 1.00 59.04 265 LEU B O 1
ATOM 11971 N N . GLY B 1 266 ? 38.979 21.453 43.494 1.00 58.46 266 GLY B N 1
ATOM 11972 C CA . GLY B 1 266 ? 39.808 22.421 42.806 1.00 64.56 266 GLY B CA 1
ATOM 11973 C C . GLY B 1 266 ? 39.221 22.775 41.456 1.00 66.66 266 GLY B C 1
ATOM 11974 O O . GLY B 1 266 ? 39.941 22.829 40.459 1.00 66.20 266 GLY B O 1
ATOM 11978 N N . THR B 1 267 ? 37.911 23.009 41.417 1.00 61.41 267 THR B N 1
ATOM 11979 C CA . THR B 1 267 ? 37.265 23.383 40.172 1.00 55.06 267 THR B CA 1
ATOM 11980 C C . THR B 1 267 ? 36.135 24.406 40.305 1.00 61.45 267 THR B C 1
ATOM 11981 O O . THR B 1 267 ? 35.539 24.591 41.363 1.00 59.21 267 THR B O 1
ATOM 11992 N N . ASP B 1 268 ? 35.865 25.029 39.162 1.00 58.67 268 ASP B N 1
ATOM 11993 C CA . ASP B 1 268 ? 34.927 26.122 38.977 1.00 59.62 268 ASP B CA 1
ATOM 11994 C C . ASP B 1 268 ? 33.765 25.583 38.157 1.00 52.97 268 ASP B C 1
ATOM 11995 O O . ASP B 1 268 ? 32.698 26.176 38.072 1.00 54.22 268 ASP B O 1
ATOM 12004 N N . ASP B 1 269 ? 34.013 24.434 37.545 1.00 45.58 269 ASP B N 1
ATOM 12005 C CA . ASP B 1 269 ? 33.232 23.925 36.421 1.00 43.31 269 ASP B CA 1
ATOM 12006 C C . ASP B 1 269 ? 31.874 23.409 36.883 1.00 41.30 269 ASP B C 1
ATOM 12007 O O . ASP B 1 269 ? 31.811 22.427 37.629 1.00 45.67 269 ASP B O 1
ATOM 12016 N N . PRO B 1 270 ? 30.780 24.066 36.445 1.00 39.57 270 PRO B N 1
ATOM 12017 C CA . PRO B 1 270 ? 29.437 23.647 36.866 1.00 42.84 270 PRO B CA 1
ATOM 12018 C C . PRO B 1 270 ? 29.177 22.165 36.614 1.00 44.34 270 PRO B C 1
ATOM 12019 O O . PRO B 1 270 ? 28.596 21.497 37.471 1.00 45.31 270 PRO B O 1
ATOM 12030 N N . ALA B 1 271 ? 29.588 21.649 35.459 1.00 45.48 271 ALA B N 1
ATOM 12031 C CA . ALA B 1 271 ? 29.393 20.225 35.181 1.00 44.22 271 ALA B CA 1
ATOM 12032 C C . ALA B 1 271 ? 30.104 19.346 36.224 1.00 41.97 271 ALA B C 1
ATOM 12033 O O . ALA B 1 271 ? 29.555 18.338 36.666 1.00 42.82 271 ALA B O 1
ATOM 12040 N N . LYS B 1 272 ? 31.307 19.738 36.634 1.00 43.73 272 LYS B N 1
ATOM 12041 C CA . LYS B 1 272 ? 32.068 18.960 37.618 1.00 47.54 272 LYS B CA 1
ATOM 12042 C C . LYS B 1 272 ? 31.474 19.059 39.020 1.00 50.91 272 LYS B C 1
ATOM 12043 O O . LYS B 1 272 ? 31.603 18.121 39.819 1.00 42.12 272 LYS B O 1
ATOM 12062 N N . LEU B 1 273 ? 30.847 20.194 39.331 1.00 51.68 273 LEU B N 1
ATOM 12063 C CA . LEU B 1 273 ? 30.228 20.388 40.641 1.00 49.18 273 LEU B CA 1
ATOM 12064 C C . LEU B 1 273 ? 28.906 19.599 40.737 1.00 41.14 273 LEU B C 1
ATOM 12065 O O . LEU B 1 273 ? 28.591 19.036 41.773 1.00 41.33 273 LEU B O 1
ATOM 12081 N N . ARG B 1 274 ? 28.136 19.550 39.659 1.00 36.93 274 ARG B N 1
ATOM 12082 C CA . ARG B 1 274 ? 26.905 18.761 39.661 1.00 40.67 274 ARG B CA 1
ATOM 12083 C C . ARG B 1 274 ? 27.207 17.273 39.779 1.00 42.41 274 ARG B C 1
ATOM 12084 O O . ARG B 1 274 ? 26.457 16.524 40.409 1.00 37.61 274 ARG B O 1
ATOM 12105 N N . ALA B 1 275 ? 28.307 16.847 39.169 1.00 40.82 275 ALA B N 1
ATOM 12106 C CA . ALA B 1 275 ? 28.712 15.446 39.240 1.00 41.20 275 ALA B CA 1
ATOM 12107 C C . ALA B 1 275 ? 29.061 15.106 40.680 1.00 41.40 275 ALA B C 1
ATOM 12108 O O . ALA B 1 275 ? 29.071 13.945 41.061 1.00 47.85 275 ALA B O 1
ATOM 12115 N N . ALA B 1 276 ? 29.326 16.129 41.487 1.00 37.80 276 ALA B N 1
ATOM 12116 C CA . ALA B 1 276 ? 29.638 15.940 42.912 1.00 36.72 276 ALA B CA 1
ATOM 12117 C C . ALA B 1 276 ? 28.426 16.139 43.828 1.00 42.95 276 ALA B C 1
ATOM 12118 O O . ALA B 1 276 ? 28.559 16.075 45.052 1.00 47.35 276 ALA B O 1
ATOM 12125 N N . GLY B 1 277 ? 27.260 16.402 43.237 1.00 41.04 277 GLY B N 1
ATOM 12126 C CA . GLY B 1 277 ? 26.019 16.497 43.985 1.00 44.32 277 GLY B CA 1
ATOM 12127 C C . GLY B 1 277 ? 25.779 17.812 44.721 1.00 45.10 277 GLY B C 1
ATOM 12128 O O . GLY B 1 277 ? 25.067 17.827 45.716 1.00 46.74 277 GLY B O 1
ATOM 12132 N N . VAL B 1 278 ? 26.365 18.914 44.262 1.00 37.69 278 VAL B N 1
ATOM 12133 C CA . VAL B 1 278 ? 26.112 20.199 44.896 1.00 38.01 278 VAL B CA 1
ATOM 12134 C C . VAL B 1 278 ? 25.498 21.148 43.865 1.00 41.92 278 VAL B C 1
ATOM 12135 O O . VAL B 1 278 ? 25.517 20.870 42.667 1.00 37.76 278 VAL B O 1
ATOM 12148 N N . ILE B 1 279 ? 24.929 22.251 44.332 1.00 37.19 279 ILE B N 1
ATOM 12149 C CA . ILE B 1 279 ? 24.257 23.187 43.446 1.00 37.67 279 ILE B CA 1
ATOM 12150 C C . ILE B 1 279 ? 25.220 24.307 43.074 1.00 32.92 279 ILE B C 1
ATOM 12151 O O . ILE B 1 279 ? 25.610 25.107 43.909 1.00 35.19 279 ILE B O 1
ATOM 12167 N N . ASP B 1 280 ? 25.631 24.322 41.813 1.00 35.18 280 ASP B N 1
ATOM 12168 C CA . ASP B 1 280 ? 26.638 25.258 41.337 1.00 38.45 280 ASP B CA 1
ATOM 12169 C C . ASP B 1 280 ? 26.125 26.685 41.487 1.00 41.30 280 ASP B C 1
ATOM 12170 O O . ASP B 1 280 ? 24.924 26.937 41.343 1.00 31.88 280 ASP B O 1
ATOM 12179 N N . LEU B 1 281 ? 27.038 27.613 41.774 1.00 40.52 281 LEU B N 1
ATOM 12180 C CA . LEU B 1 281 ? 26.664 28.989 42.106 1.00 40.74 281 LEU B CA 1
ATOM 12181 C C . LEU B 1 281 ? 25.864 29.690 41.001 1.00 39.51 281 LEU B C 1
ATOM 12182 O O . LEU B 1 281 ? 24.921 30.417 41.295 1.00 38.21 281 LEU B O 1
ATOM 12198 N N . PRO B 1 282 ? 26.235 29.480 39.726 1.00 36.36 282 PRO B N 1
ATOM 12199 C CA . PRO B 1 282 ? 25.453 30.128 38.664 1.00 35.53 282 PRO B CA 1
ATOM 12200 C C . PRO B 1 282 ? 23.979 29.694 38.650 1.00 36.67 282 PRO B C 1
ATOM 12201 O O . PRO B 1 282 ? 23.098 30.518 38.352 1.00 35.21 282 PRO B O 1
ATOM 12212 N N . THR B 1 283 ? 23.710 28.437 38.989 1.00 36.84 283 THR B N 1
ATOM 12213 C CA . THR B 1 283 ? 22.332 27.960 39.113 1.00 41.65 283 THR B CA 1
ATOM 12214 C C . THR B 1 283 ? 21.635 28.626 40.310 1.00 38.27 283 THR B C 1
ATOM 12215 O O . THR B 1 283 ? 20.484 29.056 40.200 1.00 37.62 283 THR B O 1
ATOM 12226 N N . LEU B 1 284 ? 22.325 28.749 41.439 1.00 34.19 284 LEU B N 1
ATOM 12227 C CA . LEU B 1 284 ? 21.764 29.503 42.567 1.00 35.43 284 LEU B CA 1
ATOM 12228 C C . LEU B 1 284 ? 21.372 30.920 42.131 1.00 36.19 284 LEU B C 1
ATOM 12229 O O . LEU B 1 284 ? 20.301 31.412 42.499 1.00 32.95 284 LEU B O 1
ATOM 12245 N N . GLN B 1 285 ? 22.225 31.568 41.335 1.00 34.13 285 GLN B N 1
ATOM 12246 C CA . GLN B 1 285 ? 21.938 32.930 40.858 1.00 29.32 285 GLN B CA 1
ATOM 12247 C C . GLN B 1 285 ? 20.649 32.963 40.057 1.00 29.60 285 GLN B C 1
ATOM 12248 O O . GLN B 1 285 ? 19.895 33.927 40.148 1.00 27.23 285 GLN B O 1
ATOM 12262 N N . LYS B 1 286 ? 20.396 31.920 39.267 1.00 31.96 286 LYS B N 1
ATOM 12263 C CA . LYS B 1 286 ? 19.154 31.825 38.503 1.00 31.45 286 LYS B CA 1
ATOM 12264 C C . LYS B 1 286 ? 17.946 31.736 39.428 1.00 29.67 286 LYS B C 1
ATOM 12265 O O . LYS B 1 286 ? 16.941 32.410 39.220 1.00 29.85 286 LYS B O 1
ATOM 12284 N N . TYR B 1 287 ? 18.031 30.903 40.454 1.00 27.36 287 TYR B N 1
ATOM 12285 C CA . TYR B 1 287 ? 16.955 30.841 41.441 1.00 31.69 287 TYR B CA 1
ATOM 12286 C C . TYR B 1 287 ? 16.719 32.192 42.117 1.00 34.84 287 TYR B C 1
ATOM 12287 O O . TYR B 1 287 ? 15.570 32.599 42.298 1.00 30.67 287 TYR B O 1
ATOM 12305 N N . LEU B 1 288 ? 17.803 32.883 42.470 1.00 32.17 288 LEU B N 1
ATOM 12306 C CA . LEU B 1 288 ? 17.718 34.243 43.016 1.00 25.75 288 LEU B CA 1
ATOM 12307 C C . LEU B 1 288 ? 16.989 35.157 42.011 1.00 28.75 288 LEU B C 1
ATOM 12308 O O . LEU B 1 288 ? 16.022 35.822 42.369 1.00 29.39 288 LEU B O 1
ATOM 12324 N N . ASN B 1 289 ? 17.424 35.164 40.748 1.00 28.61 289 ASN B N 1
ATOM 12325 C CA . ASN B 1 289 ? 16.765 35.991 39.729 1.00 27.88 289 ASN B CA 1
ATOM 12326 C C . ASN B 1 289 ? 15.287 35.687 39.666 1.00 31.45 289 ASN B C 1
ATOM 12327 O O . ASN B 1 289 ? 14.473 36.594 39.568 1.00 29.96 289 ASN B O 1
ATOM 12338 N N . PHE B 1 290 ? 14.938 34.401 39.714 1.00 28.77 290 PHE B N 1
ATOM 12339 C CA . PHE B 1 290 ? 13.551 33.998 39.500 1.00 27.56 290 PHE B CA 1
ATOM 12340 C C . PHE B 1 290 ? 12.704 34.479 40.656 1.00 32.08 290 PHE B C 1
ATOM 12341 O O . PHE B 1 290 ? 11.702 35.169 40.456 1.00 26.85 290 PHE B O 1
ATOM 12358 N N . HIS B 1 291 ? 13.105 34.131 41.874 1.00 25.86 291 HIS B N 1
ATOM 12359 C CA . HIS B 1 291 ? 12.291 34.490 43.043 1.00 27.08 291 HIS B CA 1
ATOM 12360 C C . HIS B 1 291 ? 12.245 35.987 43.281 1.00 29.36 291 HIS B C 1
ATOM 12361 O O . HIS B 1 291 ? 11.216 36.533 43.675 1.00 26.42 291 HIS B O 1
ATOM 12375 N N . TYR B 1 292 ? 13.358 36.648 43.019 1.00 27.78 292 TYR B N 1
ATOM 12376 C CA . TYR B 1 292 ? 13.422 38.077 43.185 1.00 28.34 292 TYR B CA 1
ATOM 12377 C C . TYR B 1 292 ? 12.400 38.789 42.285 1.00 29.49 292 TYR B C 1
ATOM 12378 O O . TYR B 1 292 ? 11.640 39.641 42.741 1.00 24.76 292 TYR B O 1
ATOM 12396 N N . SER B 1 293 ? 12.376 38.437 41.006 1.00 25.05 293 SER B N 1
ATOM 12397 C CA . SER B 1 293 ? 11.527 39.151 40.054 1.00 28.57 293 SER B CA 1
ATOM 12398 C C . SER B 1 293 ? 10.053 38.764 40.207 1.00 26.38 293 SER B C 1
ATOM 12399 O O . SER B 1 293 ? 9.158 39.579 40.013 1.00 26.66 293 SER B O 1
ATOM 12407 N N . VAL B 1 294 ? 9.782 37.524 40.566 1.00 22.24 294 VAL B N 1
ATOM 12408 C CA . VAL B 1 294 ? 8.407 37.125 40.790 1.00 26.41 294 VAL B CA 1
ATOM 12409 C C . VAL B 1 294 ? 7.884 37.882 42.034 1.00 33.36 294 VAL B C 1
ATOM 12410 O O . VAL B 1 294 ? 6.750 38.357 42.065 1.00 30.62 294 VAL B O 1
ATOM 12423 N N . THR B 1 295 ? 8.731 38.042 43.037 1.00 28.98 295 THR B N 1
ATOM 12424 C CA . THR B 1 295 ? 8.292 38.707 44.270 1.00 26.22 295 THR B CA 1
ATOM 12425 C C . THR B 1 295 ? 8.074 40.208 44.053 1.00 29.32 295 THR B C 1
ATOM 12426 O O . THR B 1 295 ? 7.178 40.805 44.631 1.00 30.49 295 THR B O 1
ATOM 12437 N N . SER B 1 296 ? 8.897 40.813 43.206 1.00 32.34 296 SER B N 1
ATOM 12438 C CA . SER B 1 296 ? 8.801 42.236 42.953 1.00 30.63 296 SER B CA 1
ATOM 12439 C C . SER B 1 296 ? 7.401 42.590 42.430 1.00 30.25 296 SER B C 1
ATOM 12440 O O . SER B 1 296 ? 6.814 43.606 42.811 1.00 26.07 296 SER B O 1
ATOM 12448 N N . ASP B 1 297 ? 6.866 41.750 41.557 1.00 28.68 297 ASP B N 1
ATOM 12449 C CA . ASP B 1 297 ? 5.495 41.925 41.088 1.00 29.56 297 ASP B CA 1
ATOM 12450 C C . ASP B 1 297 ? 4.459 42.122 42.208 1.00 28.44 297 ASP B C 1
ATOM 12451 O O . ASP B 1 297 ? 3.463 42.819 42.005 1.00 28.33 297 ASP B O 1
ATOM 12460 N N . LEU B 1 298 ? 4.690 41.525 43.380 1.00 24.59 298 LEU B N 1
ATOM 12461 C CA . LEU B 1 298 ? 3.787 41.678 44.526 1.00 25.42 298 LEU B CA 1
ATOM 12462 C C . LEU B 1 298 ? 3.524 43.122 44.959 1.00 32.97 298 LEU B C 1
ATOM 12463 O O . LEU B 1 298 ? 2.458 43.424 45.497 1.00 36.73 298 LEU B O 1
ATOM 12479 N N . TYR B 1 299 ? 4.483 44.016 44.760 1.00 30.96 299 TYR B N 1
ATOM 12480 C CA . TYR B 1 299 ? 4.289 45.395 45.219 1.00 35.17 299 TYR B CA 1
ATOM 12481 C C . TYR B 1 299 ? 3.294 46.201 44.379 1.00 36.13 299 TYR B C 1
ATOM 12482 O O . TYR B 1 299 ? 2.830 47.251 44.816 1.00 36.05 299 TYR B O 1
ATOM 12500 N N . GLY B 1 300 ? 2.924 45.678 43.210 1.00 33.61 300 GLY B N 1
ATOM 12501 C CA . GLY B 1 300 ? 1.890 46.284 42.382 1.00 30.42 300 GLY B CA 1
ATOM 12502 C C . GLY B 1 300 ? 2.447 47.229 41.331 1.00 32.02 300 GLY B C 1
ATOM 12503 O O . GLY B 1 300 ? 3.654 47.412 41.222 1.00 28.32 300 GLY B O 1
ATOM 12507 N N . ALA B 1 301 ? 1.565 47.832 40.545 1.00 33.27 301 ALA B N 1
ATOM 12508 C CA . ALA B 1 301 ? 1.988 48.816 39.539 1.00 31.01 301 ALA B CA 1
ATOM 12509 C C . ALA B 1 301 ? 2.784 49.989 40.148 1.00 27.82 301 ALA B C 1
ATOM 12510 O O . ALA B 1 301 ? 2.453 50.486 41.231 1.00 30.74 301 ALA B O 1
ATOM 12517 N N . GLU B 1 302 ? 3.814 50.452 39.435 1.00 28.72 302 GLU B N 1
ATOM 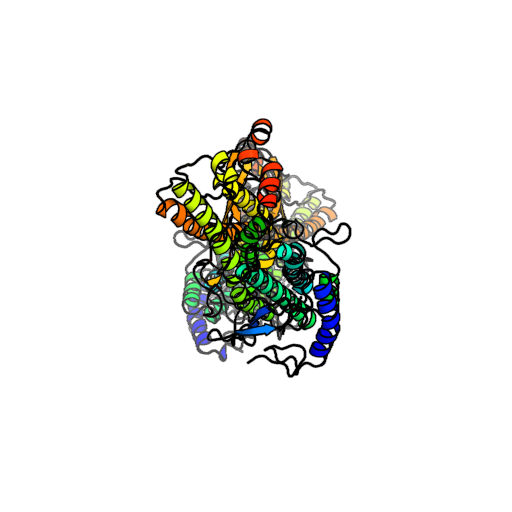12518 C CA . GLU B 1 302 ? 4.631 51.577 39.909 1.00 27.54 302 GLU B CA 1
ATOM 12519 C C . GLU B 1 302 ? 3.769 52.824 40.175 1.00 31.77 302 GLU B C 1
ATOM 12520 O O . GLU B 1 302 ? 4.074 53.610 41.052 1.00 36.63 302 GLU B O 1
ATOM 12532 N N . ILE B 1 303 ? 2.711 53.005 39.396 1.00 29.86 303 ILE B N 1
ATOM 12533 C CA . ILE B 1 303 ? 1.843 54.177 39.518 1.00 29.57 303 ILE B CA 1
ATOM 12534 C C . ILE B 1 303 ? 0.422 53.679 39.723 1.00 30.57 303 ILE B C 1
ATOM 12535 O O . ILE B 1 303 ? -0.113 52.929 38.900 1.00 28.45 303 ILE B O 1
ATOM 12551 N N . SER B 1 304 ? -0.190 54.077 40.827 1.00 25.07 304 SER B N 1
ATOM 12552 C CA . SER B 1 304 ? -1.485 53.518 41.207 1.00 30.54 304 SER B CA 1
ATOM 12553 C C . SER B 1 304 ? -2.316 54.528 41.984 1.00 33.74 304 SER B C 1
ATOM 12554 O O . SER B 1 304 ? -1.856 55.070 42.993 1.00 28.37 304 SER B O 1
ATOM 12562 N N . SER B 1 305 ? -3.545 54.752 41.547 1.00 31.73 305 SER B N 1
ATOM 12563 C CA . SER B 1 305 ? -4.447 55.627 42.290 1.00 37.87 305 SER B CA 1
ATOM 12564 C C . SER B 1 305 ? -4.891 54.959 43.584 1.00 39.45 305 SER B C 1
ATOM 12565 O O . SER B 1 305 ? -5.125 55.623 44.579 1.00 33.69 305 SER B O 1
ATOM 12573 N N . ASN B 1 306 ? -5.016 53.639 43.559 1.00 34.28 306 ASN B N 1
ATOM 12574 C CA . ASN B 1 306 ? -5.406 52.892 44.742 1.00 36.67 306 ASN B CA 1
ATOM 12575 C C . ASN B 1 306 ? -4.434 53.096 45.894 1.00 33.09 306 ASN B C 1
ATOM 12576 O O . ASN B 1 306 ? -4.843 53.374 47.018 1.00 32.70 306 ASN B O 1
ATOM 12587 N N . ALA B 1 307 ? -3.144 52.957 45.618 1.00 35.84 307 ALA B N 1
ATOM 12588 C CA . ALA B 1 307 ? -2.144 53.090 46.667 1.00 38.03 307 ALA B CA 1
ATOM 12589 C C . ALA B 1 307 ? -2.141 54.523 47.235 1.00 33.53 307 ALA B C 1
ATOM 12590 O O . ALA B 1 307 ? -1.907 54.717 48.425 1.00 28.60 307 ALA B O 1
ATOM 12597 N N . ALA B 1 308 ? -2.408 55.514 46.384 1.00 28.00 308 ALA B N 1
ATOM 12598 C CA . ALA B 1 308 ? -2.531 56.893 46.835 1.00 31.20 308 ALA B CA 1
ATOM 12599 C C . ALA B 1 308 ? -3.634 57.017 47.869 1.00 30.11 308 ALA B C 1
ATOM 12600 O O . ALA B 1 308 ? -3.433 57.628 48.904 1.00 27.03 308 ALA B O 1
ATOM 12607 N N . THR B 1 309 ? -4.805 56.438 47.606 1.00 28.40 309 THR B N 1
ATOM 12608 C CA . THR B 1 309 ? -5.913 56.607 48.541 1.00 30.40 309 THR B CA 1
ATOM 12609 C C . THR B 1 309 ? -5.641 55.906 49.858 1.00 33.89 309 THR B C 1
ATOM 12610 O O . THR B 1 309 ? -6.059 56.407 50.908 1.00 32.24 309 THR B O 1
ATOM 12621 N N . TYR B 1 310 ? -4.931 54.775 49.830 1.00 26.14 310 TYR B N 1
ATOM 12622 C CA . TYR B 1 310 ? -4.648 54.063 51.084 1.00 27.24 310 TYR B CA 1
ATOM 12623 C C . TYR B 1 310 ? -3.817 54.925 52.010 1.00 24.57 310 TYR B C 1
ATOM 12624 O O . TYR B 1 310 ? -3.981 54.870 53.217 1.00 28.12 310 TYR B O 1
ATOM 12642 N N . TYR B 1 311 ? -2.857 55.649 51.452 1.00 28.29 311 TYR B N 1
ATOM 12643 C CA . TYR B 1 311 ? -2.021 56.521 52.277 1.00 32.13 311 TYR B CA 1
ATOM 12644 C C . TYR B 1 311 ? -2.816 57.722 52.739 1.00 31.88 311 TYR B C 1
ATOM 12645 O O . TYR B 1 311 ? -2.812 58.055 53.926 1.00 31.60 311 TYR B O 1
ATOM 12663 N N . THR B 1 312 ? -3.513 58.374 51.813 1.00 25.66 312 THR B N 1
ATOM 12664 C CA . THR B 1 312 ? -4.218 59.623 52.176 1.00 31.64 312 THR B CA 1
ATOM 12665 C C . THR B 1 312 ? -5.257 59.382 53.259 1.00 34.33 312 THR B C 1
ATOM 12666 O O . THR B 1 312 ? -5.397 60.178 54.179 1.00 32.38 312 THR B O 1
ATOM 12677 N N . ASN B 1 313 ? -5.982 58.273 53.147 1.00 28.62 313 ASN B N 1
ATOM 12678 C CA . ASN B 1 313 ? -6.991 57.908 54.125 1.00 27.34 313 ASN B CA 1
ATOM 12679 C C . ASN B 1 313 ? -6.428 57.373 55.455 1.00 29.57 313 ASN B C 1
ATOM 12680 O O . ASN B 1 313 ? -7.189 57.074 56.366 1.00 34.23 313 ASN B O 1
ATOM 12691 N N . GLY B 1 314 ? -5.106 57.238 55.562 1.00 28.03 314 GLY B N 1
ATOM 12692 C CA . GLY B 1 314 ? -4.480 56.724 56.776 1.00 31.77 314 GLY B CA 1
ATOM 12693 C C . GLY B 1 314 ? -4.473 55.201 56.959 1.00 38.52 314 GLY B C 1
ATOM 12694 O O . GLY B 1 314 ? -4.198 54.712 58.060 1.00 32.39 314 GLY B O 1
ATOM 12698 N N . LEU B 1 315 ? -4.767 54.438 55.906 1.00 32.26 315 LEU B N 1
ATOM 12699 C CA . LEU B 1 315 ? -4.857 52.981 56.041 1.00 35.72 315 LEU B CA 1
ATOM 12700 C C . LEU B 1 315 ? -3.509 52.277 56.084 1.00 33.57 315 LEU B C 1
ATOM 12701 O O . LEU B 1 315 ? -3.329 51.300 56.821 1.00 29.03 315 LEU B O 1
ATOM 12717 N N . LYS B 1 316 ? -2.573 52.770 55.282 1.00 26.62 316 LYS B N 1
ATOM 12718 C CA . LYS B 1 316 ? -1.308 52.083 55.050 1.00 34.70 316 LYS B CA 1
ATOM 12719 C C . LYS B 1 316 ? -0.221 53.136 54.871 1.00 31.16 316 LYS B C 1
ATOM 12720 O O . LYS B 1 316 ? -0.291 53.954 53.965 1.00 29.18 316 LYS B O 1
ATOM 12739 N N . GLY B 1 317 ? 0.775 53.135 55.745 1.00 29.17 317 GLY B N 1
ATOM 12740 C CA . GLY B 1 317 ? 1.821 54.139 55.667 1.00 33.55 317 GLY B CA 1
ATOM 12741 C C . GLY B 1 317 ? 2.969 53.659 54.799 1.00 38.19 317 GLY B C 1
ATOM 12742 O O . GLY B 1 317 ? 2.913 52.572 54.236 1.00 31.98 317 GLY B O 1
ATOM 12746 N N . ARG B 1 318 ? 4.008 54.476 54.680 1.00 33.67 318 ARG B N 1
ATOM 12747 C CA . ARG B 1 318 ? 5.249 54.055 54.033 1.00 29.60 318 ARG B CA 1
ATOM 12748 C C . ARG B 1 318 ? 6.128 53.261 55.014 1.00 32.45 318 ARG B C 1
ATOM 12749 O O . ARG B 1 318 ? 5.942 53.348 56.235 1.00 32.51 318 ARG B O 1
ATOM 12770 N N . PHE B 1 319 ? 7.098 52.510 54.496 1.00 31.51 319 PHE B N 1
ATOM 12771 C CA . PHE B 1 319 ? 8.067 51.839 55.371 1.00 36.90 319 PHE B CA 1
ATOM 12772 C C . PHE B 1 319 ? 8.797 52.863 56.245 1.00 39.99 319 PHE B C 1
ATOM 12773 O O . PHE B 1 319 ? 9.378 53.825 55.741 1.00 36.42 319 PHE B O 1
ATOM 12790 N N . GLU B 1 320 ? 8.767 52.627 57.553 1.00 37.35 320 GLU B N 1
ATOM 12791 C CA . GLU B 1 320 ? 9.342 53.534 58.550 1.00 36.75 320 GLU B CA 1
ATOM 12792 C C . GLU B 1 320 ? 8.902 54.985 58.316 1.00 38.05 320 GLU B C 1
ATOM 12793 O O . GLU B 1 320 ? 9.715 55.911 58.197 1.00 36.83 320 GLU B O 1
ATOM 12805 N N . GLU B 1 321 ? 7.585 55.162 58.269 1.00 32.18 321 GLU B N 1
ATOM 12806 C CA . GLU B 1 321 ? 6.979 56.453 57.949 1.00 33.70 321 GLU B CA 1
ATOM 12807 C C . GLU B 1 321 ? 7.599 57.611 58.747 1.00 36.49 321 GLU B C 1
ATOM 12808 O O . GLU B 1 321 ? 7.884 58.665 58.195 1.00 39.74 321 GLU B O 1
ATOM 12820 N N . GLU B 1 322 ? 7.819 57.387 60.041 1.00 37.88 322 GLU B N 1
ATOM 12821 C CA . GLU B 1 322 ? 8.209 58.441 60.975 1.00 42.73 322 GLU B CA 1
ATOM 12822 C C . GLU B 1 322 ? 9.622 58.949 60.748 1.00 46.14 322 GLU B C 1
ATOM 12823 O O . GLU B 1 322 ? 9.941 60.058 61.160 1.00 48.51 322 GLU B O 1
ATOM 12835 N N . LYS B 1 323 ? 10.474 58.140 60.126 1.00 43.42 323 LYS B N 1
ATOM 12836 C CA . LYS B 1 323 ? 11.846 58.553 59.858 1.00 46.10 323 LYS B CA 1
ATOM 12837 C C . LYS B 1 323 ? 11.935 59.418 58.603 1.00 45.21 323 LYS B C 1
ATOM 12838 O O . LYS B 1 323 ? 12.995 59.953 58.284 1.00 48.59 323 LYS B O 1
ATOM 12857 N N . ILE B 1 324 ? 10.833 59.553 57.877 1.00 40.86 324 ILE B N 1
ATOM 12858 C CA . ILE B 1 324 ? 10.875 60.299 56.615 1.00 39.26 324 ILE B CA 1
ATOM 12859 C C . ILE B 1 324 ? 10.686 61.804 56.877 1.00 45.50 324 ILE B C 1
ATOM 12860 O O . ILE B 1 324 ? 9.733 62.221 57.552 1.00 41.86 324 ILE B O 1
ATOM 12876 N N . GLY B 1 325 ? 11.604 62.608 56.348 1.00 46.81 325 GLY B N 1
ATOM 12877 C CA . GLY B 1 325 ? 11.598 64.038 56.598 1.00 49.96 325 GLY B CA 1
ATOM 12878 C C . GLY B 1 325 ? 10.828 64.808 55.542 1.00 52.29 325 GLY B C 1
ATOM 12879 O O . GLY B 1 325 ? 11.403 65.612 54.815 1.00 60.81 325 GLY B O 1
ATOM 12883 N N . ASP B 1 326 ? 9.533 64.537 55.425 1.00 42.58 326 ASP B N 1
ATOM 12884 C CA . ASP B 1 326 ? 8.659 65.379 54.614 1.00 37.80 326 ASP B CA 1
ATOM 12885 C C . ASP B 1 326 ? 7.382 65.632 55.407 1.00 30.58 326 ASP B C 1
ATOM 12886 O O . ASP B 1 326 ? 7.332 65.325 56.590 1.00 33.46 326 ASP B O 1
ATOM 12895 N N . ASP B 1 327 ? 6.356 66.189 54.780 1.00 31.43 327 ASP B N 1
ATOM 12896 C CA . ASP B 1 327 ? 5.153 66.579 55.514 1.00 34.43 327 ASP B CA 1
ATOM 12897 C C . ASP B 1 327 ? 4.193 65.398 55.809 1.00 38.36 327 ASP B C 1
ATOM 12898 O O . ASP B 1 327 ? 3.128 65.600 56.378 1.00 33.99 327 ASP B O 1
ATOM 12907 N N . HIS B 1 328 ? 4.563 64.180 55.424 1.00 33.25 328 HIS B N 1
ATOM 12908 C CA . HIS B 1 328 ? 3.714 63.004 55.665 1.00 26.60 328 HIS B CA 1
ATOM 12909 C C . HIS B 1 328 ? 2.306 63.165 55.079 1.00 30.01 328 HIS B C 1
ATOM 12910 O O . HIS B 1 328 ? 1.349 62.575 55.582 1.00 32.76 328 HIS B O 1
ATOM 12924 N N . LYS B 1 329 ? 2.181 63.969 54.023 1.00 24.88 329 LYS B N 1
ATOM 12925 C CA . LYS B 1 329 ? 0.909 64.149 53.316 1.00 22.99 329 LYS B CA 1
ATOM 12926 C C . LYS B 1 329 ? 1.115 64.050 51.792 1.00 27.72 329 LYS B C 1
ATOM 12927 O O . LYS B 1 329 ? 0.316 63.413 51.111 1.00 33.79 329 LYS B O 1
ATOM 12946 N N . LEU B 1 330 ? 2.151 64.712 51.264 1.00 30.16 330 LEU B N 1
ATOM 12947 C CA . LEU B 1 330 ? 2.700 64.384 49.926 1.00 32.82 330 LEU B CA 1
ATOM 12948 C C . LEU B 1 330 ? 1.939 64.956 48.735 1.00 33.89 330 LEU B C 1
ATOM 12949 O O . LEU B 1 330 ? 2.223 64.607 47.575 1.00 32.79 330 LEU B O 1
ATOM 12965 N N . GLN B 1 331 ? 0.973 65.819 49.013 1.00 29.44 331 GLN B N 1
ATOM 12966 C CA . GLN B 1 331 ? 0.172 66.456 47.969 1.00 33.51 331 GLN B CA 1
ATOM 12967 C C . GLN B 1 331 ? 1.052 67.230 46.999 1.00 32.99 331 GLN B C 1
ATOM 12968 O O . GLN B 1 331 ? 0.710 67.367 45.827 1.00 30.93 331 GLN B O 1
ATOM 12982 N N . ASN B 1 332 ? 2.164 67.758 47.504 1.00 25.95 332 ASN B N 1
ATOM 12983 C CA . ASN B 1 332 ? 3.126 68.486 46.658 1.00 35.74 332 ASN B CA 1
ATOM 12984 C C . ASN B 1 332 ? 4.515 67.862 46.703 1.00 36.35 332 ASN B C 1
ATOM 12985 O O . ASN B 1 332 ? 5.534 68.548 46.696 1.00 37.64 332 ASN B O 1
ATOM 12996 N N . SER B 1 333 ? 4.545 66.539 46.752 1.00 32.00 333 SER B N 1
ATOM 12997 C CA . SER B 1 333 ? 5.814 65.820 46.769 1.00 29.47 333 SER B CA 1
ATOM 12998 C C . SER B 1 333 ? 5.916 64.978 45.526 1.00 26.90 333 SER B C 1
ATOM 12999 O O . SER B 1 333 ? 4.906 64.631 44.929 1.00 24.23 333 SER B O 1
ATOM 13007 N N . GLU B 1 334 ? 7.137 64.627 45.158 1.00 27.67 334 GLU B N 1
ATOM 13008 C CA . GLU B 1 334 ? 7.370 63.806 43.985 1.00 30.34 334 GLU B CA 1
ATOM 13009 C C . GLU B 1 334 ? 8.143 62.568 44.369 1.00 29.81 334 GLU B C 1
ATOM 13010 O O . GLU B 1 334 ? 8.746 62.506 45.436 1.00 30.94 334 GLU B O 1
ATOM 13022 N N . TYR B 1 335 ? 8.180 61.612 43.450 1.00 28.23 335 TYR B N 1
ATOM 13023 C CA . TYR B 1 335 ? 9.011 60.422 43.588 1.00 27.83 335 TYR B CA 1
ATOM 13024 C C . TYR B 1 335 ? 9.483 60.017 42.186 1.00 30.01 335 TYR B C 1
ATOM 13025 O O . TYR B 1 335 ? 8.738 60.097 41.213 1.00 32.36 335 TYR B O 1
ATOM 13043 N N . GLU B 1 336 ? 10.728 59.582 42.095 1.00 32.74 336 GLU B N 1
ATOM 13044 C CA . GLU B 1 336 ? 11.327 59.246 40.821 1.00 37.25 336 GLU B CA 1
ATOM 13045 C C . GLU B 1 336 ? 11.036 57.777 40.482 1.00 40.26 336 GLU B C 1
ATOM 13046 O O . GLU B 1 336 ? 11.292 56.900 41.299 1.00 41.39 336 GLU B O 1
ATOM 13058 N N . VAL B 1 337 ? 10.457 57.516 39.308 1.00 35.91 337 VAL B N 1
ATOM 13059 C CA . VAL B 1 337 ? 10.262 56.140 38.815 1.00 37.57 337 VAL B CA 1
ATOM 13060 C C . VAL B 1 337 ? 10.896 55.970 37.433 1.00 37.75 337 VAL B C 1
ATOM 13061 O O . VAL B 1 337 ? 11.267 56.949 36.786 1.00 36.30 337 VAL B O 1
ATOM 13074 N N . MET B 1 338 ? 11.032 54.734 36.969 1.00 30.63 338 MET B N 1
ATOM 13075 C CA . MET B 1 338 ? 11.489 54.508 35.604 1.00 32.56 338 MET B CA 1
ATOM 13076 C C . MET B 1 338 ? 10.297 54.528 34.660 1.00 42.44 338 MET B C 1
ATOM 13077 O O . MET B 1 338 ? 9.154 54.673 35.097 1.00 45.24 338 MET B O 1
ATOM 13091 N N . ASP B 1 339 ? 10.575 54.415 33.366 1.00 42.52 339 ASP B N 1
ATOM 13092 C CA . ASP B 1 339 ? 9.531 54.363 32.347 1.00 38.75 339 ASP B CA 1
ATOM 13093 C C . ASP B 1 339 ? 10.148 53.801 31.073 1.00 30.32 339 ASP B C 1
ATOM 13094 O O . ASP B 1 339 ? 11.370 53.801 30.911 1.00 28.93 339 ASP B O 1
ATOM 13103 N N . VAL B 1 340 ? 9.313 53.322 30.166 1.00 27.23 340 VAL B N 1
ATOM 13104 C CA . VAL B 1 340 ? 9.816 52.770 28.914 1.00 29.89 340 VAL B CA 1
ATOM 13105 C C . VAL B 1 340 ? 9.124 53.477 27.758 1.00 33.16 340 VAL B C 1
ATOM 13106 O O . VAL B 1 340 ? 7.903 53.552 27.693 1.00 35.91 340 VAL B O 1
ATOM 13119 N N . ALA B 1 341 ? 9.917 54.035 26.860 1.00 35.93 341 ALA B N 1
ATOM 13120 C CA . ALA B 1 341 ? 9.368 54.730 25.718 1.00 37.53 341 ALA B CA 1
ATOM 13121 C C . ALA B 1 341 ? 10.156 54.230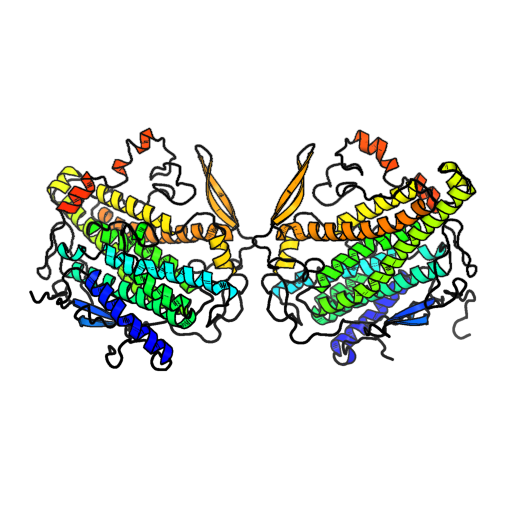 24.535 1.00 45.84 341 ALA B C 1
ATOM 13122 O O . ALA B 1 341 ? 11.310 54.613 24.352 1.00 41.33 341 ALA B O 1
ATOM 13129 N N . GLY B 1 342 ? 9.533 53.336 23.765 1.00 46.83 342 GLY B N 1
ATOM 13130 C CA . GLY B 1 342 ? 10.194 52.647 22.671 1.00 48.07 342 GLY B CA 1
ATOM 13131 C C . GLY B 1 342 ? 11.430 51.908 23.132 1.00 48.45 342 GLY B C 1
ATOM 13132 O O . GLY B 1 342 ? 11.387 51.069 24.026 1.00 46.28 342 GLY B O 1
ATOM 13136 N N . ASP B 1 343 ? 12.561 52.238 22.540 1.00 47.47 343 ASP B N 1
ATOM 13137 C CA . ASP B 1 343 ? 13.772 51.482 22.840 1.00 55.90 343 ASP B CA 1
ATOM 13138 C C . ASP B 1 343 ? 14.567 52.078 23.997 1.00 46.81 343 ASP B C 1
ATOM 13139 O O . ASP B 1 343 ? 15.777 51.895 24.076 1.00 50.17 343 ASP B O 1
ATOM 13148 N N . LYS B 1 344 ? 13.899 52.771 24.914 1.00 38.81 344 LYS B N 1
ATOM 13149 C CA . LYS B 1 344 ? 14.630 53.419 25.994 1.00 34.35 344 LYS B CA 1
ATOM 13150 C C . LYS B 1 344 ? 14.006 53.239 27.371 1.00 24.77 344 LYS B C 1
ATOM 13151 O O . LYS B 1 344 ? 12.787 53.360 27.556 1.00 30.18 344 LYS B O 1
ATOM 13170 N N . ILE B 1 345 ? 14.857 52.979 28.352 1.00 29.97 345 ILE B N 1
ATOM 13171 C CA . ILE B 1 345 ? 14.442 53.073 29.740 1.00 38.14 345 ILE B CA 1
ATOM 13172 C C . ILE B 1 345 ? 14.849 54.454 30.229 1.00 42.49 345 ILE B C 1
ATOM 13173 O O . ILE B 1 345 ? 16.012 54.851 30.123 1.00 42.30 345 ILE B O 1
ATOM 13189 N N . LEU B 1 346 ? 13.882 55.193 30.747 1.00 32.74 346 LEU B N 1
ATOM 13190 C CA . LEU B 1 346 ? 14.156 56.526 31.244 1.00 39.16 346 LEU B CA 1
ATOM 13191 C C . LEU B 1 346 ? 13.680 56.636 32.683 1.00 36.68 346 LEU B C 1
ATOM 13192 O O . LEU B 1 346 ? 13.025 55.723 33.203 1.00 36.97 346 LEU B O 1
ATOM 13208 N N . THR B 1 347 ? 14.034 57.743 33.322 1.00 33.76 347 THR B N 1
ATOM 13209 C CA . THR B 1 347 ? 13.506 58.091 34.639 1.00 39.59 347 THR B CA 1
ATOM 13210 C C . THR B 1 347 ? 12.640 59.341 34.520 1.00 39.23 347 THR B C 1
ATOM 13211 O O . THR B 1 347 ? 12.853 60.206 33.661 1.00 34.78 347 THR B O 1
ATOM 13222 N N . ARG B 1 348 ? 11.641 59.424 35.373 1.00 35.80 348 ARG B N 1
ATOM 13223 C CA . ARG B 1 348 ? 10.806 60.597 35.426 1.00 38.19 348 ARG B CA 1
ATOM 13224 C C . ARG B 1 348 ? 10.281 60.744 36.842 1.00 39.80 348 ARG B C 1
ATOM 13225 O O . ARG B 1 348 ? 10.316 59.799 37.619 1.00 30.27 348 ARG B O 1
ATOM 13246 N N . HIS B 1 349 ? 9.831 61.941 37.175 1.00 29.08 349 HIS B N 1
ATOM 13247 C CA . HIS B 1 349 ? 9.288 62.229 38.488 1.00 34.20 349 HIS B CA 1
ATOM 13248 C C . HIS B 1 349 ? 7.782 62.254 38.380 1.00 35.46 349 HIS B C 1
ATOM 13249 O O . HIS B 1 349 ? 7.244 62.774 37.413 1.00 40.19 349 HIS B O 1
ATOM 13263 N N . VAL B 1 350 ? 7.106 61.660 39.356 1.00 27.59 350 VAL B N 1
ATOM 13264 C CA . VAL B 1 350 ? 5.652 61.624 39.385 1.00 27.15 350 VAL B CA 1
ATOM 13265 C C . VAL B 1 350 ? 5.195 62.075 40.766 1.00 28.60 350 VAL B C 1
ATOM 13266 O O . VAL B 1 350 ? 6.012 62.165 41.680 1.00 26.12 350 VAL B O 1
ATOM 13279 N N . PRO B 1 351 ? 3.894 62.383 40.916 1.00 27.95 351 PRO B N 1
ATOM 13280 C CA . PRO B 1 351 ? 3.414 62.673 42.269 1.00 28.06 351 PRO B CA 1
ATOM 13281 C C . PRO B 1 351 ? 3.659 61.514 43.219 1.00 32.30 351 PRO B C 1
ATOM 13282 O O . PRO B 1 351 ? 3.300 60.365 42.946 1.00 32.56 351 PRO B O 1
ATOM 13293 N N . ALA B 1 352 ? 4.301 61.831 44.335 1.00 26.40 352 ALA B N 1
ATOM 13294 C CA . ALA B 1 352 ? 4.704 60.848 45.324 1.00 24.87 352 ALA B CA 1
ATOM 13295 C C . ALA B 1 352 ? 3.573 59.880 45.737 1.00 30.96 352 ALA B C 1
ATOM 13296 O O . ALA B 1 352 ? 3.823 58.688 45.943 1.00 29.64 352 ALA B O 1
ATOM 13303 N N . LEU B 1 353 ? 2.348 60.381 45.857 1.00 24.25 353 LEU B N 1
ATOM 13304 C CA . LEU B 1 353 ? 1.227 59.540 46.291 1.00 29.73 353 LEU B CA 1
ATOM 13305 C C . LEU B 1 353 ? 0.899 58.463 45.262 1.00 35.78 353 LEU B C 1
ATOM 13306 O O . LEU B 1 353 ? 0.460 57.376 45.621 1.00 31.75 353 LEU B O 1
ATOM 13322 N N . SER B 1 354 ? 1.083 58.775 43.982 1.00 26.02 354 SER B N 1
ATOM 13323 C CA . SER B 1 354 ? 0.808 57.814 42.939 1.00 28.32 354 SER B CA 1
ATOM 13324 C C . SER B 1 354 ? 1.914 56.772 42.866 1.00 28.34 354 SER B C 1
ATOM 13325 O O . SER B 1 354 ? 1.750 55.755 42.218 1.00 32.46 354 SER B O 1
ATOM 13333 N N . ALA B 1 355 ? 3.043 57.013 43.520 1.00 26.02 355 ALA B N 1
ATOM 13334 C CA . ALA B 1 355 ? 4.187 56.096 43.366 1.00 29.65 355 ALA B CA 1
ATOM 13335 C C . ALA B 1 355 ? 4.524 55.327 44.651 1.00 29.61 355 ALA B C 1
ATOM 13336 O O . ALA B 1 355 ? 5.643 54.815 44.801 1.00 26.99 355 ALA B O 1
ATOM 13343 N N . LEU B 1 356 ? 3.556 55.208 45.563 1.00 24.32 356 LEU B N 1
ATOM 13344 C CA . LEU B 1 356 ? 3.820 54.548 46.849 1.00 29.40 356 LEU B CA 1
ATOM 13345 C C . LEU B 1 356 ? 4.201 53.064 46.699 1.00 30.01 356 LEU B C 1
ATOM 13346 O O . LEU B 1 356 ? 5.037 52.572 47.439 1.00 26.91 356 LEU B O 1
ATOM 13362 N N . ASN B 1 357 ? 3.602 52.356 45.742 1.00 29.05 357 ASN B N 1
ATOM 13363 C CA . ASN B 1 357 ? 4.000 50.974 45.468 1.00 26.31 357 ASN B CA 1
ATOM 13364 C C . ASN B 1 357 ? 5.473 50.906 45.118 1.00 30.04 357 ASN B C 1
ATOM 13365 O O . ASN B 1 357 ? 6.188 50.019 45.589 1.00 29.89 357 ASN B O 1
ATOM 13376 N N . GLU B 1 358 ? 5.926 51.825 44.264 1.00 27.86 358 GLU B N 1
ATOM 13377 C CA . GLU B 1 358 ? 7.312 51.813 43.831 1.00 27.89 358 GLU B CA 1
ATOM 13378 C C . GLU B 1 358 ? 8.253 52.127 44.979 1.00 25.46 358 GLU B C 1
ATOM 13379 O O . GLU B 1 358 ? 9.332 51.537 45.085 1.00 23.85 358 GLU B O 1
ATOM 13391 N N . ARG B 1 359 ? 7.855 53.044 45.847 1.00 26.96 359 ARG B N 1
ATOM 13392 C CA . ARG B 1 359 ? 8.673 53.353 47.010 1.00 27.87 359 ARG B CA 1
ATOM 13393 C C . ARG B 1 359 ? 8.869 52.100 47.882 1.00 29.05 359 ARG B C 1
ATOM 13394 O O . ARG B 1 359 ? 9.975 51.808 48.340 1.00 29.70 359 ARG B O 1
ATOM 13415 N N . LEU B 1 360 ? 7.798 51.354 48.124 1.00 33.04 360 LEU B N 1
ATOM 13416 C CA . LEU B 1 360 ? 7.912 50.179 48.995 1.00 30.89 360 LEU B CA 1
ATOM 13417 C C . LEU B 1 360 ? 8.786 49.115 48.333 1.00 27.74 360 LEU B C 1
ATOM 13418 O O . LEU B 1 360 ? 9.617 48.505 48.984 1.00 26.59 360 LEU B O 1
ATOM 13434 N N . ARG B 1 361 ? 8.602 48.911 47.030 1.00 25.92 361 ARG B N 1
ATOM 13435 C CA . ARG B 1 361 ? 9.438 47.989 46.267 1.00 27.02 361 ARG B CA 1
ATOM 13436 C C . ARG B 1 361 ? 10.901 48.396 46.419 1.00 30.19 361 ARG B C 1
ATOM 13437 O O . ARG B 1 361 ? 11.752 47.551 46.655 1.00 28.26 361 ARG B O 1
ATOM 13458 N N . ASP B 1 362 ? 11.197 49.688 46.297 1.00 31.42 362 ASP B N 1
ATOM 13459 C CA . ASP B 1 362 ? 12.573 50.176 46.445 1.00 34.70 362 ASP B CA 1
ATOM 13460 C C . ASP B 1 362 ? 13.135 49.865 47.836 1.00 34.85 362 ASP B C 1
ATOM 13461 O O . ASP B 1 362 ? 14.293 49.450 47.966 1.00 32.03 362 ASP B O 1
ATOM 13470 N N . ASP B 1 363 ? 12.329 50.073 48.879 1.00 26.57 363 ASP B N 1
ATOM 13471 C CA . ASP B 1 363 ? 12.765 49.727 50.239 1.00 30.59 363 ASP B CA 1
ATOM 13472 C C . ASP B 1 363 ? 13.074 48.234 50.355 1.00 32.92 363 ASP B C 1
ATOM 13473 O O . ASP B 1 363 ? 14.061 47.829 50.962 1.00 29.23 363 ASP B O 1
ATOM 13482 N N . TRP B 1 364 ? 12.218 47.420 49.760 1.00 29.17 364 TRP B N 1
ATOM 13483 C CA . TRP B 1 364 ? 12.367 45.982 49.855 1.00 29.02 364 TRP B CA 1
ATOM 13484 C C . TRP B 1 364 ? 13.655 45.583 49.114 1.00 32.97 364 TRP B C 1
ATOM 13485 O O . TRP B 1 364 ? 14.450 44.789 49.615 1.00 27.85 364 TRP B O 1
ATOM 13506 N N . ILE B 1 365 ? 13.884 46.183 47.948 1.00 29.16 365 ILE B N 1
ATOM 13507 C CA . ILE B 1 365 ? 15.089 45.914 47.169 1.00 31.01 365 ILE B CA 1
ATOM 13508 C C . ILE B 1 365 ? 16.351 46.174 47.982 1.00 33.94 365 ILE B C 1
ATOM 13509 O O . ILE B 1 365 ? 17.302 45.380 47.969 1.00 34.02 365 ILE B O 1
ATOM 13525 N N . THR B 1 366 ? 16.363 47.299 48.687 1.00 28.36 366 THR B N 1
ATOM 13526 C CA . THR B 1 366 ? 17.498 47.662 49.543 1.00 30.03 366 THR B CA 1
ATOM 13527 C C . THR B 1 366 ? 17.761 46.543 50.557 1.00 35.27 366 THR B C 1
ATOM 13528 O O . THR B 1 366 ? 18.910 46.132 50.790 1.00 37.76 366 THR B O 1
ATOM 13539 N N . ASP B 1 367 ? 16.680 46.044 51.147 1.00 35.47 367 ASP B N 1
ATOM 13540 C CA . ASP B 1 367 ? 16.778 45.088 52.241 1.00 32.90 367 ASP B CA 1
ATOM 13541 C C . ASP B 1 367 ? 17.260 43.726 51.694 1.00 31.29 367 ASP B C 1
ATOM 13542 O O . ASP B 1 367 ? 18.084 43.070 52.315 1.00 29.65 367 ASP B O 1
ATOM 13551 N N . VAL B 1 368 ? 16.761 43.325 50.523 1.00 29.45 368 VAL B N 1
ATOM 13552 C CA . VAL B 1 368 ? 17.237 42.112 49.871 1.00 35.46 368 VAL B CA 1
ATOM 13553 C C . VAL B 1 368 ? 18.732 42.220 49.579 1.00 36.29 368 VAL B C 1
ATOM 13554 O O . VAL B 1 368 ? 19.509 41.291 49.848 1.00 29.94 368 VAL B O 1
ATOM 13567 N N . GLN B 1 369 ? 19.131 43.362 49.031 1.00 33.76 369 GLN B N 1
ATOM 13568 C CA . GLN B 1 369 ? 20.516 43.574 48.644 1.00 34.50 369 GLN B CA 1
ATOM 13569 C C . GLN B 1 369 ? 21.425 43.386 49.846 1.00 40.20 369 GLN B C 1
ATOM 13570 O O . GLN B 1 369 ? 22.510 42.830 49.719 1.00 39.27 369 GLN B O 1
ATOM 13584 N N . ALA B 1 370 ? 20.976 43.832 51.015 1.00 41.75 370 ALA B N 1
ATOM 13585 C CA . ALA B 1 370 ? 21.780 43.710 52.236 1.00 44.32 370 ALA B CA 1
ATOM 13586 C C . ALA B 1 370 ? 22.038 42.241 52.577 1.00 41.36 370 ALA B C 1
ATOM 13587 O O . ALA B 1 370 ? 23.127 41.870 53.019 1.00 43.59 370 ALA B O 1
ATOM 13594 N N . GLY B 1 371 ? 21.030 41.403 52.380 1.00 35.81 371 GLY B N 1
ATOM 13595 C CA . GLY B 1 371 ? 21.215 39.975 52.564 1.00 38.68 371 GLY B CA 1
ATOM 13596 C C . GLY B 1 371 ? 22.154 39.407 51.512 1.00 37.05 371 GLY B C 1
ATOM 13597 O O . GLY B 1 371 ? 23.032 38.601 51.820 1.00 34.55 371 GLY B O 1
ATOM 13601 N N . VAL B 1 372 ? 21.977 39.828 50.259 1.00 33.32 372 VAL B N 1
ATOM 13602 C CA . VAL B 1 372 ? 22.828 39.333 49.197 1.00 31.46 372 VAL B CA 1
ATOM 13603 C C . VAL B 1 372 ? 24.286 39.680 49.490 1.00 35.86 372 VAL B C 1
ATOM 13604 O O . VAL B 1 372 ? 25.175 38.862 49.254 1.00 36.18 372 VAL B O 1
ATOM 13617 N N . ASP B 1 373 ? 24.524 40.868 50.048 1.00 33.98 373 ASP B N 1
ATOM 13618 C CA . ASP B 1 373 ? 25.867 41.274 50.433 1.00 40.98 373 ASP B CA 1
ATOM 13619 C C . ASP B 1 373 ? 26.417 40.293 51.460 1.00 43.23 373 ASP B C 1
ATOM 13620 O O . ASP B 1 373 ? 27.586 39.928 51.410 1.00 43.46 373 ASP B O 1
ATOM 13629 N N . ARG B 1 374 ? 25.579 39.863 52.395 1.00 40.21 374 ARG B N 1
ATOM 13630 C CA . ARG B 1 374 ? 26.036 38.890 53.395 1.00 45.61 374 ARG B CA 1
ATOM 13631 C C . ARG B 1 374 ? 26.391 37.539 52.788 1.00 44.61 374 ARG B C 1
ATOM 13632 O O . ARG B 1 374 ? 27.423 36.967 53.148 1.00 42.26 374 ARG B O 1
ATOM 13653 N N . TRP B 1 375 ? 25.566 37.030 51.868 1.00 42.00 375 TRP B N 1
ATOM 13654 C CA . TRP B 1 375 ? 25.897 35.784 51.170 1.00 40.03 375 TRP B CA 1
ATOM 13655 C C . TRP B 1 375 ? 27.263 35.904 50.520 1.00 47.92 375 TRP B C 1
ATOM 13656 O O . TRP B 1 375 ? 28.048 34.959 50.510 1.00 51.02 375 TRP B O 1
ATOM 13677 N N . ASN B 1 376 ? 27.525 37.069 49.940 1.00 41.20 376 ASN B N 1
ATOM 13678 C CA . ASN B 1 376 ? 28.727 37.255 49.142 1.00 41.35 376 ASN B CA 1
ATOM 13679 C C . ASN B 1 376 ? 30.020 37.187 49.958 1.00 40.49 376 ASN B C 1
ATOM 13680 O O . ASN B 1 376 ? 31.101 37.072 49.382 1.00 34.13 376 ASN B O 1
ATOM 13691 N N . ARG B 1 377 ? 29.908 37.228 51.287 1.00 39.70 377 ARG B N 1
ATOM 13692 C CA . ARG B 1 377 ? 31.067 37.035 52.155 1.00 45.69 377 ARG B CA 1
ATOM 13693 C C . ARG B 1 377 ? 31.618 35.606 52.035 1.00 50.48 377 ARG B C 1
ATOM 13694 O O . ARG B 1 377 ? 32.786 35.355 52.351 1.00 44.03 377 ARG B O 1
ATOM 13715 N N . ILE B 1 378 ? 30.778 34.671 51.601 1.00 45.05 378 ILE B N 1
ATOM 13716 C CA . ILE B 1 378 ? 31.171 33.263 51.560 1.00 49.06 378 ILE B CA 1
ATOM 13717 C C . ILE B 1 378 ? 32.177 32.978 50.440 1.00 45.03 378 ILE B C 1
ATOM 13718 O O . ILE B 1 378 ? 33.301 32.573 50.713 1.00 46.84 378 ILE B O 1
ATOM 13734 N N . PRO B 1 379 ? 31.793 33.208 49.175 1.00 48.30 379 PRO B N 1
ATOM 13735 C CA . PRO B 1 379 ? 32.788 33.005 48.120 1.00 46.81 379 PRO B CA 1
ATOM 13736 C C . PRO B 1 379 ? 34.034 33.846 48.357 1.00 54.20 379 PRO B C 1
ATOM 13737 O O . PRO B 1 379 ? 35.127 33.368 48.062 1.00 56.59 379 PRO B O 1
ATOM 13748 N N . ALA B 1 380 ? 33.874 35.061 48.889 1.00 49.07 380 ALA B N 1
ATOM 13749 C CA . ALA B 1 380 ? 35.008 35.944 49.146 1.00 51.70 380 ALA B CA 1
ATOM 13750 C C . ALA B 1 380 ? 35.954 35.301 50.146 1.00 54.31 380 ALA B C 1
ATOM 13751 O O . ALA B 1 380 ? 37.167 35.374 50.004 1.00 55.65 380 ALA B O 1
ATOM 13758 N N . LYS B 1 381 ? 35.385 34.669 51.160 1.00 52.96 381 LYS B N 1
ATOM 13759 C CA . LYS B 1 381 ? 36.164 34.006 52.189 1.00 59.93 381 LYS B CA 1
ATOM 13760 C C . LYS B 1 381 ? 36.965 32.834 51.601 1.00 61.92 381 LYS B C 1
ATOM 13761 O O . LYS B 1 381 ? 38.064 32.527 52.065 1.00 64.67 381 LYS B O 1
ATOM 13780 N N . PHE B 1 382 ? 36.412 32.190 50.576 1.00 53.65 382 PHE B N 1
ATOM 13781 C CA . PHE B 1 382 ? 37.093 31.100 49.888 1.00 49.75 382 PHE B CA 1
ATOM 13782 C C . PHE B 1 382 ? 38.066 31.601 48.826 1.00 51.10 382 PHE B C 1
ATOM 13783 O O . PHE B 1 382 ? 38.764 30.815 48.206 1.00 55.33 382 PHE B O 1
ATOM 13800 N N . GLY B 1 383 ? 38.105 32.903 48.599 1.00 61.31 383 GLY B N 1
ATOM 13801 C CA . GLY B 1 383 ? 38.964 33.450 47.567 1.00 63.07 383 GLY B CA 1
ATOM 13802 C C . GLY B 1 383 ? 38.358 33.406 46.175 1.00 62.55 383 GLY B C 1
ATOM 13803 O O . GLY B 1 383 ? 39.014 33.795 45.211 1.00 62.75 383 GLY B O 1
ATOM 13807 N N . PHE B 1 384 ? 37.113 32.946 46.059 1.00 54.81 384 PHE B N 1
ATOM 13808 C CA . PHE B 1 384 ? 36.429 32.888 44.764 1.00 52.24 384 PHE B CA 1
ATOM 13809 C C . PHE B 1 384 ? 35.937 34.269 44.276 1.00 55.26 384 PHE B C 1
ATOM 13810 O O . PHE B 1 384 ? 35.597 35.141 45.070 1.00 56.07 384 PHE B O 1
ATOM 13827 N N . ASP B 1 385 ? 35.892 34.442 42.959 1.00 55.04 385 ASP B N 1
ATOM 13828 C CA . ASP B 1 385 ? 35.491 35.707 42.350 1.00 61.04 385 ASP B CA 1
ATOM 13829 C C . ASP B 1 385 ? 33.975 35.876 42.256 1.00 59.83 385 ASP B C 1
ATOM 13830 O O . ASP B 1 385 ? 33.479 36.997 42.150 1.00 61.73 385 ASP B O 1
ATOM 13839 N N . PHE B 1 386 ? 33.245 34.765 42.283 1.00 54.29 386 PHE B N 1
ATOM 13840 C CA . PHE B 1 386 ? 31.800 34.788 42.086 1.00 44.76 386 PHE B CA 1
ATOM 13841 C C . PHE B 1 386 ? 31.089 35.694 43.083 1.00 44.75 386 PHE B C 1
ATOM 13842 O O . PHE B 1 386 ? 31.343 35.617 44.280 1.00 50.71 386 PHE B O 1
ATOM 13859 N N . ARG B 1 387 ? 30.200 36.547 42.588 1.00 40.47 387 ARG B N 1
ATOM 13860 C CA . ARG B 1 387 ? 29.326 37.337 43.453 1.00 41.75 387 ARG B CA 1
ATOM 13861 C C . ARG B 1 387 ? 27.878 37.249 42.963 1.00 39.59 387 ARG B C 1
ATOM 13862 O O . ARG B 1 387 ? 27.601 37.314 41.764 1.00 39.90 387 ARG B O 1
ATOM 13883 N N . PHE B 1 388 ? 26.953 37.091 43.896 1.00 39.70 388 PHE B N 1
ATOM 13884 C CA . PHE B 1 388 ? 25.538 37.188 43.585 1.00 36.80 388 PHE B CA 1
ATOM 13885 C C . PHE B 1 388 ? 25.158 38.649 43.376 1.00 34.77 388 PHE B C 1
ATOM 13886 O O . PHE B 1 388 ? 25.672 39.539 44.046 1.00 35.73 388 PHE B O 1
ATOM 13903 N N . THR B 1 389 ? 24.269 38.891 42.429 1.00 34.39 389 THR B N 1
ATOM 13904 C CA . THR B 1 389 ? 23.781 40.231 42.173 1.00 38.65 389 THR B CA 1
ATOM 13905 C C . THR B 1 389 ? 22.263 40.192 42.016 1.00 37.48 389 THR B C 1
ATOM 13906 O O . THR B 1 389 ? 21.686 39.137 41.781 1.00 37.26 389 THR B O 1
ATOM 13917 N N . LEU B 1 390 ? 21.614 41.343 42.145 1.00 37.24 390 LEU B N 1
ATOM 13918 C CA . LEU B 1 390 ? 20.198 41.436 41.832 1.00 32.52 390 LEU B CA 1
ATOM 13919 C C . LEU B 1 390 ? 20.035 41.928 40.408 1.00 33.89 390 LEU B C 1
ATOM 13920 O O . LEU B 1 390 ? 20.706 42.864 39.983 1.00 32.34 390 LEU B O 1
ATOM 13936 N N . PRO B 1 391 ? 19.130 41.303 39.658 1.00 29.91 391 PRO B N 1
ATOM 13937 C CA . PRO B 1 391 ? 18.916 41.803 38.306 1.00 28.40 391 PRO B CA 1
ATOM 13938 C C . PRO B 1 391 ? 18.238 43.181 38.362 1.00 35.23 391 PRO B C 1
ATOM 13939 O O . PRO B 1 391 ? 17.729 43.582 39.426 1.00 26.80 391 PRO B O 1
ATOM 13950 N N . HIS B 1 392 ? 18.264 43.892 37.235 1.00 31.88 392 HIS B N 1
ATOM 13951 C CA . HIS B 1 392 ? 17.591 45.187 37.081 1.00 31.35 392 HIS B CA 1
ATOM 13952 C C . HIS B 1 392 ? 16.113 45.014 37.425 1.00 33.08 392 HIS B C 1
ATOM 13953 O O . HIS B 1 392 ? 15.533 43.959 37.159 1.00 26.29 392 HIS B O 1
ATOM 13967 N N . LYS B 1 393 ? 15.484 46.042 37.990 1.00 28.29 393 LYS B N 1
ATOM 13968 C CA . LYS B 1 393 ? 14.133 45.882 38.523 1.00 31.55 393 LYS B CA 1
ATOM 13969 C C . LYS B 1 393 ? 13.102 45.575 37.435 1.00 28.58 393 LYS B C 1
ATOM 13970 O O . LYS B 1 393 ? 12.032 45.037 37.715 1.00 29.28 393 LYS B O 1
ATOM 13989 N N . GLY B 1 394 ? 13.416 45.924 36.193 1.00 26.67 394 GLY B N 1
ATOM 13990 C CA . GLY B 1 394 ? 12.518 45.655 35.085 1.00 35.01 394 GLY B CA 1
ATOM 13991 C C . GLY B 1 394 ? 12.629 44.266 34.460 1.00 33.07 394 GLY B C 1
ATOM 13992 O O . GLY B 1 394 ? 11.810 43.918 33.612 1.00 30.73 394 GLY B O 1
ATOM 13996 N N . PHE B 1 395 ? 13.632 43.491 34.869 1.00 28.81 395 PHE B N 1
ATOM 13997 C CA . PHE B 1 395 ? 13.835 42.107 34.383 1.00 26.71 395 PHE B CA 1
ATOM 13998 C C . PHE B 1 395 ? 12.735 41.122 34.829 1.00 27.33 395 PHE B C 1
ATOM 13999 O O . PHE B 1 395 ? 12.390 41.024 36.015 1.00 25.41 395 PHE B O 1
ATOM 14016 N N . HIS B 1 396 ? 12.194 40.395 33.863 1.00 26.73 396 HIS B N 1
ATOM 14017 C CA . HIS B 1 396 ? 11.231 39.334 34.131 1.00 30.13 396 HIS B CA 1
ATOM 14018 C C . HIS B 1 396 ? 10.042 39.797 35.000 1.00 28.84 396 HIS B C 1
ATOM 14019 O O . HIS B 1 396 ? 9.809 39.238 36.084 1.00 26.42 396 HIS B O 1
ATOM 14033 N N . ARG B 1 397 ? 9.271 40.780 34.514 1.00 25.87 397 ARG B N 1
ATOM 14034 C CA . ARG B 1 397 ? 8.164 41.363 35.309 1.00 27.32 397 ARG B CA 1
ATOM 14035 C C . ARG B 1 397 ? 6.842 41.135 34.614 1.00 29.02 397 ARG B C 1
ATOM 14036 O O . ARG B 1 397 ? 6.761 41.255 33.404 1.00 32.41 397 ARG B O 1
ATOM 14057 N N . LYS B 1 398 ? 5.801 40.801 35.369 1.00 27.96 398 LYS B N 1
ATOM 14058 C CA . LYS B 1 398 ? 4.470 40.613 34.779 1.00 32.41 398 LYS B CA 1
ATOM 14059 C C . LYS B 1 398 ? 3.534 41.748 35.180 1.00 34.83 398 LYS B C 1
ATOM 14060 O O . LYS B 1 398 ? 2.456 41.895 34.610 1.00 38.77 398 LYS B O 1
ATOM 14079 N N . ILE B 1 399 ? 3.938 42.516 36.187 1.00 26.16 399 ILE B N 1
ATOM 14080 C CA . ILE B 1 399 ? 3.130 43.636 36.676 1.00 33.00 399 ILE B CA 1
ATOM 14081 C C . ILE B 1 399 ? 3.857 44.965 36.418 1.00 38.63 399 ILE B C 1
ATOM 14082 O O . ILE B 1 399 ? 5.037 45.115 36.761 1.00 32.73 399 ILE B O 1
ATOM 14098 N N . GLY B 1 400 ? 3.156 45.925 35.818 1.00 37.27 400 GLY B N 1
ATOM 14099 C CA . GLY B 1 400 ? 3.681 47.278 35.690 1.00 35.66 400 GLY B CA 1
ATOM 14100 C C . GLY B 1 400 ? 4.248 47.608 34.321 1.00 30.54 400 GLY B C 1
ATOM 14101 O O . GLY B 1 400 ? 4.006 46.906 33.330 1.00 32.13 400 GLY B O 1
ATOM 14105 N N . MET B 1 401 ? 5.050 48.658 34.266 1.00 27.48 401 MET B N 1
ATOM 14106 C CA . MET B 1 401 ? 5.464 49.222 32.980 1.00 33.57 401 MET B CA 1
ATOM 14107 C C . MET B 1 401 ? 6.494 48.380 32.218 1.00 37.60 401 MET B C 1
ATOM 14108 O O . MET B 1 401 ? 6.773 48.650 31.049 1.00 41.22 401 MET B O 1
ATOM 14122 N N . PHE B 1 402 ? 7.081 47.384 32.879 1.00 32.08 402 PHE B N 1
ATOM 14123 C CA . PHE B 1 402 ? 8.048 46.519 32.215 1.00 28.75 402 PHE B CA 1
ATOM 14124 C C . PHE B 1 402 ? 7.418 45.205 31.721 1.00 29.29 402 PHE B C 1
ATOM 14125 O O . PHE B 1 402 ? 8.100 44.357 31.142 1.00 31.42 402 PHE B O 1
ATOM 14142 N N . ALA B 1 403 ? 6.124 45.038 31.962 1.00 30.43 403 ALA B N 1
ATOM 14143 C CA . ALA B 1 403 ? 5.440 43.789 31.661 1.00 30.50 403 ALA B CA 1
ATOM 14144 C C . ALA B 1 403 ? 5.432 43.438 30.177 1.00 39.33 403 ALA B C 1
ATOM 14145 O O . ALA B 1 403 ? 5.280 42.277 29.822 1.00 41.87 403 ALA B O 1
ATOM 14152 N N . ASP B 1 404 ? 5.596 44.427 29.307 1.00 37.06 404 ASP B N 1
ATOM 14153 C CA A ASP B 1 404 ? 5.417 44.231 27.868 0.50 39.75 404 ASP B CA 1
ATOM 14154 C CA B ASP B 1 404 ? 5.419 44.193 27.876 0.50 38.67 404 ASP B CA 1
ATOM 14155 C C . ASP B 1 404 ? 6.751 44.143 27.135 1.00 36.88 404 ASP B C 1
ATOM 14156 O O . ASP B 1 404 ? 6.796 44.009 25.914 1.00 41.01 404 ASP B O 1
ATOM 14173 N N . VAL B 1 405 ? 7.841 44.214 27.876 1.00 33.46 405 VAL B N 1
ATOM 14174 C CA . VAL B 1 405 ? 9.146 44.280 27.244 1.00 32.36 405 VAL B CA 1
ATOM 14175 C C . VAL B 1 405 ? 10.093 43.254 27.924 1.00 32.46 405 VAL B C 1
ATOM 14176 O O . VAL B 1 405 ? 9.783 42.754 28.992 1.00 30.05 405 VAL B O 1
ATOM 14189 N N . HIS B 1 406 ? 11.220 42.932 27.300 1.00 27.71 406 HIS B N 1
ATOM 14190 C CA . HIS B 1 406 ? 12.248 42.097 27.916 1.00 29.17 406 HIS B CA 1
ATOM 14191 C C . HIS B 1 406 ? 13.419 42.952 28.356 1.00 30.97 406 HIS B C 1
ATOM 14192 O O . HIS B 1 406 ? 13.931 43.753 27.581 1.00 29.47 406 HIS B O 1
ATOM 14206 N N . VAL B 1 407 ? 13.856 42.761 29.595 1.00 27.47 407 VAL B N 1
ATOM 14207 C CA . VAL B 1 407 ? 14.982 43.501 30.144 1.00 27.06 407 VAL B CA 1
ATOM 14208 C C . VAL B 1 407 ? 15.978 42.493 30.704 1.00 32.35 407 VAL B C 1
ATOM 14209 O O . VAL B 1 407 ? 15.619 41.634 31.511 1.00 34.00 407 VAL B O 1
ATOM 14222 N N . SER B 1 408 ? 17.229 42.596 30.279 1.00 32.88 408 SER B N 1
ATOM 14223 C CA . SER B 1 408 ? 18.268 41.700 30.773 1.00 34.31 408 SER B CA 1
ATOM 14224 C C . SER B 1 408 ? 18.585 42.043 32.230 1.00 35.51 408 SER B C 1
ATOM 14225 O O . SER B 1 408 ? 18.256 43.132 32.692 1.00 30.95 408 SER B O 1
ATOM 14233 N N . PRO B 1 409 ? 19.210 41.111 32.963 1.00 37.00 409 PRO B N 1
ATOM 14234 C CA . PRO B 1 409 ? 19.623 41.432 34.335 1.00 32.96 409 PRO B CA 1
ATOM 14235 C C . PRO B 1 409 ? 20.520 42.660 34.423 1.00 34.93 409 PRO B C 1
ATOM 14236 O O . PRO B 1 409 ? 20.488 43.348 35.452 1.00 36.61 409 PRO B O 1
ATOM 14247 N N . ASP B 1 410 ? 21.332 42.934 33.404 1.00 26.41 410 ASP B N 1
ATOM 14248 C CA . ASP B 1 410 ? 22.220 44.086 33.519 1.00 33.65 410 ASP B CA 1
ATOM 14249 C C . ASP B 1 410 ? 21.532 45.364 33.010 1.00 37.05 410 ASP B C 1
ATOM 14250 O O . ASP B 1 410 ? 22.154 46.410 32.880 1.00 35.00 410 ASP B O 1
ATOM 14259 N N . GLY B 1 411 ? 20.234 45.274 32.747 1.00 35.01 411 GLY B N 1
ATOM 14260 C CA . GLY B 1 411 ? 19.416 46.463 32.575 1.00 31.68 411 GLY B CA 1
ATOM 14261 C C . GLY B 1 411 ? 19.243 46.979 31.151 1.00 39.50 411 GLY B C 1
ATOM 14262 O O . GLY B 1 411 ? 18.901 48.144 30.952 1.00 32.28 411 GLY B O 1
ATOM 14266 N N . ARG B 1 412 ? 19.459 46.133 30.153 1.00 39.00 412 ARG B N 1
ATOM 14267 C CA . ARG B 1 412 ? 19.221 46.528 28.762 1.00 39.51 412 ARG B CA 1
ATOM 14268 C C . ARG B 1 412 ? 17.846 46.057 28.294 1.00 34.66 412 ARG B C 1
ATOM 14269 O O . ARG B 1 412 ? 17.428 44.950 28.619 1.00 35.08 412 ARG B O 1
ATOM 14290 N N . LEU B 1 413 ? 17.151 46.882 27.516 1.00 29.79 413 LEU B N 1
ATOM 14291 C CA . LEU B 1 413 ? 16.023 46.397 26.732 1.00 33.34 413 LEU B CA 1
ATOM 14292 C C . LEU B 1 413 ? 16.597 45.519 25.611 1.00 38.67 413 LEU B C 1
ATOM 14293 O O . LEU B 1 413 ? 17.529 45.924 24.925 1.00 39.18 413 LEU B O 1
ATOM 14309 N N . ILE B 1 414 ? 16.063 44.314 25.438 1.00 35.57 414 ILE B N 1
ATOM 14310 C CA . ILE B 1 414 ? 16.629 43.379 24.460 1.00 37.45 414 ILE B CA 1
ATOM 14311 C C . ILE B 1 414 ? 15.555 42.811 23.546 1.00 32.03 414 ILE B C 1
ATOM 14312 O O . ILE B 1 414 ? 14.359 42.837 23.874 1.00 30.94 414 ILE B O 1
ATOM 14328 N N . SER B 1 415 ? 15.988 42.327 22.387 1.00 31.77 415 SER B N 1
ATOM 14329 C CA . SER B 1 415 ? 15.080 41.838 21.354 1.00 34.49 415 SER B CA 1
ATOM 14330 C C . SER B 1 415 ? 14.438 40.529 21.789 1.00 32.13 415 SER B C 1
ATOM 14331 O O . SER B 1 415 ? 14.928 39.889 22.712 1.00 29.09 415 SER B O 1
ATOM 14339 N N . GLU B 1 416 ? 13.353 40.120 21.128 1.00 32.00 416 GLU B N 1
ATOM 14340 C CA . GLU B 1 416 ? 12.785 38.782 21.367 1.00 34.68 416 GLU B CA 1
ATOM 14341 C C . GLU B 1 416 ? 13.820 37.686 21.103 1.00 35.11 416 GLU B C 1
ATOM 14342 O O . GLU B 1 416 ? 13.914 36.719 21.848 1.00 36.38 416 GLU B O 1
ATOM 14354 N N . ALA B 1 417 ? 14.588 37.830 20.029 1.00 29.53 417 ALA B N 1
ATOM 14355 C CA . ALA B 1 417 ? 15.588 36.814 19.685 1.00 30.33 417 ALA B CA 1
ATOM 14356 C C . ALA B 1 417 ? 16.601 36.655 20.819 1.00 33.18 417 ALA B C 1
ATOM 14357 O O . ALA B 1 417 ? 16.964 35.542 21.187 1.00 35.25 417 ALA B O 1
ATOM 14364 N N . GLU B 1 418 ? 17.056 37.771 21.381 1.00 30.79 418 GLU B N 1
ATOM 14365 C CA . GLU B 1 418 ? 18.083 37.701 22.402 1.00 29.09 418 GLU B CA 1
ATOM 14366 C C . GLU B 1 418 ? 17.526 37.135 23.695 1.00 30.08 418 GLU B C 1
ATOM 14367 O O . GLU B 1 418 ? 18.222 36.405 24.396 1.00 31.30 418 GLU B O 1
ATOM 14379 N N . TRP B 1 419 ? 16.293 37.491 24.037 1.00 33.20 419 TRP B N 1
ATOM 14380 C CA . TRP B 1 419 ? 15.660 36.893 25.213 1.00 32.77 419 TRP B CA 1
ATOM 14381 C C . TRP B 1 419 ? 15.590 35.373 25.002 1.00 34.54 419 TRP B C 1
ATOM 14382 O O . TRP B 1 419 ? 15.972 34.574 25.872 1.00 37.33 419 TRP B O 1
ATOM 14403 N N . THR B 1 420 ? 15.110 34.975 23.831 1.00 33.90 420 THR B N 1
ATOM 14404 C CA . THR B 1 420 ? 14.922 33.559 23.545 1.00 36.86 420 THR B CA 1
ATOM 14405 C C . THR B 1 420 ? 16.241 32.817 23.641 1.00 33.70 420 THR B C 1
ATOM 14406 O O . THR B 1 420 ? 16.284 31.703 24.146 1.00 35.09 420 THR B O 1
ATOM 14417 N N . HIS B 1 421 ? 17.329 33.451 23.226 1.00 32.33 421 HIS B N 1
ATOM 14418 C CA A HIS B 1 421 ? 18.599 32.751 23.192 0.56 37.74 421 HIS B CA 1
ATOM 14419 C CA B HIS B 1 421 ? 18.634 32.789 23.179 0.44 37.63 421 HIS B CA 1
ATOM 14420 C C . HIS B 1 421 ? 19.377 32.824 24.510 1.00 40.33 421 HIS B C 1
ATOM 14421 O O . HIS B 1 421 ? 20.188 31.946 24.791 1.00 43.44 421 HIS B O 1
ATOM 14448 N N . GLN B 1 422 ? 19.101 33.840 25.325 1.00 31.01 422 GLN B N 1
ATOM 14449 C CA . GLN B 1 422 ? 19.912 34.114 26.527 1.00 31.77 422 GLN B CA 1
ATOM 14450 C C . GLN B 1 422 ? 19.250 33.815 27.878 1.00 32.91 422 GLN B C 1
ATOM 14451 O O . GLN B 1 422 ? 19.953 33.635 28.870 1.00 32.00 422 GLN B O 1
ATOM 14465 N N . HIS B 1 423 ? 17.920 33.803 27.942 1.00 32.90 423 HIS B N 1
ATOM 14466 C CA . HIS B 1 423 ? 17.253 33.777 29.240 1.00 32.47 423 HIS B CA 1
ATOM 14467 C C . HIS B 1 423 ? 17.493 32.471 30.010 1.00 35.08 423 HIS B C 1
ATOM 14468 O O . HIS B 1 423 ? 17.368 32.438 31.245 1.00 32.13 423 HIS B O 1
ATOM 14482 N N . LYS B 1 424 ? 17.904 31.420 29.301 1.00 32.50 424 LYS B N 1
ATOM 14483 C CA . LYS B 1 424 ? 18.269 30.167 29.958 1.00 35.67 424 LYS B CA 1
ATOM 14484 C C . LYS B 1 424 ? 19.443 30.374 30.906 1.00 32.94 424 LYS B C 1
ATOM 14485 O O . LYS B 1 424 ? 19.654 29.595 31.840 1.00 34.01 424 LYS B O 1
ATOM 14504 N N . ASN B 1 425 ? 20.213 31.428 30.657 1.00 29.69 425 ASN B N 1
ATOM 14505 C CA . ASN B 1 425 ? 21.307 31.822 31.540 1.00 35.08 425 ASN B CA 1
ATOM 14506 C C . ASN B 1 425 ? 20.858 32.604 32.776 1.00 34.74 425 ASN B C 1
ATOM 14507 O O . ASN B 1 425 ? 21.644 32.806 33.694 1.00 30.67 425 ASN B O 1
ATOM 14518 N N . TRP B 1 426 ? 19.598 33.020 32.803 1.00 31.19 426 TRP B N 1
ATOM 14519 C CA . TRP B 1 426 ? 19.142 33.985 33.799 1.00 31.20 426 TRP B CA 1
ATOM 14520 C C . TRP B 1 426 ? 18.057 33.414 34.699 1.00 29.11 426 TRP B C 1
ATOM 14521 O O . TRP B 1 426 ? 17.904 33.843 35.838 1.00 32.36 426 TRP B O 1
ATOM 14542 N N . LEU B 1 427 ? 17.307 32.446 34.183 1.00 25.30 427 LEU B N 1
ATOM 14543 C CA . LEU B 1 427 ? 16.228 31.793 34.934 1.00 31.47 427 LEU B CA 1
ATOM 14544 C C . LEU B 1 427 ? 16.381 30.272 34.918 1.00 36.21 427 LEU B C 1
ATOM 14545 O O . LEU B 1 427 ? 16.821 29.716 33.917 1.00 34.08 427 LEU B O 1
ATOM 14561 N N . PRO B 1 428 ? 15.980 29.591 36.008 1.00 29.37 428 PRO B N 1
ATOM 14562 C CA . PRO B 1 428 ? 16.169 28.139 36.018 1.00 31.23 428 PRO B CA 1
ATOM 14563 C C . PRO B 1 428 ? 15.439 27.516 34.855 1.00 33.86 428 PRO B C 1
ATOM 14564 O O . PRO B 1 428 ? 14.271 27.816 34.609 1.00 29.42 428 PRO B O 1
ATOM 14575 N N . THR B 1 429 ? 16.140 26.663 34.124 1.00 31.02 429 THR B N 1
ATOM 14576 C CA . THR B 1 429 ? 15.514 25.933 33.045 1.00 28.58 429 THR B CA 1
ATOM 14577 C C . THR B 1 429 ? 14.867 24.689 33.615 1.00 30.30 429 THR B C 1
ATOM 14578 O O . THR B 1 429 ? 15.074 24.322 34.785 1.00 26.42 429 THR B O 1
ATOM 14589 N N . GLU B 1 430 ? 14.095 24.026 32.766 1.00 31.20 430 GLU B N 1
ATOM 14590 C CA . GLU B 1 430 ? 13.466 22.770 33.122 1.00 31.38 430 GLU B CA 1
ATOM 14591 C C . GLU B 1 430 ? 14.547 21.747 33.546 1.00 35.05 430 GLU B C 1
ATOM 14592 O O . GLU B 1 430 ? 14.391 21.008 34.517 1.00 33.03 430 GLU B O 1
ATOM 14604 N N . SER B 1 431 ? 15.654 21.712 32.828 1.00 30.54 431 SER B N 1
ATOM 14605 C CA . SER B 1 431 ? 16.740 20.805 33.196 1.00 33.23 431 SER B CA 1
ATOM 14606 C C . SER B 1 431 ? 17.370 21.219 34.548 1.00 31.78 431 SER B C 1
ATOM 14607 O O . SER B 1 431 ? 17.699 20.383 35.369 1.00 31.16 431 SER B O 1
ATOM 14615 N N . ASP B 1 432 ? 17.548 22.515 34.773 1.00 30.05 432 ASP B N 1
ATOM 14616 C CA . ASP B 1 432 ? 18.059 22.989 36.072 1.00 29.98 432 ASP B CA 1
ATOM 14617 C C . ASP B 1 432 ? 17.178 22.488 37.206 1.00 28.97 432 ASP B C 1
ATOM 14618 O O . ASP B 1 432 ? 17.669 21.966 38.201 1.00 32.85 432 ASP B O 1
ATOM 14627 N N . ARG B 1 433 ? 15.864 22.664 37.054 1.00 33.37 433 ARG B N 1
ATOM 14628 C CA . ARG B 1 433 ? 14.904 22.291 38.093 1.00 36.04 433 ARG B CA 1
ATOM 14629 C C . ARG B 1 433 ? 14.880 20.768 38.300 1.00 38.80 433 ARG B C 1
ATOM 14630 O O . ARG B 1 433 ? 14.721 20.276 39.419 1.00 34.64 433 ARG B O 1
ATOM 14651 N N . LEU B 1 434 ? 15.058 20.023 37.216 1.00 34.82 434 LEU B N 1
ATOM 14652 C CA . LEU B 1 434 ? 15.112 18.568 37.300 1.00 36.17 434 LEU B CA 1
ATOM 14653 C C . LEU B 1 434 ? 16.344 18.152 38.104 1.00 32.22 434 LEU B C 1
ATOM 14654 O O . LEU B 1 434 ? 16.278 17.282 38.950 1.00 32.73 434 LEU B O 1
ATOM 14670 N N . TYR B 1 435 ? 17.470 18.801 37.850 1.00 33.17 435 TYR B N 1
ATOM 14671 C CA . TYR B 1 435 ? 18.684 18.501 38.591 1.00 28.95 435 TYR B CA 1
ATOM 14672 C C . TYR B 1 435 ? 18.503 18.792 40.082 1.00 31.49 435 TYR B C 1
ATOM 14673 O O . TYR B 1 435 ? 18.802 17.943 40.928 1.00 32.53 435 TYR B O 1
ATOM 14691 N N . VAL B 1 436 ? 18.005 19.985 40.417 1.00 31.08 436 VAL B N 1
ATOM 14692 C CA . VAL B 1 436 ? 17.857 20.362 41.822 1.00 33.88 436 VAL B CA 1
ATOM 14693 C C . VAL B 1 436 ? 16.921 19.375 42.507 1.00 35.31 436 VAL B C 1
ATOM 14694 O O . VAL B 1 436 ? 17.188 18.906 43.615 1.00 36.68 436 VAL B O 1
ATOM 14707 N N . HIS B 1 437 ? 15.823 19.056 41.825 1.00 31.77 437 HIS B N 1
ATOM 14708 C CA . HIS B 1 437 ? 14.887 18.043 42.307 1.00 36.84 437 HIS B CA 1
ATOM 14709 C C . HIS B 1 437 ? 15.592 16.721 42.675 1.00 44.29 437 HIS B C 1
ATOM 14710 O O . HIS B 1 437 ? 15.275 16.091 43.696 1.00 39.78 437 HIS B O 1
ATOM 14724 N N . SER B 1 438 ? 16.537 16.299 41.840 1.00 35.20 438 SER B N 1
ATOM 14725 C CA . SER B 1 438 ? 17.205 15.020 42.058 1.00 41.01 438 SER B CA 1
ATOM 14726 C C . SER B 1 438 ? 18.086 15.022 43.316 1.00 40.10 438 SER B C 1
ATOM 14727 O O . SER B 1 438 ? 18.358 13.964 43.880 1.00 45.02 438 SER B O 1
ATOM 14735 N N . LEU B 1 439 ? 18.529 16.199 43.760 1.00 35.14 439 LEU B N 1
ATOM 14736 C CA . LEU B 1 439 ? 19.329 16.284 44.981 1.00 37.60 439 LEU B CA 1
ATOM 14737 C C . LEU B 1 439 ? 18.488 16.097 46.248 1.00 39.33 439 LEU B C 1
ATOM 14738 O O . LEU B 1 439 ? 19.018 15.763 47.306 1.00 42.49 439 LEU B O 1
ATOM 14754 N N . MET B 1 440 ? 17.181 16.285 46.134 1.00 44.19 440 MET B N 1
ATOM 14755 C CA . MET B 1 440 ? 16.302 16.336 47.307 1.00 50.99 440 MET B CA 1
ATOM 14756 C C . MET B 1 440 ? 15.942 14.943 47.876 1.00 45.54 440 MET B C 1
ATOM 14757 O O . MET B 1 440 ? 15.028 14.267 47.409 1.00 47.22 440 MET B O 1
ATOM 14771 N N . GLY B 1 441 ? 16.672 14.521 48.889 1.00 43.08 441 GLY B N 1
ATOM 14772 C CA . GLY B 1 441 ? 16.412 13.234 49.530 1.00 41.73 441 GLY B CA 1
ATOM 14773 C C . GLY B 1 441 ? 16.456 13.494 51.018 1.00 40.00 441 GLY B C 1
ATOM 14774 O O . GLY B 1 441 ? 17.299 14.261 51.473 1.00 40.76 441 GLY B O 1
ATOM 14778 N N . ARG B 1 442 ? 15.543 12.910 51.780 1.00 36.60 442 ARG B N 1
ATOM 14779 C CA . ARG B 1 442 ? 15.494 13.244 53.192 1.00 41.65 442 ARG B CA 1
ATOM 14780 C C . ARG B 1 442 ? 16.614 12.614 53.981 1.00 47.96 442 ARG B C 1
ATOM 14781 O O . ARG B 1 442 ? 17.071 11.499 53.700 1.00 42.67 442 ARG B O 1
ATOM 14802 N N . CYS B 1 443 ? 17.043 13.349 54.990 1.00 44.39 443 CYS B N 1
ATOM 14803 C CA . CYS B 1 443 ? 18.045 12.876 55.910 1.00 47.03 443 CYS B CA 1
ATOM 14804 C C . CYS B 1 443 ? 17.499 13.152 57.309 1.00 50.36 443 CYS B C 1
ATOM 14805 O O . CYS B 1 443 ? 17.350 14.307 57.691 1.00 45.20 443 CYS B O 1
ATOM 14813 N N . LEU B 1 444 ? 17.167 12.099 58.053 1.00 51.27 444 LEU B N 1
ATOM 14814 C CA . LEU B 1 444 ? 16.393 12.244 59.289 1.00 54.32 444 LEU B CA 1
ATOM 14815 C C . LEU B 1 444 ? 17.163 11.800 60.532 1.00 59.00 444 LEU B C 1
ATOM 14816 O O . LEU B 1 444 ? 16.614 11.773 61.631 1.00 67.89 444 LEU B O 1
ATOM 14832 N N . GLU B 1 445 ? 18.427 11.449 60.359 1.00 46.92 445 GLU B N 1
ATOM 14833 C CA . GLU B 1 445 ? 19.257 11.047 61.480 1.00 52.74 445 GLU B CA 1
ATOM 14834 C C . GLU B 1 445 ? 19.717 12.303 62.189 1.00 50.72 445 GLU B C 1
ATOM 14835 O O . GLU B 1 445 ? 20.188 13.238 61.539 1.00 43.57 445 GLU B O 1
ATOM 14847 N N . PRO B 1 446 ? 19.569 12.344 63.524 1.00 50.34 446 PRO B N 1
ATOM 14848 C CA . PRO B 1 446 ? 19.934 13.560 64.250 1.00 49.63 446 PRO B CA 1
ATOM 14849 C C . PRO B 1 446 ? 21.361 14.006 63.941 1.00 52.52 446 PRO B C 1
ATOM 14850 O O . PRO B 1 446 ? 22.250 13.172 63.790 1.00 50.04 446 PRO B O 1
ATOM 14861 N N . GLY B 1 447 ? 21.568 15.313 63.820 1.00 46.57 447 GLY B N 1
ATOM 14862 C CA . GLY B 1 447 ? 22.886 15.855 63.550 1.00 50.17 447 GLY B CA 1
ATOM 14863 C C . GLY B 1 447 ? 23.381 15.680 62.121 1.00 48.72 447 GLY B C 1
ATOM 14864 O O . GLY B 1 447 ? 24.412 16.250 61.769 1.00 48.40 447 GLY B O 1
ATOM 14868 N N . LYS B 1 448 ? 22.670 14.905 61.295 1.00 38.16 448 LYS B N 1
ATOM 14869 C CA . LYS B 1 448 ? 23.123 14.642 59.918 1.00 39.74 448 LYS B CA 1
ATOM 14870 C C . LYS B 1 448 ? 22.412 15.502 58.851 1.00 46.91 448 LYS B C 1
ATOM 14871 O O . LYS B 1 448 ? 21.215 15.754 58.935 1.00 43.74 448 LYS B O 1
ATOM 14890 N N . PHE B 1 449 ? 23.166 15.917 57.837 1.00 41.38 449 PHE B N 1
ATOM 14891 C CA . PHE B 1 449 ? 22.667 16.799 56.790 1.00 41.93 449 PHE B CA 1
ATOM 14892 C C . PHE B 1 449 ? 22.940 16.210 55.401 1.00 46.36 449 PHE B C 1
ATOM 14893 O O . PHE B 1 449 ? 24.020 15.658 55.153 1.00 43.56 449 PHE B O 1
ATOM 14910 N N . ALA B 1 450 ? 21.956 16.308 54.508 1.00 43.35 450 ALA B N 1
ATOM 14911 C CA . ALA B 1 450 ? 22.108 15.806 53.141 1.00 43.77 450 ALA B CA 1
ATOM 14912 C C . ALA B 1 450 ? 23.309 16.472 52.462 1.00 44.52 450 ALA B C 1
ATOM 14913 O O . ALA B 1 450 ? 23.696 17.584 52.839 1.00 40.40 450 ALA B O 1
ATOM 14920 N N . ASN B 1 451 ? 23.878 15.796 51.461 1.00 39.45 451 ASN B N 1
ATOM 14921 C CA . ASN B 1 451 ? 25.124 16.222 50.811 1.00 38.46 451 ASN B CA 1
ATOM 14922 C C . ASN B 1 451 ? 25.095 17.613 50.194 1.00 43.41 451 ASN B C 1
ATOM 14923 O O . ASN B 1 451 ? 26.145 18.220 50.018 1.00 48.75 451 ASN B O 1
ATOM 14934 N N . TRP B 1 452 ? 23.925 18.119 49.824 1.00 39.01 452 TRP B N 1
ATOM 14935 C CA . TRP B 1 452 ? 23.896 19.386 49.080 1.00 38.23 452 TRP B CA 1
ATOM 14936 C C . TRP B 1 452 ? 23.879 20.646 49.959 1.00 38.70 452 TRP B C 1
ATOM 14937 O O . TRP B 1 452 ? 23.917 21.766 49.442 1.00 36.36 452 TRP B O 1
ATOM 14958 N N . ILE B 1 453 ? 23.831 20.476 51.277 1.00 44.73 453 ILE B N 1
ATOM 14959 C CA . ILE B 1 453 ? 23.720 21.630 52.182 1.00 46.76 453 ILE B CA 1
ATOM 14960 C C . ILE B 1 453 ? 24.514 21.446 53.491 1.00 49.11 453 ILE B C 1
ATOM 14961 O O . ILE B 1 453 ? 24.510 20.364 54.079 1.00 44.41 453 ILE B O 1
ATOM 14977 N N . ALA B 1 454 ? 25.199 22.502 53.933 1.00 44.86 454 ALA B N 1
ATOM 14978 C CA . ALA B 1 454 ? 26.052 22.418 55.120 1.00 45.04 454 ALA B CA 1
ATOM 14979 C C . ALA B 1 454 ? 25.198 22.540 56.371 1.00 46.38 454 ALA B C 1
ATOM 14980 O O . ALA B 1 454 ? 24.046 22.963 56.298 1.00 40.53 454 ALA B O 1
ATOM 14987 N N . ALA B 1 455 ? 25.765 22.167 57.514 1.00 49.27 455 ALA B N 1
ATOM 14988 C CA . ALA B 1 455 ? 25.078 22.279 58.799 1.00 53.40 455 ALA B CA 1
ATOM 14989 C C . ALA B 1 455 ? 24.990 23.737 59.241 1.00 45.24 455 ALA B C 1
ATOM 14990 O O . ALA B 1 455 ? 25.842 24.548 58.886 1.00 47.20 455 ALA B O 1
ATOM 14997 N N . PRO B 1 456 ? 23.965 24.077 60.037 1.00 39.96 456 PRO B N 1
ATOM 14998 C CA . PRO B 1 456 ? 23.833 25.466 60.486 1.00 44.43 456 PRO B CA 1
ATOM 14999 C C . PRO B 1 456 ? 24.912 25.815 61.509 1.00 52.21 456 PRO B C 1
ATOM 15000 O O . PRO B 1 456 ? 25.578 24.913 62.014 1.00 53.68 456 PRO B O 1
ATOM 15011 N N . ALA B 1 457 ? 25.078 27.099 61.810 1.00 52.28 457 ALA B N 1
ATOM 15012 C CA . ALA B 1 457 ? 26.099 27.539 62.755 1.00 59.49 457 ALA B CA 1
ATOM 15013 C C . ALA B 1 457 ? 25.767 27.099 64.174 1.00 57.88 457 ALA B C 1
ATOM 15014 O O . ALA B 1 457 ? 26.658 26.791 64.951 1.00 60.19 457 ALA B O 1
ATOM 15021 N N . ARG B 1 458 ? 24.484 27.095 64.515 1.00 55.30 458 ARG B N 1
ATOM 15022 C CA . ARG B 1 458 ? 24.055 26.656 65.831 1.00 60.47 458 ARG B CA 1
ATOM 15023 C C . ARG B 1 458 ? 22.691 26.004 65.747 1.00 53.94 458 ARG B C 1
ATOM 15024 O O . ARG B 1 458 ? 22.067 25.979 64.682 1.00 50.43 458 ARG B O 1
ATOM 15045 N N . GLY B 1 459 ? 22.244 25.457 66.871 1.00 51.02 459 GLY B N 1
ATOM 15046 C CA . GLY B 1 459 ? 20.942 24.826 66.946 1.00 46.71 459 GLY B CA 1
ATOM 15047 C C . GLY B 1 459 ? 19.846 25.821 67.286 1.00 50.69 459 GLY B C 1
ATOM 15048 O O . GLY B 1 459 ? 19.986 27.031 67.080 1.00 48.15 459 GLY B O 1
ATOM 15052 N N . ILE B 1 460 ? 18.752 25.296 67.823 1.00 55.98 460 ILE B N 1
ATOM 15053 C CA . ILE B 1 460 ? 17.590 26.086 68.194 1.00 54.80 460 ILE B CA 1
ATOM 15054 C C . ILE B 1 460 ? 17.367 26.081 69.713 1.00 59.92 460 ILE B C 1
ATOM 15055 O O . ILE B 1 460 ? 17.322 25.017 70.347 1.00 57.13 460 ILE B O 1
ATOM 15071 N N . ASN B 1 461 ? 17.192 27.270 70.280 1.00 59.72 461 ASN B N 1
ATOM 15072 C CA . ASN B 1 461 ? 16.966 27.431 71.716 1.00 60.04 461 ASN B CA 1
ATOM 15073 C C . ASN B 1 461 ? 18.073 26.770 72.534 1.00 62.65 461 ASN B C 1
ATOM 15074 O O . ASN B 1 461 ? 17.817 25.927 73.389 1.00 64.24 461 ASN B O 1
ATOM 15085 N N . ASN B 1 462 ? 19.304 27.173 72.236 1.00 59.74 462 ASN B N 1
ATOM 15086 C CA . ASN B 1 462 ? 20.511 26.667 72.873 1.00 66.96 462 ASN B CA 1
ATOM 15087 C C . ASN B 1 462 ? 20.652 25.153 72.878 1.00 68.97 462 ASN B C 1
ATOM 15088 O O . ASN B 1 462 ? 21.488 24.628 73.605 1.00 74.58 462 ASN B O 1
ATOM 15099 N N . GLN B 1 463 ? 19.854 24.450 72.073 1.00 66.92 463 GLN B N 1
ATOM 15100 C CA . GLN B 1 463 ? 20.019 23.003 71.925 1.00 62.67 463 GLN B CA 1
ATOM 15101 C C . GLN B 1 463 ? 21.162 22.717 70.966 1.00 64.57 463 GLN B C 1
ATOM 15102 O O . GLN B 1 463 ? 21.520 23.560 70.150 1.00 68.19 463 GLN B O 1
ATOM 15116 N N . PRO B 1 464 ? 21.754 21.524 71.075 1.00 67.72 464 PRO B N 1
ATOM 15117 C CA . PRO B 1 464 ? 22.838 21.162 70.161 1.00 72.15 464 PRO B CA 1
ATOM 15118 C C . PRO B 1 464 ? 22.299 20.913 68.756 1.00 70.79 464 PRO B C 1
ATOM 15119 O O . PRO B 1 464 ? 21.122 20.585 68.604 1.00 66.72 464 PRO B O 1
ATOM 15130 N N . VAL B 1 465 ? 23.136 21.082 67.741 1.00 69.63 465 VAL B N 1
ATOM 15131 C CA . VAL B 1 465 ? 22.682 20.886 66.371 1.00 69.75 465 VAL B CA 1
ATOM 15132 C C . VAL B 1 465 ? 22.180 19.451 66.155 1.00 64.60 465 VAL B C 1
ATOM 15133 O O . VAL B 1 465 ? 21.369 19.211 65.266 1.00 57.69 465 VAL B O 1
ATOM 15146 N N . ASN B 1 466 ? 22.617 18.508 66.990 1.00 56.73 466 ASN B N 1
ATOM 15147 C CA . ASN B 1 466 ? 22.238 17.110 66.791 1.00 57.64 466 ASN B CA 1
ATOM 15148 C C . ASN B 1 466 ? 21.075 16.675 67.685 1.00 56.32 466 ASN B C 1
ATOM 15149 O O . ASN B 1 466 ? 20.798 15.481 67.834 1.00 52.56 466 ASN B O 1
ATOM 15160 N N . PHE B 1 467 ? 20.393 17.660 68.256 1.00 65.49 467 PHE B N 1
ATOM 15161 C CA . PHE B 1 467 ? 19.191 17.449 69.055 1.00 63.49 467 PHE B CA 1
ATOM 15162 C C . PHE B 1 467 ? 18.080 16.824 68.209 1.00 60.84 467 PHE B C 1
ATOM 15163 O O . PHE B 1 467 ? 18.023 17.038 66.995 1.00 57.66 467 PHE B O 1
ATOM 15180 N N . GLU B 1 468 ? 17.194 16.060 68.840 1.00 57.27 468 GLU B N 1
ATOM 15181 C CA . GLU B 1 468 ? 16.115 15.390 68.111 1.00 56.52 468 GLU B CA 1
ATOM 15182 C C . GLU B 1 468 ? 14.921 16.318 67.878 1.00 56.92 468 GLU B C 1
ATOM 15183 O O . GLU B 1 468 ? 13.875 16.169 68.500 1.00 58.16 468 GLU B O 1
ATOM 15195 N N . TYR B 1 469 ? 15.065 17.255 66.949 1.00 58.79 469 TYR B N 1
ATOM 15196 C CA . TYR B 1 469 ? 14.090 18.347 66.798 1.00 52.66 469 TYR B CA 1
ATOM 15197 C C . TYR B 1 469 ? 12.681 17.895 66.383 1.00 44.14 469 TYR B C 1
ATOM 15198 O O . TYR B 1 469 ? 11.695 18.591 66.635 1.00 47.71 469 TYR B O 1
ATOM 15216 N N . VAL B 1 470 ? 12.593 16.739 65.746 1.00 39.32 470 VAL B N 1
ATOM 15217 C CA . VAL B 1 470 ? 11.306 16.109 65.452 1.00 39.71 470 VAL B CA 1
ATOM 15218 C C . VAL B 1 470 ? 11.395 14.636 65.822 1.00 53.78 470 VAL B C 1
ATOM 15219 O O . VAL B 1 470 ? 12.382 13.984 65.505 1.00 57.69 470 VAL B O 1
ATOM 15232 N N . ARG B 1 471 ? 10.375 14.129 66.508 1.00 53.03 471 ARG B N 1
ATOM 15233 C CA . ARG B 1 471 ? 10.210 12.699 66.740 1.00 50.10 471 ARG B CA 1
ATOM 15234 C C . ARG B 1 471 ? 8.985 12.255 65.957 1.00 52.44 471 ARG B C 1
ATOM 15235 O O . ARG B 1 471 ? 7.955 12.912 66.017 1.00 55.52 471 ARG B O 1
ATOM 15256 N N . PHE B 1 472 ? 9.086 11.151 65.221 1.00 52.91 472 PHE B N 1
ATOM 15257 C CA . PHE B 1 472 ? 8.046 10.795 64.262 1.00 55.78 472 PHE B CA 1
ATOM 15258 C C . PHE B 1 472 ? 7.021 9.794 64.784 1.00 61.49 472 PHE B C 1
ATOM 15259 O O . PHE B 1 472 ? 5.947 9.650 64.192 1.00 59.01 472 PHE B O 1
ATOM 15276 N N . ASN B 1 473 ? 7.344 9.127 65.892 1.00 59.59 473 ASN B N 1
ATOM 15277 C CA . ASN B 1 473 ? 6.509 8.043 66.422 1.00 66.85 473 ASN B CA 1
ATOM 15278 C C . ASN B 1 473 ? 6.010 7.131 65.307 1.00 65.15 473 ASN B C 1
ATOM 15279 O O . ASN B 1 473 ? 4.800 6.976 65.116 1.00 64.79 473 ASN B O 1
ATOM 15290 N N . TRP B 1 474 ? 6.937 6.543 64.561 1.00 64.91 474 TRP B N 1
ATOM 15291 C CA . TRP B 1 474 ? 6.575 5.837 63.338 1.00 74.78 474 TRP B CA 1
ATOM 15292 C C . TRP B 1 474 ? 5.686 4.629 63.633 1.00 82.72 474 TRP B C 1
ATOM 15293 O O . TRP B 1 474 ? 6.071 3.730 64.383 1.00 82.02 474 TRP B O 1
#

InterPro domains:
  IPR009078 Ferritin-like superfamily [SSF47240] (105-338)
  IPR012348 Ribonucleotide reductase-like [G3DSA:1.10.620.20] (1-473)
  IPR017635 Benzoyl-CoA oxygenase BoxB [TIGR03225] (2-472)
  IPR052703 Aromatic CoA oxygenase/epoxidase components [PTHR30458] (98-424)

Solvent-accessible surface area: 40520 Å² total; per-residue (Å²): 150,77,199,6,10,25,60,34,112,4,79,122,64,135,112,11,46,187,27,0,66,140,11,43,69,49,0,36,91,8,9,77,88,23,1,10,47,103,8,88,38,32,22,0,16,1,20,18,4,74,22,26,89,125,197,56,58,23,81,69,28,70,37,65,2,68,83,14,94,10,0,2,4,6,14,94,106,102,76,152,63,92,5,32,0,1,12,24,83,50,58,90,20,34,80,108,11,39,47,129,10,103,68,24,0,40,113,20,0,9,42,18,0,2,18,8,0,0,2,0,10,14,1,43,110,8,15,61,41,0,0,1,5,5,0,3,2,3,1,3,2,0,0,0,1,8,0,7,1,0,0,2,0,0,11,0,0,24,28,34,9,49,153,61,0,103,75,47,0,83,28,0,27,120,39,90,23,52,56,170,123,71,53,5,81,50,103,9,14,38,89,182,9,76,6,0,0,0,0,2,0,8,0,0,0,3,9,9,9,12,50,2,27,1,11,1,4,23,32,3,0,0,1,7,0,5,40,2,0,122,10,0,37,76,2,8,57,44,0,18,103,2,0,32,22,0,0,24,15,0,0,43,51,0,0,61,4,13,149,128,74,67,31,107,54,63,70,119,2,59,93,37,16,0,0,3,3,62,4,0,26,28,0,0,6,56,15,4,2,38,0,1,22,32,8,22,43,5,72,20,78,74,9,19,45,32,1,12,27,0,0,43,6,10,45,76,0,119,160,29,85,54,79,27,30,3,63,109,31,121,46,89,4,45,35,31,58,70,107,131,50,66,84,84,107,15,92,9,18,23,0,20,23,0,56,11,0,35,36,0,34,96,31,0,63,39,0,0,75,90,2,19,159,16,0,44,138,46,64,47,143,54,110,4,78,28,6,41,30,0,1,36,8,148,71,29,40,0,45,123,45,48,0,0,31,112,22,110,44,20,66,118,59,53,30,92,115,68,63,120,78,38,16,15,39,157,76,9,66,126,32,0,119,79,33,26,32,140,10,34,95,79,32,110,30,13,78,4,3,13,58,11,114,184,12,20,65,155,50,78,42,90,47,90,0,1,94,24,51,180,88,148,114,115,178,160,192,174,31,36,156,112,47,122,2,4,32,61,27,98,2,74,138,73,112,105,18,14,145,34,0,34,133,10,26,66,46,0,34,92,4,8,73,88,37,0,9,47,102,7,88,70,16,19,0,15,2,34,6,7,36,33,27,70,130,198,56,36,34,39,64,29,75,35,64,2,71,83,13,38,10,0,0,4,4,15,93,105,92,74,142,53,91,5,32,0,2,12,27,81,47,60,87,20,34,78,107,7,41,52,131,10,91,70,38,0,40,118,19,0,9,33,18,0,2,16,7,0,0,4,0,11,15,1,41,108,8,13,74,42,0,0,2,6,6,1,4,2,4,1,3,0,0,1,0,4,9,0,6,1,0,3,2,0,0,17,0,0,24,28,27,7,49,168,65,0,92,86,46,0,76,26,0,15,114,40,71,28,55,63,170,122,75,58,4,80,53,97,8,13,31,79,176,9,75,4,0,0,0,0,2,0,6,0,0,0,3,10,10,8,12,48,2,27,1,11,1,5,9,39,3,0,0,2,7,0,1,40,0,0,76,10,0,46,62,2,9,59,23,0,17,100,2,0,32,23,0,0,24,16,0,0,41,52,0,0,60,25,12,143,142,88,67,22,112,54,60,74,121,1,58,94,43,19,2,0,3,3,58,3,0,27,28,0,0,6,50,14,5,2,32,1,1,22,27,8,20,41,6,76,19,79,82,8,19,42,25,1,12,30,0,0,42,5,12,46,77,0,101,162,28,86,53,81,26,35,2,64,115,29,118,48,94,4,46,36,35,59,68,116,126,50,62,84,81,107,14,92,8,17,22,0,19,22,0,57,10,0,34,35,0,34,96,31,0,64,40,0,0,80,92,3,20,163,17,0,48,140,46,62,46,139,55,107,3,80,28,7,43,30,1,1,36,7,140,73,29,40,0,47,128,46,47,0,0,30,113,20,108,43,19,68,119,62,53,32,90,115,68,63,112,78,36,16,14,41,156,76,10,65,122,34,0,114,80,33,20,37,125,30,40,109,56,26,109,37,15,122,3,0,9,52,14,112,174,11,16,66,152,52,74,41,92,46,82,0,2,91,24,78,196

Secondary structure (DSSP, 8-state):
--SS-BSS-GGG-HHHHHHHHHHHHHHHHHHHHHSSTT-TT-EEEEEEE----SSS-EEEEEE-GGG----B-PPPP-TT-B--SSTTTTSBPBSS--TTTHHHHHHHHHHHHHHHHHHHHHHTTGGGG-S-HHHHHHHHHHHHHHHHHHHHHHHHHHHHSHHHHHHHHHHTTT--TT-SSS--SSGGGTS---SHHHHHHIIIIIHHHHHHHHHHHTT-SBHHHHHHHHHHHHHHHHHHHHHHHHHHHHHHHHHHHHHHHT---HHHHHHTT---HHHHHHHHHHHHHHHHGGG--SS-HHHHHHHHTTS---TTGGG--S-SS-TT-EEEEEEE-SS-EEEEEEEGGGGHHHHHHHHHHHHHHHHHHHHTHHHHHTT------PPPTTTT-SSSTTTTSEE-TTS-EE-HHHHHHHGGGTS--HHHHHHHHHH-----STT---TTSPPPSS-STT--TTS--EE---S-PPTT-/----SSSS-BSS-GGG-HHHHHHHHHHHHHHHHHHHHHSSTT-TT-EEEEEEE----TT--EEEEEE-GGG----B--PPP-TT-B--SSTTTTSBPBSS--GGGHHHHHHHHHHHHHHHHHHHHHHTTGGGG-S-HHHHHHHHHHHHHHHHHHHHHHHHHHHHSHHHHHHHHHHHHH--TT-SSS--SSGGGTS---SHHHHHHHHHHHHHHHHHHHHHHTT-SBHHHHHHHHHHHHHHHHHHHHHHHHHHHHHHHHHHHHHHTT---HHHHHTTT---HHHHHHHHHHHHHHHHGGG--SS-HHHHHHHHTTSS--TTGGG--S-SS-TT-EEEEEEEETTEEEEEEEEGGGGHHHHHHHHHHHHHHHHHHHHTHHHHHTT------PPPTTTT-SSSTTTTS-B-TTS-B--HHHHHHHGGGTS--HHHHHHHHHH-----STT---TTSPPPSS-STT--TTS--EE---

B-factor: mean 47.14, std 18.43, range [19.75, 173.15]

Sequence (951 aa):
SERIPNNVNLNENKTLQRALEQWQPSFLNWWDDMGPENSSNYDVYLRTAVSVDPKGWADFGYVKMHDYRWGIFLAPQEGEKKITFGEHKGQDVWQEVPGEYRSTLRRRIIVTQGDTEPASVEQQRRHLGLTAPSLYDLRNLFQVNVEEGRHLWAMVYLLHAHFGRDGREEGEALLERRSGDEDNPRILTAFNEKTPDWLSFFMFTFITDRDGKFQLASLAESAFDPLARTCKFMLTEEAHHLFVGESGIARVIQRTCEVMKELGTDDPAKLRAAGVIDLPTLQKYLNFHYSVTSDLYGAEISSNAATYYTNGLKGRFEEEEKIGDDHKLQNSEYEVMDVAGDKILTRHVPALSALNERLRDDWITDVQAGVDRWNRIPAKFGFDFRFTLPHKGFHRKIGMFADDVHVSPDGRLISEAEWTHQHKNWLPTESDRLYVHSLMGRCLEPGKFANWIAAPARGINNQPVNFEYVRFNWSHPQFEKMINYSERIPNNVNLNNENKTLQRALEQWQPSFLNWWDDMGPENSSNYDVYLRTAVSVDPKGWADFGYVKMHDYRWGIFLAPQEGEKKITFGEHKGQDVWQEVPGEYRSTLRRIIVTQGDTEPASVEQQRRHLGLTAPSLYDLRNLFQVNVEEGRHLWAMVYLLHAHFGRDGREEGEALLERRSGDEDNPRILTAFNEKTPDWLSFFMFTFITDRDGKFQLASLAESAFDPLARTCKFMLTEEAHHLFVGESGIARVIQRTCEVMKELGTDDPAKLRAAGVIDLPTLQKYLNFHYSVTSDLYGAEISSNAATYYTNGLKGRFEEEKIGDDHKLQNSEYEVMDVAGDKILTRHVPALSALNERLRDDWITDVQAGVDRWNRIPAKFGFDFRFTLPHKGFHRKIGMFADDVHVSPDGRLISEAEWTHHQHKNWLPTESDRLYVHSLMGRCLEPGKFANWIAAPARGINNQPVNFEYVRFNW

Radius of gyration: 39.51 Å; Cα contacts (8 Å, |Δi|>4): 1621; chains: 2; bounding box: 80×125×67 Å

Organism: Aromatoleum evansii (NCBI:txid59406)

Nearest PDB structures (foldseek):
  3pm5-assembly3_C  TM=9.978E-01  e=5.469E-82  Aromatoleum evansii
  4mud-assembly2_C  TM=7.397E-01  e=2.045E-07  Saccharolobus solfataricus P2
  4ii4-assembly1_A-2  TM=6.879E-01  e=1.439E-05  Escherichia coli str. K-12 substr. MG1655
  3pwq-assembly1_D  TM=6.353E-01  e=1.232E-05  Escherichia coli str. K-12 substr. MG1655
  3pwq-assembly2_H  TM=6.378E-01  e=3.477E-05  Escherichia coli str. K-12 substr. MG1655